Protein AF-0000000087140499 (afdb_homodimer)

InterPro domains:
  IPR002656 Acyltransferase 3 domain [PF01757] (51-378)
  IPR050879 Acyltransferase 3 [PTHR23028] (47-385)

Solvent-accessible surface area (backbone atoms only — not comparable to full-atom values): 41352 Å² total; per-residue (Å²): 141,84,76,78,78,74,72,74,68,66,66,64,59,56,61,52,52,56,52,51,52,50,50,51,54,49,47,49,49,48,45,46,48,45,44,47,44,42,52,52,53,64,54,48,66,62,72,81,75,65,52,33,58,32,8,51,41,11,49,24,35,52,30,35,52,37,39,71,62,69,72,44,67,62,92,39,53,44,29,39,49,17,52,44,47,49,40,21,49,52,31,18,53,52,38,37,54,48,42,57,51,48,53,53,37,60,74,66,65,57,51,72,66,56,52,51,48,51,52,50,51,56,52,48,55,54,42,65,69,48,46,59,63,50,51,49,53,47,50,52,47,62,71,42,55,52,69,51,31,26,55,32,45,61,33,88,60,41,86,69,66,47,60,68,43,40,77,67,53,34,78,93,49,41,50,68,76,56,37,56,57,54,44,49,57,57,49,58,69,46,41,64,61,52,45,53,52,40,61,71,40,54,94,54,44,62,62,65,46,54,62,50,48,51,48,33,52,47,44,19,62,68,51,72,58,78,64,84,70,46,50,80,70,47,42,48,37,32,47,40,12,31,53,37,22,50,52,39,53,54,50,54,49,51,33,61,77,64,65,60,75,80,46,72,65,56,47,51,52,51,48,50,53,44,53,52,44,51,45,49,48,50,13,64,53,62,68,24,51,61,22,54,75,65,74,48,74,84,66,59,95,46,67,43,54,49,50,47,33,59,49,48,35,52,48,51,43,47,41,72,77,53,68,51,67,65,42,48,50,29,43,22,53,60,31,29,50,38,23,73,31,17,68,39,34,57,70,47,31,38,63,37,51,52,31,66,74,33,69,65,42,85,46,70,61,38,28,49,49,49,31,53,48,52,21,51,50,52,12,48,52,50,42,54,67,59,44,53,64,66,78,100,142,80,78,82,72,74,79,68,66,69,66,59,58,59,57,52,54,56,50,52,54,50,49,53,56,46,47,52,47,47,45,48,46,44,48,49,42,42,52,51,52,65,56,48,66,63,73,79,76,66,52,31,58,31,9,50,42,11,48,24,34,52,29,36,52,37,39,69,61,69,73,45,66,61,91,40,53,43,28,37,50,17,51,45,48,50,40,22,50,52,30,17,52,52,36,37,54,49,41,58,51,47,54,52,37,61,74,65,65,56,52,72,65,55,52,52,49,50,53,49,50,56,52,47,55,54,42,66,68,48,46,58,62,52,50,48,51,49,50,52,48,64,73,43,55,52,71,51,31,28,55,34,45,61,33,88,60,40,87,71,66,47,60,69,44,39,78,66,53,34,77,91,50,41,51,68,74,54,36,55,56,53,45,50,57,57,50,57,69,47,40,63,58,53,46,52,53,40,60,70,40,54,94,54,45,62,62,65,46,54,61,50,48,52,48,33,52,47,44,18,62,69,52,72,58,80,65,86,71,48,51,79,73,45,43,45,35,32,46,40,12,32,52,37,23,50,51,39,54,54,49,54,49,50,32,61,77,63,67,60,74,81,47,73,66,55,48,51,51,52,47,50,53,45,53,52,44,51,45,49,49,49,14,63,54,64,68,24,51,60,21,55,74,65,73,49,77,83,67,59,97,42,64,43,52,47,50,48,34,58,47,49,35,52,47,51,43,46,40,71,77,53,67,49,70,66,42,49,48,30,45,21,53,60,31,28,51,38,22,74,30,18,68,40,33,57,71,46,31,37,63,37,50,50,31,65,76,31,70,63,42,85,47,69,61,38,30,49,50,48,32,52,48,54,22,51,50,52,12,49,52,51,40,55,68,59,42,52,63,66,77,100

Radius of gyration: 34.38 Å; Cα contacts (8 Å, |Δi|>4): 837; chains: 2; bounding box: 113×94×87 Å

Foldseek 3Di:
DPPDPPDPPPPVVVVVVVVVVVVVVVVVVVVVVVVCCCVVVVPPVPPPPLLLLLLLLLVLLVQLLQCVLCPHLVVFLSNLVSLLSVLLSLLQVLLLVLLVVVVVCVVVVHDPVVVVVVVVVSLVVVCLQFLVVQLVLLVVLLVDDQVLVCLLFVDPCSVPRDSVCLSVQPLVNCTRLSLSVVLNSVVSVVSNVLSVVLVVCPPCSCVVVVVLVVVLQVLLAPPFPPDPRDNVSSVSSNVLSNSLSVVLVVVVVVCVVVVDDQDPVNLVVLVVLLVVLVQLLCCNRSVDRVCVVVVHDSHDPHNNRSNNSNSVSSNVSSCVNPNDVSSVVSSPVSSSLSSLLSSQLSSRLSNQSSDPVLVPDPDPVSSVCSRPVVSSVRSVVCCCVRPVVVVD/DPPDPDDPPPVVVVVVVVVVVVVVVVVVVVVVVVVCCCVVVVPPPPPPPLLLLLLLLLVLLVQLLQCVLCPHLVVFLSNLQSLLSVLLSLLQVLLLVLLVVVVVCVVVVHDPVVVVVVLVVSLVVVCLQFLVVQLVLLVVLVPDDQVLVCLLFVDPCSVPRDSVCLSVQPLVNCTRLSLSVVLNSVVSVVSNVLSVVLVVCPPCSCVVVVVLVVVLQVLLAPPAPPDVRDNVSSVSSNVLSNVLSVVLVVVVVVCVVVVDDQDPVRLVVLVVLLVVLVQLLCCNRSVDRVCVVVPHDSHPPHRNRSNNSNSVSSNVSCCVNPNDVSSVVSSPVSSSLSSLLSSQLSSRLSNQSSDPVLVPDPDPVSSVCSRPVVSSVRSVVCCCVRPVVVVD

Structure (mmCIF, N/CA/C/O backbone):
data_AF-0000000087140499-model_v1
#
loop_
_entity.id
_entity.type
_entity.pdbx_description
1 polymer 'Acyltransferase 3 domain-containing protein'
#
loop_
_atom_site.group_PDB
_atom_site.id
_atom_site.type_symbol
_atom_site.label_atom_id
_atom_site.label_alt_id
_atom_site.label_comp_id
_atom_site.label_asym_id
_atom_site.label_entity_id
_atom_site.label_seq_id
_atom_site.pdbx_PDB_ins_code
_atom_site.Cartn_x
_atom_site.Cartn_y
_atom_site.Cartn_z
_atom_site.occupancy
_atom_site.B_iso_or_equiv
_atom_site.auth_seq_id
_atom_site.auth_comp_id
_atom_site.auth_asym_id
_atom_site.auth_atom_id
_atom_site.pdbx_PDB_model_num
ATOM 1 N N . MET A 1 1 ? -88.625 10.43 51.656 1 23.69 1 MET A N 1
ATOM 2 C CA . MET A 1 1 ? -88.5 11.086 50.344 1 23.69 1 MET A CA 1
ATOM 3 C C . MET A 1 1 ? -87.062 11.148 49.906 1 23.69 1 MET A C 1
ATOM 5 O O . MET A 1 1 ? -86.75 11.852 48.938 1 23.69 1 MET A O 1
ATOM 9 N N . GLY A 1 2 ? -86.062 10.453 50.469 1 25.72 2 GLY A N 1
ATOM 10 C CA . GLY A 1 2 ? -84.625 10.406 50.719 1 25.72 2 GLY A CA 1
ATOM 11 C C . GLY A 1 2 ? -83.875 9.891 49.531 1 25.72 2 GLY A C 1
ATOM 12 O O . GLY A 1 2 ? -82.625 9.688 49.625 1 25.72 2 GLY A O 1
ATOM 13 N N . HIS A 1 3 ? -84.438 9.383 48.438 1 27.83 3 HIS A N 1
ATOM 14 C CA . HIS A 1 3 ? -83.812 8.344 47.656 1 27.83 3 HIS A CA 1
ATOM 15 C C . HIS A 1 3 ? -82.812 8.945 46.688 1 27.83 3 HIS A C 1
ATOM 17 O O . HIS A 1 3 ? -82.188 8.219 45.906 1 27.83 3 HIS A O 1
ATOM 23 N N . SER A 1 4 ? -82.812 10.242 46.281 1 30.06 4 SER A N 1
ATOM 24 C CA . SER A 1 4 ? -82.5 10.531 44.906 1 30.06 4 SER A CA 1
ATOM 25 C C . SER A 1 4 ? -81 10.633 44.688 1 30.06 4 SER A C 1
ATOM 27 O O . SER A 1 4 ? -80.562 11.023 43.625 1 30.06 4 SER A O 1
ATOM 29 N N . HIS A 1 5 ? -80.125 10.555 45.656 1 31.64 5 HIS A N 1
ATOM 30 C CA . HIS A 1 5 ? -78.812 11.227 45.531 1 31.64 5 HIS A CA 1
ATOM 31 C C . HIS A 1 5 ? -77.875 10.422 44.656 1 31.64 5 HIS A C 1
ATOM 33 O O . HIS A 1 5 ? -76.688 10.789 44.5 1 31.64 5 HIS A O 1
ATOM 39 N N . ASN A 1 6 ? -78.125 9.141 44.25 1 30.27 6 ASN A N 1
ATOM 40 C CA . ASN A 1 6 ? -77 8.266 44 1 30.27 6 ASN A CA 1
ATOM 41 C C . ASN A 1 6 ? -76.438 8.461 42.594 1 30.27 6 ASN A C 1
ATOM 43 O O . ASN A 1 6 ? -75.5 7.742 42.188 1 30.27 6 ASN A O 1
ATOM 47 N N . ASP A 1 7 ? -77.062 9.219 41.688 1 31.53 7 ASP A N 1
ATOM 48 C CA . ASP A 1 7 ? -76.812 8.906 40.281 1 31.53 7 ASP A CA 1
ATOM 49 C C . ASP A 1 7 ? -75.5 9.609 39.812 1 31.53 7 ASP A C 1
ATOM 51 O O . ASP A 1 7 ? -75.125 9.453 38.656 1 31.53 7 ASP A O 1
ATOM 55 N N . ASP A 1 8 ? -75 10.609 40.5 1 31.33 8 ASP A N 1
ATOM 56 C CA . ASP A 1 8 ? -74.062 11.523 39.844 1 31.33 8 ASP A CA 1
ATOM 57 C C . ASP A 1 8 ? -72.688 10.906 39.719 1 31.33 8 ASP A C 1
ATOM 59 O O . ASP A 1 8 ? -71.75 11.516 39.125 1 31.33 8 ASP A O 1
ATOM 63 N N . ALA A 1 9 ? -72.375 9.75 40.375 1 34.91 9 ALA A N 1
ATOM 64 C CA . ALA A 1 9 ? -71 9.336 40.5 1 34.91 9 ALA A CA 1
ATOM 65 C C . ALA A 1 9 ? -70.5 8.719 39.188 1 34.91 9 ALA A C 1
ATOM 67 O O . ALA A 1 9 ? -69.312 8.609 38.969 1 34.91 9 ALA A O 1
ATOM 68 N N . GLU A 1 10 ? -71.375 8.258 38.312 1 33.47 10 GLU A N 1
ATOM 69 C CA . GLU A 1 10 ? -70.938 7.379 37.25 1 33.47 10 GLU A CA 1
ATOM 70 C C . GLU A 1 10 ? -70.25 8.18 36.125 1 33.47 10 GLU A C 1
ATOM 72 O O . GLU A 1 10 ? -69.438 7.664 35.406 1 33.47 10 GLU A O 1
ATOM 77 N N . THR A 1 11 ? -70.625 9.461 35.906 1 38.81 11 THR A N 1
ATOM 78 C CA . THR A 1 11 ? -70.188 10.109 34.688 1 38.81 11 THR A CA 1
ATOM 79 C C . THR A 1 11 ? -68.75 10.578 34.781 1 38.81 11 THR A C 1
ATOM 81 O O . THR A 1 11 ? -68.125 10.828 33.75 1 38.81 11 THR A O 1
ATOM 84 N N . VAL A 1 12 ? -68.25 10.773 36 1 40.78 12 VAL A N 1
ATOM 85 C CA . VAL A 1 12 ? -66.938 11.359 36.094 1 40.78 12 VAL A CA 1
ATOM 86 C C . VAL A 1 12 ? -65.875 10.32 35.719 1 40.78 12 VAL A C 1
ATOM 88 O O . VAL A 1 12 ? -64.75 10.664 35.375 1 40.78 12 VAL A O 1
ATOM 91 N N . THR A 1 13 ? -66.25 9.008 35.75 1 37.34 13 THR A N 1
ATOM 92 C CA . THR A 1 13 ? -65.188 8.016 35.5 1 37.34 13 THR A CA 1
ATOM 93 C C . THR A 1 13 ? -64.938 7.906 34 1 37.34 13 THR A C 1
ATOM 95 O O . THR A 1 13 ? -63.812 7.504 33.594 1 37.34 13 THR A O 1
ATOM 98 N N . LEU A 1 14 ? -65.875 8.305 33.125 1 38.31 14 LEU A N 1
ATOM 99 C CA . LEU A 1 14 ? -65.625 8.078 31.703 1 38.31 14 LEU A CA 1
ATOM 100 C C . LEU A 1 14 ? -64.688 9.148 31.156 1 38.31 14 LEU A C 1
ATOM 102 O O . LEU A 1 14 ? -63.875 8.859 30.281 1 38.31 14 LEU A O 1
ATOM 106 N N . LEU A 1 15 ? -64.812 10.383 31.625 1 38.16 15 LEU A N 1
ATOM 107 C CA . LEU A 1 15 ? -63.969 11.406 31.016 1 38.16 15 LEU A CA 1
ATOM 108 C C . LEU A 1 15 ? -62.5 11.219 31.422 1 38.16 15 LEU A C 1
ATOM 110 O O . LEU A 1 15 ? -61.594 11.531 30.641 1 38.16 15 LEU A O 1
ATOM 114 N N . ALA A 1 16 ? -62.281 10.586 32.625 1 41.59 16 ALA A N 1
ATOM 115 C CA . ALA A 1 16 ? -60.875 10.398 33 1 41.59 16 ALA A CA 1
ATOM 116 C C . ALA A 1 16 ? -60.219 9.305 32.156 1 41.59 16 ALA A C 1
ATOM 118 O O . ALA A 1 16 ? -59.031 9.375 31.875 1 41.59 16 ALA A O 1
ATOM 119 N N . GLN A 1 17 ? -61.031 8.32 31.719 1 38.81 17 GLN A N 1
ATOM 120 C CA . GLN A 1 17 ? -60.406 7.289 30.906 1 38.81 17 GLN A CA 1
ATOM 121 C C . GLN A 1 17 ? -59.969 7.84 29.547 1 38.81 17 GLN A C 1
ATOM 123 O O . GLN A 1 17 ? -58.938 7.473 29.016 1 38.81 17 GLN A O 1
ATOM 128 N N . ASP A 1 18 ? -60.75 8.711 28.938 1 40.09 18 ASP A N 1
ATOM 129 C CA . ASP A 1 18 ? -60.344 9.219 27.625 1 40.09 18 ASP A CA 1
ATOM 130 C C . ASP A 1 18 ? -59.125 10.102 27.719 1 40.09 18 ASP A C 1
ATOM 132 O O . ASP A 1 18 ? -58.281 10.117 26.812 1 40.09 18 ASP A O 1
ATOM 136 N N . ALA A 1 19 ? -58.969 10.859 28.828 1 43.44 19 ALA A N 1
ATOM 137 C CA . ALA A 1 19 ? -57.75 11.656 28.953 1 43.44 19 ALA A CA 1
ATOM 138 C C . ALA A 1 19 ? -56.531 10.773 29.172 1 43.44 19 ALA A C 1
ATOM 140 O O . ALA A 1 19 ? -55.438 11.07 28.688 1 43.44 19 ALA A O 1
ATOM 141 N N . LEU A 1 20 ? -56.719 9.594 29.953 1 42.41 20 LEU A N 1
ATOM 142 C CA . LEU A 1 20 ? -55.562 8.719 30.109 1 42.41 20 LEU A CA 1
ATOM 143 C C . LEU A 1 20 ? -55.219 8.039 28.781 1 42.41 20 LEU A C 1
ATOM 145 O O . LEU A 1 20 ? -54.031 7.809 28.484 1 42.41 20 LEU A O 1
ATOM 149 N N . GLU A 1 21 ? -56.219 7.766 27.969 1 40.5 21 GLU A N 1
ATOM 150 C CA . GLU A 1 21 ? -55.844 7.176 26.688 1 40.5 21 GLU A CA 1
ATOM 151 C C . GLU A 1 21 ? -55.219 8.211 25.766 1 40.5 21 GLU A C 1
ATOM 153 O O . GLU A 1 21 ? -54.312 7.879 24.969 1 40.5 21 GLU A O 1
ATOM 158 N N . ALA A 1 22 ? -55.562 9.5 25.844 1 43.75 22 ALA A N 1
ATOM 159 C CA . ALA A 1 22 ? -54.875 10.5 25.047 1 43.75 22 ALA A CA 1
ATOM 160 C C . ALA A 1 22 ? -53.469 10.711 25.547 1 43.75 22 ALA A C 1
ATOM 162 O O . ALA A 1 22 ? -52.531 10.969 24.766 1 43.75 22 ALA A O 1
ATOM 163 N N . GLN A 1 23 ? -53.281 10.594 26.906 1 41.38 23 GLN A N 1
ATOM 164 C CA . GLN A 1 23 ? -51.906 10.727 27.359 1 41.38 23 GLN A CA 1
ATOM 165 C C . GLN A 1 23 ? -51.062 9.523 26.938 1 41.38 23 GLN A C 1
ATOM 167 O O . GLN A 1 23 ? -49.844 9.656 26.703 1 41.38 23 GLN A O 1
ATOM 172 N N . SER A 1 24 ? -51.719 8.32 26.828 1 42.41 24 SER A N 1
ATOM 173 C CA . SER A 1 24 ? -50.906 7.223 26.344 1 42.41 24 SER A CA 1
ATOM 174 C C . SER A 1 24 ? -50.531 7.406 24.875 1 42.41 24 SER A C 1
ATOM 176 O O . SER A 1 24 ? -49.438 7.031 24.438 1 42.41 24 SER A O 1
ATOM 178 N N . ASP A 1 25 ? -51.438 7.973 24.047 1 41.22 25 ASP A N 1
ATOM 179 C CA . ASP A 1 25 ? -51.062 8.156 22.641 1 41.22 25 ASP A CA 1
ATOM 180 C C . ASP A 1 25 ? -50.031 9.266 22.5 1 41.22 25 ASP A C 1
ATOM 182 O O . ASP A 1 25 ? -49.25 9.273 21.531 1 41.22 25 ASP A O 1
ATOM 186 N N . VAL A 1 26 ? -50.031 10.312 23.359 1 41.53 26 VAL A N 1
ATOM 187 C CA . VAL A 1 26 ? -48.969 11.312 23.266 1 41.53 26 VAL A CA 1
ATOM 188 C C . VAL A 1 26 ? -47.656 10.734 23.766 1 41.53 26 VAL A C 1
ATOM 190 O O . VAL A 1 26 ? -46.562 11.141 23.328 1 41.53 26 VAL A O 1
ATOM 193 N N . LYS A 1 27 ? -47.719 9.734 24.719 1 43.59 27 LYS A N 1
ATOM 194 C CA . LYS A 1 27 ? -46.438 9.156 25.109 1 43.59 27 LYS A CA 1
ATOM 195 C C . LYS A 1 27 ? -45.875 8.281 24 1 43.59 27 LYS A C 1
ATOM 197 O O . LYS A 1 27 ? -44.656 8.172 23.859 1 43.59 27 LYS A O 1
ATOM 202 N N . ASP A 1 28 ? -46.844 7.637 23.234 1 42.22 28 ASP A N 1
ATOM 203 C CA . ASP A 1 28 ? -46.281 6.848 22.141 1 42.22 28 ASP A CA 1
ATOM 204 C C . ASP A 1 28 ? -45.781 7.75 21.016 1 42.22 28 ASP A C 1
ATOM 206 O O . ASP A 1 28 ? -44.781 7.414 20.344 1 42.22 28 ASP A O 1
ATOM 210 N N . VAL A 1 29 ? -46.406 8.961 20.812 1 44.94 29 VAL A N 1
ATOM 211 C CA . VAL A 1 29 ? -45.812 9.836 19.812 1 44.94 29 VAL A CA 1
ATOM 212 C C . VAL A 1 29 ? -44.531 10.453 20.344 1 44.94 29 VAL A C 1
ATOM 214 O O . VAL A 1 29 ? -43.562 10.602 19.594 1 44.94 29 VAL A O 1
ATOM 217 N N . ASP A 1 30 ? -44.5 10.82 21.656 1 43.84 30 ASP A N 1
ATOM 218 C CA . ASP A 1 30 ? -43.25 11.375 22.203 1 43.84 30 ASP A CA 1
ATOM 219 C C . ASP A 1 30 ? -42.188 10.305 22.297 1 43.84 30 ASP A C 1
ATOM 221 O O . ASP A 1 30 ? -41 10.578 22.031 1 43.84 30 ASP A O 1
ATOM 225 N N . THR A 1 31 ? -42.625 9.055 22.656 1 45.72 31 THR A N 1
ATOM 226 C CA . THR A 1 31 ? -41.594 8.016 22.641 1 45.72 31 THR A CA 1
ATOM 227 C C . THR A 1 31 ? -41.219 7.656 21.219 1 45.72 31 THR A C 1
ATOM 229 O O . THR A 1 31 ? -40.031 7.41 20.938 1 45.72 31 THR A O 1
ATOM 232 N N . LYS A 1 32 ? -42.156 7.617 20.297 1 46.69 32 LYS A N 1
ATOM 233 C CA . LYS A 1 32 ? -41.781 7.398 18.891 1 46.69 32 LYS A CA 1
ATOM 234 C C . LYS A 1 32 ? -41 8.594 18.344 1 46.69 32 LYS A C 1
ATOM 236 O O . LYS A 1 32 ? -40.062 8.43 17.547 1 46.69 32 LYS A O 1
ATOM 241 N N . GLN A 1 33 ? -41.469 9.797 18.656 1 42.72 33 GLN A N 1
ATOM 242 C CA . GLN A 1 33 ? -40.625 10.93 18.266 1 42.72 33 GLN A CA 1
ATOM 243 C C . GLN A 1 33 ? -39.312 10.922 19 1 42.72 33 GLN A C 1
ATOM 245 O O . GLN A 1 33 ? -38.281 11.258 18.406 1 42.72 33 GLN A O 1
ATOM 250 N N . THR A 1 34 ? -39.312 10.531 20.234 1 48.06 34 THR A N 1
ATOM 251 C CA . THR A 1 34 ? -38.062 10.43 20.938 1 48.06 34 THR A CA 1
ATOM 252 C C . THR A 1 34 ? -37.25 9.219 20.438 1 48.06 34 THR A C 1
ATOM 254 O O . THR A 1 34 ? -36.031 9.281 20.312 1 48.06 34 THR A O 1
ATOM 257 N N . GLU A 1 35 ? -37.938 8.055 20.141 1 44.59 35 GLU A N 1
ATOM 258 C CA . GLU A 1 35 ? -37.188 6.938 19.578 1 44.59 35 GLU A CA 1
ATOM 259 C C . GLU A 1 35 ? -36.781 7.234 18.141 1 44.59 35 GLU A C 1
ATOM 261 O O . GLU A 1 35 ? -35.688 6.867 17.719 1 44.59 35 GLU A O 1
ATOM 266 N N . VAL A 1 36 ? -37.594 7.859 17.25 1 41.72 36 VAL A N 1
ATOM 267 C CA . VAL A 1 36 ? -37.188 8.305 15.922 1 41.72 36 VAL A CA 1
ATOM 268 C C . VAL A 1 36 ? -36.125 9.398 16.062 1 41.72 36 VAL A C 1
ATOM 270 O O . VAL A 1 36 ? -35.156 9.445 15.297 1 41.72 36 VAL A O 1
ATOM 273 N N . ALA A 1 37 ? -36.312 10.5 17 1 37.38 37 ALA A N 1
ATOM 274 C CA . ALA A 1 37 ? -35.219 11.445 17.234 1 37.38 37 ALA A CA 1
ATOM 275 C C . ALA A 1 37 ? -34 10.742 17.812 1 37.38 37 ALA A C 1
ATOM 277 O O . ALA A 1 37 ? -32.875 11.102 17.516 1 37.38 37 ALA A O 1
ATOM 278 N N . LYS A 1 38 ? -34.25 9.859 18.734 1 37.78 38 LYS A N 1
ATOM 279 C CA . LYS A 1 38 ? -33.094 9.109 19.234 1 37.78 38 LYS A CA 1
ATOM 280 C C . LYS A 1 38 ? -32.531 8.188 18.156 1 37.78 38 LYS A C 1
ATOM 282 O O . LYS A 1 38 ? -31.312 8.031 18.031 1 37.78 38 LYS A O 1
ATOM 287 N N . LYS A 1 39 ? -33.469 7.43 17.5 1 38.62 39 LYS A N 1
ATOM 288 C CA . LYS A 1 39 ? -32.969 6.668 16.359 1 38.62 39 LYS A CA 1
ATOM 289 C C . LYS A 1 39 ? -32.375 7.59 15.289 1 38.62 39 LYS A C 1
ATOM 291 O O . LYS A 1 39 ? -31.422 7.242 14.617 1 38.62 39 LYS A O 1
ATOM 296 N N . VAL A 1 40 ? -33.156 8.727 14.992 1 35.16 40 VAL A N 1
ATOM 297 C CA . VAL A 1 40 ? -32.594 9.711 14.086 1 35.16 40 VAL A CA 1
ATOM 298 C C . VAL A 1 40 ? -31.359 10.352 14.734 1 35.16 40 VAL A C 1
ATOM 300 O O . VAL A 1 40 ? -30.391 10.688 14.055 1 35.16 40 VAL A O 1
ATOM 303 N N . SER A 1 41 ? -31.469 10.797 15.93 1 33.09 41 SER A N 1
ATOM 304 C CA . SER A 1 41 ? -30.344 11.438 16.594 1 33.09 41 SER A CA 1
ATOM 305 C C . SER A 1 41 ? -29.188 10.461 16.781 1 33.09 41 SER A C 1
ATOM 307 O O . SER A 1 41 ? -28.031 10.836 16.656 1 33.09 41 SER A O 1
ATOM 309 N N . GLU A 1 42 ? -29.469 9.297 17.359 1 34.06 42 GLU A N 1
ATOM 310 C CA . GLU A 1 42 ? -28.344 8.391 17.641 1 34.06 42 GLU A CA 1
ATOM 311 C C . GLU A 1 42 ? -27.672 7.934 16.359 1 34.06 42 GLU A C 1
ATOM 313 O O . GLU A 1 42 ? -26.516 7.484 16.375 1 34.06 42 GLU A O 1
ATOM 318 N N . THR A 1 43 ? -28.562 7.645 15.398 1 32.31 43 THR A N 1
ATOM 319 C CA . THR A 1 43 ? -27.906 7.289 14.148 1 32.31 43 THR A CA 1
ATOM 320 C C . THR A 1 43 ? -27.266 8.516 13.508 1 32.31 43 THR A C 1
ATOM 322 O O . THR A 1 43 ? -27.766 9.031 12.508 1 32.31 43 THR A O 1
ATOM 325 N N . ALA A 1 44 ? -27.281 9.68 14.18 1 32.16 44 ALA A N 1
ATOM 326 C CA . ALA A 1 44 ? -26.391 10.68 13.594 1 32.16 44 ALA A CA 1
ATOM 327 C C . ALA A 1 44 ? -25.125 10.023 13.039 1 32.16 44 ALA A C 1
ATOM 329 O O . ALA A 1 44 ? -24.344 9.461 13.789 1 32.16 44 ALA A O 1
ATOM 330 N N . ALA A 1 45 ? -25.328 9.562 11.859 1 34.59 45 ALA A N 1
ATOM 331 C CA . ALA A 1 45 ? -24.234 9 11.086 1 34.59 45 ALA A CA 1
ATOM 332 C C . ALA A 1 45 ? -22.922 9.703 11.406 1 34.59 45 ALA A C 1
ATOM 334 O O . ALA A 1 45 ? -22.844 10.938 11.359 1 34.59 45 ALA A O 1
ATOM 335 N N . ALA A 1 46 ? -22.156 9.336 12.391 1 36.59 46 ALA A N 1
ATOM 336 C CA . ALA A 1 46 ? -20.812 9.906 12.516 1 36.59 46 ALA A CA 1
ATOM 337 C C . ALA A 1 46 ? -20.391 10.609 11.234 1 36.59 46 ALA A C 1
ATOM 339 O O . ALA A 1 46 ? -20.719 10.156 10.133 1 36.59 46 ALA A O 1
ATOM 340 N N . PRO A 1 47 ? -20.281 11.875 11.266 1 41.72 47 PRO A N 1
ATOM 341 C CA . PRO A 1 47 ? -19.844 12.477 10.008 1 41.72 47 PRO A CA 1
ATOM 342 C C . PRO A 1 47 ? -19.109 11.484 9.102 1 41.72 47 PRO A C 1
ATOM 344 O O . PRO A 1 47 ? -18.469 10.562 9.594 1 41.72 47 PRO A O 1
ATOM 347 N N . SER A 1 48 ? -19.609 11.008 8.109 1 44.25 48 SER A N 1
ATOM 348 C CA . SER A 1 48 ? -19.047 10.125 7.094 1 44.25 48 SER A CA 1
ATOM 349 C C . SER A 1 48 ? -17.531 10.219 7.062 1 44.25 48 SER A C 1
ATOM 351 O O . SER A 1 48 ? -16.969 11.273 6.773 1 44.25 48 SER A O 1
ATOM 353 N N . LYS A 1 49 ? -16.812 9.734 8.086 1 55.16 49 LYS A N 1
ATOM 354 C CA . LYS A 1 49 ? -15.359 9.602 8.203 1 55.16 49 LYS A CA 1
ATOM 355 C C . LYS A 1 49 ? -14.695 9.5 6.832 1 55.16 49 LYS A C 1
ATOM 357 O O . LYS A 1 49 ? -15.086 8.664 6.012 1 55.16 49 LYS A O 1
ATOM 362 N N . ILE A 1 50 ? -14.055 10.664 6.371 1 72.19 50 ILE A N 1
ATOM 363 C CA . ILE A 1 50 ? -13.352 10.773 5.098 1 72.19 50 ILE A CA 1
ATOM 364 C C . ILE A 1 50 ? -12.094 9.906 5.125 1 72.19 50 ILE A C 1
ATOM 366 O O . ILE A 1 50 ? -11.023 10.367 5.539 1 72.19 50 ILE A O 1
ATOM 370 N N . LEU A 1 51 ? -12.148 8.672 4.961 1 84 51 LEU A N 1
ATOM 371 C CA . LEU A 1 51 ? -11.172 7.605 5.16 1 84 51 LEU A CA 1
ATOM 372 C C . LEU A 1 51 ? -9.891 7.891 4.387 1 84 51 LEU A C 1
ATOM 374 O O . LEU A 1 51 ? -8.797 7.613 4.875 1 84 51 LEU A O 1
ATOM 378 N N . PHE A 1 52 ? -10.023 8.562 3.328 1 92.44 52 PHE A N 1
ATOM 379 C CA . PHE A 1 52 ? -8.812 8.734 2.529 1 92.44 52 PHE A CA 1
ATOM 380 C C . PHE A 1 52 ? -7.922 9.82 3.115 1 92.44 52 PHE A C 1
ATOM 382 O O . PHE A 1 52 ? -6.715 9.844 2.865 1 92.44 52 PHE A O 1
ATOM 389 N N . LEU A 1 53 ? -8.453 10.727 3.955 1 94.19 53 LEU A N 1
ATOM 390 C CA . LEU A 1 53 ? -7.641 11.75 4.602 1 94.19 53 LEU A CA 1
ATOM 391 C C . LEU A 1 53 ? -6.699 11.133 5.629 1 94.19 53 LEU A C 1
ATOM 393 O O . LEU A 1 53 ? -5.574 11.602 5.809 1 94.19 53 LEU A O 1
ATOM 397 N N . ASP A 1 54 ? -7.238 10.102 6.25 1 94.5 54 ASP A N 1
ATOM 398 C CA . ASP A 1 54 ? -6.371 9.367 7.164 1 94.5 54 ASP A CA 1
ATOM 399 C C . ASP A 1 54 ? -5.199 8.734 6.414 1 94.5 54 ASP A C 1
ATOM 401 O O . ASP A 1 54 ? -4.086 8.664 6.941 1 94.5 54 ASP A O 1
ATOM 405 N N . GLY A 1 55 ? -5.551 8.289 5.266 1 96.5 55 GLY A N 1
ATOM 406 C CA . GLY A 1 55 ? -4.496 7.715 4.445 1 96.5 55 GLY A CA 1
ATOM 407 C C . GLY A 1 55 ? -3.436 8.727 4.043 1 96.5 55 GLY A C 1
ATOM 408 O O . GLY A 1 55 ? -2.244 8.414 4.035 1 96.5 55 GLY A O 1
ATOM 409 N N . VAL A 1 56 ? -3.846 9.922 3.76 1 96.19 56 VAL A N 1
ATOM 410 C CA . VAL A 1 56 ? -2.916 10.984 3.385 1 96.19 56 VAL A CA 1
ATOM 411 C C . VAL A 1 56 ? -2.012 11.32 4.57 1 96.19 56 VAL A C 1
ATOM 413 O O . VAL A 1 56 ? -0.802 11.492 4.406 1 96.19 56 VAL A O 1
ATOM 416 N N . ARG A 1 57 ? -2.609 11.336 5.715 1 96.5 57 ARG A N 1
ATOM 417 C CA . ARG A 1 57 ? -1.84 11.617 6.922 1 96.5 57 ARG A CA 1
ATOM 418 C C . ARG A 1 57 ? -0.808 10.523 7.176 1 96.5 57 ARG A C 1
ATOM 420 O O . ARG A 1 57 ? 0.326 10.812 7.566 1 96.5 57 ARG A O 1
ATOM 427 N N . GLY A 1 58 ? -1.298 9.336 7.016 1 97.56 58 GLY A N 1
ATOM 428 C CA . GLY A 1 58 ? -0.388 8.211 7.195 1 97.56 58 GLY A CA 1
ATOM 429 C C . GLY A 1 58 ? 0.795 8.25 6.25 1 97.56 58 GLY A C 1
ATOM 430 O O . GLY A 1 58 ? 1.933 8.008 6.66 1 97.56 58 GLY A O 1
ATOM 431 N N . LEU A 1 59 ? 0.508 8.531 5.012 1 96.75 59 LEU A N 1
ATOM 432 C CA . LEU A 1 59 ? 1.569 8.648 4.016 1 96.75 59 LEU A CA 1
ATOM 433 C C . LEU A 1 59 ? 2.549 9.758 4.387 1 96.75 59 LEU A C 1
ATOM 435 O O . LEU A 1 59 ? 3.764 9.586 4.258 1 96.75 59 LEU A O 1
ATOM 439 N N . ALA A 1 60 ? 2.041 10.859 4.805 1 96.12 60 ALA A N 1
ATOM 440 C CA . ALA A 1 60 ? 2.883 11.984 5.195 1 96.12 60 ALA A CA 1
ATOM 441 C C . ALA A 1 60 ? 3.814 11.602 6.344 1 96.12 60 ALA A C 1
ATOM 443 O O . ALA A 1 60 ? 5.004 11.922 6.316 1 96.12 60 ALA A O 1
ATOM 444 N N . ALA A 1 61 ? 3.279 10.906 7.32 1 97.25 61 ALA A N 1
ATOM 445 C CA . ALA A 1 61 ? 4.09 10.492 8.461 1 97.25 61 ALA A CA 1
ATOM 446 C C . ALA A 1 61 ? 5.23 9.578 8.023 1 97.25 61 ALA A C 1
ATOM 448 O O . ALA A 1 61 ? 6.367 9.734 8.477 1 97.25 61 ALA A O 1
ATOM 449 N N . LEU A 1 62 ? 4.922 8.711 7.137 1 96.44 62 LEU A N 1
ATOM 450 C CA . LEU A 1 62 ? 5.934 7.77 6.668 1 96.44 62 LEU A CA 1
ATOM 451 C C . LEU A 1 62 ? 6.996 8.484 5.84 1 96.44 62 LEU A C 1
ATOM 453 O O . LEU A 1 62 ? 8.172 8.102 5.867 1 96.44 62 LEU A O 1
ATOM 457 N N . LEU A 1 63 ? 6.602 9.461 5.113 1 93.88 63 LEU A N 1
ATOM 458 C CA . LEU A 1 63 ? 7.547 10.211 4.293 1 93.88 63 LEU A CA 1
ATOM 459 C C . LEU A 1 63 ? 8.5 11.016 5.172 1 93.88 63 LEU A C 1
ATOM 461 O O . LEU A 1 63 ? 9.672 11.195 4.82 1 93.88 63 LEU A O 1
ATOM 465 N N . VAL A 1 64 ? 7.996 11.484 6.301 1 93.81 64 VAL A N 1
ATOM 466 C CA . VAL A 1 64 ? 8.867 12.18 7.242 1 93.81 64 VAL A CA 1
ATOM 467 C C . VAL A 1 64 ? 9.938 11.219 7.766 1 93.81 64 VAL A C 1
ATOM 469 O O . VAL A 1 64 ? 11.117 11.555 7.809 1 93.81 64 VAL A O 1
ATOM 472 N N . VAL A 1 65 ? 9.508 10.031 8.148 1 94.62 65 VAL A N 1
ATOM 473 C CA . VAL A 1 65 ? 10.438 9.023 8.648 1 94.62 65 VAL A CA 1
ATOM 474 C C . VAL A 1 65 ? 11.469 8.688 7.574 1 94.62 65 VAL A C 1
ATOM 476 O O . VAL A 1 65 ? 12.664 8.562 7.863 1 94.62 65 VAL A O 1
ATOM 479 N N . THR A 1 66 ? 11.008 8.617 6.348 1 92.25 66 THR A N 1
ATOM 480 C CA . THR A 1 66 ? 11.883 8.305 5.223 1 92.25 66 THR A CA 1
ATOM 481 C C . THR A 1 66 ? 12.938 9.391 5.043 1 92.25 66 THR A C 1
ATOM 483 O O . THR A 1 66 ? 14.125 9.094 4.859 1 92.25 66 THR A O 1
ATOM 486 N N . GLN A 1 67 ? 12.555 10.586 5.133 1 88.44 67 GLN A N 1
ATOM 487 C CA . GLN A 1 67 ? 13.477 11.703 4.953 1 88.44 67 GLN A CA 1
ATOM 488 C C . GLN A 1 67 ? 14.547 11.719 6.035 1 88.44 67 GLN A C 1
ATOM 490 O O . GLN A 1 67 ? 15.711 12.016 5.758 1 88.44 67 GLN A O 1
ATOM 495 N N . HIS A 1 68 ? 14.203 11.398 7.164 1 90.5 68 HIS A N 1
ATOM 496 C CA . HIS A 1 68 ? 15.133 11.516 8.281 1 90.5 68 HIS A CA 1
ATOM 497 C C . HIS A 1 68 ? 15.992 10.266 8.422 1 90.5 68 HIS A C 1
ATOM 499 O O . HIS A 1 68 ? 16.969 10.258 9.188 1 90.5 68 HIS A O 1
ATOM 505 N N . SER A 1 69 ? 15.641 9.188 7.746 1 86.44 69 SER A N 1
ATOM 506 C CA . SER A 1 69 ? 16.453 7.973 7.797 1 86.44 69 SER A CA 1
ATOM 507 C C . SER A 1 69 ? 17.812 8.195 7.16 1 86.44 69 SER A C 1
ATOM 509 O O . SER A 1 69 ? 18.766 7.453 7.441 1 86.44 69 SER A O 1
ATOM 511 N N . HIS A 1 70 ? 18 9.18 6.418 1 77.06 70 HIS A N 1
ATOM 512 C CA . HIS A 1 70 ? 19.203 9.547 5.688 1 77.06 70 HIS A CA 1
ATOM 513 C C . HIS A 1 70 ? 19.672 8.414 4.789 1 77.06 70 HIS A C 1
ATOM 515 O O . HIS A 1 70 ? 20.859 8.328 4.453 1 77.06 70 HIS A O 1
ATOM 521 N N . GLU A 1 71 ? 18.922 7.488 4.508 1 81.69 71 GLU A N 1
ATOM 522 C CA . GLU A 1 71 ? 19.297 6.352 3.672 1 81.69 71 GLU A CA 1
ATOM 523 C C . GLU A 1 71 ? 18.375 6.219 2.469 1 81.69 71 GLU A C 1
ATOM 525 O O . GLU A 1 71 ? 18.812 5.852 1.377 1 81.69 71 GLU A O 1
ATOM 530 N N . TYR A 1 72 ? 17.297 6.676 2.711 1 77 72 TYR A N 1
ATOM 531 C CA . TYR A 1 72 ? 16.297 6.391 1.686 1 77 72 TYR A CA 1
ATOM 532 C C . TYR A 1 72 ? 15.844 7.668 0.996 1 77 72 TYR A C 1
ATOM 534 O O . TYR A 1 72 ? 15.391 8.609 1.654 1 77 72 TYR A O 1
ATOM 542 N N . MET A 1 73 ? 15.969 7.75 -0.326 1 79.12 73 MET A N 1
ATOM 543 C CA . MET A 1 73 ? 15.453 8.844 -1.143 1 79.12 73 MET A CA 1
ATOM 544 C C . MET A 1 73 ? 15.961 10.188 -0.637 1 79.12 73 MET A C 1
ATOM 546 O O . MET A 1 73 ? 15.195 11.141 -0.503 1 79.12 73 MET A O 1
ATOM 550 N N . GLN A 1 74 ? 17.141 10.273 -0.271 1 79.5 74 GLN A N 1
ATOM 551 C CA . GLN A 1 74 ? 17.719 11.445 0.361 1 79.5 74 GLN A CA 1
ATOM 552 C C . GLN A 1 74 ? 17.891 12.586 -0.643 1 79.5 74 GLN A C 1
ATOM 554 O O . GLN A 1 74 ? 18.094 13.742 -0.255 1 79.5 74 GLN A O 1
ATOM 559 N N . ASP A 1 75 ? 17.812 12.219 -1.83 1 79.56 75 ASP A N 1
ATOM 560 C CA . ASP A 1 75 ? 17.953 13.242 -2.867 1 79.56 75 ASP A CA 1
ATOM 561 C C . ASP A 1 75 ? 16.641 13.992 -3.068 1 79.56 75 ASP A C 1
ATOM 563 O O . ASP A 1 75 ? 16.594 14.992 -3.789 1 79.56 75 ASP A O 1
ATOM 567 N N . LEU A 1 76 ? 15.656 13.477 -2.373 1 81.38 76 LEU A N 1
ATOM 568 C CA . LEU A 1 76 ? 14.336 14.094 -2.453 1 81.38 76 LEU A CA 1
ATOM 569 C C . LEU A 1 76 ? 14.008 14.828 -1.159 1 81.38 76 LEU A C 1
ATOM 571 O O . LEU A 1 76 ? 14.617 14.578 -0.12 1 81.38 76 LEU A O 1
ATOM 575 N N . ASN A 1 77 ? 13.141 15.773 -1.198 1 82.94 77 ASN A N 1
ATOM 576 C CA . ASN A 1 77 ? 12.672 16.5 -0.02 1 82.94 77 ASN A CA 1
ATOM 577 C C . ASN A 1 77 ? 11.25 16.078 0.36 1 82.94 77 ASN A C 1
ATOM 579 O O . ASN A 1 77 ? 10.375 16.938 0.532 1 82.94 77 ASN A O 1
ATOM 583 N N . LEU A 1 78 ? 11.102 14.805 0.528 1 85.69 78 LEU A N 1
ATOM 584 C CA . LEU A 1 78 ? 9.773 14.25 0.773 1 85.69 78 LEU A CA 1
ATOM 585 C C . LEU A 1 78 ? 9.266 14.656 2.152 1 85.69 78 LEU A C 1
ATOM 587 O O . LEU A 1 78 ? 8.055 14.758 2.363 1 85.69 78 LEU A O 1
ATOM 591 N N . GLY A 1 79 ? 10.148 14.859 3.092 1 86.94 79 GLY A N 1
ATOM 592 C CA . GLY A 1 79 ? 9.758 15.32 4.414 1 86.94 79 GLY A CA 1
ATOM 593 C C . GLY A 1 79 ? 9.094 16.688 4.402 1 86.94 79 GLY A C 1
ATOM 594 O O . GLY A 1 79 ? 8.117 16.906 5.117 1 86.94 79 GLY A O 1
ATOM 595 N N . ALA A 1 80 ? 9.617 17.578 3.611 1 85.81 80 ALA A N 1
ATOM 596 C CA . ALA A 1 80 ? 9.031 18.906 3.494 1 85.81 80 ALA A CA 1
ATOM 597 C C . ALA A 1 80 ? 7.629 18.844 2.902 1 85.81 80 ALA A C 1
ATOM 599 O O . ALA A 1 80 ? 6.723 19.547 3.354 1 85.81 80 ALA A O 1
ATOM 600 N N . CYS A 1 81 ? 7.48 17.984 1.926 1 86.69 81 CYS A N 1
ATOM 601 C CA . CYS A 1 81 ? 6.164 17.797 1.33 1 86.69 81 CYS A CA 1
ATOM 602 C C . CYS A 1 81 ? 5.184 17.234 2.352 1 86.69 81 CYS A C 1
ATOM 604 O O . CYS A 1 81 ? 4.012 17.609 2.373 1 86.69 81 CYS A O 1
ATOM 606 N N . ALA A 1 82 ? 5.691 16.344 3.121 1 91.94 82 ALA A N 1
ATOM 607 C CA . ALA A 1 82 ? 4.867 15.703 4.141 1 91.94 82 ALA A CA 1
ATOM 608 C C . ALA A 1 82 ? 4.402 16.703 5.188 1 91.94 82 ALA A C 1
ATOM 610 O O . ALA A 1 82 ? 3.238 16.688 5.598 1 91.94 82 ALA A O 1
ATOM 611 N N . VAL A 1 83 ? 5.23 17.562 5.613 1 91.31 83 VAL A N 1
ATOM 612 C CA . VAL A 1 83 ? 4.887 18.562 6.621 1 91.31 83 VAL A CA 1
ATOM 613 C C . VAL A 1 83 ? 3.85 19.531 6.055 1 91.31 83 VAL A C 1
ATOM 615 O O . VAL A 1 83 ? 2.896 19.906 6.746 1 91.31 83 VAL A O 1
ATOM 618 N N . ASP A 1 84 ? 4.047 19.875 4.816 1 89.75 84 ASP A N 1
ATOM 619 C CA . ASP A 1 84 ? 3.053 20.719 4.168 1 89.75 84 ASP A CA 1
ATOM 620 C C . ASP A 1 84 ? 1.691 20.031 4.121 1 89.75 84 ASP A C 1
ATOM 622 O O . ASP A 1 84 ? 0.657 20.672 4.309 1 89.75 84 ASP A O 1
ATOM 626 N N . ALA A 1 85 ? 1.766 18.797 3.861 1 93.25 85 ALA A N 1
ATOM 627 C CA . ALA A 1 85 ? 0.516 18.031 3.838 1 93.25 85 ALA A CA 1
ATOM 628 C C . ALA A 1 85 ? -0.15 18.031 5.211 1 93.25 85 ALA A C 1
ATOM 630 O O . ALA A 1 85 ? -1.373 18.156 5.316 1 93.25 85 ALA A O 1
ATOM 631 N N . PHE A 1 86 ? 0.627 17.906 6.215 1 94.12 86 PHE A N 1
ATOM 632 C CA . PHE A 1 86 ? 0.095 17.938 7.57 1 94.12 86 PHE A CA 1
ATOM 633 C C . PHE A 1 86 ? -0.574 19.281 7.855 1 94.12 86 PHE A C 1
ATOM 635 O O . PHE A 1 86 ? -1.675 19.328 8.406 1 94.12 86 PHE A O 1
ATOM 642 N N . PHE A 1 87 ? 0.127 20.344 7.469 1 93.75 87 PHE A N 1
ATOM 643 C CA . PHE A 1 87 ? -0.389 21.672 7.723 1 93.75 87 PHE A CA 1
ATOM 644 C C . PHE A 1 87 ? -1.69 21.906 6.965 1 93.75 87 PHE A C 1
ATOM 646 O O . PHE A 1 87 ? -2.656 22.422 7.527 1 93.75 87 PHE A O 1
ATOM 653 N N . VAL A 1 88 ? -1.729 21.484 5.762 1 94.44 88 VAL A N 1
ATOM 654 C CA . VAL A 1 88 ? -2.918 21.656 4.934 1 94.44 88 VAL A CA 1
ATOM 655 C C . VAL A 1 88 ? -4.07 20.844 5.52 1 94.44 88 VAL A C 1
ATOM 657 O O . VAL A 1 88 ? -5.184 21.344 5.668 1 94.44 88 VAL A O 1
ATOM 660 N N . LEU A 1 89 ? -3.787 19.641 5.883 1 94.75 89 LEU A N 1
ATOM 661 C CA . LEU A 1 89 ? -4.828 18.75 6.383 1 94.75 89 LEU A CA 1
ATOM 662 C C . LEU A 1 89 ? -5.375 19.234 7.719 1 94.75 89 LEU A C 1
ATOM 664 O O . LEU A 1 89 ? -6.586 19.203 7.945 1 94.75 89 LEU A O 1
ATOM 668 N N . SER A 1 90 ? -4.531 19.656 8.547 1 93.19 90 SER A N 1
ATOM 669 C CA . SER A 1 90 ? -4.945 20.109 9.867 1 93.19 90 SER A CA 1
ATOM 670 C C . SER A 1 90 ? -5.828 21.359 9.758 1 93.19 90 SER A C 1
ATOM 672 O O . SER A 1 90 ? -6.871 21.438 10.406 1 93.19 90 SER A O 1
ATOM 674 N N . SER A 1 91 ? -5.363 22.312 8.984 1 95.19 91 SER A N 1
ATOM 675 C CA . SER A 1 91 ? -6.148 23.531 8.844 1 95.19 91 SER A CA 1
ATOM 676 C C . SER A 1 91 ? -7.449 23.266 8.086 1 95.19 91 SER A C 1
ATOM 678 O O . SER A 1 91 ? -8.484 23.859 8.398 1 95.19 91 SER A O 1
ATOM 680 N N . PHE A 1 92 ? -7.406 22.453 7.07 1 95.69 92 PHE A N 1
ATOM 681 C CA . PHE A 1 92 ? -8.602 22.094 6.316 1 95.69 92 PHE A CA 1
ATOM 682 C C . PHE A 1 92 ? -9.656 21.484 7.23 1 95.69 92 PHE A C 1
ATOM 684 O O . PHE A 1 92 ? -10.805 21.938 7.246 1 95.69 92 PHE A O 1
ATOM 691 N N . LEU A 1 93 ? -9.281 20.453 7.984 1 92.38 93 LEU A N 1
ATOM 692 C CA . LEU A 1 93 ? -10.211 19.688 8.82 1 92.38 93 LEU A CA 1
ATOM 693 C C . LEU A 1 93 ? -10.781 20.562 9.93 1 92.38 93 LEU A C 1
ATOM 695 O O . LEU A 1 93 ? -11.992 20.562 10.18 1 92.38 93 LEU A O 1
ATOM 699 N N . LEU A 1 94 ? -9.93 21.281 10.555 1 92.75 94 LEU A N 1
ATOM 700 C CA . LEU A 1 94 ? -10.383 22.094 11.672 1 92.75 94 LEU A CA 1
ATOM 701 C C . LEU A 1 94 ? -11.266 23.234 11.188 1 92.75 94 LEU A C 1
ATOM 703 O O . LEU A 1 94 ? -12.258 23.578 11.844 1 92.75 94 LEU A O 1
ATOM 707 N N . THR A 1 95 ? -10.875 23.844 10.102 1 95.44 95 THR A N 1
ATOM 708 C CA . THR A 1 95 ? -11.711 24.891 9.531 1 95.44 95 THR A CA 1
ATOM 709 C C . THR A 1 95 ? -13.07 24.344 9.117 1 95.44 95 THR A C 1
ATOM 711 O O . THR A 1 95 ? -14.102 24.969 9.398 1 95.44 95 THR A O 1
ATOM 714 N N . MET A 1 96 ? -13.062 23.25 8.477 1 93.88 96 MET A N 1
ATOM 715 C CA . MET A 1 96 ? -14.305 22.625 8.039 1 93.88 96 MET A CA 1
ATOM 716 C C . MET A 1 96 ? -15.219 22.344 9.227 1 93.88 96 MET A C 1
ATOM 718 O O . MET A 1 96 ? -16.406 22.688 9.195 1 93.88 96 MET A O 1
ATOM 722 N N . LEU A 1 97 ? -14.703 21.75 10.258 1 90.38 97 LEU A N 1
ATOM 723 C CA . LEU A 1 97 ? -15.484 21.391 11.438 1 90.38 97 LEU A CA 1
ATOM 724 C C . LEU A 1 97 ? -16.031 22.625 12.125 1 90.38 97 LEU A C 1
ATOM 726 O O . LEU A 1 97 ? -17.203 22.672 12.5 1 90.38 97 LEU A O 1
ATOM 730 N N . PHE A 1 98 ? -15.219 23.594 12.25 1 92.75 98 PHE A N 1
ATOM 731 C CA . PHE A 1 98 ? -15.648 24.828 12.922 1 92.75 98 PHE A CA 1
ATOM 732 C C . PHE A 1 98 ? -16.688 25.562 12.086 1 92.75 98 PHE A C 1
ATOM 734 O O . PHE A 1 98 ? -17.625 26.141 12.625 1 92.75 98 PHE A O 1
ATOM 741 N N . MET A 1 99 ? -16.5 25.578 10.867 1 93.81 99 MET A N 1
ATOM 742 C CA . MET A 1 99 ? -17.453 26.266 9.992 1 93.81 99 MET A CA 1
ATOM 743 C C . MET A 1 99 ? -18.828 25.609 10.07 1 93.81 99 MET A C 1
ATOM 745 O O . MET A 1 99 ? -19.844 26.297 10.195 1 93.81 99 MET A O 1
ATOM 749 N N . LYS A 1 100 ? -18.844 24.312 9.992 1 91.69 100 LYS A N 1
ATOM 750 C CA . LYS A 1 100 ? -20.109 23.594 10.078 1 91.69 100 LYS A CA 1
ATOM 751 C C . LYS A 1 100 ? -20.812 23.875 11.398 1 91.69 100 LYS A C 1
ATOM 753 O O . LYS A 1 100 ? -22.031 24.094 11.43 1 91.69 100 LYS A O 1
ATOM 758 N N . LYS A 1 101 ? -20.078 23.906 12.445 1 91.56 101 LYS A N 1
ATOM 759 C CA . LYS A 1 101 ? -20.641 24.203 13.758 1 91.56 101 LYS A CA 1
ATOM 760 C C . LYS A 1 101 ? -21.109 25.641 13.844 1 91.56 101 LYS A C 1
ATOM 762 O O . LYS A 1 101 ? -22.172 25.922 14.422 1 91.56 101 LYS A O 1
ATOM 767 N N . SER A 1 102 ? -20.359 26.531 13.312 1 93.06 102 SER A N 1
ATOM 768 C CA . SER A 1 102 ? -20.688 27.953 13.352 1 93.06 102 SER A CA 1
ATOM 769 C C . SER A 1 102 ? -21.953 28.25 12.57 1 93.06 102 SER A C 1
ATOM 771 O O . SER A 1 102 ? -22.781 29.078 12.992 1 93.06 102 SER A O 1
ATOM 773 N N . VAL A 1 103 ? -22.109 27.609 11.477 1 91.31 103 VAL A N 1
ATOM 774 C CA . VAL A 1 103 ? -23.312 27.797 10.664 1 91.31 103 VAL A CA 1
ATOM 775 C C . VAL A 1 103 ? -24.547 27.359 11.461 1 91.31 103 VAL A C 1
ATOM 777 O O . VAL A 1 103 ? -25.562 28.047 11.453 1 91.31 103 VAL A O 1
ATOM 780 N N . LYS A 1 104 ? -24.375 26.281 12.164 1 90.31 104 LYS A N 1
ATOM 781 C CA . LYS A 1 104 ? -25.469 25.781 12.984 1 90.31 104 LYS A CA 1
ATOM 782 C C . LYS A 1 104 ? -25.781 26.75 14.133 1 90.31 104 LYS A C 1
ATOM 784 O O . LYS A 1 104 ? -26.953 27 14.445 1 90.31 104 LYS A O 1
ATOM 789 N N . LEU A 1 105 ? -24.812 27.312 14.742 1 91.69 105 LEU A N 1
ATOM 790 C CA . LEU A 1 105 ? -24.969 28.234 15.859 1 91.69 105 LEU A CA 1
ATOM 791 C C . LEU A 1 105 ? -25.625 29.531 15.406 1 91.69 105 LEU A C 1
ATOM 793 O O . LEU A 1 105 ? -26.469 30.094 16.109 1 91.69 105 LEU A O 1
ATOM 797 N N . LEU A 1 106 ? -25.25 30.031 14.32 1 89.81 106 LEU A N 1
ATOM 798 C CA . LEU A 1 106 ? -25.828 31.25 13.773 1 89.81 106 LEU A CA 1
ATOM 799 C C . LEU A 1 106 ? -27.297 31.047 13.414 1 89.81 106 LEU A C 1
ATOM 801 O O . LEU A 1 106 ? -28.125 31.922 13.695 1 89.81 106 LEU A O 1
ATOM 805 N N . ALA A 1 107 ? -27.562 29.891 12.844 1 88.5 107 ALA A N 1
ATOM 806 C CA . ALA A 1 107 ? -28.922 29.578 12.461 1 88.5 107 ALA A CA 1
ATOM 807 C C . ALA A 1 107 ? -29.828 29.484 13.695 1 88.5 107 ALA A C 1
ATOM 809 O O . ALA A 1 107 ? -31.016 29.812 13.625 1 88.5 107 ALA A O 1
ATOM 810 N N . GLN A 1 108 ? -29.266 29.062 14.82 1 91.44 108 GLN A N 1
ATOM 811 C CA . GLN A 1 108 ? -30.016 28.875 16.047 1 91.44 108 GLN A CA 1
ATOM 812 C C . GLN A 1 108 ? -30.047 30.156 16.875 1 91.44 108 GLN A C 1
ATOM 814 O O . GLN A 1 108 ? -30.734 30.219 17.906 1 91.44 108 GLN A O 1
ATOM 819 N N . GLY A 1 109 ? -29.438 31.156 16.438 1 91.19 109 GLY A N 1
ATOM 820 C CA . GLY A 1 109 ? -29.328 32.375 17.25 1 91.19 109 GLY A CA 1
ATOM 821 C C . GLY A 1 109 ? -28.703 32.125 18.609 1 91.19 109 GLY A C 1
ATOM 822 O O . GLY A 1 109 ? -29.219 32.594 19.625 1 91.19 109 GLY A O 1
ATOM 823 N N . ALA A 1 110 ? -27.641 31.406 18.578 1 87.88 110 ALA A N 1
ATOM 824 C CA . ALA A 1 110 ? -27.031 30.906 19.797 1 87.88 110 ALA A CA 1
ATOM 825 C C . ALA A 1 110 ? -26.516 32.062 20.656 1 87.88 110 ALA A C 1
ATOM 827 O O . ALA A 1 110 ? -26.078 33.094 20.125 1 87.88 110 ALA A O 1
ATOM 828 N N . SER A 1 111 ? -26.5 31.859 21.953 1 92.44 111 SER A N 1
ATOM 829 C CA . SER A 1 111 ? -26.047 32.844 22.922 1 92.44 111 SER A CA 1
ATOM 830 C C . SER A 1 111 ? -24.516 32.906 22.953 1 92.44 111 SER A C 1
ATOM 832 O O . SER A 1 111 ? -23.844 32.031 22.438 1 92.44 111 SER A O 1
ATOM 834 N N . ILE A 1 112 ? -24 33.969 23.547 1 89.25 112 ILE A N 1
ATOM 835 C CA . ILE A 1 112 ? -22.562 34.156 23.703 1 89.25 112 ILE A CA 1
ATOM 836 C C . ILE A 1 112 ? -21.953 33 24.516 1 89.25 112 ILE A C 1
ATOM 838 O O . ILE A 1 112 ? -20.828 32.594 24.25 1 89.25 112 ILE A O 1
ATOM 842 N N . ARG A 1 113 ? -22.734 32.531 25.406 1 90.81 113 ARG A N 1
ATOM 843 C CA . ARG A 1 113 ? -22.281 31.422 26.25 1 90.81 113 ARG A CA 1
ATOM 844 C C . ARG A 1 113 ? -22.094 30.156 25.422 1 90.81 113 ARG A C 1
ATOM 846 O O . ARG A 1 113 ? -21.125 29.422 25.594 1 90.81 113 ARG A O 1
ATOM 853 N N . LYS A 1 114 ? -23.031 29.906 24.531 1 89.88 114 LYS A N 1
ATOM 854 C CA . LYS A 1 114 ? -22.953 28.734 23.688 1 89.88 114 LYS A CA 1
ATOM 855 C C . LYS A 1 114 ? -21.766 28.828 22.719 1 89.88 114 LYS A C 1
ATOM 857 O O . LYS A 1 114 ? -21.094 27.828 22.453 1 89.88 114 LYS A O 1
ATOM 862 N N . TRP A 1 115 ? -21.578 30 22.234 1 90.31 115 TRP A N 1
ATOM 863 C CA . TRP A 1 115 ? -20.422 30.234 21.375 1 90.31 115 TRP A CA 1
ATOM 864 C C . TRP A 1 115 ? -19.125 29.969 22.125 1 90.31 115 TRP A C 1
ATOM 866 O O . TRP A 1 115 ? -18.234 29.297 21.594 1 90.31 115 TRP A O 1
ATOM 876 N N . ALA A 1 116 ? -19.047 30.438 23.312 1 90.31 116 ALA A N 1
ATOM 877 C CA . ALA A 1 116 ? -17.859 30.266 24.141 1 90.31 116 ALA A CA 1
ATOM 878 C C . ALA A 1 116 ? -17.609 28.781 24.422 1 90.31 116 ALA A C 1
ATOM 880 O O . ALA A 1 116 ? -16.469 28.312 24.406 1 90.31 116 ALA A O 1
ATOM 881 N N . PHE A 1 117 ? -18.625 28.094 24.625 1 88.38 117 PHE A N 1
ATOM 882 C CA . PHE A 1 117 ? -18.516 26.672 24.906 1 88.38 117 PHE A CA 1
ATOM 883 C C . PHE A 1 117 ? -18.031 25.906 23.672 1 88.38 117 PHE A C 1
ATOM 885 O O . PHE A 1 117 ? -17.234 24.969 23.797 1 88.38 117 PHE A O 1
ATOM 892 N N . THR A 1 118 ? -18.562 26.312 22.578 1 87.81 118 THR A N 1
ATOM 893 C CA . THR A 1 118 ? -18.172 25.641 21.328 1 87.81 118 THR A CA 1
ATOM 894 C C . THR A 1 118 ? -16.703 25.875 21.031 1 87.81 118 THR A C 1
ATOM 896 O O . THR A 1 118 ? -16 24.953 20.609 1 87.81 118 THR A O 1
ATOM 899 N N . LEU A 1 119 ? -16.266 27.047 21.25 1 88.69 119 LEU A N 1
ATOM 900 C CA . LEU A 1 119 ? -14.867 27.359 21.031 1 88.69 119 LEU A CA 1
ATOM 901 C C . LEU A 1 119 ? -13.977 26.578 21.984 1 88.69 119 LEU A C 1
ATOM 903 O O . LEU A 1 119 ? -12.93 26.062 21.594 1 88.69 119 LEU A O 1
ATOM 907 N N . ALA A 1 120 ? -14.398 26.5 23.219 1 89.38 120 ALA A N 1
ATOM 908 C CA . ALA A 1 120 ? -13.633 25.766 24.219 1 89.38 120 ALA A CA 1
ATOM 909 C C . ALA A 1 120 ? -13.555 24.281 23.875 1 89.38 120 ALA A C 1
ATOM 911 O O . ALA A 1 120 ? -12.516 23.641 24.062 1 89.38 120 ALA A O 1
ATOM 912 N N . ASP A 1 121 ? -14.656 23.812 23.438 1 87.5 121 ASP A N 1
ATOM 913 C CA . ASP A 1 121 ? -14.711 22.406 23.047 1 87.5 121 ASP A CA 1
ATOM 914 C C . ASP A 1 121 ? -13.789 22.125 21.859 1 87.5 121 ASP A C 1
ATOM 916 O O . ASP A 1 121 ? -13.086 21.109 21.828 1 87.5 121 ASP A O 1
ATOM 920 N N . TYR A 1 122 ? -13.852 23.047 20.969 1 84.06 122 TYR A N 1
ATOM 921 C CA . TYR A 1 122 ? -13.023 22.953 19.781 1 84.06 122 TYR A CA 1
ATOM 922 C C . TYR A 1 122 ? -11.539 22.906 20.141 1 84.06 122 TYR A C 1
ATOM 924 O O . TYR A 1 122 ? -10.812 22.016 19.703 1 84.06 122 TYR A O 1
ATOM 932 N N . PHE A 1 123 ? -11.094 23.766 20.969 1 87.06 123 PHE A N 1
ATOM 933 C CA . PHE A 1 123 ? -9.688 23.875 21.328 1 87.06 123 PHE A CA 1
ATOM 934 C C . PHE A 1 123 ? -9.273 22.766 22.281 1 87.06 123 PHE A C 1
ATOM 936 O O . PHE A 1 123 ? -8.156 22.266 22.203 1 87.06 123 PHE A O 1
ATOM 943 N N . SER A 1 124 ? -10.125 22.328 23.156 1 88.56 124 SER A N 1
ATOM 944 C CA . SER A 1 124 ? -9.805 21.297 24.125 1 88.56 124 SER A CA 1
ATOM 945 C C . SER A 1 124 ? -9.578 19.953 23.438 1 88.56 124 SER A C 1
ATOM 947 O O . SER A 1 124 ? -8.656 19.219 23.797 1 88.56 124 SER A O 1
ATOM 949 N N . LYS A 1 125 ? -10.391 19.672 22.516 1 84.56 125 LYS A N 1
ATOM 950 C CA . LYS A 1 125 ? -10.273 18.391 21.797 1 84.56 125 LYS A CA 1
ATOM 951 C C . LYS A 1 125 ? -8.938 18.297 21.062 1 84.56 125 LYS A C 1
ATOM 953 O O . LYS A 1 125 ? -8.281 17.266 21.078 1 84.56 125 LYS A O 1
ATOM 958 N N . ARG A 1 126 ? -8.625 19.344 20.438 1 84.75 126 ARG A N 1
ATOM 959 C CA . ARG A 1 126 ? -7.355 19.359 19.719 1 84.75 126 ARG A CA 1
ATOM 960 C C . ARG A 1 126 ? -6.176 19.328 20.672 1 84.75 126 ARG A C 1
ATOM 962 O O . ARG A 1 126 ? -5.168 18.656 20.422 1 84.75 126 ARG A O 1
ATOM 969 N N . PHE A 1 127 ? -6.309 20.047 21.734 1 86.5 127 PHE A N 1
ATOM 970 C CA . PHE A 1 127 ? -5.25 20.094 22.734 1 86.5 127 PHE A CA 1
ATOM 971 C C . PHE A 1 127 ? -4.984 18.719 23.312 1 86.5 127 PHE A C 1
ATOM 973 O O . PHE A 1 127 ? -3.836 18.281 23.391 1 86.5 127 PHE A O 1
ATOM 980 N N . PHE A 1 128 ? -5.969 18.016 23.656 1 87.56 128 PHE A N 1
ATOM 981 C CA . PHE A 1 128 ? -5.812 16.719 24.297 1 87.56 128 PHE A CA 1
ATOM 982 C C . PHE A 1 128 ? -5.367 15.672 23.297 1 87.56 128 PHE A C 1
ATOM 984 O O . PHE A 1 128 ? -4.832 14.625 23.672 1 87.56 128 PHE A O 1
ATOM 991 N N . ARG A 1 129 ? -5.512 16.031 22.062 1 85.12 129 ARG A N 1
ATOM 992 C CA . ARG A 1 129 ? -5.102 15.102 21.016 1 85.12 129 ARG A CA 1
ATOM 993 C C . ARG A 1 129 ? -3.605 15.203 20.75 1 85.12 129 ARG A C 1
ATOM 995 O O . ARG A 1 129 ? -2.965 14.211 20.406 1 85.12 129 ARG A O 1
ATOM 1002 N N . VAL A 1 130 ? -3.025 16.312 20.984 1 88.75 130 VAL A N 1
ATOM 1003 C CA . VAL A 1 130 ? -1.662 16.484 20.5 1 88.75 130 VAL A CA 1
ATOM 1004 C C . VAL A 1 130 ? -0.737 16.828 21.672 1 88.75 130 VAL A C 1
ATOM 1006 O O . VAL A 1 130 ? 0.39 16.344 21.734 1 88.75 130 VAL A O 1
ATOM 1009 N N . TYR A 1 131 ? -1.162 17.562 22.609 1 91.31 131 TYR A N 1
ATOM 1010 C CA . TYR A 1 131 ? -0.284 18.172 23.609 1 91.31 131 TYR A CA 1
ATOM 1011 C C . TYR A 1 131 ? 0.234 17.125 24.578 1 91.31 131 TYR A C 1
ATOM 1013 O O . TYR A 1 131 ? 1.4 17.156 24.984 1 91.31 131 TYR A O 1
ATOM 1021 N N . PRO A 1 132 ? -0.607 16.156 25.047 1 92.75 132 PRO A N 1
ATOM 1022 C CA . PRO A 1 132 ? -0.11 15.172 26.016 1 92.75 132 PRO A CA 1
ATOM 1023 C C . PRO A 1 132 ? 1.123 14.422 25.516 1 92.75 132 PRO A C 1
ATOM 1025 O O . PRO A 1 132 ? 2.102 14.273 26.25 1 92.75 132 PRO A O 1
ATOM 1028 N N . LEU A 1 133 ? 1.111 13.961 24.344 1 93.75 133 LEU A N 1
ATOM 1029 C CA . LEU A 1 133 ? 2.271 13.266 23.812 1 93.75 133 LEU A CA 1
ATOM 1030 C C . LEU A 1 133 ? 3.453 14.211 23.641 1 93.75 133 LEU A C 1
ATOM 1032 O O . LEU A 1 133 ? 4.602 13.828 23.875 1 93.75 133 LEU A O 1
ATOM 1036 N N . PHE A 1 134 ? 3.15 15.438 23.203 1 94.56 134 PHE A N 1
ATOM 1037 C CA . PHE A 1 134 ? 4.184 16.453 23.078 1 94.56 134 PHE A CA 1
ATOM 1038 C C . PHE A 1 134 ? 4.871 16.688 24.422 1 94.56 134 PHE A C 1
ATOM 1040 O O . PHE A 1 134 ? 6.102 16.719 24.5 1 94.56 134 PHE A O 1
ATOM 1047 N N . ALA A 1 135 ? 4.059 16.812 25.422 1 94.88 135 ALA A N 1
ATOM 1048 C CA . ALA A 1 135 ? 4.574 17.031 26.766 1 94.88 135 ALA A CA 1
ATOM 1049 C C . ALA A 1 135 ? 5.379 15.836 27.266 1 94.88 135 ALA A C 1
ATOM 1051 O O . ALA A 1 135 ? 6.418 16 27.906 1 94.88 135 ALA A O 1
ATOM 1052 N N . LEU A 1 136 ? 4.918 14.703 26.953 1 94.69 136 LEU A N 1
ATOM 1053 C CA . LEU A 1 136 ? 5.629 13.492 27.359 1 94.69 136 LEU A CA 1
ATOM 1054 C C . LEU A 1 136 ? 7 13.422 26.703 1 94.69 136 LEU A C 1
ATOM 1056 O O . LEU A 1 136 ? 7.996 13.117 27.359 1 94.69 136 LEU A O 1
ATOM 1060 N N . VAL A 1 137 ? 7.035 13.648 25.453 1 95.38 137 VAL A N 1
ATOM 1061 C CA . VAL A 1 137 ? 8.297 13.602 24.719 1 95.38 137 VAL A CA 1
ATOM 1062 C C . VAL A 1 137 ? 9.25 14.664 25.266 1 95.38 137 VAL A C 1
ATOM 1064 O O . VAL A 1 137 ? 10.438 14.383 25.469 1 95.38 137 VAL A O 1
ATOM 1067 N N . ALA A 1 138 ? 8.703 15.859 25.484 1 95.5 138 ALA A N 1
ATOM 1068 C CA . ALA A 1 138 ? 9.516 16.938 26.047 1 95.5 138 ALA A CA 1
ATOM 1069 C C . ALA A 1 138 ? 10.078 16.547 27.422 1 95.5 138 ALA A C 1
ATOM 1071 O O . ALA A 1 138 ? 11.242 16.812 27.703 1 95.5 138 ALA A O 1
ATOM 1072 N N . THR A 1 139 ? 9.289 15.922 28.25 1 96.25 139 THR A N 1
ATOM 1073 C CA . THR A 1 139 ? 9.703 15.516 29.578 1 96.25 139 THR A CA 1
ATOM 1074 C C . THR A 1 139 ? 10.758 14.414 29.516 1 96.25 139 THR A C 1
ATOM 1076 O O . THR A 1 139 ? 11.742 14.438 30.25 1 96.25 139 THR A O 1
ATOM 1079 N N . VAL A 1 140 ? 10.516 13.453 28.641 1 95.62 140 VAL A N 1
ATOM 1080 C CA . VAL A 1 140 ? 11.477 12.367 28.469 1 95.62 140 VAL A CA 1
ATOM 1081 C C . VAL A 1 140 ? 12.82 12.93 28.016 1 95.62 140 VAL A C 1
ATOM 1083 O O . VAL A 1 140 ? 13.867 12.516 28.516 1 95.62 140 VAL A O 1
ATOM 1086 N N . LEU A 1 141 ? 12.758 13.867 27.109 1 95.12 141 LEU A N 1
ATOM 1087 C CA . LEU A 1 141 ? 13.984 14.492 26.625 1 95.12 141 LEU A CA 1
ATOM 1088 C C . LEU A 1 141 ? 14.688 15.234 27.766 1 95.12 141 LEU A C 1
ATOM 1090 O O . LEU A 1 141 ? 15.914 15.195 27.859 1 95.12 141 LEU A O 1
ATOM 1094 N N . TRP A 1 142 ? 13.898 15.875 28.531 1 95 142 TRP A N 1
ATOM 1095 C CA . TRP A 1 142 ? 14.461 16.609 29.656 1 95 142 TRP A CA 1
ATOM 1096 C C . TRP A 1 142 ? 15.172 15.664 30.609 1 95 142 TRP A C 1
ATOM 1098 O O . TRP A 1 142 ? 16.203 16.016 31.188 1 95 142 TRP A O 1
ATOM 1108 N N . MET A 1 143 ? 14.719 14.438 30.781 1 96.31 143 MET A N 1
ATOM 1109 C CA . MET A 1 143 ? 15.25 13.469 31.719 1 96.31 143 MET A CA 1
ATOM 1110 C C . MET A 1 143 ? 16.484 12.773 31.141 1 96.31 143 MET A C 1
ATOM 1112 O O . MET A 1 143 ? 17.297 12.211 31.891 1 96.31 143 MET A O 1
ATOM 1116 N N . LEU A 1 144 ? 16.625 12.773 29.906 1 95.69 144 LEU A N 1
ATOM 1117 C CA . LEU A 1 144 ? 17.703 12.062 29.25 1 95.69 144 LEU A CA 1
ATOM 1118 C C . LEU A 1 144 ? 19.016 12.828 29.391 1 95.69 144 LEU A C 1
ATOM 1120 O O . LEU A 1 144 ? 19.016 14.055 29.5 1 95.69 144 LEU A O 1
ATOM 1124 N N . PRO A 1 145 ? 20.203 12.078 29.406 1 96.12 145 PRO A N 1
ATOM 1125 C CA . PRO A 1 145 ? 21.5 12.75 29.375 1 96.12 145 PRO A CA 1
ATOM 1126 C C . PRO A 1 145 ? 21.719 13.555 28.094 1 96.12 145 PRO A C 1
ATOM 1128 O O . PRO A 1 145 ? 21.047 13.305 27.094 1 96.12 145 PRO A O 1
ATOM 1131 N N . ASN A 1 146 ? 22.609 14.523 28.203 1 94.62 146 ASN A N 1
ATOM 1132 C CA . ASN A 1 146 ? 22.859 15.43 27.094 1 94.62 146 ASN A CA 1
ATOM 1133 C C . ASN A 1 146 ? 23.25 14.672 25.828 1 94.62 146 ASN A C 1
ATOM 1135 O O . ASN A 1 146 ? 22.828 15.031 24.734 1 94.62 146 ASN A O 1
ATOM 1139 N N . ASP A 1 147 ? 24.016 13.625 26.016 1 94.44 147 ASP A N 1
ATOM 1140 C CA . ASP A 1 147 ? 24.438 12.844 24.859 1 94.44 147 ASP A CA 1
ATOM 1141 C C . ASP A 1 147 ? 23.234 12.195 24.172 1 94.44 147 ASP A C 1
ATOM 1143 O O . ASP A 1 147 ? 23.172 12.117 22.938 1 94.44 147 ASP A O 1
ATOM 1147 N N . ALA A 1 148 ? 22.312 11.766 24.906 1 94.69 148 ALA A N 1
ATOM 1148 C CA . ALA A 1 148 ? 21.109 11.125 24.359 1 94.69 148 ALA A CA 1
ATOM 1149 C C . ALA A 1 148 ? 20.219 12.148 23.688 1 94.69 148 ALA A C 1
ATOM 1151 O O . ALA A 1 148 ? 19.609 11.859 22.656 1 94.69 148 ALA A O 1
ATOM 1152 N N . LYS A 1 149 ? 20.141 13.328 24.266 1 94.88 149 LYS A N 1
ATOM 1153 C CA . LYS A 1 149 ? 19.359 14.391 23.641 1 94.88 149 LYS A CA 1
ATOM 1154 C C . LYS A 1 149 ? 19.859 14.711 22.25 1 94.88 149 LYS A C 1
ATOM 1156 O O . LYS A 1 149 ? 19.078 14.883 21.312 1 94.88 149 LYS A O 1
ATOM 1161 N N . HIS A 1 150 ? 21.141 14.766 22.188 1 93.44 150 HIS A N 1
ATOM 1162 C CA . HIS A 1 150 ? 21.75 15.047 20.891 1 93.44 150 HIS A CA 1
ATOM 1163 C C . HIS A 1 150 ? 21.547 13.891 19.922 1 93.44 150 HIS A C 1
ATOM 1165 O O . HIS A 1 150 ? 21.234 14.102 18.75 1 93.44 150 HIS A O 1
ATOM 1171 N N . GLN A 1 151 ? 21.734 12.734 20.406 1 92.38 151 GLN A N 1
ATOM 1172 C CA . GLN A 1 151 ? 21.672 11.547 19.562 1 92.38 151 GLN A CA 1
ATOM 1173 C C . GLN A 1 151 ? 20.266 11.32 19.031 1 92.38 151 GLN A C 1
ATOM 1175 O O . GLN A 1 151 ? 20.062 11.133 17.828 1 92.38 151 GLN A O 1
ATOM 1180 N N . TYR A 1 152 ? 19.297 11.391 19.875 1 91.31 152 TYR A N 1
ATOM 1181 C CA . TYR A 1 152 ? 17.953 10.938 19.531 1 91.31 152 TYR A CA 1
ATOM 1182 C C . TYR A 1 152 ? 17.125 12.086 18.969 1 91.31 152 TYR A C 1
ATOM 1184 O O . TYR A 1 152 ? 16.172 11.867 18.219 1 91.31 152 TYR A O 1
ATOM 1192 N N . TYR A 1 153 ? 17.453 13.305 19.312 1 93 153 TYR A N 1
ATOM 1193 C CA . TYR A 1 153 ? 16.578 14.398 18.906 1 93 153 TYR A CA 1
ATOM 1194 C C . TYR A 1 153 ? 17.375 15.523 18.266 1 93 153 TYR A C 1
ATOM 1196 O O . TYR A 1 153 ? 16.875 16.641 18.094 1 93 153 TYR A O 1
ATOM 1204 N N . ARG A 1 154 ? 18.656 15.328 18.062 1 90 154 ARG A N 1
ATOM 1205 C CA . ARG A 1 154 ? 19.531 16.203 17.297 1 90 154 ARG A CA 1
ATOM 1206 C C . ARG A 1 154 ? 19.625 17.594 17.906 1 90 154 ARG A C 1
ATOM 1208 O O . ARG A 1 154 ? 19.641 18.594 17.203 1 90 154 ARG A O 1
ATOM 1215 N N . ILE A 1 155 ? 19.562 17.625 19.203 1 89.75 155 ILE A N 1
ATOM 1216 C CA . ILE A 1 155 ? 19.672 18.906 19.906 1 89.75 155 ILE A CA 1
ATOM 1217 C C . ILE A 1 155 ? 21.141 19.359 19.922 1 89.75 155 ILE A C 1
ATOM 1219 O O . ILE A 1 155 ? 21.984 18.703 20.531 1 89.75 155 ILE A O 1
ATOM 1223 N N . GLU A 1 156 ? 21.391 20.438 19.281 1 88.69 156 GLU A N 1
ATOM 1224 C CA . GLU A 1 156 ? 22.75 20.922 19.125 1 88.69 156 GLU A CA 1
ATOM 1225 C C . GLU A 1 156 ? 23.344 21.344 20.453 1 88.69 156 GLU A C 1
ATOM 1227 O O . GLU A 1 156 ? 24.516 21.078 20.75 1 88.69 156 GLU A O 1
ATOM 1232 N N . GLU A 1 157 ? 22.578 22.062 21.344 1 91.75 157 GLU A N 1
ATOM 1233 C CA . GLU A 1 157 ? 22.984 22.484 22.672 1 91.75 157 GLU A CA 1
ATOM 1234 C C . GLU A 1 157 ? 22.094 21.891 23.75 1 91.75 157 GLU A C 1
ATOM 1236 O O . GLU A 1 157 ? 21.328 22.609 24.391 1 91.75 157 GLU A O 1
ATOM 1241 N N . PRO A 1 158 ? 22.328 20.672 23.984 1 92.81 158 PRO A N 1
ATOM 1242 C CA . PRO A 1 158 ? 21.422 19.953 24.891 1 92.81 158 PRO A CA 1
ATOM 1243 C C . PRO A 1 158 ? 21.469 20.5 26.312 1 92.81 158 PRO A C 1
ATOM 1245 O O . PRO A 1 158 ? 20.516 20.312 27.078 1 92.81 158 PRO A O 1
ATOM 1248 N N . GLU A 1 159 ? 22.547 21.141 26.656 1 90.81 159 GLU A N 1
ATOM 1249 C CA . GLU A 1 159 ? 22.688 21.703 28 1 90.81 159 GLU A CA 1
ATOM 1250 C C . GLU A 1 159 ? 21.703 22.844 28.234 1 90.81 159 GLU A C 1
ATOM 1252 O O . GLU A 1 159 ? 21.359 23.156 29.375 1 90.81 159 GLU A O 1
ATOM 1257 N N . LYS A 1 160 ? 21.281 23.422 27.203 1 91.25 160 LYS A N 1
ATOM 1258 C CA . LYS A 1 160 ? 20.391 24.578 27.297 1 91.25 160 LYS A CA 1
ATOM 1259 C C . LYS A 1 160 ? 18.922 24.156 27.25 1 91.25 160 LYS A C 1
ATOM 1261 O O . LYS A 1 160 ? 18.031 25 27.25 1 91.25 160 LYS A O 1
ATOM 1266 N N . PHE A 1 161 ? 18.75 22.844 27.234 1 92.81 161 PHE A N 1
ATOM 1267 C CA . PHE A 1 161 ? 17.375 22.359 27.141 1 92.81 161 PHE A CA 1
ATOM 1268 C C . PHE A 1 161 ? 16.562 22.797 28.359 1 92.81 161 PHE A C 1
ATOM 1270 O O . PHE A 1 161 ? 16.938 22.5 29.5 1 92.81 161 PHE A O 1
ATOM 1277 N N . ASP A 1 162 ? 15.5 23.547 28.141 1 93.31 162 ASP A N 1
ATOM 1278 C CA . ASP A 1 162 ? 14.594 24.047 29.156 1 93.31 162 ASP A CA 1
ATOM 1279 C C . ASP A 1 162 ? 13.18 23.516 28.953 1 93.31 162 ASP A C 1
ATOM 1281 O O . ASP A 1 162 ? 12.484 23.922 28.016 1 93.31 162 ASP A O 1
ATOM 1285 N N . LEU A 1 163 ? 12.789 22.688 29.812 1 94.62 163 LEU A N 1
ATOM 1286 C CA . LEU A 1 163 ? 11.5 22.016 29.703 1 94.62 163 LEU A CA 1
ATOM 1287 C C . LEU A 1 163 ? 10.359 23.031 29.625 1 94.62 163 LEU A C 1
ATOM 1289 O O . LEU A 1 163 ? 9.445 22.875 28.812 1 94.62 163 LEU A O 1
ATOM 1293 N N . VAL A 1 164 ? 10.383 24.078 30.453 1 94.44 164 VAL A N 1
ATOM 1294 C CA . VAL A 1 164 ? 9.312 25.078 30.5 1 94.44 164 VAL A CA 1
ATOM 1295 C C . VAL A 1 164 ? 9.25 25.828 29.172 1 94.44 164 VAL A C 1
ATOM 1297 O O . VAL A 1 164 ? 8.164 26.078 28.641 1 94.44 164 VAL A O 1
ATOM 1300 N N . LYS A 1 165 ? 10.375 26.156 28.656 1 93 165 LYS A N 1
ATOM 1301 C CA . LYS A 1 165 ? 10.422 26.875 27.391 1 93 165 LYS A CA 1
ATOM 1302 C C . LYS A 1 165 ? 9.867 26.031 26.25 1 93 165 LYS A C 1
ATOM 1304 O O . LYS A 1 165 ? 9.188 26.531 25.359 1 93 165 LYS A O 1
ATOM 1309 N N . VAL A 1 166 ? 10.203 24.797 26.281 1 92.5 166 VAL A N 1
ATOM 1310 C CA . VAL A 1 166 ? 9.703 23.891 25.25 1 92.5 166 VAL A CA 1
ATOM 1311 C C . VAL A 1 166 ? 8.188 23.75 25.375 1 92.5 166 VAL A C 1
ATOM 1313 O O . VAL A 1 166 ? 7.465 23.875 24.391 1 92.5 166 VAL A O 1
ATOM 1316 N N . LEU A 1 167 ? 7.684 23.516 26.547 1 93.19 167 LEU A N 1
ATOM 1317 C CA . LEU A 1 167 ? 6.266 23.266 26.797 1 93.19 167 LEU A CA 1
ATOM 1318 C C . LEU A 1 167 ? 5.434 24.5 26.5 1 93.19 167 LEU A C 1
ATOM 1320 O O . LEU A 1 167 ? 4.238 24.406 26.203 1 93.19 167 LEU A O 1
ATOM 1324 N N . THR A 1 168 ? 6.121 25.672 26.531 1 92.19 168 THR A N 1
ATOM 1325 C CA . THR A 1 168 ? 5.406 26.922 26.281 1 92.19 168 THR A CA 1
ATOM 1326 C C . THR A 1 168 ? 5.676 27.406 24.859 1 92.19 168 THR A C 1
ATOM 1328 O O . THR A 1 168 ? 5.379 28.562 24.531 1 92.19 168 THR A O 1
ATOM 1331 N N . PHE A 1 169 ? 6.316 26.688 24.078 1 90.56 169 PHE A N 1
ATOM 1332 C CA . PHE A 1 169 ? 6.477 26.906 22.641 1 90.56 169 PHE A CA 1
ATOM 1333 C C . PHE A 1 169 ? 7.43 28.062 22.375 1 90.56 169 PHE A C 1
ATOM 1335 O O . PHE A 1 169 ? 7.23 28.828 21.422 1 90.56 169 PHE A O 1
ATOM 1342 N N . ASP A 1 170 ? 8.422 28.141 23.219 1 88.75 170 ASP A N 1
ATOM 1343 C CA . ASP A 1 170 ? 9.438 29.156 22.953 1 88.75 170 ASP A CA 1
ATOM 1344 C C . ASP A 1 170 ? 10.109 28.938 21.609 1 88.75 170 ASP A C 1
ATOM 1346 O O . ASP A 1 170 ? 10.461 27.812 21.25 1 88.75 170 ASP A O 1
ATOM 1350 N N . PHE A 1 171 ? 10.344 29.984 20.969 1 84.56 171 PHE A N 1
ATOM 1351 C CA . PHE A 1 171 ? 10.836 29.938 19.594 1 84.56 171 PHE A CA 1
ATOM 1352 C C . PHE A 1 171 ? 12.203 29.266 19.531 1 84.56 171 PHE A C 1
ATOM 1354 O O . PHE A 1 171 ? 12.477 28.484 18.625 1 84.56 171 PHE A O 1
ATOM 1361 N N . HIS A 1 172 ? 13.016 29.562 20.422 1 82.69 172 HIS A N 1
ATOM 1362 C CA . HIS A 1 172 ? 14.398 29.094 20.375 1 82.69 172 HIS A CA 1
ATOM 1363 C C . HIS A 1 172 ? 14.516 27.672 20.938 1 82.69 172 HIS A C 1
ATOM 1365 O O . HIS A 1 172 ? 15.586 27.062 20.875 1 82.69 172 HIS A O 1
ATOM 1371 N N . SER A 1 173 ? 13.422 27.125 21.375 1 87.19 173 SER A N 1
ATOM 1372 C CA . SER A 1 173 ? 13.445 25.781 21.969 1 87.19 173 SER A CA 1
ATOM 1373 C C . SER A 1 173 ? 12.656 24.781 21.125 1 87.19 173 SER A C 1
ATOM 1375 O O . SER A 1 173 ? 12.016 23.891 21.672 1 87.19 173 SER A O 1
ATOM 1377 N N . ARG A 1 174 ? 12.578 25.062 19.828 1 85 174 ARG A N 1
ATOM 1378 C CA . ARG A 1 174 ? 11.883 24.188 18.906 1 85 174 ARG A CA 1
ATOM 1379 C C . ARG A 1 174 ? 12.844 23.188 18.266 1 85 174 ARG A C 1
ATOM 1381 O O . ARG A 1 174 ? 13.203 23.328 17.094 1 85 174 ARG A O 1
ATOM 1388 N N . TYR A 1 175 ? 13.109 22.156 19.016 1 87.31 175 TYR A N 1
ATOM 1389 C CA . TYR A 1 175 ? 14.133 21.188 18.625 1 87.31 175 TYR A CA 1
ATOM 1390 C C . TYR A 1 175 ? 13.57 20.156 17.656 1 87.31 175 TYR A C 1
ATOM 1392 O O . TYR A 1 175 ? 12.477 19.625 17.875 1 87.31 175 TYR A O 1
ATOM 1400 N N . PHE A 1 176 ? 14.375 19.844 16.625 1 89.44 176 PHE A N 1
ATOM 1401 C CA . PHE A 1 176 ? 14.07 18.75 15.695 1 89.44 176 PHE A CA 1
ATOM 1402 C C . PHE A 1 176 ? 12.656 18.891 15.148 1 89.44 176 PHE A C 1
ATOM 1404 O O . PHE A 1 176 ? 12.344 19.859 14.461 1 89.44 176 PHE A O 1
ATOM 1411 N N . VAL A 1 177 ? 11.758 17.969 15.5 1 91.19 177 VAL A N 1
ATOM 1412 C CA . VAL A 1 177 ? 10.445 17.984 14.867 1 91.19 177 VAL A CA 1
ATOM 1413 C C . VAL A 1 177 ? 9.445 18.734 15.75 1 91.19 177 VAL A C 1
ATOM 1415 O O . VAL A 1 177 ? 8.281 18.906 15.383 1 91.19 177 VAL A O 1
ATOM 1418 N N . LEU A 1 178 ? 9.82 19.328 16.891 1 91.81 178 LEU A N 1
ATOM 1419 C CA . LEU A 1 178 ? 8.938 20.016 17.828 1 91.81 178 LEU A CA 1
ATOM 1420 C C . LEU A 1 178 ? 8.531 21.391 17.312 1 91.81 178 LEU A C 1
ATOM 1422 O O . LEU A 1 178 ? 7.66 22.031 17.891 1 91.81 178 LEU A O 1
ATOM 1426 N N . TRP A 1 179 ? 9.047 21.812 16.203 1 89.31 179 TRP A N 1
ATOM 1427 C CA . TRP A 1 179 ? 8.789 23.156 15.695 1 89.31 179 TRP A CA 1
ATOM 1428 C C . TRP A 1 179 ? 7.406 23.234 15.055 1 89.31 179 TRP A C 1
ATOM 1430 O O . TRP A 1 179 ? 6.844 24.328 14.938 1 89.31 179 TRP A O 1
ATOM 1440 N N . THR A 1 180 ? 6.82 22.156 14.664 1 91 180 THR A N 1
ATOM 1441 C CA . THR A 1 180 ? 5.594 22.188 13.875 1 91 180 THR A CA 1
ATOM 1442 C C . THR A 1 180 ? 4.387 22.484 14.766 1 91 180 THR A C 1
ATOM 1444 O O . THR A 1 180 ? 3.465 23.188 14.367 1 91 180 THR A O 1
ATOM 1447 N N . LEU A 1 181 ? 4.422 21.953 15.984 1 91.44 181 LEU A N 1
ATOM 1448 C CA . LEU A 1 181 ? 3.244 22.031 16.844 1 91.44 181 LEU A CA 1
ATOM 1449 C C . LEU A 1 181 ? 2.953 23.484 17.219 1 91.44 181 LEU A C 1
ATOM 1451 O O . LEU A 1 181 ? 1.805 23.922 17.156 1 91.44 181 LEU A O 1
ATOM 1455 N N . PRO A 1 182 ? 3.965 24.266 17.656 1 91.31 182 PRO A N 1
ATOM 1456 C CA . PRO A 1 182 ? 3.699 25.672 17.953 1 91.31 182 PRO A CA 1
ATOM 1457 C C . PRO A 1 182 ? 3.082 26.422 16.781 1 91.31 182 PRO A C 1
ATOM 1459 O O . PRO A 1 182 ? 2.238 27.297 16.969 1 91.31 182 PRO A O 1
ATOM 1462 N N . LEU A 1 183 ? 3.463 26.094 15.594 1 90.62 183 LEU A N 1
ATOM 1463 C CA . LEU A 1 183 ? 2.908 26.734 14.406 1 90.62 183 LEU A CA 1
ATOM 1464 C C . LEU A 1 183 ? 1.444 26.344 14.211 1 90.62 183 LEU A C 1
ATOM 1466 O O . LEU A 1 183 ? 0.608 27.188 13.906 1 90.62 183 LEU A O 1
ATOM 1470 N N . GLU A 1 184 ? 1.138 25.141 14.43 1 92.12 184 GLU A N 1
ATOM 1471 C CA . GLU A 1 184 ? -0.225 24.656 14.258 1 92.12 184 GLU A CA 1
ATOM 1472 C C . GLU A 1 184 ? -1.173 25.297 15.273 1 92.12 184 GLU A C 1
ATOM 1474 O O . GLU A 1 184 ? -2.234 25.797 14.898 1 92.12 184 GLU A O 1
ATOM 1479 N N . ILE A 1 185 ? -0.748 25.266 16.453 1 90.38 185 ILE A N 1
ATOM 1480 C CA . ILE A 1 185 ? -1.594 25.781 17.531 1 90.38 185 ILE A CA 1
ATOM 1481 C C . ILE A 1 185 ? -1.826 27.281 17.312 1 90.38 185 ILE A C 1
ATOM 1483 O O . ILE A 1 185 ? -2.936 27.781 17.516 1 90.38 185 ILE A O 1
ATOM 1487 N N . THR A 1 186 ? -0.787 27.953 16.922 1 90.94 186 THR A N 1
ATOM 1488 C CA . THR A 1 186 ? -0.925 29.375 16.656 1 90.94 186 THR A CA 1
ATOM 1489 C C . THR A 1 186 ? -1.935 29.625 15.539 1 90.94 186 THR A C 1
ATOM 1491 O O . THR A 1 186 ? -2.775 30.516 15.641 1 90.94 186 THR A O 1
ATOM 1494 N N . PHE A 1 187 ? -1.873 28.844 14.539 1 92.94 187 PHE A N 1
ATOM 1495 C CA . PHE A 1 187 ? -2.801 29.016 13.422 1 92.94 187 PHE A CA 1
ATOM 1496 C C . PHE A 1 187 ? -4.223 28.672 13.844 1 92.94 187 PHE A C 1
ATOM 1498 O O . PHE A 1 187 ? -5.188 29.266 13.359 1 92.94 187 PHE A O 1
ATOM 1505 N N . TYR A 1 188 ? -4.332 27.703 14.727 1 90.81 188 TYR A N 1
ATOM 1506 C CA . TYR A 1 188 ? -5.652 27.297 15.188 1 90.81 188 TYR A CA 1
ATOM 1507 C C . TYR A 1 188 ? -6.398 28.469 15.812 1 90.81 188 TYR A C 1
ATOM 1509 O O . TYR A 1 188 ? -7.629 28.547 15.727 1 90.81 188 TYR A O 1
ATOM 1517 N N . LEU A 1 189 ? -5.637 29.359 16.406 1 91.06 189 LEU A N 1
ATOM 1518 C CA . LEU A 1 189 ? -6.242 30.531 17.031 1 91.06 189 LEU A CA 1
ATOM 1519 C C . LEU A 1 189 ? -6.809 31.484 15.984 1 91.06 189 LEU A C 1
ATOM 1521 O O . LEU A 1 189 ? -7.695 32.281 16.281 1 91.06 189 LEU A O 1
ATOM 1525 N N . PHE A 1 190 ? -6.348 31.344 14.805 1 93.5 190 PHE A N 1
ATOM 1526 C CA . PHE A 1 190 ? -6.762 32.219 13.711 1 93.5 190 PHE A CA 1
ATOM 1527 C C . PHE A 1 190 ? -8.031 31.703 13.055 1 93.5 190 PHE A C 1
ATOM 1529 O O . PHE A 1 190 ? -8.773 32.469 12.43 1 93.5 190 PHE A O 1
ATOM 1536 N N . ILE A 1 191 ? -8.398 30.469 13.164 1 94.62 191 ILE A N 1
ATOM 1537 C CA . ILE A 1 191 ? -9.422 29.781 12.383 1 94.62 191 ILE A CA 1
ATOM 1538 C C . ILE A 1 191 ? -10.805 30.328 12.758 1 94.62 191 ILE A C 1
ATOM 1540 O O . ILE A 1 191 ? -11.609 30.641 11.875 1 94.62 191 ILE A O 1
ATOM 1544 N N . PRO A 1 192 ? -11.109 30.5 14.07 1 93.38 192 PRO A N 1
ATOM 1545 C CA . PRO A 1 192 ? -12.438 31.016 14.406 1 93.38 192 PRO A CA 1
ATOM 1546 C C . PRO A 1 192 ? -12.703 32.406 13.812 1 93.38 192 PRO A C 1
ATOM 1548 O O . PRO A 1 192 ? -13.789 32.656 13.273 1 93.38 192 PRO A O 1
ATOM 1551 N N . GLY A 1 193 ? -11.727 33.281 13.945 1 93.56 193 GLY A N 1
ATOM 1552 C CA . GLY A 1 193 ? -11.859 34.594 13.328 1 93.56 193 GLY A CA 1
ATOM 1553 C C . GLY A 1 193 ? -12.016 34.531 11.82 1 93.56 193 GLY A C 1
ATOM 1554 O O . GLY A 1 193 ? -12.805 35.25 11.242 1 93.56 193 GLY A O 1
ATOM 1555 N N . PHE A 1 194 ? -11.25 33.688 11.188 1 95.25 194 PHE A N 1
ATOM 1556 C CA . PHE A 1 194 ? -11.297 33.5 9.742 1 95.25 194 PHE A CA 1
ATOM 1557 C C . PHE A 1 194 ? -12.672 33.031 9.297 1 95.25 194 PHE A C 1
ATOM 1559 O O . PHE A 1 194 ? -13.258 33.562 8.359 1 95.25 194 PHE A O 1
ATOM 1566 N N . VAL A 1 195 ? -13.227 32.031 9.961 1 94.69 195 VAL A N 1
ATOM 1567 C CA . VAL A 1 195 ? -14.508 31.422 9.609 1 94.69 195 VAL A CA 1
ATOM 1568 C C . VAL A 1 195 ? -15.633 32.438 9.805 1 94.69 195 VAL A C 1
ATOM 1570 O O . VAL A 1 195 ? -16.516 32.594 8.945 1 94.69 195 VAL A O 1
ATOM 1573 N N . LEU A 1 196 ? -15.633 33.188 10.938 1 92.56 196 LEU A N 1
ATOM 1574 C CA . LEU A 1 196 ? -16.672 34.188 11.219 1 92.56 196 LEU A CA 1
ATOM 1575 C C . LEU A 1 196 ? -16.625 35.312 10.188 1 92.56 196 LEU A C 1
ATOM 1577 O O . LEU A 1 196 ? -17.672 35.812 9.781 1 92.56 196 LEU A O 1
ATOM 1581 N N . ALA A 1 197 ? -15.453 35.688 9.836 1 94.62 197 ALA A N 1
ATOM 1582 C CA . ALA A 1 197 ? -15.312 36.719 8.797 1 94.62 197 ALA A CA 1
ATOM 1583 C C . ALA A 1 197 ? -15.922 36.25 7.48 1 94.62 197 ALA A C 1
ATOM 1585 O O . ALA A 1 197 ? -16.594 37 6.785 1 94.62 197 ALA A O 1
ATOM 1586 N N . VAL A 1 198 ? -15.68 35 7.098 1 94.62 198 VAL A N 1
ATOM 1587 C CA . VAL A 1 198 ? -16.203 34.438 5.863 1 94.62 198 VAL A CA 1
ATOM 1588 C C . VAL A 1 198 ? -17.719 34.406 5.91 1 94.62 198 VAL A C 1
ATOM 1590 O O . VAL A 1 198 ? -18.391 34.75 4.926 1 94.62 198 VAL A O 1
ATOM 1593 N N . LEU A 1 199 ? -18.266 34 7.016 1 92.56 199 LEU A N 1
ATOM 1594 C CA . LEU A 1 199 ? -19.703 33.875 7.16 1 92.56 199 LEU A CA 1
ATOM 1595 C C . LEU A 1 199 ? -20.375 35.25 7.113 1 92.56 199 LEU A C 1
ATOM 1597 O O . LEU A 1 199 ? -21.484 35.406 6.609 1 92.56 199 LEU A O 1
ATOM 1601 N N . ARG A 1 200 ? -19.672 36.25 7.609 1 92.5 200 ARG A N 1
ATOM 1602 C CA . ARG A 1 200 ? -20.219 37.594 7.613 1 92.5 200 ARG A CA 1
ATOM 1603 C C . ARG A 1 200 ? -20.281 38.188 6.199 1 92.5 200 ARG A C 1
ATOM 1605 O O . ARG A 1 200 ? -21.125 39 5.902 1 92.5 200 ARG A O 1
ATOM 1612 N N . LEU A 1 201 ? -19.438 37.688 5.344 1 93.81 201 LEU A N 1
ATOM 1613 C CA . LEU A 1 201 ? -19.375 38.188 3.969 1 93.81 201 LEU A CA 1
ATOM 1614 C C . LEU A 1 201 ? -20.5 37.594 3.129 1 93.81 201 LEU A C 1
ATOM 1616 O O . LEU A 1 201 ? -20.734 38.031 2.004 1 93.81 201 LEU A O 1
ATOM 1620 N N . ARG A 1 202 ? -21.25 36.688 3.633 1 90.19 202 ARG A N 1
ATOM 1621 C CA . ARG A 1 202 ? -22.422 36.062 3.006 1 90.19 202 ARG A CA 1
ATOM 1622 C C . ARG A 1 202 ? -22.109 35.656 1.565 1 90.19 202 ARG A C 1
ATOM 1624 O O . ARG A 1 202 ? -21.141 34.938 1.306 1 90.19 202 ARG A O 1
ATOM 1631 N N . GLN A 1 203 ? -22.703 36.344 0.543 1 88.5 203 GLN A N 1
ATOM 1632 C CA . GLN A 1 203 ? -22.578 35.938 -0.856 1 88.5 203 GLN A CA 1
ATOM 1633 C C . GLN A 1 203 ? -21.234 36.375 -1.438 1 88.5 203 GLN A C 1
ATOM 1635 O O . GLN A 1 203 ? -20.797 35.875 -2.467 1 88.5 203 GLN A O 1
ATOM 1640 N N . PHE A 1 204 ? -20.516 37.312 -0.713 1 91.25 204 PHE A N 1
ATOM 1641 C C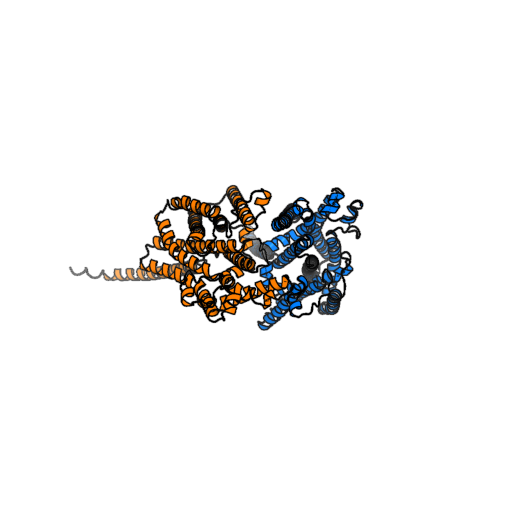A . PHE A 1 204 ? -19.266 37.844 -1.238 1 91.25 204 PHE A CA 1
ATOM 1642 C C . PHE A 1 204 ? -18.062 37.125 -0.611 1 91.25 204 PHE A C 1
ATOM 1644 O O . PHE A 1 204 ? -16.938 37.656 -0.656 1 91.25 204 PHE A O 1
ATOM 1651 N N . TRP A 1 205 ? -18.266 35.906 0.002 1 89.12 205 TRP A N 1
ATOM 1652 C CA . TRP A 1 205 ? -17.219 35.188 0.716 1 89.12 205 TRP A CA 1
ATOM 1653 C C . TRP A 1 205 ? -16.047 34.906 -0.202 1 89.12 205 TRP A C 1
ATOM 1655 O O . TRP A 1 205 ? -14.898 34.812 0.257 1 89.12 205 TRP A O 1
ATOM 1665 N N . TRP A 1 206 ? -16.234 34.812 -1.575 1 88.81 206 TRP A N 1
ATOM 1666 C CA . TRP A 1 206 ? -15.211 34.375 -2.51 1 88.81 206 TRP A CA 1
ATOM 1667 C C . TRP A 1 206 ? -14.305 35.531 -2.928 1 88.81 206 TRP A C 1
ATOM 1669 O O . TRP A 1 206 ? -13.203 35.312 -3.438 1 88.81 206 TRP A O 1
ATOM 1679 N N . VAL A 1 207 ? -14.68 36.75 -2.688 1 88.38 207 VAL A N 1
ATOM 1680 C CA . VAL A 1 207 ? -13.969 37.938 -3.172 1 88.38 207 VAL A CA 1
ATOM 1681 C C . VAL A 1 207 ? -12.586 38 -2.535 1 88.38 207 VAL A C 1
ATOM 1683 O O . VAL A 1 207 ? -11.578 38.125 -3.236 1 88.38 207 VAL A O 1
ATOM 1686 N N . PRO A 1 208 ? -12.484 37.875 -1.254 1 88.94 208 PRO A N 1
ATOM 1687 C CA . PRO A 1 208 ? -11.148 37.938 -0.653 1 88.94 208 PRO A CA 1
ATOM 1688 C C . PRO A 1 208 ? -10.312 36.688 -0.964 1 88.94 208 PRO A C 1
ATOM 1690 O O . PRO A 1 208 ? -9.094 36.719 -0.788 1 88.94 208 PRO A O 1
ATOM 1693 N N . PHE A 1 209 ? -10.867 35.656 -1.402 1 90 209 PHE A N 1
ATOM 1694 C CA . PHE A 1 209 ? -10.156 34.406 -1.646 1 90 209 PHE A CA 1
ATOM 1695 C C . PHE A 1 209 ? -9.305 34.5 -2.906 1 90 209 PHE A C 1
ATOM 1697 O O . PHE A 1 209 ? -8.273 33.844 -3.02 1 90 209 PHE A O 1
ATOM 1704 N N . VAL A 1 210 ? -9.703 35.344 -3.832 1 89.25 210 VAL A N 1
ATOM 1705 C CA . VAL A 1 210 ? -8.984 35.469 -5.098 1 89.25 210 VAL A CA 1
ATOM 1706 C C . VAL A 1 210 ? -7.586 36.031 -4.844 1 89.25 210 VAL A C 1
ATOM 1708 O O . VAL A 1 210 ? -6.586 35.406 -5.191 1 89.25 210 VAL A O 1
ATOM 1711 N N . PRO A 1 211 ? -7.516 37.188 -4.168 1 90.44 211 PRO A N 1
ATOM 1712 C CA . PRO A 1 211 ? -6.164 37.656 -3.875 1 90.44 211 PRO A CA 1
ATOM 1713 C C . PRO A 1 211 ? -5.414 36.781 -2.895 1 90.44 211 PRO A C 1
ATOM 1715 O O . PRO A 1 211 ? -4.188 36.656 -2.973 1 90.44 211 PRO A O 1
ATOM 1718 N N . ALA A 1 212 ? -6.094 36.188 -1.961 1 88.69 212 ALA A N 1
ATOM 1719 C CA . ALA A 1 212 ? -5.453 35.281 -0.992 1 88.69 212 ALA A CA 1
ATOM 1720 C C . ALA A 1 212 ? -4.797 34.094 -1.687 1 88.69 212 ALA A C 1
ATOM 1722 O O . ALA A 1 212 ? -3.656 33.75 -1.377 1 88.69 212 ALA A O 1
ATOM 1723 N N . TYR A 1 213 ? -5.445 33.562 -2.621 1 85.69 213 TYR A N 1
ATOM 1724 C CA . TYR A 1 213 ? -4.895 32.438 -3.363 1 85.69 213 TYR A CA 1
ATOM 1725 C C . TYR A 1 213 ? -3.727 32.875 -4.238 1 85.69 213 TYR A C 1
ATOM 1727 O O . TYR A 1 213 ? -2.756 32.125 -4.406 1 85.69 213 TYR A O 1
ATOM 1735 N N . GLY A 1 214 ? -3.949 34 -4.859 1 85 214 GLY A N 1
ATOM 1736 C CA . GLY A 1 214 ? -2.83 34.562 -5.602 1 85 214 GLY A CA 1
ATOM 1737 C C . GLY A 1 214 ? -1.579 34.719 -4.758 1 85 214 GLY A C 1
ATOM 1738 O O . GLY A 1 214 ? -0.471 34.438 -5.223 1 85 214 GLY A O 1
ATOM 1739 N N . TRP A 1 215 ? -1.829 35.156 -3.586 1 86.69 215 TRP A N 1
ATOM 1740 C CA . TRP A 1 215 ? -0.714 35.344 -2.662 1 86.69 215 TRP A CA 1
ATOM 1741 C C . TRP A 1 215 ? -0.089 34 -2.289 1 86.69 215 TRP A C 1
ATOM 1743 O O . TRP A 1 215 ? 1.136 33.875 -2.215 1 86.69 215 TRP A O 1
ATOM 1753 N N . VAL A 1 216 ? -0.853 33 -2.006 1 85.12 216 VAL A N 1
ATOM 1754 C CA . VAL A 1 216 ? -0.373 31.672 -1.651 1 85.12 216 VAL A CA 1
ATOM 1755 C C . VAL A 1 216 ? 0.476 31.109 -2.789 1 85.12 216 VAL A C 1
ATOM 1757 O O . VAL A 1 216 ? 1.554 30.562 -2.553 1 85.12 216 VAL A O 1
ATOM 1760 N N . VAL A 1 217 ? 0.003 31.281 -3.994 1 81.44 217 VAL A N 1
ATOM 1761 C CA . VAL A 1 217 ? 0.704 30.766 -5.168 1 81.44 217 VAL A CA 1
ATOM 1762 C C . VAL A 1 217 ? 2.02 31.531 -5.352 1 81.44 217 VAL A C 1
ATOM 1764 O O . VAL A 1 217 ? 3.053 30.922 -5.645 1 81.44 217 VAL A O 1
ATOM 1767 N N . TYR A 1 218 ? 1.913 32.812 -5.145 1 80.81 218 TYR A N 1
ATOM 1768 C CA . TYR A 1 218 ? 3.104 33.625 -5.285 1 80.81 218 TYR A CA 1
ATOM 1769 C C . TYR A 1 218 ? 4.172 33.219 -4.273 1 80.81 218 TYR A C 1
ATOM 1771 O O . TYR A 1 218 ? 5.344 33.062 -4.625 1 80.81 218 TYR A O 1
ATOM 1779 N N . GLU A 1 219 ? 3.801 33.094 -3.066 1 78.12 219 GLU A N 1
ATOM 1780 C CA . GLU A 1 219 ? 4.738 32.688 -2.018 1 78.12 219 GLU A CA 1
ATOM 1781 C C . GLU A 1 219 ? 5.312 31.312 -2.281 1 78.12 219 GLU A C 1
ATOM 1783 O O . GLU A 1 219 ? 6.477 31.047 -1.972 1 78.12 219 GLU A O 1
ATOM 1788 N N . GLY A 1 220 ? 4.57 30.438 -2.791 1 74.19 220 GLY A N 1
ATOM 1789 C CA . GLY A 1 220 ? 5.027 29.094 -3.109 1 74.19 220 GLY A CA 1
ATOM 1790 C C . GLY A 1 220 ? 6.055 29.062 -4.227 1 74.19 220 GLY A C 1
ATOM 1791 O O . GLY A 1 220 ? 6.969 28.234 -4.211 1 74.19 220 GLY A O 1
ATOM 1792 N N . LEU A 1 221 ? 5.922 29.938 -5.137 1 72.19 221 LEU A N 1
ATOM 1793 C CA . LEU A 1 221 ? 6.789 29.938 -6.309 1 72.19 221 LEU A CA 1
ATOM 1794 C C . LEU A 1 221 ? 8.062 30.734 -6.043 1 72.19 221 LEU A C 1
ATOM 1796 O O . LEU A 1 221 ? 9.117 30.438 -6.617 1 72.19 221 LEU A O 1
ATOM 1800 N N . TYR A 1 222 ? 7.93 31.688 -5.121 1 72.06 222 TYR A N 1
ATOM 1801 C CA . TYR A 1 222 ? 9.047 32.625 -5.09 1 72.06 222 TYR A CA 1
ATOM 1802 C C . TYR A 1 222 ? 9.68 32.688 -3.701 1 72.06 222 TYR A C 1
ATOM 1804 O O . TYR A 1 222 ? 10.758 33.25 -3.521 1 72.06 222 TYR A O 1
ATOM 1812 N N . THR A 1 223 ? 9.016 32.188 -2.758 1 66 223 THR A N 1
ATOM 1813 C CA . THR A 1 223 ? 9.578 32.344 -1.422 1 66 223 THR A CA 1
ATOM 1814 C C . THR A 1 223 ? 10.289 31.062 -0.993 1 66 223 THR A C 1
ATOM 1816 O O . THR A 1 223 ? 9.758 29.969 -1.182 1 66 223 THR A O 1
ATOM 1819 N N . TYR A 1 224 ? 11.594 31.266 -0.646 1 60.56 224 TYR A N 1
ATOM 1820 C CA . TYR A 1 224 ? 12.422 30.203 -0.106 1 60.56 224 TYR A CA 1
ATOM 1821 C C . TYR A 1 224 ? 12.188 30.031 1.391 1 60.56 224 TYR A C 1
ATOM 1823 O O . TYR A 1 224 ? 12.242 31 2.146 1 60.56 224 TYR A O 1
ATOM 1831 N N . ARG A 1 225 ? 11.633 28.812 1.729 1 62.81 225 ARG A N 1
ATOM 1832 C CA . ARG A 1 225 ? 11.383 28.562 3.145 1 62.81 225 ARG A CA 1
ATOM 1833 C C . ARG A 1 225 ? 12.641 28.078 3.848 1 62.81 225 ARG A C 1
ATOM 1835 O O . ARG A 1 225 ? 12.867 26.875 3.969 1 62.81 225 ARG A O 1
ATOM 1842 N N . TRP A 1 226 ? 13.664 28.953 3.914 1 55.5 226 TRP A N 1
ATOM 1843 C CA . TRP A 1 226 ? 14.898 28.531 4.57 1 55.5 226 TRP A CA 1
ATOM 1844 C C . TRP A 1 226 ? 14.641 28.188 6.039 1 55.5 226 TRP A C 1
ATOM 1846 O O . TRP A 1 226 ? 15.234 27.25 6.578 1 55.5 226 TRP A O 1
ATOM 1856 N N . SER A 1 227 ? 13.898 29.266 6.742 1 57.53 227 SER A N 1
ATOM 1857 C CA . SER A 1 227 ? 13.727 29.047 8.172 1 57.53 227 SER A CA 1
ATOM 1858 C C . SER A 1 227 ? 12.383 28.391 8.477 1 57.53 227 SER A C 1
ATOM 1860 O O . SER A 1 227 ? 11.336 28.938 8.148 1 57.53 227 SER A O 1
ATOM 1862 N N . GLN A 1 228 ? 12.414 27.078 8.812 1 60.25 228 GLN A N 1
ATOM 1863 C CA . GLN A 1 228 ? 11.25 26.219 9.016 1 60.25 228 GLN A CA 1
ATOM 1864 C C . GLN A 1 228 ? 10.477 26.625 10.266 1 60.25 228 GLN A C 1
ATOM 1866 O O . GLN A 1 228 ? 9.312 26.25 10.43 1 60.25 228 GLN A O 1
ATOM 1871 N N . MET A 1 229 ? 10.961 27.75 10.961 1 67.12 229 MET A N 1
ATOM 1872 C CA . MET A 1 229 ? 10.398 27.828 12.305 1 67.12 229 MET A CA 1
ATOM 1873 C C . MET A 1 229 ? 9.461 29.016 12.438 1 67.12 229 MET A C 1
ATOM 1875 O O . MET A 1 229 ? 8.719 29.125 13.422 1 67.12 229 MET A O 1
ATOM 1879 N N . VAL A 1 230 ? 9.461 29.781 11.43 1 75.81 230 VAL A N 1
ATOM 1880 C CA . VAL A 1 230 ? 8.617 30.969 11.555 1 75.81 230 VAL A CA 1
ATOM 1881 C C . VAL A 1 230 ? 7.27 30.703 10.875 1 75.81 230 VAL A C 1
ATOM 1883 O O . VAL A 1 230 ? 7.215 30.188 9.758 1 75.81 230 VAL A O 1
ATOM 1886 N N . LEU A 1 231 ? 6.242 31.094 11.594 1 76.25 231 LEU A N 1
ATOM 1887 C CA . LEU A 1 231 ? 4.887 30.875 11.109 1 76.25 231 LEU A CA 1
ATOM 1888 C C . LEU A 1 231 ? 4.656 31.609 9.789 1 76.25 231 LEU A C 1
ATOM 1890 O O . LEU A 1 231 ? 3.926 31.125 8.922 1 76.25 231 LEU A O 1
ATOM 1894 N N . SER A 1 232 ? 5.238 32.781 9.695 1 78.25 232 SER A N 1
ATOM 1895 C CA . SER A 1 232 ? 4.98 33.625 8.531 1 78.25 232 SER A CA 1
ATOM 1896 C C . SER A 1 232 ? 5.305 32.875 7.234 1 78.25 232 SER A C 1
ATOM 1898 O O . SER A 1 232 ? 4.625 33.062 6.223 1 78.25 232 SER A O 1
ATOM 1900 N N . ARG A 1 233 ? 6.16 32.031 7.332 1 79.25 233 ARG A N 1
ATOM 1901 C CA . ARG A 1 233 ? 6.594 31.312 6.133 1 79.25 233 ARG A CA 1
ATOM 1902 C C . ARG A 1 233 ? 5.656 30.141 5.82 1 79.25 233 ARG A C 1
ATOM 1904 O O . ARG A 1 233 ? 5.574 29.703 4.676 1 79.25 233 ARG A O 1
ATOM 1911 N N . HIS A 1 234 ? 4.953 29.703 6.801 1 86.75 234 HIS A N 1
ATOM 1912 C CA . HIS A 1 234 ? 4.074 28.562 6.613 1 86.75 234 HIS A CA 1
ATOM 1913 C C . HIS A 1 234 ? 2.609 28.984 6.605 1 86.75 234 HIS A C 1
ATOM 1915 O O . HIS A 1 234 ? 1.723 28.172 6.34 1 86.75 234 HIS A O 1
ATOM 1921 N N . PHE A 1 235 ? 2.381 30.234 6.836 1 89.38 235 PHE A N 1
ATOM 1922 C CA . PHE A 1 235 ? 1.026 30.766 6.926 1 89.38 235 PHE A CA 1
ATOM 1923 C C . PHE A 1 235 ? 0.26 30.516 5.633 1 89.38 235 PHE A C 1
ATOM 1925 O O . PHE A 1 235 ? -0.908 30.125 5.664 1 89.38 235 PHE A O 1
ATOM 1932 N N . PRO A 1 236 ? 0.92 30.734 4.477 1 88.69 236 PRO A N 1
ATOM 1933 C CA . PRO A 1 236 ? 0.198 30.469 3.23 1 88.69 236 PRO A CA 1
ATOM 1934 C C . PRO A 1 236 ? -0.27 29.016 3.113 1 88.69 236 PRO A C 1
ATOM 1936 O O . PRO A 1 236 ? -1.348 28.75 2.572 1 88.69 236 PRO A O 1
ATOM 1939 N N . THR A 1 237 ? 0.504 28.125 3.594 1 90.19 237 THR A N 1
ATOM 1940 C CA . THR A 1 237 ? 0.148 26.703 3.549 1 90.19 237 THR A CA 1
ATOM 1941 C C . THR A 1 237 ? -1.081 26.438 4.41 1 90.19 237 THR A C 1
ATOM 1943 O O . THR A 1 237 ? -2.012 25.75 3.973 1 90.19 237 THR A O 1
ATOM 1946 N N . PHE A 1 238 ? -1.101 26.969 5.586 1 93.56 238 PHE A N 1
ATOM 1947 C CA . PHE A 1 238 ? -2.248 26.828 6.473 1 93.56 238 PHE A CA 1
ATOM 1948 C C . PHE A 1 238 ? -3.484 27.484 5.879 1 93.56 238 PHE A C 1
ATOM 1950 O O . PHE A 1 238 ? -4.582 26.922 5.926 1 93.56 238 PHE A O 1
ATOM 1957 N N . LEU A 1 239 ? -3.205 28.641 5.34 1 93.62 239 LEU A N 1
ATOM 1958 C CA . LEU A 1 239 ? -4.301 29.406 4.754 1 93.62 239 LEU A CA 1
ATOM 1959 C C . LEU A 1 239 ? -4.914 28.656 3.57 1 93.62 239 LEU A C 1
ATOM 1961 O O . LEU A 1 239 ? -6.133 28.672 3.385 1 93.62 239 LEU A O 1
ATOM 1965 N N . ALA A 1 240 ? -4.098 28.047 2.789 1 93.12 240 ALA A N 1
ATOM 1966 C CA . ALA A 1 240 ? -4.582 27.25 1.662 1 93.12 240 ALA A CA 1
ATOM 1967 C C . ALA A 1 240 ? -5.539 26.156 2.133 1 93.12 240 ALA A C 1
ATOM 1969 O O . ALA A 1 240 ? -6.582 25.922 1.514 1 93.12 240 ALA A O 1
ATOM 1970 N N . GLY A 1 241 ? -5.188 25.484 3.199 1 95.69 241 GLY A N 1
ATOM 1971 C CA . GLY A 1 241 ? -6.059 24.469 3.762 1 95.69 241 GLY A CA 1
ATOM 1972 C C . GLY A 1 241 ? -7.391 25.016 4.234 1 95.69 241 GLY A C 1
ATOM 1973 O O . GLY A 1 241 ? -8.438 24.422 3.979 1 95.69 241 GLY A O 1
ATOM 1974 N N . SER A 1 242 ? -7.34 26.141 4.859 1 96.25 242 SER A N 1
ATOM 1975 C CA . SER A 1 242 ? -8.562 26.766 5.359 1 96.25 242 SER A CA 1
ATOM 1976 C C . SER A 1 242 ? -9.461 27.203 4.215 1 96.25 242 SER A C 1
ATOM 1978 O O . SER A 1 242 ? -10.68 26.984 4.254 1 96.25 242 SER A O 1
ATOM 1980 N N . ILE A 1 243 ? -8.867 27.844 3.236 1 95.31 243 ILE A N 1
ATOM 1981 C CA . ILE A 1 243 ? -9.633 28.312 2.082 1 95.31 243 ILE A CA 1
ATOM 1982 C C . ILE A 1 243 ? -10.281 27.125 1.385 1 95.31 243 ILE A C 1
ATOM 1984 O O . ILE A 1 243 ? -11.461 27.172 1.017 1 95.31 243 ILE A O 1
ATOM 1988 N N . ALA A 1 244 ? -9.555 26.078 1.256 1 95.69 244 ALA A N 1
ATOM 1989 C CA . ALA A 1 244 ? -10.078 24.891 0.609 1 95.69 244 ALA A CA 1
ATOM 1990 C C . ALA A 1 244 ? -11.258 24.312 1.386 1 95.69 244 ALA A C 1
ATOM 1992 O O . ALA A 1 244 ? -12.227 23.828 0.791 1 95.69 244 ALA A O 1
ATOM 1993 N N . ALA A 1 245 ? -11.156 24.312 2.654 1 96.44 245 ALA A N 1
ATOM 1994 C CA . ALA A 1 245 ? -12.25 23.828 3.492 1 96.44 245 ALA A CA 1
ATOM 1995 C C . ALA A 1 245 ? -13.523 24.625 3.256 1 96.44 245 ALA A C 1
ATOM 1997 O O . ALA A 1 245 ? -14.609 24.062 3.135 1 96.44 245 ALA A O 1
ATOM 1998 N N . VAL A 1 246 ? -13.375 25.922 3.18 1 96 246 VAL A N 1
ATOM 1999 C CA . VAL A 1 246 ? -14.523 26.797 2.951 1 96 246 VAL A CA 1
ATOM 2000 C C . VAL A 1 246 ? -15.133 26.5 1.582 1 96 246 VAL A C 1
ATOM 2002 O O . VAL A 1 246 ? -16.344 26.375 1.452 1 96 246 VAL A O 1
ATOM 2005 N N . ILE A 1 247 ? -14.273 26.359 0.642 1 94.69 247 ILE A N 1
ATOM 2006 C CA . ILE A 1 247 ? -14.727 26.094 -0.716 1 94.69 247 ILE A CA 1
ATOM 2007 C C . ILE A 1 247 ? -15.477 24.766 -0.748 1 94.69 247 ILE A C 1
ATOM 2009 O O . ILE A 1 247 ? -16.547 24.656 -1.359 1 94.69 247 ILE A O 1
ATOM 2013 N N . PHE A 1 248 ? -15.008 23.781 -0.099 1 94.94 248 PHE A N 1
ATOM 2014 C CA . PHE A 1 248 ? -15.656 22.484 -0.045 1 94.94 248 PHE A CA 1
ATOM 2015 C C . PHE A 1 248 ? -17.047 22.594 0.579 1 94.94 248 PHE A C 1
ATOM 2017 O O . PHE A 1 248 ? -18.031 22.094 0.018 1 94.94 248 PHE A O 1
ATOM 2024 N N . VAL A 1 249 ? -17.047 23.234 1.734 1 94.31 249 VAL A N 1
ATOM 2025 C CA . VAL A 1 249 ? -18.312 23.328 2.467 1 94.31 249 VAL A CA 1
ATOM 2026 C C . VAL A 1 249 ? -19.328 24.078 1.632 1 94.31 249 VAL A C 1
ATOM 2028 O O . VAL A 1 249 ? -20.484 23.656 1.526 1 94.31 249 VAL A O 1
ATOM 2031 N N . LYS A 1 250 ? -18.938 25.188 1.033 1 93.62 250 LYS A N 1
ATOM 2032 C CA . LYS A 1 250 ? -19.844 26 0.237 1 93.62 250 LYS A CA 1
ATOM 2033 C C . LYS A 1 250 ? -20.328 25.25 -0.997 1 93.62 250 LYS A C 1
ATOM 2035 O O . LYS A 1 250 ? -21.516 25.266 -1.317 1 93.62 250 LYS A O 1
ATOM 2040 N N . ILE A 1 251 ? -19.469 24.547 -1.681 1 93.25 251 ILE A N 1
ATOM 2041 C CA . ILE A 1 251 ? -19.828 23.812 -2.887 1 93.25 251 ILE A CA 1
ATOM 2042 C C . ILE A 1 251 ? -20.703 22.609 -2.52 1 93.25 251 ILE A C 1
ATOM 2044 O O . ILE A 1 251 ? -21.703 22.328 -3.189 1 93.25 251 ILE A O 1
ATOM 2048 N N . ASN A 1 252 ? -20.266 21.906 -1.509 1 93.38 252 ASN A N 1
ATOM 2049 C CA . ASN A 1 252 ? -21.031 20.75 -1.057 1 93.38 252 ASN A CA 1
ATOM 2050 C C . ASN A 1 252 ? -22.453 21.125 -0.662 1 93.38 252 ASN A C 1
ATOM 2052 O O . ASN A 1 252 ? -23.406 20.406 -0.973 1 93.38 252 ASN A O 1
ATOM 2056 N N . THR A 1 253 ? -22.609 22.219 0.04 1 90.69 253 THR A N 1
ATOM 2057 C CA . THR A 1 253 ? -23.922 22.719 0.431 1 90.69 253 THR A CA 1
ATOM 2058 C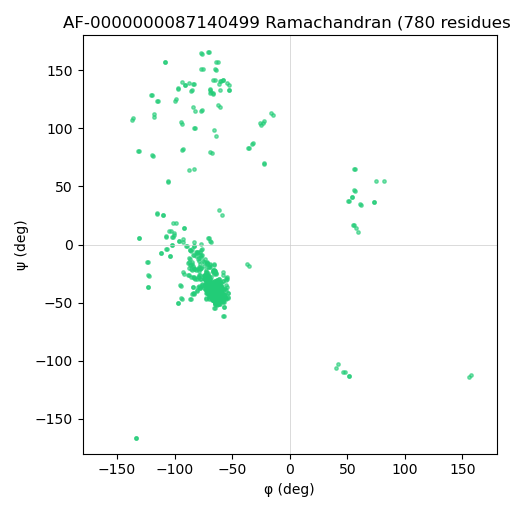 C . THR A 1 253 ? -24.734 23.125 -0.797 1 90.69 253 THR A C 1
ATOM 2060 O O . THR A 1 253 ? -25.922 22.812 -0.885 1 90.69 253 THR A O 1
ATOM 2063 N N . TRP A 1 254 ? -24.047 23.828 -1.684 1 91.5 254 TRP A N 1
ATOM 2064 C CA . TRP A 1 254 ? -24.719 24.25 -2.908 1 91.5 254 TRP A CA 1
ATOM 2065 C C . TRP A 1 254 ? -25.203 23.047 -3.707 1 91.5 254 TRP A C 1
ATOM 2067 O O . TRP A 1 254 ? -26.312 23.047 -4.238 1 91.5 254 TRP A O 1
ATOM 2077 N N . ILE A 1 255 ? -24.453 22.031 -3.84 1 93.44 255 ILE A N 1
ATOM 2078 C CA . ILE A 1 255 ? -24.797 20.812 -4.566 1 93.44 255 ILE A CA 1
ATOM 2079 C C . ILE A 1 255 ? -26 20.141 -3.916 1 93.44 255 ILE A C 1
ATOM 2081 O O . ILE A 1 255 ? -26.938 19.719 -4.609 1 93.44 255 ILE A O 1
ATOM 2085 N N . GLY A 1 256 ? -26.016 20.031 -2.619 1 90.62 256 GLY A N 1
ATOM 2086 C CA . GLY A 1 256 ? -27.125 19.438 -1.89 1 90.62 256 GLY A CA 1
ATOM 2087 C C . GLY A 1 256 ? -28.422 20.219 -2.023 1 90.62 256 GLY A C 1
ATOM 2088 O O . GLY A 1 256 ? -29.469 19.656 -2.289 1 90.62 256 GLY A O 1
ATOM 2089 N N . GLU A 1 257 ? -28.312 21.5 -1.847 1 90.81 257 GLU A N 1
ATOM 2090 C CA . GLU A 1 257 ? -29.484 22.375 -1.89 1 90.81 257 GLU A CA 1
ATOM 2091 C C . GLU A 1 257 ? -30.109 22.391 -3.281 1 90.81 257 GLU A C 1
ATOM 2093 O O . GLU A 1 257 ? -31.328 22.5 -3.418 1 90.81 257 GLU A O 1
ATOM 2098 N N . ASN A 1 258 ? -29.297 22.266 -4.27 1 93.81 258 ASN A N 1
ATOM 2099 C CA . ASN A 1 258 ? -29.781 22.344 -5.637 1 93.81 258 ASN A CA 1
ATOM 2100 C C . ASN A 1 258 ? -29.906 20.969 -6.281 1 93.81 258 ASN A C 1
ATOM 2102 O O . ASN A 1 258 ? -30.281 20.859 -7.449 1 93.81 258 ASN A O 1
ATOM 2106 N N . SER A 1 259 ? -29.562 19.891 -5.551 1 93.5 259 SER A N 1
ATOM 2107 C CA . SER A 1 259 ? -29.578 18.531 -6.059 1 93.5 259 SER A CA 1
ATOM 2108 C C . SER A 1 259 ? -28.812 18.422 -7.375 1 93.5 259 SER A C 1
ATOM 2110 O O . SER A 1 259 ? -29.297 17.828 -8.336 1 93.5 259 SER A O 1
ATOM 2112 N N . PHE A 1 260 ? -27.828 19.109 -7.398 1 92.25 260 PHE A N 1
ATOM 2113 C CA . PHE A 1 260 ? -26.984 19.156 -8.594 1 92.25 260 PHE A CA 1
ATOM 2114 C C . PHE A 1 260 ? -26.266 17.828 -8.797 1 92.25 260 PHE A C 1
ATOM 2116 O O . PHE A 1 260 ? -25.766 17.234 -7.844 1 92.25 260 PHE A O 1
ATOM 2123 N N . THR A 1 261 ? -26.312 17.344 -10.148 1 92.19 261 THR A N 1
ATOM 2124 C CA . THR A 1 261 ? -25.578 16.141 -10.516 1 92.19 261 THR A CA 1
ATOM 2125 C C . THR A 1 261 ? -24.562 16.453 -11.617 1 92.19 261 THR A C 1
ATOM 2127 O O . THR A 1 261 ? -24.891 17.141 -12.594 1 92.19 261 THR A O 1
ATOM 2130 N N . PHE A 1 262 ? -23.391 16.062 -11.383 1 94.06 262 PHE A N 1
ATOM 2131 C CA . PHE A 1 262 ? -22.328 16.297 -12.367 1 94.06 262 PHE A CA 1
ATOM 2132 C C . PHE A 1 262 ? -22.594 15.484 -13.633 1 94.06 262 PHE A C 1
ATOM 2134 O O . PHE A 1 262 ? -22.891 14.297 -13.57 1 94.06 262 PHE A O 1
ATOM 2141 N N . SER A 1 263 ? -22.547 16.156 -14.75 1 94.75 263 SER A N 1
ATOM 2142 C CA . SER A 1 263 ? -22.625 15.445 -16.031 1 94.75 263 SER A CA 1
ATOM 2143 C C . SER A 1 263 ? -21.359 14.641 -16.297 1 94.75 263 SER A C 1
ATOM 2145 O O . SER A 1 263 ? -20.328 14.867 -15.672 1 94.75 263 SER A O 1
ATOM 2147 N N . THR A 1 264 ? -21.438 13.75 -17.25 1 93.88 264 THR A N 1
ATOM 2148 C CA . THR A 1 264 ? -20.297 12.906 -17.609 1 93.88 264 THR A CA 1
ATOM 2149 C C . THR A 1 264 ? -19.141 13.75 -18.125 1 93.88 264 THR A C 1
ATOM 2151 O O . THR A 1 264 ? -17.969 13.453 -17.859 1 93.88 264 THR A O 1
ATOM 2154 N N . TYR A 1 265 ? -19.5 14.766 -18.828 1 95.12 265 TYR A N 1
ATOM 2155 C CA . TYR A 1 265 ? -18.469 15.648 -19.375 1 95.12 265 TYR A CA 1
ATOM 2156 C C . TYR A 1 265 ? -17.797 16.453 -18.266 1 95.12 265 TYR A C 1
ATOM 2158 O O . TYR A 1 265 ? -16.578 16.672 -18.297 1 95.12 265 TYR A O 1
ATOM 2166 N N . GLN A 1 266 ? -18.625 16.922 -17.312 1 95.06 266 GLN A N 1
ATOM 2167 C CA . GLN A 1 266 ? -18.094 17.672 -16.172 1 95.06 266 GLN A CA 1
ATOM 2168 C C . GLN A 1 266 ? -17.172 16.797 -15.328 1 95.06 266 GLN A C 1
ATOM 2170 O O . GLN A 1 266 ? -16.094 17.234 -14.906 1 95.06 266 GLN A O 1
ATOM 2175 N N . VAL A 1 267 ? -17.609 15.609 -15.156 1 95.81 267 VAL A N 1
ATOM 2176 C CA . VAL A 1 267 ? -16.797 14.664 -14.398 1 95.81 267 VAL A CA 1
ATOM 2177 C C . VAL A 1 267 ? -15.477 14.422 -15.125 1 95.81 267 VAL A C 1
ATOM 2179 O O . VAL A 1 267 ? -14.406 14.391 -14.5 1 95.81 267 VAL A O 1
ATOM 2182 N N . GLY A 1 268 ? -15.555 14.195 -16.422 1 95.88 268 GLY A N 1
ATOM 2183 C CA . GLY A 1 268 ? -14.352 14.008 -17.219 1 95.88 268 GLY A CA 1
ATOM 2184 C C . GLY A 1 268 ? -13.375 15.172 -17.109 1 95.88 268 GLY A C 1
ATOM 2185 O O . GLY A 1 268 ? -12.172 14.961 -16.984 1 95.88 268 GLY A O 1
ATOM 2186 N N . ALA A 1 269 ? -13.883 16.359 -17.172 1 96.62 269 ALA A N 1
ATOM 2187 C CA . ALA A 1 269 ? -13.055 17.547 -17.078 1 96.62 269 ALA A CA 1
ATOM 2188 C C . ALA A 1 269 ? -12.406 17.656 -15.695 1 96.62 269 ALA A C 1
ATOM 2190 O O . ALA A 1 269 ? -11.227 17.984 -15.578 1 96.62 269 ALA A O 1
ATOM 2191 N N . ILE A 1 270 ? -13.18 17.406 -14.672 1 96.44 270 ILE A N 1
ATOM 2192 C CA . ILE A 1 270 ? -12.688 17.469 -13.297 1 96.44 270 ILE A CA 1
ATOM 2193 C C . ILE A 1 270 ? -11.594 16.422 -13.094 1 96.44 270 ILE A C 1
ATOM 2195 O O . ILE A 1 270 ? -10.562 16.703 -12.477 1 96.44 270 ILE A O 1
ATOM 2199 N N . ARG A 1 271 ? -11.789 15.289 -13.68 1 96.31 271 ARG A N 1
ATOM 2200 C CA . ARG A 1 271 ? -10.805 14.219 -13.562 1 96.31 271 ARG A CA 1
ATOM 2201 C C . ARG A 1 271 ? -9.516 14.57 -14.305 1 96.31 271 ARG A C 1
ATOM 2203 O O . ARG A 1 271 ? -8.422 14.195 -13.875 1 96.31 271 ARG A O 1
ATOM 2210 N N . ALA A 1 272 ? -9.68 15.195 -15.406 1 96.31 272 ALA A N 1
ATOM 2211 C CA . ALA A 1 272 ? -8.508 15.641 -16.141 1 96.31 272 ALA A CA 1
ATOM 2212 C C . ALA A 1 272 ? -7.695 16.656 -15.336 1 96.31 272 ALA A C 1
ATOM 2214 O O . ALA A 1 272 ? -6.465 16.578 -15.305 1 96.31 272 ALA A O 1
ATOM 2215 N N . ILE A 1 273 ? -8.352 17.578 -14.727 1 95.81 273 ILE A N 1
ATOM 2216 C CA . ILE A 1 273 ? -7.695 18.562 -13.875 1 95.81 273 ILE A CA 1
ATOM 2217 C C . ILE A 1 273 ? -7.008 17.859 -12.703 1 95.81 273 ILE A C 1
ATOM 2219 O O . ILE A 1 273 ? -5.859 18.172 -12.375 1 95.81 273 ILE A O 1
ATOM 2223 N N . GLU A 1 274 ? -7.711 16.938 -12.109 1 95.81 274 GLU A N 1
ATOM 2224 C CA . GLU A 1 274 ? -7.156 16.188 -10.992 1 95.81 274 GLU A CA 1
ATOM 2225 C C . GLU A 1 274 ? -5.91 15.414 -11.414 1 95.81 274 GLU A C 1
ATOM 2227 O O . GLU A 1 274 ? -4.891 15.445 -10.727 1 95.81 274 GLU A O 1
ATOM 2232 N N . GLY A 1 275 ? -6.004 14.664 -12.555 1 93.75 275 GLY A N 1
ATOM 2233 C CA . GLY A 1 275 ? -4.867 13.906 -13.07 1 93.75 275 GLY A CA 1
ATOM 2234 C C . GLY A 1 275 ? -3.652 14.773 -13.336 1 93.75 275 GLY A C 1
ATOM 2235 O O . GLY A 1 275 ? -2.527 14.391 -13.016 1 93.75 275 GLY A O 1
ATOM 2236 N N . THR A 1 276 ? -3.908 15.891 -13.898 1 92.25 276 THR A N 1
ATOM 2237 C CA . THR A 1 276 ? -2.826 16.828 -14.172 1 92.25 276 THR A CA 1
ATOM 2238 C C . THR A 1 276 ? -2.213 17.344 -12.875 1 92.25 276 THR A C 1
ATOM 2240 O O . THR A 1 276 ? -0.99 17.438 -12.75 1 92.25 276 THR A O 1
ATOM 2243 N N . THR A 1 277 ? -3.061 17.672 -11.914 1 92.94 277 THR A N 1
ATOM 2244 C CA . THR A 1 277 ? -2.602 18.172 -10.625 1 92.94 277 THR A CA 1
ATOM 2245 C C . THR A 1 277 ? -1.754 17.125 -9.914 1 92.94 277 THR A C 1
ATOM 2247 O O . THR A 1 277 ? -0.683 17.438 -9.383 1 92.94 277 THR A O 1
ATOM 2250 N N . VAL A 1 278 ? -2.201 15.914 -9.938 1 92.75 278 VAL A N 1
ATOM 2251 C CA . VAL A 1 278 ? -1.471 14.82 -9.305 1 92.75 278 VAL A CA 1
ATOM 2252 C C . VAL A 1 278 ? -0.128 14.625 -10 1 92.75 278 VAL A C 1
ATOM 2254 O O . VAL A 1 278 ? 0.892 14.391 -9.352 1 92.75 278 VAL A O 1
ATOM 2257 N N . SER A 1 279 ? -0.153 14.703 -11.32 1 89.38 279 SER A N 1
ATOM 2258 C CA . SER A 1 279 ? 1.081 14.562 -12.086 1 89.38 279 SER A CA 1
ATOM 2259 C C . SER A 1 279 ? 2.086 15.648 -11.719 1 89.38 279 SER A C 1
ATOM 2261 O O . SER A 1 279 ? 3.285 15.391 -11.625 1 89.38 279 SER A O 1
ATOM 2263 N N . ILE A 1 280 ? 1.632 16.797 -11.484 1 87.12 280 ILE A N 1
ATOM 2264 C CA . ILE A 1 280 ? 2.5 17.906 -11.117 1 87.12 280 ILE A CA 1
ATOM 2265 C C . ILE A 1 280 ? 3.049 17.688 -9.711 1 87.12 280 ILE A C 1
ATOM 2267 O O . ILE A 1 280 ? 4.23 17.922 -9.453 1 87.12 280 ILE A O 1
ATOM 2271 N N . ILE A 1 281 ? 2.191 17.266 -8.773 1 88.69 281 ILE A N 1
ATOM 2272 C CA . ILE A 1 281 ? 2.635 16.984 -7.41 1 88.69 281 ILE A CA 1
ATOM 2273 C C . ILE A 1 281 ? 3.748 15.945 -7.438 1 88.69 281 ILE A C 1
ATOM 2275 O O . ILE A 1 281 ? 4.777 16.109 -6.777 1 88.69 281 ILE A O 1
ATOM 2279 N N . MET A 1 282 ? 3.506 14.898 -8.234 1 88.44 282 MET A N 1
ATOM 2280 C CA . MET A 1 282 ? 4.5 13.836 -8.336 1 88.44 282 MET A CA 1
ATOM 2281 C C . MET A 1 282 ? 5.797 14.359 -8.945 1 88.44 282 MET A C 1
ATOM 2283 O O . MET A 1 282 ? 6.887 13.984 -8.508 1 88.44 282 MET A O 1
ATOM 2287 N N . SER A 1 283 ? 5.664 15.156 -9.938 1 85.38 283 SER A N 1
ATOM 2288 C CA . SER A 1 283 ? 6.84 15.719 -10.594 1 85.38 283 SER A CA 1
ATOM 2289 C C . SER A 1 283 ? 7.645 16.594 -9.633 1 85.38 283 SER A C 1
ATOM 2291 O O . SER A 1 283 ? 8.875 16.562 -9.648 1 85.38 283 SER A O 1
ATOM 2293 N N . LEU A 1 284 ? 6.949 17.328 -8.844 1 81.38 284 LEU A N 1
ATOM 2294 C CA . LEU A 1 284 ? 7.609 18.188 -7.875 1 81.38 284 LEU A CA 1
ATOM 2295 C C . LEU A 1 284 ? 8.242 17.359 -6.758 1 81.38 284 LEU A C 1
ATOM 2297 O O . LEU A 1 284 ? 9.359 17.656 -6.324 1 81.38 284 LEU A O 1
ATOM 2301 N N . SER A 1 285 ? 7.547 16.359 -6.293 1 83.62 285 SER A N 1
ATOM 2302 C CA . SER A 1 285 ? 8 15.547 -5.168 1 83.62 285 SER A CA 1
ATOM 2303 C C . SER A 1 285 ? 9.211 14.695 -5.551 1 83.62 285 SER A C 1
ATOM 2305 O O . SER A 1 285 ? 10.117 14.5 -4.742 1 83.62 285 SER A O 1
ATOM 2307 N N . PHE A 1 286 ? 9.164 14.234 -6.828 1 83 286 PHE A N 1
ATOM 2308 C CA . PHE A 1 286 ? 10.211 13.305 -7.227 1 83 286 PHE A CA 1
ATOM 2309 C C . PHE A 1 286 ? 11.195 13.977 -8.172 1 83 286 PHE A C 1
ATOM 2311 O O . PHE A 1 286 ? 12.07 13.312 -8.734 1 83 286 PHE A O 1
ATOM 2318 N N . GLN A 1 287 ? 11.039 15.25 -8.359 1 78.44 287 GLN A N 1
ATOM 2319 C CA . GLN A 1 287 ? 11.969 16.094 -9.102 1 78.44 287 GLN A CA 1
ATOM 2320 C C . GLN A 1 287 ? 12.18 15.57 -10.516 1 78.44 287 GLN A C 1
ATOM 2322 O O . GLN A 1 287 ? 13.312 15.305 -10.93 1 78.44 287 GLN A O 1
ATOM 2327 N N . GLY A 1 288 ? 11.211 15.562 -11.352 1 73.88 288 GLY A N 1
ATOM 2328 C CA . GLY A 1 288 ? 11.289 15.109 -12.727 1 73.88 288 GLY A CA 1
ATOM 2329 C C . GLY A 1 288 ? 9.945 14.695 -13.297 1 73.88 288 GLY A C 1
ATOM 2330 O O . GLY A 1 288 ? 9.023 15.508 -13.367 1 73.88 288 GLY A O 1
ATOM 2331 N N . LEU A 1 289 ? 9.844 13.359 -13.547 1 75.12 289 LEU A N 1
ATOM 2332 C CA . LEU A 1 289 ? 8.641 12.781 -14.133 1 75.12 289 LEU A CA 1
ATOM 2333 C C . LEU A 1 289 ? 8.078 13.672 -15.234 1 75.12 289 LEU A C 1
ATOM 2335 O O . LEU A 1 289 ? 8.742 13.906 -16.25 1 75.12 289 LEU A O 1
ATOM 2339 N N . PHE A 1 290 ? 6.996 14.359 -14.992 1 68.81 290 PHE A N 1
ATOM 2340 C CA . PHE A 1 290 ? 6.32 15.18 -15.992 1 68.81 290 PHE A CA 1
ATOM 2341 C C . PHE A 1 290 ? 7.23 16.312 -16.469 1 68.81 290 PHE A C 1
ATOM 2343 O O . PHE A 1 290 ? 7.293 16.594 -17.672 1 68.81 290 PHE A O 1
ATOM 2350 N N . PHE A 1 291 ? 8.055 16.781 -15.617 1 68.31 291 PHE A N 1
ATOM 2351 C CA . PHE A 1 291 ? 8.859 17.953 -15.945 1 68.31 291 PHE A CA 1
ATOM 2352 C C . PHE A 1 291 ? 10.117 17.547 -16.719 1 68.31 291 PHE A C 1
ATOM 2354 O O . PHE A 1 291 ? 10.617 18.312 -17.547 1 68.31 291 PHE A O 1
ATOM 2361 N N . HIS A 1 292 ? 10.625 16.422 -16.312 1 70.31 292 HIS A N 1
ATOM 2362 C CA . HIS A 1 292 ? 11.758 15.945 -17.109 1 70.31 292 HIS A CA 1
ATOM 2363 C C . HIS A 1 292 ? 11.312 15.555 -18.516 1 70.31 292 HIS A C 1
ATOM 2365 O O . HIS A 1 292 ? 12.031 15.789 -19.484 1 70.31 292 HIS A O 1
ATOM 2371 N N . TRP A 1 293 ? 10.172 15.102 -18.469 1 64.81 293 TRP A N 1
ATOM 2372 C CA . TRP A 1 293 ? 9.648 14.727 -19.766 1 64.81 293 TRP A CA 1
ATOM 2373 C C . TRP A 1 293 ? 9.32 15.969 -20.594 1 64.81 293 TRP A C 1
ATOM 2375 O O . TRP A 1 293 ? 9.438 15.945 -21.828 1 64.81 293 TRP A O 1
ATOM 2385 N N . ILE A 1 294 ? 9.062 17.031 -19.812 1 62.84 294 ILE A N 1
ATOM 2386 C CA . ILE A 1 294 ? 8.742 18.266 -20.516 1 62.84 294 ILE A CA 1
ATOM 2387 C C . ILE A 1 294 ? 9.938 19.219 -20.469 1 62.84 294 ILE A C 1
ATOM 2389 O O . ILE A 1 294 ? 9.898 20.297 -21.062 1 62.84 294 ILE A O 1
ATOM 2393 N N . HIS A 1 295 ? 11.109 18.75 -20.047 1 58.31 295 HIS A N 1
ATOM 2394 C CA . HIS A 1 295 ? 12.422 19.391 -20 1 58.31 295 HIS A CA 1
ATOM 2395 C C . HIS A 1 295 ? 12.383 20.672 -19.188 1 58.31 295 HIS A C 1
ATOM 2397 O O . HIS A 1 295 ? 13.234 21.562 -19.359 1 58.31 295 HIS A O 1
ATOM 2403 N N . GLU A 1 296 ? 11.367 21.016 -18.375 1 61.81 296 GLU A N 1
ATOM 2404 C CA . GLU A 1 296 ? 11.383 22.25 -17.594 1 61.81 296 GLU A CA 1
ATOM 2405 C C . GLU A 1 296 ? 10.883 22 -16.172 1 61.81 296 GLU A C 1
ATOM 2407 O O . GLU A 1 296 ? 9.898 21.297 -15.969 1 61.81 296 GLU A O 1
ATOM 2412 N N . ASN A 1 297 ? 11.805 22.016 -15.148 1 58.75 297 ASN A N 1
ATOM 2413 C CA . ASN A 1 297 ? 11.328 21.969 -13.773 1 58.75 297 ASN A CA 1
ATOM 2414 C C . ASN A 1 297 ? 10.922 23.344 -13.273 1 58.75 297 ASN A C 1
ATOM 2416 O O . ASN A 1 297 ? 11.758 24.25 -13.18 1 58.75 297 ASN A O 1
ATOM 2420 N N . ILE A 1 298 ? 9.711 23.594 -13.281 1 60.06 298 ILE A N 1
ATOM 2421 C CA . ILE A 1 298 ? 9.18 24.922 -12.953 1 60.06 298 ILE A CA 1
ATOM 2422 C C . ILE A 1 298 ? 9.375 25.203 -11.469 1 60.06 298 ILE A C 1
ATOM 2424 O O . ILE A 1 298 ? 9.336 26.359 -11.039 1 60.06 298 ILE A O 1
ATOM 2428 N N . ALA A 1 299 ? 9.625 24.141 -10.672 1 60.06 299 ALA A N 1
ATOM 2429 C CA . ALA A 1 299 ? 9.641 24.406 -9.234 1 60.06 299 ALA A CA 1
ATOM 2430 C C . ALA A 1 299 ? 11.023 24.891 -8.781 1 60.06 299 ALA A C 1
ATOM 2432 O O . ALA A 1 299 ? 12.047 24.406 -9.273 1 60.06 299 ALA A O 1
ATOM 2433 N N . PRO A 1 300 ? 10.938 26.016 -7.992 1 59.62 300 PRO A N 1
ATOM 2434 C CA . PRO A 1 300 ? 12.219 26.438 -7.43 1 59.62 300 PRO A CA 1
ATOM 2435 C C . PRO A 1 300 ? 12.938 25.312 -6.684 1 59.62 300 PRO A C 1
ATOM 2437 O O . PRO A 1 300 ? 12.281 24.406 -6.176 1 59.62 300 PRO A O 1
ATOM 2440 N N . SER A 1 301 ? 14.211 25.188 -6.871 1 59.22 301 SER A N 1
ATOM 2441 C CA . SER A 1 301 ? 15.062 24.203 -6.195 1 59.22 301 SER A CA 1
ATOM 2442 C C . SER A 1 301 ? 15 24.375 -4.684 1 59.22 301 SER A C 1
ATOM 2444 O O . SER A 1 301 ? 16.016 24.219 -3.994 1 59.22 301 SER A O 1
ATOM 2446 N N . THR A 1 302 ? 13.875 24.953 -4.148 1 55.97 302 THR A N 1
ATOM 2447 C CA . THR A 1 302 ? 13.852 25.188 -2.709 1 55.97 302 THR A CA 1
ATOM 2448 C C . THR A 1 302 ? 13.336 23.953 -1.97 1 55.97 302 THR A C 1
ATOM 2450 O O . THR A 1 302 ? 12.461 23.25 -2.473 1 55.97 302 THR A O 1
ATOM 2453 N N . PRO A 1 303 ? 14.055 23.75 -0.88 1 54.56 303 PRO A N 1
ATOM 2454 C CA . PRO A 1 303 ? 13.531 22.688 -0.016 1 54.56 303 PRO A CA 1
ATOM 2455 C C . PRO A 1 303 ? 12.125 22.984 0.497 1 54.56 303 PRO A C 1
ATOM 2457 O O . PRO A 1 303 ? 11.797 24.141 0.787 1 54.56 303 PRO A O 1
ATOM 2460 N N . GLY A 1 304 ? 11.062 22.078 0.487 1 53.09 304 GLY A N 1
ATOM 2461 C CA . GLY A 1 304 ? 9.742 22.25 1.063 1 53.09 304 GLY A CA 1
ATOM 2462 C C . GLY A 1 304 ? 8.805 23.047 0.167 1 53.09 304 GLY A C 1
ATOM 2463 O O . GLY A 1 304 ? 8.336 24.125 0.543 1 53.09 304 GLY A O 1
ATOM 2464 N N . PHE A 1 305 ? 8.562 22.781 -0.974 1 56.12 305 PHE A N 1
ATOM 2465 C CA . PHE A 1 305 ? 7.949 23.594 -2.012 1 56.12 305 PHE A CA 1
ATOM 2466 C C . PHE A 1 305 ? 6.508 23.938 -1.651 1 56.12 305 PHE A C 1
ATOM 2468 O O . PHE A 1 305 ? 5.668 23.031 -1.523 1 56.12 305 PHE A O 1
ATOM 2475 N N . PRO A 1 306 ? 6.23 25.266 -0.917 1 55.81 306 PRO A N 1
ATOM 2476 C CA . PRO A 1 306 ? 4.879 25.797 -0.707 1 55.81 306 PRO A CA 1
ATOM 2477 C C . PRO A 1 306 ? 3.945 25.5 -1.88 1 55.81 306 PRO A C 1
ATOM 2479 O O . PRO A 1 306 ? 2.734 25.359 -1.689 1 55.81 306 PRO A O 1
ATOM 2482 N N . PHE A 1 307 ? 4.434 25.188 -2.969 1 65.38 307 PHE A N 1
ATOM 2483 C CA . PHE A 1 307 ? 3.656 25.016 -4.191 1 65.38 307 PHE A CA 1
ATOM 2484 C C . PHE A 1 307 ? 2.848 23.719 -4.141 1 65.38 307 PHE A C 1
ATOM 2486 O O . PHE A 1 307 ? 1.712 23.688 -4.621 1 65.38 307 PHE A O 1
ATOM 2493 N N . ILE A 1 308 ? 3.133 22.922 -3.254 1 79.88 308 ILE A N 1
ATOM 2494 C CA . ILE A 1 308 ? 2.439 21.641 -3.223 1 79.88 308 ILE A CA 1
ATOM 2495 C C . ILE A 1 308 ? 1.154 21.766 -2.406 1 79.88 308 ILE A C 1
ATOM 2497 O O . ILE A 1 308 ? 0.184 21.047 -2.648 1 79.88 308 ILE A O 1
ATOM 2501 N N . SER A 1 309 ? 1.069 22.844 -1.63 1 86.5 309 SER A N 1
ATOM 2502 C CA . SER A 1 309 ? -0.086 23.031 -0.758 1 86.5 309 SER A CA 1
ATOM 2503 C C . SER A 1 309 ? -1.346 23.328 -1.565 1 86.5 309 SER A C 1
ATOM 2505 O O . SER A 1 309 ? -2.396 22.734 -1.327 1 86.5 309 SER A O 1
ATOM 2507 N N . VAL A 1 310 ? -1.177 24.188 -2.559 1 86.75 310 VAL A N 1
ATOM 2508 C CA . VAL A 1 310 ? -2.322 24.562 -3.383 1 86.75 310 VAL A CA 1
ATOM 2509 C C . VAL A 1 310 ? -2.789 23.359 -4.195 1 86.75 310 VAL A C 1
ATOM 2511 O O . VAL A 1 310 ? -3.992 23.109 -4.309 1 86.75 310 VAL A O 1
ATOM 2514 N N . LEU A 1 311 ? -1.853 22.688 -4.691 1 90.38 311 LEU A N 1
ATOM 2515 C CA . LEU A 1 311 ? -2.176 21.516 -5.492 1 90.38 311 LEU A CA 1
ATOM 2516 C C . LEU A 1 311 ? -2.838 20.438 -4.637 1 90.38 311 LEU A C 1
ATOM 2518 O O . LEU A 1 311 ? -3.824 19.828 -5.055 1 90.38 311 LEU A O 1
ATOM 2522 N N . LEU A 1 312 ? -2.35 20.266 -3.486 1 93.31 312 LEU A N 1
ATOM 2523 C CA . LEU A 1 312 ? -2.902 19.281 -2.572 1 93.31 312 LEU A CA 1
ATOM 2524 C C . LEU A 1 312 ? -4.34 19.625 -2.201 1 93.31 312 LEU A C 1
ATOM 2526 O O . LEU A 1 312 ? -5.195 18.734 -2.127 1 93.31 312 LEU A O 1
ATOM 2530 N N . THR A 1 313 ? -4.578 20.859 -1.954 1 94.56 313 THR A N 1
ATOM 2531 C CA . THR A 1 313 ? -5.922 21.281 -1.569 1 94.56 313 THR A CA 1
ATOM 2532 C C . THR A 1 313 ? -6.91 21.016 -2.703 1 94.56 313 THR A C 1
ATOM 2534 O O . THR A 1 313 ? -8.062 20.656 -2.457 1 94.56 313 THR A O 1
ATOM 2537 N N . LEU A 1 314 ? -6.445 21.234 -3.916 1 94.31 314 LEU A N 1
ATOM 2538 C CA . LEU A 1 314 ? -7.297 20.969 -5.07 1 94.31 314 LEU A CA 1
ATOM 2539 C C . LEU A 1 314 ? -7.684 19.5 -5.129 1 94.31 314 LEU A C 1
ATOM 2541 O O . LEU A 1 314 ? -8.852 19.156 -5.324 1 94.31 314 LEU A O 1
ATOM 2545 N N . VAL A 1 315 ? -6.758 18.672 -4.93 1 95.81 315 VAL A N 1
ATOM 2546 C CA . VAL A 1 315 ? -7.008 17.234 -4.957 1 95.81 315 VAL A CA 1
ATOM 2547 C C . VAL A 1 315 ? -7.941 16.844 -3.814 1 95.81 315 VAL A C 1
ATOM 2549 O O . VAL A 1 315 ? -8.859 16.047 -3.998 1 95.81 315 VAL A O 1
ATOM 2552 N N . LEU A 1 316 ? -7.711 17.406 -2.662 1 95.12 316 LEU A N 1
ATOM 2553 C CA . LEU A 1 316 ? -8.523 17.094 -1.49 1 95.12 316 LEU A CA 1
ATOM 2554 C C . LEU A 1 316 ? -9.984 17.453 -1.728 1 95.12 316 LEU A C 1
ATOM 2556 O O . LEU A 1 316 ? -10.875 16.641 -1.474 1 95.12 316 LEU A O 1
ATOM 2560 N N . VAL A 1 317 ? -10.203 18.625 -2.258 1 95.25 317 VAL A N 1
ATOM 2561 C CA . VAL A 1 317 ? -11.57 19.109 -2.471 1 95.25 317 VAL A CA 1
ATOM 2562 C C . VAL A 1 317 ? -12.258 18.234 -3.527 1 95.25 317 VAL A C 1
ATOM 2564 O O . VAL A 1 317 ? -13.398 17.812 -3.346 1 95.25 317 VAL A O 1
ATOM 2567 N N . ILE A 1 318 ? -11.547 17.922 -4.602 1 96 318 ILE A N 1
ATOM 2568 C CA . ILE A 1 318 ? -12.117 17.125 -5.676 1 96 318 ILE A CA 1
ATOM 2569 C C . ILE A 1 318 ? -12.492 15.734 -5.145 1 96 318 ILE A C 1
ATOM 2571 O O . ILE A 1 318 ? -13.594 15.25 -5.383 1 96 318 ILE A O 1
ATOM 2575 N N . GLU A 1 319 ? -11.641 15.164 -4.363 1 95.75 319 GLU A N 1
ATOM 2576 C CA . GLU A 1 319 ? -11.875 13.805 -3.879 1 95.75 319 GLU A CA 1
ATOM 2577 C C . GLU A 1 319 ? -12.953 13.789 -2.803 1 95.75 319 GLU A C 1
ATOM 2579 O O . GLU A 1 319 ? -13.633 12.773 -2.609 1 95.75 319 GLU A O 1
ATOM 2584 N N . MET A 1 320 ? -13.109 14.852 -2.137 1 94.19 320 MET A N 1
ATOM 2585 C CA . MET A 1 320 ? -14.18 14.93 -1.146 1 94.19 320 MET A CA 1
ATOM 2586 C C . MET A 1 320 ? -15.539 15.055 -1.825 1 94.19 320 MET A C 1
ATOM 2588 O O . MET A 1 320 ? -16.531 14.516 -1.341 1 94.19 320 MET A O 1
ATOM 2592 N N . LEU A 1 321 ? -15.547 15.75 -2.961 1 93.69 321 LEU A N 1
ATOM 2593 C CA . LEU A 1 321 ? -16.797 15.969 -3.689 1 93.69 321 LEU A CA 1
ATOM 2594 C C . LEU A 1 321 ? -17.109 14.781 -4.598 1 93.69 321 LEU A C 1
ATOM 2596 O O . LEU A 1 321 ? -18.266 14.383 -4.715 1 93.69 321 LEU A O 1
ATOM 2600 N N . LEU A 1 322 ? -16 14.328 -5.254 1 94 322 LEU A N 1
ATOM 2601 C CA . LEU A 1 322 ? -16.125 13.242 -6.219 1 94 322 LEU A CA 1
ATOM 2602 C C . LEU A 1 322 ? -15.086 12.164 -5.961 1 94 322 LEU A C 1
ATOM 2604 O O . LEU A 1 322 ? -14.094 12.07 -6.691 1 94 322 LEU A O 1
ATOM 2608 N N . PRO A 1 323 ? -15.391 11.297 -4.98 1 93.44 323 PRO A N 1
ATOM 2609 C CA . PRO A 1 323 ? -14.406 10.25 -4.68 1 93.44 323 PRO A CA 1
ATOM 2610 C C . PRO A 1 323 ? -14.078 9.383 -5.895 1 93.44 323 PRO A C 1
ATOM 2612 O O . PRO A 1 323 ? -14.969 9.094 -6.703 1 93.44 323 PRO A O 1
ATOM 2615 N N . SER A 1 324 ? -12.844 9 -6.074 1 94.12 324 SER A N 1
ATOM 2616 C CA . SER A 1 324 ? -12.359 8.195 -7.191 1 94.12 324 SER A CA 1
ATOM 2617 C C . SER A 1 324 ? -11.461 7.059 -6.711 1 94.12 324 SER A C 1
ATOM 2619 O O . SER A 1 324 ? -11.461 6.723 -5.523 1 94.12 324 SER A O 1
ATOM 2621 N N . GLY A 1 325 ? -10.758 6.473 -7.691 1 92.88 325 GLY A N 1
ATOM 2622 C CA . GLY A 1 325 ? -9.797 5.434 -7.355 1 92.88 325 GLY A CA 1
ATOM 2623 C C . GLY A 1 325 ? -8.641 5.938 -6.516 1 92.88 325 GLY A C 1
ATOM 2624 O O . GLY A 1 325 ? -8.047 5.18 -5.746 1 92.88 325 GLY A O 1
ATOM 2625 N N . LEU A 1 326 ? -8.414 7.172 -6.637 1 94 326 LEU A N 1
ATOM 2626 C CA . LEU A 1 326 ? -7.332 7.762 -5.852 1 94 326 LEU A CA 1
ATOM 2627 C C . LEU A 1 326 ? -7.652 7.715 -4.359 1 94 326 LEU A C 1
ATOM 2629 O O . LEU A 1 326 ? -6.797 7.355 -3.549 1 94 326 LEU A O 1
ATOM 2633 N N . SER A 1 327 ? -8.828 8.125 -4.004 1 94.81 327 SER A N 1
ATOM 2634 C CA . SER A 1 327 ? -9.234 8.047 -2.605 1 94.81 327 SER A CA 1
ATOM 2635 C C . SER A 1 327 ? -9.219 6.605 -2.104 1 94.81 327 SER A C 1
ATOM 2637 O O . SER A 1 327 ? -8.766 6.34 -0.989 1 94.81 327 SER A O 1
ATOM 2639 N N . SER A 1 328 ? -9.641 5.695 -2.982 1 93.25 328 SER A N 1
ATOM 2640 C CA . SER A 1 328 ? -9.641 4.281 -2.611 1 93.25 328 SER A CA 1
ATOM 2641 C C . SER A 1 328 ? -8.227 3.779 -2.354 1 93.25 328 SER A C 1
ATOM 2643 O O . SER A 1 328 ? -8 2.99 -1.435 1 93.25 328 SER A O 1
ATOM 2645 N N . LEU A 1 329 ? -7.379 4.25 -3.141 1 94.62 329 LEU A N 1
ATOM 2646 C CA . LEU A 1 329 ? -5.977 3.887 -2.975 1 94.62 329 LEU A CA 1
ATOM 2647 C C . LEU A 1 329 ? -5.449 4.355 -1.621 1 94.62 329 LEU A C 1
ATOM 2649 O O . LEU A 1 329 ? -4.703 3.637 -0.957 1 94.62 329 LEU A O 1
ATOM 2653 N N . LEU A 1 330 ? -5.867 5.441 -1.207 1 95.62 330 LEU A N 1
ATOM 2654 C CA . LEU A 1 330 ? -5.363 6.059 0.014 1 95.62 330 LEU A CA 1
ATOM 2655 C C . LEU A 1 330 ? -6.129 5.559 1.234 1 95.62 330 LEU A C 1
ATOM 2657 O O . LEU A 1 330 ? -5.77 5.875 2.371 1 95.62 330 LEU A O 1
ATOM 2661 N N . GLU A 1 331 ? -7.105 4.785 0.985 1 94.81 331 GLU A N 1
ATOM 2662 C CA . GLU A 1 331 ? -7.875 4.188 2.074 1 94.81 331 GLU A CA 1
ATOM 2663 C C . GLU A 1 331 ? -7.305 2.83 2.473 1 94.81 331 GLU A C 1
ATOM 2665 O O . GLU A 1 331 ? -7.965 2.055 3.168 1 94.81 331 GLU A O 1
ATOM 2670 N N . TRP A 1 332 ? -6.137 2.582 2.01 1 94.69 332 TRP A N 1
ATOM 2671 C CA . TRP A 1 332 ? -5.422 1.377 2.416 1 94.69 332 TRP A CA 1
ATOM 2672 C C . TRP A 1 332 ? -5.363 1.266 3.938 1 94.69 332 TRP A C 1
ATOM 2674 O O . TRP A 1 332 ? -5.035 2.236 4.625 1 94.69 332 TRP A O 1
ATOM 2684 N N . SER A 1 333 ? -5.668 0.138 4.414 1 94 333 SER A N 1
ATOM 2685 C CA . SER A 1 333 ? -5.781 -0.058 5.855 1 94 333 SER A CA 1
ATOM 2686 C C . SER A 1 333 ? -4.48 0.301 6.566 1 94 333 SER A C 1
ATOM 2688 O O . SER A 1 333 ? -4.504 0.883 7.652 1 94 333 SER A O 1
ATOM 2690 N N . ALA A 1 334 ? -3.393 -0.008 6.004 1 94.62 334 ALA A N 1
ATOM 2691 C CA . ALA A 1 334 ? -2.1 0.299 6.613 1 94.62 334 ALA A CA 1
ATOM 2692 C C . ALA A 1 334 ? -1.874 1.807 6.691 1 94.62 334 ALA A C 1
ATOM 2694 O O . ALA A 1 334 ? -1.402 2.318 7.707 1 94.62 334 ALA A O 1
ATOM 2695 N N . LEU A 1 335 ? -2.232 2.453 5.633 1 96.5 335 LEU A N 1
ATOM 2696 C CA . LEU A 1 335 ? -2.068 3.904 5.617 1 96.5 335 LEU A CA 1
ATOM 2697 C C . LEU A 1 335 ? -3.016 4.566 6.609 1 96.5 335 LEU A C 1
ATOM 2699 O O . LEU A 1 335 ? -2.629 5.5 7.316 1 96.5 335 LEU A O 1
ATOM 2703 N N . ARG A 1 336 ? -4.184 4.078 6.609 1 95.38 336 ARG A N 1
ATOM 2704 C CA . ARG A 1 336 ? -5.168 4.625 7.539 1 95.38 336 ARG A CA 1
ATOM 2705 C C . ARG A 1 336 ? -4.715 4.449 8.984 1 95.38 336 ARG A C 1
ATOM 2707 O O . ARG A 1 336 ? -4.895 5.348 9.812 1 95.38 336 ARG A O 1
ATOM 2714 N N . TYR A 1 337 ? -4.145 3.342 9.234 1 95 337 TYR A N 1
ATOM 2715 C CA . TYR A 1 337 ? -3.674 3.107 10.594 1 95 337 TYR A CA 1
ATOM 2716 C C . TYR A 1 337 ? -2.521 4.039 10.945 1 95 337 TYR A C 1
ATOM 2718 O O . TYR A 1 337 ? -2.479 4.602 12.039 1 95 337 TYR A O 1
ATOM 2726 N N . CYS A 1 338 ? -1.626 4.156 10.008 1 96.5 338 CYS A N 1
ATOM 2727 C CA . CYS A 1 338 ? -0.523 5.09 10.211 1 96.5 338 CYS A CA 1
ATOM 2728 C C . CYS A 1 338 ? -1.038 6.516 10.375 1 96.5 338 CYS A C 1
ATOM 2730 O O . CYS A 1 338 ? -0.414 7.332 11.055 1 96.5 338 CYS A O 1
ATOM 2732 N N . GLY A 1 339 ? -2.125 6.789 9.695 1 96 339 GLY A N 1
ATOM 2733 C CA . GLY A 1 339 ? -2.758 8.086 9.859 1 96 339 GLY A CA 1
ATOM 2734 C C . GLY A 1 339 ? -3.316 8.305 11.258 1 96 339 GLY A C 1
ATOM 2735 O O . GLY A 1 339 ? -3.195 9.398 11.812 1 96 339 GLY A O 1
ATOM 2736 N N . LYS A 1 340 ? -3.811 7.254 11.773 1 92.75 340 LYS A N 1
ATOM 2737 C CA . LYS A 1 340 ? -4.367 7.312 13.125 1 92.75 340 LYS A CA 1
ATOM 2738 C C . LYS A 1 340 ? -3.277 7.598 14.156 1 92.75 340 LYS A C 1
ATOM 2740 O O . LYS A 1 340 ? -3.494 8.359 15.102 1 92.75 340 LYS A O 1
ATOM 2745 N N . VAL A 1 341 ? -2.117 7.055 13.898 1 95.25 341 VAL A N 1
ATOM 2746 C CA . VAL A 1 341 ? -1.039 7.23 14.867 1 95.25 341 VAL A CA 1
ATOM 2747 C C . VAL A 1 341 ? 0.033 8.148 14.281 1 95.25 341 VAL A C 1
ATOM 2749 O O . VAL A 1 341 ? 1.211 8.039 14.625 1 95.25 341 VAL A O 1
ATOM 2752 N N . SER A 1 342 ? -0.338 8.977 13.375 1 96.06 342 SER A N 1
ATOM 2753 C CA . SER A 1 342 ? 0.617 9.766 12.609 1 96.06 342 SER A CA 1
ATOM 2754 C C . SER A 1 342 ? 1.407 10.711 13.508 1 96.06 342 SER A C 1
ATOM 2756 O O . SER A 1 342 ? 2.615 10.875 13.328 1 96.06 342 SER A O 1
ATOM 2758 N N . PHE A 1 343 ? 0.748 11.328 14.5 1 94.81 343 PHE A N 1
ATOM 2759 C CA . PHE A 1 343 ? 1.434 12.273 15.375 1 94.81 343 PHE A CA 1
ATOM 2760 C C . PHE A 1 343 ? 2.473 11.562 16.234 1 94.81 343 PHE A C 1
ATOM 2762 O O . PHE A 1 343 ? 3.564 12.094 16.453 1 94.81 343 PHE A O 1
ATOM 2769 N N . SER A 1 344 ? 2.09 10.383 16.672 1 96.88 344 SER A N 1
ATOM 2770 C CA . SER A 1 344 ? 3.035 9.57 17.438 1 96.88 344 SER A CA 1
ATOM 2771 C C . SER A 1 344 ? 4.238 9.18 16.578 1 96.88 344 SER A C 1
ATOM 2773 O O . SER A 1 344 ? 5.379 9.219 17.047 1 96.88 344 SER A O 1
ATOM 2775 N N . ILE A 1 345 ? 3.98 8.75 15.367 1 97.5 345 ILE A N 1
ATOM 2776 C CA . ILE A 1 345 ? 5.07 8.414 14.453 1 97.5 345 ILE A CA 1
ATOM 2777 C C . ILE A 1 345 ? 5.977 9.633 14.266 1 97.5 345 ILE A C 1
ATOM 2779 O O . ILE A 1 345 ? 7.203 9.516 14.344 1 97.5 345 ILE A O 1
ATOM 2783 N N . TYR A 1 346 ? 5.371 10.758 14.086 1 96.31 346 TYR A N 1
ATOM 2784 C CA . TYR A 1 346 ? 6.078 12.008 13.82 1 96.31 346 TYR A CA 1
ATOM 2785 C C . TYR A 1 346 ? 6.992 12.375 14.984 1 96.31 346 TYR A C 1
ATOM 2787 O O . TYR A 1 346 ? 8.172 12.664 14.781 1 96.31 346 TYR A O 1
ATOM 2795 N N . LEU A 1 347 ? 6.523 12.266 16.156 1 96.25 347 LEU A N 1
ATOM 2796 C CA . LEU A 1 347 ? 7.254 12.734 17.328 1 96.25 347 LEU A CA 1
ATOM 2797 C C . LEU A 1 347 ? 8.273 11.695 17.781 1 96.25 347 LEU A C 1
ATOM 2799 O O . LEU A 1 347 ? 9.32 12.047 18.312 1 96.25 347 LEU A O 1
ATOM 2803 N N . LEU A 1 348 ? 8.008 10.414 17.547 1 96.88 348 LEU A N 1
ATOM 2804 C CA . LEU A 1 348 ? 8.797 9.383 18.219 1 96.88 348 LEU A CA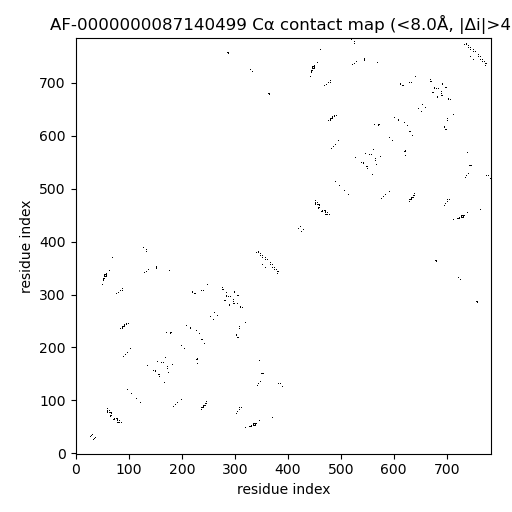 1
ATOM 2805 C C . LEU A 1 348 ? 9.797 8.758 17.266 1 96.88 348 LEU A C 1
ATOM 2807 O O . LEU A 1 348 ? 10.672 7.988 17.688 1 96.88 348 LEU A O 1
ATOM 2811 N N . HIS A 1 349 ? 9.734 9.023 16 1 96.62 349 HIS A N 1
ATOM 2812 C CA . HIS A 1 349 ? 10.562 8.312 15.031 1 96.62 349 HIS A CA 1
ATOM 2813 C C . HIS A 1 349 ? 12.047 8.531 15.312 1 96.62 349 HIS A C 1
ATOM 2815 O O . HIS A 1 349 ? 12.867 7.66 15.023 1 96.62 349 HIS A O 1
ATOM 2821 N N . GLY A 1 350 ? 12.398 9.656 15.859 1 95 350 GLY A N 1
ATOM 2822 C CA . GLY A 1 350 ? 13.797 9.953 16.125 1 95 350 GLY A CA 1
ATOM 2823 C C . GLY A 1 350 ? 14.422 9.023 17.156 1 95 350 GLY A C 1
ATOM 2824 O O . GLY A 1 350 ? 15.586 8.641 17.031 1 95 350 GLY A O 1
ATOM 2825 N N . PHE A 1 351 ? 13.648 8.609 18.141 1 95.56 351 PHE A N 1
ATOM 2826 C CA . PHE A 1 351 ? 14.133 7.738 19.203 1 95.56 351 PHE A CA 1
ATOM 2827 C C . PHE A 1 351 ? 14.508 6.371 18.641 1 95.56 351 PHE A C 1
ATOM 2829 O O . PHE A 1 351 ? 15.391 5.699 19.188 1 95.56 351 PHE A O 1
ATOM 2836 N N . VAL A 1 352 ? 13.914 6.008 17.547 1 94.88 352 VAL A N 1
ATOM 2837 C CA . VAL A 1 352 ? 14.156 4.688 16.969 1 94.88 352 VAL A CA 1
ATOM 2838 C C . VAL A 1 352 ? 15.211 4.789 15.875 1 94.88 352 VAL A C 1
ATOM 2840 O O . VAL A 1 352 ? 16.219 4.086 15.914 1 94.88 352 VAL A O 1
ATOM 2843 N N . MET A 1 353 ? 15.016 5.645 15.055 1 92.75 353 MET A N 1
ATOM 2844 C CA . MET A 1 353 ? 15.82 5.723 13.844 1 92.75 353 MET A CA 1
ATOM 2845 C C . MET A 1 353 ? 17.266 6.051 14.172 1 92.75 353 MET A C 1
ATOM 2847 O O . MET A 1 353 ? 18.188 5.613 13.469 1 92.75 353 MET A O 1
ATOM 2851 N N . TYR A 1 354 ? 17.469 6.809 15.234 1 93.75 354 TYR A N 1
ATOM 2852 C CA . TYR A 1 354 ? 18.828 7.246 15.539 1 93.75 354 TYR A CA 1
ATOM 2853 C C . TYR A 1 354 ? 19.438 6.387 16.641 1 93.75 354 TYR A C 1
ATOM 2855 O O . TYR A 1 354 ? 20.531 6.688 17.125 1 93.75 354 TYR A O 1
ATOM 2863 N N . ALA A 1 355 ? 18.766 5.324 16.984 1 93.25 355 ALA A N 1
ATOM 2864 C CA . ALA A 1 355 ? 19.344 4.352 17.922 1 93.25 355 ALA A CA 1
ATOM 2865 C C . ALA A 1 355 ? 20.547 3.648 17.297 1 93.25 355 ALA A C 1
ATOM 2867 O O . ALA A 1 355 ? 20.547 3.334 16.094 1 93.25 355 ALA A O 1
ATOM 2868 N N . GLU A 1 356 ? 21.531 3.41 18.078 1 91.5 356 GLU A N 1
ATOM 2869 C CA . GLU A 1 356 ? 22.75 2.775 17.609 1 91.5 356 GLU A CA 1
ATOM 2870 C C . GLU A 1 356 ? 22.484 1.394 17.031 1 91.5 356 GLU A C 1
ATOM 2872 O O . GLU A 1 356 ? 23.125 0.973 16.078 1 91.5 356 GLU A O 1
ATOM 2877 N N . ALA A 1 357 ? 21.594 0.71 17.578 1 87.94 357 ALA A N 1
ATOM 2878 C CA . ALA A 1 357 ? 21.266 -0.642 17.141 1 87.94 357 ALA A CA 1
ATOM 2879 C C . ALA A 1 357 ? 20.766 -0.64 15.695 1 87.94 357 ALA A C 1
ATOM 2881 O O . ALA A 1 357 ? 21 -1.598 14.953 1 87.94 357 ALA A O 1
ATOM 2882 N N . VAL A 1 358 ? 20.062 0.377 15.273 1 87.94 358 VAL A N 1
ATOM 2883 C CA . VAL A 1 358 ? 19.531 0.479 13.914 1 87.94 358 VAL A CA 1
ATOM 2884 C C . VAL A 1 358 ? 20.672 0.771 12.938 1 87.94 358 VAL A C 1
ATOM 2886 O O . VAL A 1 358 ? 20.781 0.12 11.898 1 87.94 358 VAL A O 1
ATOM 2889 N N . GLY A 1 359 ? 21.5 1.705 13.281 1 86.19 359 GLY A N 1
ATOM 2890 C CA . GLY A 1 359 ? 22.641 2.053 12.438 1 86.19 359 GLY A CA 1
ATOM 2891 C C . GLY A 1 359 ? 23.656 0.933 12.312 1 86.19 359 GLY A C 1
ATOM 2892 O O . GLY A 1 359 ? 24.391 0.865 11.328 1 86.19 359 GLY A O 1
ATOM 2893 N N . ALA A 1 360 ? 23.641 0.062 13.25 1 86.19 360 ALA A N 1
ATOM 2894 C CA . ALA A 1 360 ? 24.625 -1.015 13.297 1 86.19 360 ALA A CA 1
ATOM 2895 C C . ALA A 1 360 ? 24.234 -2.164 12.375 1 86.19 360 ALA A C 1
ATOM 2897 O O . ALA A 1 360 ? 25.047 -3.039 12.078 1 86.19 360 ALA A O 1
ATOM 2898 N N . GLN A 1 361 ? 23.031 -2.109 11.859 1 84.94 361 GLN A N 1
ATOM 2899 C CA . GLN A 1 361 ? 22.609 -3.174 10.961 1 84.94 361 GLN A CA 1
ATOM 2900 C C . GLN A 1 361 ? 23.375 -3.131 9.641 1 84.94 361 GLN A C 1
ATOM 2902 O O . GLN A 1 361 ? 23.531 -2.062 9.055 1 84.94 361 GLN A O 1
ATOM 2907 N N . ALA A 1 362 ? 23.906 -4.207 9.172 1 78.75 362 ALA A N 1
ATOM 2908 C CA . ALA A 1 362 ? 24.75 -4.262 7.984 1 78.75 362 ALA A CA 1
ATOM 2909 C C . ALA A 1 362 ? 23.922 -4.203 6.707 1 78.75 362 ALA A C 1
ATOM 2911 O O . ALA A 1 362 ? 24.344 -3.586 5.719 1 78.75 362 ALA A O 1
ATOM 2912 N N . ASN A 1 363 ? 22.844 -4.828 6.805 1 84.31 363 ASN A N 1
ATOM 2913 C CA . ASN A 1 363 ? 22 -4.988 5.617 1 84.31 363 ASN A CA 1
ATOM 2914 C C . ASN A 1 363 ? 21 -3.857 5.488 1 84.31 363 ASN A C 1
ATOM 2916 O O . ASN A 1 363 ? 20.422 -3.414 6.484 1 84.31 363 ASN A O 1
ATOM 2920 N N . TYR A 1 364 ? 20.844 -3.361 4.227 1 84.56 364 TYR A N 1
ATOM 2921 C CA . TYR A 1 364 ? 19.922 -2.279 3.902 1 84.56 364 TYR A CA 1
ATOM 2922 C C . TYR A 1 364 ? 18.5 -2.6 4.395 1 84.56 364 TYR A C 1
ATOM 2924 O O . TYR A 1 364 ? 17.844 -1.754 5.008 1 84.56 364 TYR A O 1
ATOM 2932 N N . TYR A 1 365 ? 18.141 -3.795 4.121 1 85.31 365 TYR A N 1
ATOM 2933 C CA . TYR A 1 365 ? 16.766 -4.176 4.441 1 85.31 365 TYR A CA 1
ATOM 2934 C C . TYR A 1 365 ? 16.578 -4.332 5.945 1 85.31 365 TYR A C 1
ATOM 2936 O O . TYR A 1 365 ? 15.516 -4.027 6.477 1 85.31 365 TYR A O 1
ATOM 2944 N N . ASP A 1 366 ? 17.562 -4.762 6.645 1 86.62 366 ASP A N 1
ATOM 2945 C CA . ASP A 1 366 ? 17.484 -4.836 8.102 1 86.62 366 ASP A CA 1
ATOM 2946 C C . ASP A 1 366 ? 17.328 -3.445 8.711 1 86.62 366 ASP A C 1
ATOM 2948 O O . ASP A 1 366 ? 16.531 -3.262 9.641 1 86.62 366 ASP A O 1
ATOM 2952 N N . ARG A 1 367 ? 18.125 -2.52 8.133 1 88.81 367 ARG A N 1
ATOM 2953 C CA . ARG A 1 367 ? 18.016 -1.149 8.625 1 88.81 367 ARG A CA 1
ATOM 2954 C C . ARG A 1 367 ? 16.641 -0.57 8.344 1 88.81 367 ARG A C 1
ATOM 2956 O O . ARG A 1 367 ? 16.062 0.138 9.18 1 88.81 367 ARG A O 1
ATOM 2963 N N . PHE A 1 368 ? 16.078 -0.91 7.207 1 89.25 368 PHE A N 1
ATOM 2964 C CA . PHE A 1 368 ? 14.758 -0.438 6.824 1 89.25 368 PHE A CA 1
ATOM 2965 C C . PHE A 1 368 ? 13.703 -0.944 7.801 1 89.25 368 PHE A C 1
ATOM 2967 O O . PHE A 1 368 ? 12.938 -0.155 8.359 1 89.25 368 PHE A O 1
ATOM 2974 N N . PHE A 1 369 ? 13.68 -2.186 8.055 1 88.75 369 PHE A N 1
ATOM 2975 C CA . PHE A 1 369 ? 12.648 -2.777 8.898 1 88.75 369 PHE A CA 1
ATOM 2976 C C . PHE A 1 369 ? 12.875 -2.404 10.359 1 88.75 369 PHE A C 1
ATOM 2978 O O . PHE A 1 369 ? 11.914 -2.242 11.117 1 88.75 369 PHE A O 1
ATOM 2985 N N . ALA A 1 370 ? 14.125 -2.236 10.734 1 88.94 370 ALA A N 1
ATOM 2986 C CA . ALA A 1 370 ? 14.445 -1.866 12.109 1 88.94 370 ALA A CA 1
ATOM 2987 C C . ALA A 1 370 ? 14.078 -0.412 12.383 1 88.94 370 ALA A C 1
ATOM 2989 O O . ALA A 1 370 ? 13.891 -0.021 13.539 1 88.94 370 ALA A O 1
ATOM 2990 N N . SER A 1 371 ? 14.016 0.391 11.336 1 91.5 371 SER A N 1
ATOM 2991 C CA . SER A 1 371 ? 13.656 1.797 11.5 1 91.5 371 SER A CA 1
ATOM 2992 C C . SER A 1 371 ? 12.148 1.988 11.477 1 91.5 371 SER A C 1
ATOM 2994 O O . SER A 1 371 ? 11.578 2.586 12.391 1 91.5 371 SER A O 1
ATOM 2996 N N . PHE A 1 372 ? 11.484 1.385 10.539 1 93.19 372 PHE A N 1
ATOM 2997 C CA . PHE A 1 372 ? 10.055 1.621 10.359 1 93.19 372 PHE A CA 1
ATOM 2998 C C . PHE A 1 372 ? 9.242 0.755 11.312 1 93.19 372 PHE A C 1
ATOM 3000 O O . PHE A 1 372 ? 8.281 1.229 11.922 1 93.19 372 PHE A O 1
ATOM 3007 N N . GLY A 1 373 ? 9.594 -0.494 11.484 1 92.81 373 GLY A N 1
ATOM 3008 C CA . GLY A 1 373 ? 8.836 -1.415 12.312 1 92.81 373 GLY A CA 1
ATOM 3009 C C . GLY A 1 373 ? 8.68 -0.939 13.742 1 92.81 373 GLY A C 1
ATOM 3010 O O . GLY A 1 373 ? 7.566 -0.638 14.188 1 92.81 373 GLY A O 1
ATOM 3011 N N . PRO A 1 374 ? 9.789 -0.797 14.406 1 93.62 374 PRO A N 1
ATOM 3012 C CA . PRO A 1 374 ? 9.711 -0.357 15.797 1 93.62 374 PRO A CA 1
ATOM 3013 C C . PRO A 1 374 ? 9.117 1.044 15.938 1 93.62 374 PRO A C 1
ATOM 3015 O O . PRO A 1 374 ? 8.508 1.359 16.969 1 93.62 374 PRO A O 1
ATOM 3018 N N . THR A 1 375 ? 9.336 1.903 14.953 1 96.25 375 THR A N 1
ATOM 3019 C CA . THR A 1 375 ? 8.727 3.225 15.008 1 96.25 375 THR A CA 1
ATOM 3020 C C . THR A 1 375 ? 7.203 3.113 15.047 1 96.25 375 THR A C 1
ATOM 3022 O O . THR A 1 375 ? 6.551 3.746 15.883 1 96.25 375 THR A O 1
ATOM 3025 N N . ILE A 1 376 ? 6.68 2.314 14.188 1 96 376 ILE A N 1
ATOM 3026 C CA . ILE A 1 376 ? 5.234 2.129 14.133 1 96 376 ILE A CA 1
ATOM 3027 C C . ILE A 1 376 ? 4.758 1.438 15.414 1 96 376 ILE A C 1
ATOM 3029 O O . ILE A 1 376 ? 3.711 1.786 15.961 1 96 376 ILE A O 1
ATOM 3033 N N . LEU A 1 377 ? 5.516 0.523 15.875 1 94.88 377 LEU A N 1
ATOM 3034 C CA . LEU A 1 377 ? 5.16 -0.178 17.109 1 94.88 377 LEU A CA 1
ATOM 3035 C C . LEU A 1 377 ? 5.141 0.781 18.297 1 94.88 377 LEU A C 1
ATOM 3037 O O . LEU A 1 377 ? 4.195 0.78 19.078 1 94.88 377 LEU A O 1
ATOM 3041 N N . LEU A 1 378 ? 6.207 1.536 18.391 1 96.06 378 LEU A N 1
ATOM 3042 C CA . LEU A 1 378 ? 6.285 2.514 19.469 1 96.06 378 LEU A CA 1
ATOM 3043 C C . LEU A 1 378 ? 5.148 3.529 19.375 1 96.06 378 LEU A C 1
ATOM 3045 O O . LEU A 1 378 ? 4.574 3.93 20.391 1 96.06 378 LEU A O 1
ATOM 3049 N N . ALA A 1 379 ? 4.875 3.955 18.188 1 96.88 379 ALA A N 1
ATOM 3050 C CA . ALA A 1 379 ? 3.775 4.895 17.969 1 96.88 379 ALA A CA 1
ATOM 3051 C C . ALA A 1 379 ? 2.438 4.277 18.375 1 96.88 379 ALA A C 1
ATOM 3053 O O . ALA A 1 379 ? 1.596 4.945 18.969 1 96.88 379 ALA A O 1
ATOM 3054 N N . THR A 1 380 ? 2.264 3.072 18.062 1 94.69 380 THR A N 1
ATOM 3055 C CA . THR A 1 380 ? 1.032 2.359 18.391 1 94.69 380 THR A CA 1
ATOM 3056 C C . THR A 1 380 ? 0.851 2.252 19.891 1 94.69 380 THR A C 1
ATOM 3058 O O . THR A 1 380 ? -0.235 2.518 20.422 1 94.69 380 THR A O 1
ATOM 3061 N N . VAL A 1 381 ? 1.862 1.895 20.547 1 94.25 381 VAL A N 1
ATOM 3062 C CA . VAL A 1 381 ? 1.803 1.741 22 1 94.25 381 VAL A CA 1
ATOM 3063 C C . VAL A 1 381 ? 1.526 3.094 22.656 1 94.25 381 VAL A C 1
ATOM 3065 O O . VAL A 1 381 ? 0.669 3.203 23.531 1 94.25 381 VAL A O 1
ATOM 3068 N N . SER A 1 382 ? 2.227 4.105 22.203 1 93.19 382 SER A N 1
ATOM 3069 C CA . SER A 1 382 ? 2.047 5.438 22.781 1 93.19 382 SER A CA 1
ATOM 3070 C C . SER A 1 382 ? 0.63 5.953 22.547 1 93.19 382 SER A C 1
ATOM 3072 O O . SER A 1 382 ? 0.036 6.574 23.422 1 93.19 382 SER A O 1
ATOM 3074 N N . TYR A 1 383 ? 0.15 5.699 21.391 1 89.75 383 TYR A N 1
ATOM 3075 C CA . TYR A 1 383 ? -1.194 6.148 21.047 1 89.75 383 TYR A CA 1
ATOM 3076 C C . TYR A 1 383 ? -2.236 5.48 21.938 1 89.75 383 TYR A C 1
ATOM 3078 O O . TYR A 1 383 ? -3.129 6.148 22.469 1 89.75 383 TYR A O 1
ATOM 3086 N N . HIS A 1 384 ? -2.111 4.215 22.141 1 88.5 384 HIS A N 1
ATOM 3087 C CA . HIS A 1 384 ? -3.127 3.475 22.891 1 88.5 384 HIS A CA 1
ATOM 3088 C C . HIS A 1 384 ? -2.975 3.684 24.391 1 88.5 384 HIS A C 1
ATOM 3090 O O . HIS A 1 384 ? -3.961 3.639 25.125 1 88.5 384 HIS A O 1
ATOM 3096 N N . VAL A 1 385 ? -1.877 3.934 24.844 1 87.5 385 VAL A N 1
ATOM 3097 C CA . VAL A 1 385 ? -1.649 4.133 26.266 1 87.5 385 VAL A CA 1
ATOM 3098 C C . VAL A 1 385 ? -2.049 5.555 26.656 1 87.5 385 VAL A C 1
ATOM 3100 O O . VAL A 1 385 ? -2.65 5.766 27.719 1 87.5 385 VAL A O 1
ATOM 3103 N N . LEU A 1 386 ? -1.756 6.48 25.844 1 83.19 386 LEU A N 1
ATOM 3104 C CA . LEU A 1 386 ? -1.974 7.875 26.203 1 83.19 386 LEU A CA 1
ATOM 3105 C C . LEU A 1 386 ? -3.336 8.359 25.719 1 83.19 386 LEU A C 1
ATOM 3107 O O . LEU A 1 386 ? -4.027 9.094 26.422 1 83.19 386 LEU A O 1
ATOM 3111 N N . LEU A 1 387 ? -3.674 8.07 24.484 1 67.31 387 LEU A N 1
ATOM 3112 C CA . LEU A 1 387 ? -4.812 8.734 23.859 1 67.31 387 LEU A CA 1
ATOM 3113 C C . LEU A 1 387 ? -6.078 7.902 24 1 67.31 387 LEU A C 1
ATOM 3115 O O . LEU A 1 387 ? -7.184 8.445 24.047 1 67.31 387 LEU A O 1
ATOM 3119 N N . CYS A 1 388 ? -6.027 6.645 23.953 1 61.16 388 CYS A N 1
ATOM 3120 C CA . CYS A 1 388 ? -7.25 5.852 24.062 1 61.16 388 CYS A CA 1
ATOM 3121 C C . CYS A 1 388 ? -7.973 6.133 25.375 1 61.16 388 CYS A C 1
ATOM 3123 O O . CYS A 1 388 ? -9.195 6.297 25.391 1 61.16 388 CYS A O 1
ATOM 3125 N N . PRO A 1 389 ? -7.32 6.293 26.406 1 53.84 389 PRO A N 1
ATOM 3126 C CA . PRO A 1 389 ? -8.047 6.629 27.641 1 53.84 389 PRO A CA 1
ATOM 3127 C C . PRO A 1 389 ? -8.602 8.055 27.625 1 53.84 389 PRO A C 1
ATOM 3129 O O . PRO A 1 389 ? -9.586 8.336 28.312 1 53.84 389 PRO A O 1
ATOM 3132 N N . THR A 1 390 ? -7.961 8.961 26.969 1 48.59 390 THR A N 1
ATOM 3133 C CA . THR A 1 390 ? -8.406 10.352 26.984 1 48.59 390 THR A CA 1
ATOM 3134 C C . THR A 1 390 ? -9.648 10.539 26.109 1 48.59 390 THR A C 1
ATOM 3136 O O . THR A 1 390 ? -10.391 11.508 26.281 1 48.59 390 THR A O 1
ATOM 3139 N N . ASN A 1 391 ? -9.867 9.75 25.016 1 45.19 391 ASN A N 1
ATOM 3140 C CA . ASN A 1 391 ? -11.078 9.844 24.203 1 45.19 391 ASN A CA 1
ATOM 3141 C C . ASN A 1 391 ? -12.266 9.156 24.875 1 45.19 391 ASN A C 1
ATOM 3143 O O . ASN A 1 391 ? -13.305 8.953 24.266 1 45.19 391 ASN A O 1
ATOM 3147 N N . LEU A 1 392 ? -12.141 8.469 25.969 1 32.12 392 LEU A N 1
ATOM 3148 C CA . LEU A 1 392 ? -13.297 8.102 26.781 1 32.12 392 LEU A CA 1
ATOM 3149 C C . LEU A 1 392 ? -13.836 9.32 27.516 1 32.12 392 LEU A C 1
ATOM 3151 O O . LEU A 1 392 ? -13.07 10.172 27.969 1 32.12 392 LEU A O 1
ATOM 3155 N N . MET B 1 1 ? -86.375 -56.062 -7.613 1 23.16 1 MET B N 1
ATOM 3156 C CA . MET B 1 1 ? -85.438 -55.781 -6.535 1 23.16 1 MET B CA 1
ATOM 3157 C C . MET B 1 1 ? -84.312 -54.875 -7.008 1 23.16 1 MET B C 1
ATOM 3159 O O . MET B 1 1 ? -83.188 -55.312 -7.109 1 23.16 1 MET B O 1
ATOM 3163 N N . GLY B 1 2 ? -84.5 -53.906 -7.957 1 26.2 2 GLY B N 1
ATOM 3164 C CA . GLY B 1 2 ? -83.812 -53.094 -8.977 1 26.2 2 GLY B CA 1
ATOM 3165 C C . GLY B 1 2 ? -83.188 -51.844 -8.422 1 26.2 2 GLY B C 1
ATOM 3166 O O . GLY B 1 2 ? -82.688 -51 -9.18 1 26.2 2 GLY B O 1
ATOM 3167 N N . HIS B 1 3 ? -83.375 -51.5 -7.137 1 28.11 3 HIS B N 1
ATOM 3168 C CA . HIS B 1 3 ? -83.25 -50.094 -6.734 1 28.11 3 HIS B CA 1
ATOM 3169 C C . HIS B 1 3 ? -81.812 -49.688 -6.613 1 28.11 3 HIS B C 1
ATOM 3171 O O . HIS B 1 3 ? -81.5 -48.562 -6.176 1 28.11 3 HIS B O 1
ATOM 3177 N N . SER B 1 4 ? -80.75 -50.531 -6.664 1 30.33 4 SER B N 1
ATOM 3178 C CA . SER B 1 4 ? -79.562 -50.25 -5.891 1 30.33 4 SER B CA 1
ATOM 3179 C C . SER B 1 4 ? -78.688 -49.281 -6.637 1 30.33 4 SER B C 1
ATOM 3181 O O . SER B 1 4 ? -77.5 -49.031 -6.227 1 30.33 4 SER B O 1
ATOM 3183 N N . HIS B 1 5 ? -78.938 -48.688 -7.836 1 31.3 5 HIS B N 1
ATOM 3184 C CA . HIS B 1 5 ? -77.875 -48.281 -8.719 1 31.3 5 HIS B CA 1
ATOM 3185 C C . HIS B 1 5 ? -77.375 -46.906 -8.352 1 31.3 5 HIS B C 1
ATOM 3187 O O . HIS B 1 5 ? -76.312 -46.469 -8.875 1 31.3 5 HIS B O 1
ATOM 3193 N N . ASN B 1 6 ? -78.125 -46 -7.766 1 31.09 6 ASN B N 1
ATOM 3194 C CA . ASN B 1 6 ? -77.938 -44.594 -8.141 1 31.09 6 ASN B CA 1
ATOM 3195 C C . ASN B 1 6 ? -76.812 -43.969 -7.316 1 31.09 6 ASN B C 1
ATOM 3197 O O . ASN B 1 6 ? -76.5 -42.781 -7.457 1 31.09 6 ASN B O 1
ATOM 3201 N N . ASP B 1 7 ? -76.375 -44.531 -6.199 1 31.02 7 ASP B N 1
ATOM 3202 C CA . ASP B 1 7 ? -75.688 -43.688 -5.215 1 31.02 7 ASP B CA 1
ATOM 3203 C C . ASP B 1 7 ? -74.25 -43.375 -5.609 1 31.02 7 ASP B C 1
ATOM 3205 O O . ASP B 1 7 ? -73.5 -42.781 -4.84 1 31.02 7 ASP B O 1
ATOM 3209 N N . ASP B 1 8 ? -73.688 -43.844 -6.77 1 30.34 8 ASP B N 1
ATOM 3210 C CA . ASP B 1 8 ? -72.25 -43.844 -6.926 1 30.34 8 ASP B CA 1
ATOM 3211 C C . ASP B 1 8 ? -71.75 -42.5 -7.418 1 30.34 8 ASP B C 1
ATOM 3213 O O . ASP B 1 8 ? -70.562 -42.25 -7.453 1 30.34 8 ASP B O 1
ATOM 3217 N N . ALA B 1 9 ? -72.562 -41.594 -7.977 1 38.91 9 ALA B N 1
ATOM 3218 C CA . ALA B 1 9 ? -72.062 -40.5 -8.773 1 38.91 9 ALA B CA 1
ATOM 3219 C C . ALA B 1 9 ? -71.562 -39.375 -7.887 1 38.91 9 ALA B C 1
ATOM 3221 O O . ALA B 1 9 ? -70.75 -38.562 -8.289 1 38.91 9 ALA B O 1
ATOM 3222 N N . GLU B 1 10 ? -72.188 -39.281 -6.703 1 33.59 10 GLU B N 1
ATOM 3223 C CA . GLU B 1 10 ? -71.938 -38.031 -5.98 1 33.59 10 GLU B CA 1
ATOM 3224 C C . GLU B 1 10 ? -70.5 -38 -5.402 1 33.59 10 GLU B C 1
ATOM 3226 O O . GLU B 1 10 ? -69.938 -36.938 -5.172 1 33.59 10 GLU B O 1
ATOM 3231 N N . THR B 1 11 ? -69.875 -39.188 -5.211 1 37.41 11 THR B N 1
ATOM 3232 C CA . THR B 1 11 ? -68.625 -39.188 -4.465 1 37.41 11 THR B CA 1
ATOM 3233 C C . THR B 1 11 ? -67.5 -38.719 -5.352 1 37.41 11 THR B C 1
ATOM 3235 O O . THR B 1 11 ? -66.438 -38.344 -4.852 1 37.41 11 THR B O 1
ATOM 3238 N N . VAL B 1 12 ? -67.688 -38.719 -6.703 1 41.5 12 VAL B N 1
ATOM 3239 C CA . VAL B 1 12 ? -66.562 -38.406 -7.57 1 41.5 12 VAL B CA 1
ATOM 3240 C C . VAL B 1 12 ? -66.312 -36.906 -7.609 1 41.5 12 VAL B C 1
ATOM 3242 O O . VAL B 1 12 ? -65.188 -36.469 -7.871 1 41.5 12 VAL B O 1
ATOM 3245 N N . THR B 1 13 ? -67.375 -36.094 -7.355 1 39.16 13 THR B N 1
ATOM 3246 C CA . THR B 1 13 ? -67.188 -34.688 -7.551 1 39.16 13 THR B CA 1
ATOM 3247 C C . THR B 1 13 ? -66.438 -34.062 -6.379 1 39.16 13 THR B C 1
ATOM 3249 O O . THR B 1 13 ? -65.688 -33.094 -6.547 1 39.16 13 THR B O 1
ATOM 3252 N N . LEU B 1 14 ? -66.562 -34.688 -5.188 1 38.38 14 LEU B N 1
ATOM 3253 C CA . LEU B 1 14 ? -65.812 -34.062 -4.066 1 38.38 14 LEU B CA 1
ATOM 3254 C C . LEU B 1 14 ? -64.312 -34.312 -4.156 1 38.38 14 LEU B C 1
ATOM 3256 O O . LEU B 1 14 ? -63.531 -33.469 -3.701 1 38.38 14 LEU B O 1
ATOM 3260 N N . LEU B 1 15 ? -63.938 -35.438 -4.766 1 38.22 15 LEU B N 1
ATOM 3261 C CA . LEU B 1 15 ? -62.5 -35.719 -4.793 1 38.22 15 LEU B CA 1
ATOM 3262 C C . LEU B 1 15 ? -61.812 -34.781 -5.785 1 38.22 15 LEU B C 1
ATOM 3264 O O . LEU B 1 15 ? -60.625 -34.469 -5.621 1 38.22 15 LEU B O 1
ATOM 3268 N N . ALA B 1 16 ? -62.562 -34.281 -6.812 1 44.25 16 ALA B N 1
ATOM 3269 C CA . ALA B 1 16 ? -61.875 -33.438 -7.789 1 44.25 16 ALA B CA 1
ATOM 3270 C C . ALA B 1 16 ? -61.625 -32.031 -7.211 1 44.25 16 ALA B C 1
ATOM 3272 O O . ALA B 1 16 ? -60.625 -31.406 -7.512 1 44.25 16 ALA B O 1
ATOM 3273 N N . GLN B 1 17 ? -62.594 -31.547 -6.406 1 41.66 17 GLN B N 1
ATOM 3274 C CA . GLN B 1 17 ? -62.375 -30.203 -5.859 1 41.66 17 GLN B CA 1
ATOM 3275 C C . GLN B 1 17 ? -61.188 -30.219 -4.883 1 41.66 17 GLN B C 1
ATOM 3277 O O . GLN B 1 17 ? -60.406 -29.266 -4.848 1 41.66 17 GLN B O 1
ATOM 3282 N N . ASP B 1 18 ? -61.031 -31.281 -4.07 1 40.56 18 ASP B N 1
ATOM 3283 C CA . ASP B 1 18 ? -59.906 -31.297 -3.15 1 40.56 18 ASP B CA 1
ATOM 3284 C C . ASP B 1 18 ? -58.594 -31.422 -3.91 1 40.56 18 ASP B C 1
ATOM 3286 O O . ASP B 1 18 ? -57.562 -30.906 -3.457 1 40.56 18 ASP B O 1
ATOM 3290 N N . ALA B 1 19 ? -58.625 -32.062 -5.133 1 44.75 19 ALA B N 1
ATOM 3291 C CA . ALA B 1 19 ? -57.375 -32.125 -5.914 1 44.75 19 ALA B CA 1
ATOM 3292 C C . ALA B 1 19 ? -57.031 -30.75 -6.492 1 44.75 19 ALA B C 1
ATOM 3294 O O . ALA B 1 19 ? -55.844 -30.391 -6.566 1 44.75 19 ALA B O 1
ATOM 3295 N N . LEU B 1 20 ? -58.094 -29.953 -6.902 1 45.09 20 LEU B N 1
ATOM 3296 C CA . LEU B 1 20 ? -57.75 -28.641 -7.441 1 45.09 20 LEU B CA 1
ATOM 3297 C C . LEU B 1 20 ? -57.281 -27.719 -6.336 1 45.09 20 LEU B C 1
ATOM 3299 O O . LEU B 1 20 ? -56.375 -26.891 -6.566 1 45.09 20 LEU B O 1
ATOM 3303 N N . GLU B 1 21 ? -57.844 -27.828 -5.156 1 42.06 21 GLU B N 1
ATOM 3304 C CA . GLU B 1 21 ? -57.312 -26.969 -4.098 1 42.06 21 GLU B CA 1
ATOM 3305 C C . GLU B 1 21 ? -55.938 -27.453 -3.656 1 42.06 21 GLU B C 1
ATOM 3307 O O . GLU B 1 21 ? -55.094 -26.641 -3.256 1 42.06 21 GLU B O 1
ATOM 3312 N N . ALA B 1 22 ? -55.656 -28.797 -3.734 1 43.72 22 ALA B N 1
ATOM 3313 C CA . ALA B 1 22 ? -54.281 -29.234 -3.434 1 43.72 22 ALA B CA 1
ATOM 3314 C C . ALA B 1 22 ? -53.312 -28.797 -4.52 1 43.72 22 ALA B C 1
ATOM 3316 O O . ALA B 1 22 ? -52.156 -28.5 -4.234 1 43.72 22 ALA B O 1
ATOM 3317 N N . GLN B 1 23 ? -53.812 -28.672 -5.781 1 43.38 23 GLN B N 1
ATOM 3318 C CA . GLN B 1 23 ? -52.906 -28.188 -6.801 1 43.38 23 GLN B CA 1
ATOM 3319 C C . GLN B 1 23 ? -52.594 -26.703 -6.605 1 43.38 23 GLN B C 1
ATOM 3321 O O . GLN B 1 23 ? -51.469 -26.25 -6.914 1 43.38 23 GLN B O 1
ATOM 3326 N N . SER B 1 24 ? -53.594 -25.922 -6.129 1 44.69 24 SER B N 1
ATOM 3327 C CA . SER B 1 24 ? -53.25 -24.516 -5.926 1 44.69 24 SER B CA 1
ATOM 3328 C C . SER B 1 24 ? -52.281 -24.344 -4.758 1 44.69 24 SER B C 1
ATOM 3330 O O . SER B 1 24 ? -51.406 -23.484 -4.793 1 44.69 24 SER B O 1
ATOM 3332 N N . ASP B 1 25 ? -52.438 -25.125 -3.656 1 42.47 25 ASP B N 1
ATOM 3333 C CA . ASP B 1 25 ? -51.5 -24.969 -2.557 1 42.47 25 ASP B CA 1
ATOM 3334 C C . ASP B 1 25 ? -50.094 -25.5 -2.945 1 42.47 25 ASP B C 1
ATOM 3336 O O . ASP B 1 25 ? -49.094 -25.047 -2.406 1 42.47 25 ASP B O 1
ATOM 3340 N N . VAL B 1 26 ? -50 -26.5 -3.889 1 42.41 26 VAL B N 1
ATOM 3341 C CA . VAL B 1 26 ? -48.688 -26.953 -4.332 1 42.41 26 VAL B CA 1
ATOM 3342 C C . VAL B 1 26 ? -48.062 -25.906 -5.254 1 42.41 26 VAL B C 1
ATOM 3344 O O . VAL B 1 26 ? -46.844 -25.766 -5.309 1 42.41 26 VAL B O 1
ATOM 3347 N N . LYS B 1 27 ? -48.906 -25.094 -5.961 1 46.34 27 LYS B N 1
ATOM 3348 C CA . LYS B 1 27 ? -48.281 -24.078 -6.785 1 46.34 27 LYS B CA 1
ATOM 3349 C C . LYS B 1 27 ? -47.688 -22.953 -5.922 1 46.34 27 LYS B C 1
ATOM 3351 O O . LYS B 1 27 ? -46.656 -22.391 -6.258 1 46.34 27 LYS B O 1
ATOM 3356 N N . ASP B 1 28 ? -48.469 -22.672 -4.809 1 44.53 28 ASP B N 1
ATOM 3357 C CA . ASP B 1 28 ? -47.906 -21.625 -3.957 1 44.53 28 ASP B CA 1
ATOM 3358 C C . ASP B 1 28 ? -46.656 -22.141 -3.203 1 44.53 28 ASP B C 1
ATOM 3360 O O . ASP B 1 28 ? -45.719 -21.391 -2.957 1 44.53 28 ASP B O 1
ATOM 3364 N N . VAL B 1 29 ? -46.656 -23.5 -2.883 1 46 29 VAL B N 1
ATOM 3365 C CA . VAL B 1 29 ? -45.438 -24 -2.256 1 46 29 VAL B CA 1
ATOM 3366 C C . VAL B 1 29 ? -44.344 -24.109 -3.301 1 46 29 VAL B C 1
ATOM 3368 O O . VAL B 1 29 ? -43.188 -23.828 -3.014 1 46 29 VAL B O 1
ATOM 3371 N N . ASP B 1 30 ? -44.688 -24.516 -4.555 1 45.62 30 ASP B N 1
ATOM 3372 C CA . ASP B 1 30 ? -43.656 -24.594 -5.582 1 45.62 30 ASP B CA 1
ATOM 3373 C C . ASP B 1 30 ? -43.156 -23.203 -5.977 1 45.62 30 ASP B C 1
ATOM 3375 O O . ASP B 1 30 ? -41.969 -23.016 -6.211 1 45.62 30 ASP B O 1
ATOM 3379 N N . THR B 1 31 ? -44.125 -22.234 -6.016 1 46.19 31 THR B N 1
ATOM 3380 C CA . THR B 1 31 ? -43.656 -20.891 -6.324 1 46.19 31 THR B CA 1
ATOM 3381 C C . THR B 1 31 ? -42.875 -20.312 -5.137 1 46.19 31 THR B C 1
ATOM 3383 O O . THR B 1 31 ? -41.844 -19.641 -5.316 1 46.19 31 THR B O 1
ATOM 3386 N N . LYS B 1 32 ? -43.281 -20.469 -3.939 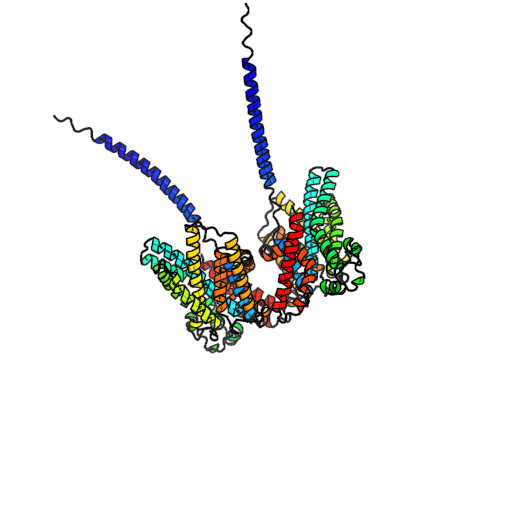1 50.09 32 LYS B N 1
ATOM 3387 C CA . LYS B 1 32 ? -42.531 -20.016 -2.779 1 50.09 32 LYS B CA 1
ATOM 3388 C C . LYS B 1 32 ? -41.25 -20.828 -2.623 1 50.09 32 LYS B C 1
ATOM 3390 O O . LYS B 1 32 ? -40.188 -20.297 -2.227 1 50.09 32 LYS B O 1
ATOM 3395 N N . GLN B 1 33 ? -41.375 -22.141 -2.863 1 43.31 33 GLN B N 1
ATOM 3396 C CA . GLN B 1 33 ? -40.125 -22.906 -2.906 1 43.31 33 GLN B CA 1
ATOM 3397 C C . GLN B 1 33 ? -39.25 -22.469 -4.09 1 43.31 33 GLN B C 1
ATOM 3399 O O . GLN B 1 33 ? -38.031 -22.406 -3.977 1 43.31 33 GLN B O 1
ATOM 3404 N N . THR B 1 34 ? -39.906 -22.172 -5.191 1 49.56 34 THR B N 1
ATOM 3405 C CA . THR B 1 34 ? -39.094 -21.672 -6.316 1 49.56 34 THR B CA 1
ATOM 3406 C C . THR B 1 34 ? -38.625 -20.25 -6.055 1 49.56 34 THR B C 1
ATOM 3408 O O . THR B 1 34 ? -37.531 -19.875 -6.41 1 49.56 34 THR B O 1
ATOM 3411 N N . GLU B 1 35 ? -39.5 -19.359 -5.441 1 45.94 35 GLU B N 1
ATOM 3412 C CA . GLU B 1 35 ? -39.031 -18.031 -5.113 1 45.94 35 GLU B CA 1
ATOM 3413 C C . GLU B 1 35 ? -38.031 -18.078 -3.967 1 45.94 35 GLU B C 1
ATOM 3415 O O . GLU B 1 35 ? -37.031 -17.328 -3.969 1 45.94 35 GLU B O 1
ATOM 3420 N N . VAL B 1 36 ? -38.188 -18.875 -2.869 1 42.41 36 VAL B N 1
ATOM 3421 C CA . VAL B 1 36 ? -37.188 -19.062 -1.84 1 42.41 36 VAL B CA 1
ATOM 3422 C C . VAL B 1 36 ? -35.969 -19.766 -2.439 1 42.41 36 VAL B C 1
ATOM 3424 O O . VAL B 1 36 ? -34.812 -19.469 -2.072 1 42.41 36 VAL B O 1
ATOM 3427 N N . ALA B 1 37 ? -36.094 -20.922 -3.334 1 38.5 37 ALA B N 1
ATOM 3428 C CA . ALA B 1 37 ? -34.938 -21.469 -4.031 1 38.5 37 ALA B CA 1
ATOM 3429 C C . ALA B 1 37 ? -34.344 -20.438 -4.973 1 38.5 37 ALA B C 1
ATOM 3431 O O . ALA B 1 37 ? -33.094 -20.391 -5.129 1 38.5 37 ALA B O 1
ATOM 3432 N N . LYS B 1 38 ? -35.188 -19.734 -5.656 1 39.12 38 LYS B N 1
ATOM 3433 C CA . LYS B 1 38 ? -34.594 -18.688 -6.492 1 39.12 38 LYS B CA 1
ATOM 3434 C C . LYS B 1 38 ? -33.969 -17.578 -5.637 1 39.12 38 LYS B C 1
ATOM 3436 O O . LYS B 1 38 ? -32.906 -17.047 -5.969 1 39.12 38 LYS B O 1
ATOM 3441 N N . LYS B 1 39 ? -34.75 -17.156 -4.625 1 40 39 LYS B N 1
ATOM 3442 C CA . LYS B 1 39 ? -34.125 -16.188 -3.719 1 40 39 LYS B CA 1
ATOM 3443 C C . LYS B 1 39 ? -32.938 -16.828 -2.998 1 40 39 LYS B C 1
ATOM 3445 O O . LYS B 1 39 ? -31.953 -16.141 -2.713 1 40 39 LYS B O 1
ATOM 3450 N N . VAL B 1 40 ? -33.188 -18.109 -2.516 1 35.5 40 VAL B N 1
ATOM 3451 C CA . VAL B 1 40 ? -32.031 -18.812 -1.961 1 35.5 40 VAL B CA 1
ATOM 3452 C C . VAL B 1 40 ? -31 -19.078 -3.062 1 35.5 40 VAL B C 1
ATOM 3454 O O . VAL B 1 40 ? -29.781 -19.062 -2.816 1 35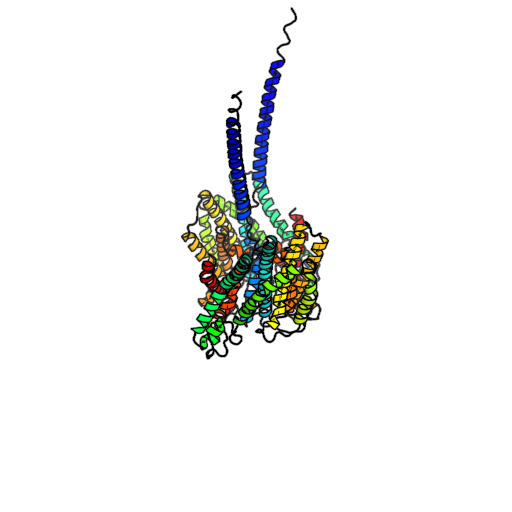.5 40 VAL B O 1
ATOM 3457 N N . SER B 1 41 ? -31.406 -19.562 -4.168 1 33.28 41 SER B N 1
ATOM 3458 C CA . SER B 1 41 ? -30.484 -19.844 -5.262 1 33.28 41 SER B CA 1
ATOM 3459 C C . SER B 1 41 ? -29.844 -18.562 -5.793 1 33.28 41 SER B C 1
ATOM 3461 O O . SER B 1 41 ? -28.656 -18.562 -6.148 1 33.28 41 SER B O 1
ATOM 3463 N N . GLU B 1 42 ? -30.641 -17.562 -6.117 1 34.59 42 GLU B N 1
ATOM 3464 C CA . GLU B 1 42 ? -30.062 -16.375 -6.727 1 34.59 42 GLU B CA 1
ATOM 3465 C C . GLU B 1 42 ? -29.109 -15.672 -5.766 1 34.59 42 GLU B C 1
ATOM 3467 O O . GLU B 1 42 ? -28.219 -14.93 -6.191 1 34.59 42 GLU B O 1
ATOM 3472 N N . THR B 1 43 ? -29.594 -15.594 -4.543 1 32.81 43 THR B N 1
ATOM 3473 C CA . THR B 1 43 ? -28.641 -15.008 -3.611 1 32.81 43 THR B CA 1
ATOM 3474 C C . THR B 1 43 ? -27.484 -15.969 -3.346 1 32.81 43 THR B C 1
ATOM 3476 O O . THR B 1 43 ? -27.391 -16.547 -2.258 1 32.81 43 THR B O 1
ATOM 3479 N N . ALA B 1 44 ? -27.422 -17.109 -4.055 1 32.31 44 ALA B N 1
ATOM 3480 C CA . ALA B 1 44 ? -26.125 -17.781 -3.92 1 32.31 44 ALA B CA 1
ATOM 3481 C C . ALA B 1 44 ? -24.984 -16.781 -3.832 1 32.31 44 ALA B C 1
ATOM 3483 O O . ALA B 1 44 ? -24.719 -16.047 -4.785 1 32.31 44 ALA B O 1
ATOM 3484 N N . ALA B 1 45 ? -24.828 -16.328 -2.66 1 34.78 45 ALA B N 1
ATOM 3485 C CA . ALA B 1 45 ? -23.719 -15.453 -2.305 1 34.78 45 ALA B CA 1
ATOM 3486 C C . ALA B 1 45 ? -22.469 -15.781 -3.125 1 34.78 45 ALA B C 1
ATOM 3488 O O . ALA B 1 45 ? -22.047 -16.938 -3.186 1 34.78 45 ALA B O 1
ATOM 3489 N N . ALA B 1 46 ? -22.25 -15.242 -4.289 1 36.59 46 ALA B N 1
ATOM 3490 C CA . ALA B 1 46 ? -20.953 -15.445 -4.953 1 36.59 46 ALA B CA 1
ATOM 3491 C C . ALA B 1 46 ? -19.906 -15.961 -3.973 1 36.59 46 ALA B C 1
ATOM 3493 O O . ALA B 1 46 ? -19.875 -15.547 -2.811 1 36.59 46 ALA B O 1
ATOM 3494 N N . PRO B 1 47 ? -19.469 -17.141 -4.137 1 41.78 47 PRO B N 1
ATOM 3495 C CA . PRO B 1 47 ? -18.453 -17.562 -3.172 1 41.78 47 PRO B CA 1
ATOM 3496 C C . PRO B 1 47 ? -17.719 -16.391 -2.547 1 41.78 47 PRO B C 1
ATOM 3498 O O . PRO B 1 47 ? -17.547 -15.344 -3.189 1 41.78 47 PRO B O 1
ATOM 3501 N N . SER B 1 48 ? -17.906 -15.977 -1.41 1 44.53 48 SER B N 1
ATOM 3502 C CA . SER B 1 48 ? -17.25 -14.938 -0.628 1 44.53 48 SER B CA 1
ATOM 3503 C C . SER B 1 48 ? -15.844 -14.656 -1.161 1 44.53 48 SER B C 1
ATOM 3505 O O . SER B 1 48 ? -14.977 -15.531 -1.156 1 44.53 48 SER B O 1
ATOM 3507 N N . LYS B 1 49 ? -15.688 -14.055 -2.336 1 55.62 49 LYS B N 1
ATOM 3508 C CA . LYS B 1 49 ? -14.453 -13.578 -2.959 1 55.62 49 LYS B CA 1
ATOM 3509 C C . LYS B 1 49 ? -13.391 -13.258 -1.908 1 55.62 49 LYS B C 1
ATOM 3511 O O . LYS B 1 49 ? -13.664 -12.516 -0.958 1 55.62 49 LYS B O 1
ATOM 3516 N N . ILE B 1 50 ? -12.367 -14.188 -1.78 1 71.88 50 ILE B N 1
ATOM 3517 C CA . ILE B 1 50 ? -11.25 -14.055 -0.846 1 71.88 50 ILE B CA 1
ATOM 3518 C C . ILE B 1 50 ? -10.344 -12.914 -1.284 1 71.88 50 ILE B C 1
ATOM 3520 O O . ILE B 1 50 ? -9.406 -13.117 -2.064 1 71.88 50 ILE B O 1
ATOM 3524 N N . LEU B 1 51 ? -10.625 -11.711 -1.049 1 83.81 51 LEU B N 1
ATOM 3525 C CA . LEU B 1 51 ? -10.078 -10.445 -1.527 1 83.81 51 LEU B CA 1
ATOM 3526 C C . LEU B 1 51 ? -8.578 -10.375 -1.275 1 83.81 51 LEU B C 1
ATOM 3528 O O . LEU B 1 51 ? -7.828 -9.852 -2.107 1 83.81 51 LEU B O 1
ATOM 3532 N N . PHE B 1 52 ? -8.148 -11.008 -0.266 1 92.25 52 PHE B N 1
ATOM 3533 C CA . PHE B 1 52 ? -6.734 -10.836 0.043 1 92.25 52 PHE B CA 1
ATOM 3534 C C . PHE B 1 52 ? -5.871 -11.695 -0.87 1 92.25 52 PHE B C 1
ATOM 3536 O O . PHE B 1 52 ? -4.688 -11.406 -1.064 1 92.25 52 PHE B O 1
ATOM 3543 N N . LEU B 1 53 ? -6.43 -12.734 -1.5 1 94.19 53 LEU B N 1
ATOM 3544 C CA . LEU B 1 53 ? -5.672 -13.555 -2.438 1 94.19 53 LEU B CA 1
ATOM 3545 C C . LEU B 1 53 ? -5.34 -12.773 -3.703 1 94.19 53 LEU B C 1
ATOM 3547 O O . LEU B 1 53 ? -4.273 -12.961 -4.293 1 94.19 53 LEU B O 1
ATOM 3551 N N . ASP B 1 54 ? -6.293 -11.938 -4.043 1 94.44 54 ASP B N 1
ATOM 3552 C CA . ASP B 1 54 ? -6.02 -11.047 -5.168 1 94.44 54 ASP B CA 1
ATOM 3553 C C . ASP B 1 54 ? -4.852 -10.117 -4.855 1 94.44 54 ASP B C 1
ATOM 3555 O O . ASP B 1 54 ? -4.055 -9.797 -5.738 1 94.44 54 ASP B O 1
ATOM 3559 N N . GLY B 1 55 ? -4.871 -9.719 -3.643 1 96.44 55 GLY B N 1
ATOM 3560 C CA . GLY B 1 55 ? -3.77 -8.867 -3.223 1 96.44 55 GLY B CA 1
ATOM 3561 C C . GLY B 1 55 ? -2.424 -9.562 -3.271 1 96.44 55 GLY B C 1
ATOM 3562 O O . GLY B 1 55 ? -1.423 -8.969 -3.674 1 96.44 55 GLY B O 1
ATOM 3563 N N . VAL B 1 56 ? -2.402 -10.812 -2.92 1 96.19 56 VAL B N 1
ATOM 3564 C CA . VAL B 1 56 ? -1.17 -11.594 -2.949 1 96.19 56 VAL B CA 1
ATOM 3565 C C . VAL B 1 56 ? -0.693 -11.75 -4.391 1 96.19 56 VAL B C 1
ATOM 3567 O O . VAL B 1 56 ? 0.499 -11.609 -4.676 1 96.19 56 VAL B O 1
ATOM 3570 N N . ARG B 1 57 ? -1.628 -11.969 -5.246 1 96.56 57 ARG B N 1
ATOM 3571 C CA . ARG B 1 57 ? -1.294 -12.109 -6.66 1 96.56 57 ARG B CA 1
ATOM 3572 C C . ARG B 1 57 ? -0.723 -10.805 -7.215 1 96.56 57 ARG B C 1
ATOM 3574 O O . ARG B 1 57 ? 0.232 -10.82 -7.996 1 96.56 57 ARG B O 1
ATOM 3581 N N . GLY B 1 58 ? -1.397 -9.758 -6.836 1 97.5 58 GLY B N 1
ATOM 3582 C CA . GLY B 1 58 ? -0.917 -8.461 -7.273 1 97.5 58 GLY B CA 1
ATOM 3583 C C . GLY B 1 58 ? 0.495 -8.156 -6.809 1 97.5 58 GLY B C 1
ATOM 3584 O O . GLY B 1 58 ? 1.317 -7.664 -7.586 1 97.5 58 GLY B O 1
ATOM 3585 N N . LEU B 1 59 ? 0.741 -8.453 -5.57 1 96.75 59 LEU B N 1
ATOM 3586 C CA . LEU B 1 59 ? 2.078 -8.25 -5.02 1 96.75 59 LEU B CA 1
ATOM 3587 C C . LEU B 1 59 ? 3.104 -9.102 -5.766 1 96.75 59 LEU B C 1
ATOM 3589 O O . LEU B 1 59 ? 4.203 -8.625 -6.07 1 96.75 59 LEU B O 1
ATOM 3593 N N . ALA B 1 60 ? 2.764 -10.305 -6.027 1 96.19 60 ALA B N 1
ATOM 3594 C CA . ALA B 1 60 ? 3.664 -11.203 -6.742 1 96.19 60 ALA B CA 1
ATOM 3595 C C . ALA B 1 60 ? 4 -10.656 -8.125 1 96.19 60 ALA B C 1
ATOM 3597 O O . ALA B 1 60 ? 5.164 -10.672 -8.539 1 96.19 60 ALA B O 1
ATOM 3598 N N . ALA B 1 61 ? 3.002 -10.164 -8.82 1 97.25 61 ALA B N 1
ATOM 3599 C CA . ALA B 1 61 ? 3.227 -9.617 -10.156 1 97.25 61 ALA B CA 1
ATOM 3600 C C . ALA B 1 61 ? 4.184 -8.43 -10.109 1 97.25 61 ALA B C 1
ATOM 3602 O O . ALA B 1 61 ? 5.086 -8.32 -10.938 1 97.25 61 ALA B O 1
ATOM 3603 N N . LEU B 1 62 ? 4.004 -7.629 -9.125 1 96.44 62 LEU B N 1
ATOM 3604 C CA . LEU B 1 62 ? 4.848 -6.445 -9 1 96.44 62 LEU B CA 1
ATOM 3605 C C . LEU B 1 62 ? 6.277 -6.832 -8.641 1 96.44 62 LEU B C 1
ATOM 3607 O O . LEU B 1 62 ? 7.23 -6.176 -9.07 1 96.44 62 LEU B O 1
ATOM 3611 N N . LEU B 1 63 ? 6.422 -7.844 -7.875 1 93.94 63 LEU B N 1
ATOM 3612 C CA . LEU B 1 63 ? 7.75 -8.297 -7.488 1 93.94 63 LEU B CA 1
ATOM 3613 C C . LEU B 1 63 ? 8.492 -8.883 -8.68 1 93.94 63 LEU B C 1
ATOM 3615 O O . LEU B 1 63 ? 9.719 -8.75 -8.781 1 93.94 63 LEU B O 1
ATOM 3619 N N . VAL B 1 64 ? 7.758 -9.516 -9.578 1 93.94 64 VAL B N 1
ATOM 3620 C CA . VAL B 1 64 ? 8.375 -10.016 -10.805 1 93.94 64 VAL B CA 1
ATOM 3621 C C . VAL B 1 64 ? 8.914 -8.844 -11.625 1 93.94 64 VAL B C 1
ATOM 3623 O O . VAL B 1 64 ? 10.047 -8.883 -12.102 1 93.94 64 VAL B O 1
ATOM 3626 N N . VAL B 1 65 ? 8.102 -7.82 -11.781 1 94.69 65 VAL B N 1
ATOM 3627 C CA . VAL B 1 65 ? 8.508 -6.637 -12.531 1 94.69 65 VAL B CA 1
ATOM 3628 C C . VAL B 1 65 ? 9.742 -6.012 -11.883 1 94.69 65 VAL B C 1
ATOM 3630 O O . VAL B 1 65 ? 10.68 -5.609 -12.57 1 94.69 65 VAL B O 1
ATOM 3633 N N . THR B 1 66 ? 9.742 -6.004 -10.57 1 92.31 66 THR B N 1
ATOM 3634 C CA . THR B 1 66 ? 10.859 -5.434 -9.82 1 92.31 66 THR B CA 1
ATOM 3635 C C . THR B 1 66 ? 12.141 -6.215 -10.086 1 92.31 66 THR B C 1
ATOM 3637 O O . THR B 1 66 ? 13.195 -5.621 -10.32 1 92.31 66 THR B O 1
ATOM 3640 N N . GLN B 1 67 ? 12.055 -7.461 -10.086 1 88.69 67 GLN B N 1
ATOM 3641 C CA . GLN B 1 67 ? 13.219 -8.312 -10.297 1 88.69 67 GLN B CA 1
ATOM 3642 C C . GLN B 1 67 ? 13.805 -8.109 -11.688 1 88.69 67 GLN B C 1
ATOM 3644 O O . GLN B 1 67 ? 15.023 -8.102 -11.859 1 88.69 67 GLN B O 1
ATOM 3649 N N . HIS B 1 68 ? 13.016 -7.941 -12.602 1 90.62 68 HIS B N 1
ATOM 3650 C CA . HIS B 1 68 ? 13.484 -7.879 -13.977 1 90.62 68 HIS B CA 1
ATOM 3651 C C . HIS B 1 68 ? 13.891 -6.457 -14.359 1 90.62 68 HIS B C 1
ATOM 3653 O O . HIS B 1 68 ? 14.492 -6.242 -15.414 1 90.62 68 HIS B O 1
ATOM 3659 N N . SER B 1 69 ? 13.562 -5.473 -13.555 1 86.44 69 SER B N 1
ATOM 3660 C CA . SER B 1 69 ? 13.977 -4.102 -13.828 1 86.44 69 SER B CA 1
ATOM 3661 C C . SER B 1 69 ? 15.492 -3.943 -13.734 1 86.44 69 SER B C 1
ATOM 3663 O O . SER B 1 69 ? 16.062 -3.01 -14.297 1 86.44 69 SER B O 1
ATOM 3665 N N . HIS B 1 70 ? 16.156 -4.801 -13.156 1 77.25 70 HIS B N 1
ATOM 3666 C CA . HIS B 1 70 ? 17.594 -4.828 -12.922 1 77.25 70 HIS B CA 1
ATOM 3667 C C . HIS B 1 70 ? 18.062 -3.57 -12.195 1 77.25 70 HIS B C 1
ATOM 3669 O O . HIS B 1 70 ? 19.234 -3.189 -12.281 1 77.25 70 HIS B O 1
ATOM 3675 N N . GLU B 1 71 ? 17.25 -2.852 -11.617 1 81.69 71 GLU B N 1
ATOM 3676 C CA . GLU B 1 71 ? 17.609 -1.624 -10.906 1 81.69 71 GLU B CA 1
ATOM 3677 C C . GLU B 1 71 ? 17.156 -1.681 -9.445 1 81.69 71 GLU B C 1
ATOM 3679 O O . GLU B 1 71 ? 17.859 -1.169 -8.562 1 81.69 71 GLU B O 1
ATOM 3684 N N . TYR B 1 72 ? 16.234 -2.41 -9.32 1 77.19 72 TYR B N 1
ATOM 3685 C CA . TYR B 1 72 ? 15.625 -2.334 -7.996 1 77.19 72 TYR B CA 1
ATOM 3686 C C . TYR B 1 72 ? 15.773 -3.656 -7.25 1 77.19 72 TYR B C 1
ATOM 3688 O O . TYR B 1 72 ? 15.367 -4.707 -7.75 1 77.19 72 TYR B O 1
ATOM 3696 N N . MET B 1 73 ? 16.375 -3.639 -6.066 1 79.25 73 MET B N 1
ATOM 3697 C CA . MET B 1 73 ? 16.469 -4.789 -5.168 1 79.25 73 MET B CA 1
ATOM 3698 C C . MET B 1 73 ? 17.078 -5.988 -5.887 1 79.25 73 MET B C 1
ATOM 3700 O O . MET B 1 73 ? 16.578 -7.105 -5.781 1 79.25 73 MET B O 1
ATOM 3704 N N . GLN B 1 74 ? 18.031 -5.789 -6.648 1 79.5 74 GLN B N 1
ATOM 3705 C CA . GLN B 1 74 ? 18.625 -6.809 -7.504 1 79.5 74 GLN B CA 1
ATOM 3706 C C . GLN B 1 74 ? 19.422 -7.82 -6.684 1 79.5 74 GLN B C 1
ATOM 3708 O O . GLN B 1 74 ? 19.75 -8.906 -7.168 1 79.5 74 GLN B O 1
ATOM 3713 N N . ASP B 1 75 ? 19.688 -7.438 -5.531 1 79.75 75 ASP B N 1
ATOM 3714 C CA . ASP B 1 75 ? 20.422 -8.336 -4.656 1 79.75 75 ASP B CA 1
ATOM 3715 C C . ASP B 1 75 ? 19.5 -9.383 -4.027 1 79.75 75 ASP B C 1
ATOM 3717 O O . ASP B 1 75 ? 19.969 -10.32 -3.377 1 79.75 75 ASP B O 1
ATOM 3721 N N . LEU B 1 76 ? 18.234 -9.164 -4.309 1 81.5 76 LEU B N 1
ATOM 3722 C CA . LEU B 1 76 ? 17.234 -10.094 -3.793 1 81.5 76 LEU B CA 1
ATOM 3723 C C . LEU B 1 76 ? 16.656 -10.945 -4.918 1 81.5 76 LEU B C 1
ATOM 3725 O O . LEU B 1 76 ? 16.766 -10.594 -6.094 1 81.5 76 LEU B O 1
ATOM 3729 N N . ASN B 1 77 ? 16.125 -12.07 -4.605 1 83 77 ASN B N 1
ATOM 3730 C CA . ASN B 1 77 ? 15.453 -12.938 -5.574 1 83 77 ASN B CA 1
ATOM 3731 C C . ASN B 1 77 ? 13.938 -12.898 -5.41 1 83 77 ASN B C 1
ATOM 3733 O O . ASN B 1 77 ? 13.297 -13.945 -5.301 1 83 77 ASN B O 1
ATOM 3737 N N . LEU B 1 78 ? 13.438 -11.703 -5.445 1 86 78 LEU B N 1
ATOM 3738 C CA . LEU B 1 78 ? 12.016 -11.508 -5.176 1 86 78 LEU B CA 1
ATOM 3739 C C . LEU B 1 78 ? 11.164 -12.078 -6.301 1 86 78 LEU B C 1
ATOM 3741 O O . LEU B 1 78 ? 10.023 -12.492 -6.074 1 86 78 LEU B O 1
ATOM 3745 N N . GLY B 1 79 ? 11.68 -12.094 -7.496 1 87.12 79 GLY B N 1
ATOM 3746 C CA . GLY B 1 79 ? 10.969 -12.688 -8.617 1 87.12 79 GLY B CA 1
ATOM 3747 C C . GLY B 1 79 ? 10.711 -14.172 -8.438 1 87.12 79 GLY B C 1
ATOM 3748 O O . GLY B 1 79 ? 9.625 -14.656 -8.766 1 87.12 79 GLY B O 1
ATOM 3749 N N . ALA B 1 80 ? 11.68 -14.867 -7.938 1 86.06 80 ALA B N 1
ATOM 3750 C CA . ALA B 1 80 ? 11.523 -16.297 -7.691 1 86.06 80 ALA B CA 1
ATOM 3751 C C . ALA B 1 80 ? 10.461 -16.562 -6.637 1 86.06 80 ALA B C 1
ATOM 3753 O O . ALA B 1 80 ? 9.656 -17.484 -6.77 1 86.06 80 ALA B O 1
ATOM 3754 N N . CYS B 1 81 ? 10.469 -15.742 -5.629 1 87 81 CYS B N 1
ATOM 3755 C CA . CYS B 1 81 ? 9.445 -15.852 -4.594 1 87 81 CYS B CA 1
ATOM 3756 C C . CYS B 1 81 ? 8.055 -15.594 -5.168 1 87 81 CYS B C 1
ATOM 3758 O O . CYS B 1 81 ? 7.094 -16.266 -4.789 1 87 81 CYS B O 1
ATOM 3760 N N . ALA B 1 82 ? 8.023 -14.656 -6.023 1 92.06 82 ALA B N 1
ATOM 3761 C CA . ALA B 1 82 ? 6.758 -14.281 -6.645 1 92.06 82 ALA B CA 1
ATOM 3762 C C . ALA B 1 82 ? 6.211 -15.414 -7.504 1 92.06 82 ALA B C 1
ATOM 3764 O O . ALA B 1 82 ? 5.012 -15.711 -7.469 1 92.06 82 ALA B O 1
ATOM 3765 N N . VAL B 1 83 ? 7.012 -16.047 -8.234 1 91.44 83 VAL B N 1
ATOM 3766 C CA . VAL B 1 83 ? 6.59 -17.156 -9.094 1 91.44 83 VAL B CA 1
ATOM 3767 C C . VAL B 1 83 ? 6.094 -18.312 -8.242 1 91.44 83 VAL B C 1
ATOM 3769 O O . VAL B 1 83 ? 5.082 -18.938 -8.562 1 91.44 83 VAL B O 1
ATOM 3772 N N . ASP B 1 84 ? 6.805 -18.531 -7.18 1 89.94 84 ASP B N 1
ATOM 3773 C CA . ASP B 1 84 ? 6.348 -19.578 -6.258 1 89.94 84 ASP B CA 1
ATOM 3774 C C . ASP B 1 84 ? 4.965 -19.25 -5.695 1 89.94 84 ASP B C 1
ATOM 3776 O O . ASP B 1 84 ? 4.125 -20.125 -5.539 1 89.94 84 ASP B O 1
ATOM 3780 N N . ALA B 1 85 ? 4.809 -18.016 -5.422 1 93.38 85 ALA B N 1
ATOM 3781 C CA . ALA B 1 85 ? 3.506 -17.594 -4.922 1 93.38 85 ALA B CA 1
ATOM 3782 C C . ALA B 1 85 ? 2.416 -17.828 -5.969 1 93.38 85 ALA B C 1
ATOM 3784 O O . ALA B 1 85 ? 1.308 -18.25 -5.637 1 93.38 85 ALA B O 1
ATOM 3785 N N . PHE B 1 86 ? 2.732 -17.547 -7.172 1 94.31 86 PHE B N 1
ATOM 3786 C CA . PHE B 1 86 ? 1.779 -17.781 -8.25 1 94.31 86 PHE B CA 1
ATOM 3787 C C . PHE B 1 86 ? 1.408 -19.266 -8.336 1 94.31 86 PHE B C 1
ATOM 3789 O O . PHE B 1 86 ? 0.231 -19.609 -8.461 1 94.31 86 PHE B O 1
ATOM 3796 N N . PHE B 1 87 ? 2.432 -20.094 -8.273 1 93.88 87 PHE B N 1
ATOM 3797 C CA . PHE B 1 87 ? 2.207 -21.531 -8.391 1 93.88 87 PHE B CA 1
ATOM 3798 C C . PHE B 1 87 ? 1.362 -22.031 -7.227 1 93.88 87 PHE B C 1
ATOM 3800 O O . PHE B 1 87 ? 0.42 -22.797 -7.43 1 93.88 87 PHE B O 1
ATOM 3807 N N . VAL B 1 88 ? 1.653 -21.578 -6.074 1 94.5 88 VAL B N 1
ATOM 3808 C CA . VAL B 1 88 ? 0.917 -21.984 -4.887 1 94.5 88 VAL B CA 1
ATOM 3809 C C . VAL B 1 88 ? -0.532 -21.516 -4.984 1 94.5 88 VAL B C 1
ATOM 3811 O O . VAL B 1 88 ? -1.462 -22.297 -4.754 1 94.5 88 VAL B O 1
ATOM 3814 N N . LEU B 1 89 ? -0.705 -20.312 -5.367 1 94.81 89 LEU B N 1
ATOM 3815 C CA . LEU B 1 89 ? -2.041 -19.734 -5.422 1 94.81 89 LEU B CA 1
ATOM 3816 C C . LEU B 1 89 ? -2.885 -20.406 -6.496 1 94.81 89 LEU B C 1
ATOM 3818 O O . LEU B 1 89 ? -4.066 -20.688 -6.273 1 94.81 89 LEU B O 1
ATOM 3822 N N . SER B 1 90 ? -2.316 -20.625 -7.578 1 93.25 90 SER B N 1
ATOM 3823 C CA . SER B 1 90 ? -3.045 -21.234 -8.688 1 93.25 90 SER B CA 1
ATOM 3824 C C . SER B 1 90 ? -3.496 -22.656 -8.328 1 93.25 90 SER B C 1
ATOM 3826 O O . SER B 1 90 ? -4.648 -23.016 -8.57 1 93.25 90 SER B O 1
ATOM 3828 N N . SER B 1 91 ? -2.57 -23.422 -7.816 1 95.25 91 SER B N 1
ATOM 3829 C CA . SER B 1 91 ? -2.926 -24.797 -7.461 1 95.25 91 SER B CA 1
ATOM 3830 C C . SER B 1 91 ? -3.895 -24.828 -6.285 1 95.25 91 SER B C 1
ATOM 3832 O O . SER B 1 91 ? -4.785 -25.672 -6.234 1 95.25 91 SER B O 1
ATOM 3834 N N . PHE B 1 92 ? -3.695 -23.984 -5.316 1 95.69 92 PHE B N 1
ATOM 3835 C CA . PHE B 1 92 ? -4.594 -23.906 -4.172 1 95.69 92 PHE B CA 1
ATOM 3836 C C . PHE B 1 92 ? -6.02 -23.625 -4.621 1 95.69 92 PHE B C 1
ATOM 3838 O O . PHE B 1 92 ? -6.949 -24.344 -4.254 1 95.69 92 PHE B O 1
ATOM 3845 N N . LEU B 1 93 ? -6.207 -22.547 -5.414 1 92.31 93 LEU B N 1
ATOM 3846 C CA . LEU B 1 93 ? -7.527 -22.094 -5.824 1 92.31 93 LEU B CA 1
ATOM 3847 C C . LEU B 1 93 ? -8.219 -23.125 -6.699 1 92.31 93 LEU B C 1
ATOM 3849 O O . LEU B 1 93 ? -9.398 -23.438 -6.496 1 92.31 93 LEU B O 1
ATOM 3853 N N . LEU B 1 94 ? -7.508 -23.625 -7.617 1 92.62 94 LEU B N 1
ATOM 3854 C CA . LEU B 1 94 ? -8.109 -24.594 -8.539 1 92.62 94 LEU B CA 1
ATOM 3855 C C . LEU B 1 94 ? -8.453 -25.891 -7.82 1 92.62 94 LEU B C 1
ATOM 3857 O O . LEU B 1 94 ? -9.492 -26.484 -8.086 1 92.62 94 LEU B O 1
ATOM 3861 N N . THR B 1 95 ? -7.566 -26.312 -6.965 1 95.44 95 THR B N 1
ATOM 3862 C CA . THR B 1 95 ? -7.852 -27.516 -6.184 1 95.44 95 THR B CA 1
ATOM 3863 C C . THR B 1 95 ? -9.07 -27.297 -5.293 1 95.44 95 THR B C 1
ATOM 3865 O O . THR B 1 95 ? -9.945 -28.172 -5.211 1 95.44 95 THR B O 1
ATOM 3868 N N . MET B 1 96 ? -9.094 -26.219 -4.648 1 93.81 96 MET B N 1
ATOM 3869 C CA . MET B 1 96 ? -10.219 -25.891 -3.768 1 93.81 96 MET B CA 1
ATOM 3870 C C . MET B 1 96 ? -11.539 -25.906 -4.539 1 93.81 96 MET B C 1
ATOM 3872 O O . MET B 1 96 ? -12.508 -26.531 -4.102 1 93.81 96 MET B O 1
ATOM 3876 N N . LEU B 1 97 ? -11.586 -25.25 -5.656 1 90.31 97 LEU B N 1
ATOM 3877 C CA . LEU B 1 97 ? -12.789 -25.156 -6.469 1 90.31 97 LEU B CA 1
ATOM 3878 C C . LEU B 1 97 ? -13.227 -26.531 -6.965 1 90.31 97 LEU B C 1
ATOM 3880 O O . LEU B 1 97 ? -14.406 -26.875 -6.902 1 90.31 97 LEU B O 1
ATOM 3884 N N . PHE B 1 98 ? -12.289 -27.266 -7.422 1 92.69 98 PHE B N 1
ATOM 3885 C CA . PHE B 1 98 ? -12.617 -28.578 -7.949 1 92.69 98 PHE B CA 1
ATOM 3886 C C . PHE B 1 98 ? -13.07 -29.516 -6.832 1 92.69 98 PHE B C 1
ATOM 3888 O O . PHE B 1 98 ? -13.969 -30.328 -7.027 1 92.69 98 PHE B O 1
ATOM 3895 N N . MET B 1 99 ? -12.469 -29.438 -5.762 1 93.88 99 MET B N 1
ATOM 3896 C CA . MET B 1 99 ? -12.852 -30.281 -4.633 1 93.88 99 MET B CA 1
ATOM 3897 C C . MET B 1 99 ? -14.273 -29.984 -4.188 1 93.88 99 MET B C 1
ATOM 3899 O O . MET B 1 99 ? -15.07 -30.906 -3.973 1 93.88 99 MET B O 1
ATOM 3903 N N . LYS B 1 100 ? -14.586 -28.75 -4.047 1 91.62 100 LYS B N 1
ATOM 3904 C CA . LYS B 1 100 ? -15.93 -28.359 -3.643 1 91.62 100 LYS B CA 1
ATOM 3905 C C . LYS B 1 100 ? -16.969 -28.875 -4.637 1 91.62 100 LYS B C 1
ATOM 3907 O O . LYS B 1 100 ? -18.016 -29.391 -4.238 1 91.62 100 LYS B O 1
ATOM 3912 N N . LYS B 1 101 ? -16.656 -28.766 -5.871 1 91.62 101 LYS B N 1
ATOM 3913 C CA . LYS B 1 101 ? -17.562 -29.25 -6.91 1 91.62 101 LYS B CA 1
ATOM 3914 C C . LYS B 1 101 ? -17.656 -30.781 -6.891 1 91.62 101 LYS B C 1
ATOM 3916 O O . LYS B 1 101 ? -18.75 -31.328 -7.062 1 91.62 101 LYS B O 1
ATOM 3921 N N . SER B 1 102 ? -16.594 -31.422 -6.707 1 92.94 102 SER B N 1
ATOM 3922 C CA . SER B 1 102 ? -16.547 -32.875 -6.691 1 92.94 102 SER B CA 1
ATOM 3923 C C . SER B 1 102 ? -17.344 -33.438 -5.52 1 92.94 102 SER B C 1
ATOM 3925 O O . SER B 1 102 ? -18.031 -34.469 -5.664 1 92.94 102 SER B O 1
ATOM 3927 N N . VAL B 1 103 ? -17.234 -32.812 -4.418 1 91.25 103 VAL B N 1
ATOM 3928 C CA . VAL B 1 103 ? -17.984 -33.25 -3.242 1 91.25 103 VAL B CA 1
ATOM 3929 C C . VAL B 1 103 ? -19.484 -33.156 -3.527 1 91.25 103 VAL B C 1
ATOM 3931 O O . VAL B 1 103 ? -20.234 -34.094 -3.189 1 91.25 103 VAL B O 1
ATOM 3934 N N . LYS B 1 104 ? -19.844 -32.125 -4.191 1 90.31 104 LYS B N 1
ATOM 3935 C CA . LYS B 1 104 ? -21.25 -31.953 -4.543 1 90.31 104 LYS B CA 1
ATOM 3936 C C . LYS B 1 104 ? -21.703 -33 -5.547 1 90.31 104 LYS B C 1
ATOM 3938 O O . LYS B 1 104 ? -22.797 -33.562 -5.434 1 90.31 104 LYS B O 1
ATOM 3943 N N . LEU B 1 105 ? -20.891 -33.344 -6.492 1 91.75 105 LEU B N 1
ATOM 3944 C CA . LEU B 1 105 ? -21.203 -34.312 -7.52 1 91.75 105 LEU B CA 1
ATOM 3945 C C . LEU B 1 105 ? -21.312 -35.719 -6.918 1 91.75 105 LEU B C 1
ATOM 3947 O O . LEU B 1 105 ? -22.172 -36.5 -7.309 1 91.75 105 LEU B O 1
ATOM 3951 N N . LEU B 1 106 ? -20.469 -36.062 -6.062 1 89.75 106 LEU B N 1
ATOM 3952 C CA . LEU B 1 106 ? -20.484 -37.344 -5.406 1 89.75 106 LEU B CA 1
ATOM 3953 C C . LEU B 1 106 ? -21.734 -37.5 -4.539 1 89.75 106 LEU B C 1
ATOM 3955 O O . LEU B 1 106 ? -22.375 -38.562 -4.543 1 89.75 106 LEU B O 1
ATOM 3959 N N . ALA B 1 107 ? -22.047 -36.438 -3.855 1 88.44 107 ALA B N 1
ATOM 3960 C CA . ALA B 1 107 ? -23.234 -36.438 -2.998 1 88.44 107 ALA B CA 1
ATOM 3961 C C . ALA B 1 107 ? -24.5 -36.625 -3.818 1 88.44 107 ALA B C 1
ATOM 3963 O O . ALA B 1 107 ? -25.469 -37.25 -3.35 1 88.44 107 ALA B O 1
ATOM 3964 N N . GLN B 1 108 ? -24.5 -36.156 -5.047 1 91.38 108 GLN B N 1
ATOM 3965 C CA . GLN B 1 108 ? -25.672 -36.219 -5.926 1 91.38 108 GLN B CA 1
ATOM 3966 C C . GLN B 1 108 ? -25.672 -37.5 -6.746 1 91.38 108 GLN B C 1
ATOM 3968 O O . GLN B 1 108 ? -26.625 -37.781 -7.469 1 91.38 108 GLN B O 1
ATOM 3973 N N . GLY B 1 109 ? -24.719 -38.281 -6.59 1 91.06 109 GLY B N 1
ATOM 3974 C CA . GLY B 1 109 ? -24.609 -39.469 -7.434 1 91.06 109 GLY B CA 1
ATOM 3975 C C . GLY B 1 109 ? -24.594 -39.156 -8.914 1 91.06 109 GLY B C 1
ATOM 3976 O O . GLY B 1 109 ? -25.281 -39.812 -9.703 1 91.06 109 GLY B O 1
ATOM 3977 N N . ALA B 1 110 ? -23.812 -38.188 -9.227 1 87.88 110 ALA B N 1
ATOM 3978 C CA . ALA B 1 110 ? -23.812 -37.625 -10.57 1 87.88 110 ALA B CA 1
ATOM 3979 C C . ALA B 1 110 ? -23.359 -38.656 -11.609 1 87.88 110 ALA B C 1
ATOM 3981 O O . ALA B 1 110 ? -22.531 -39.5 -11.312 1 87.88 110 ALA B O 1
ATOM 3982 N N . SER B 1 111 ? -23.859 -38.531 -12.812 1 92.38 111 SER B N 1
ATOM 3983 C CA . SER B 1 111 ? -23.547 -39.406 -13.938 1 92.38 111 SER B CA 1
ATOM 3984 C C . SER B 1 111 ? -22.172 -39.094 -14.508 1 92.38 111 SER B C 1
ATOM 3986 O O . SER B 1 111 ? -21.594 -38.031 -14.227 1 92.38 111 SER B O 1
ATOM 3988 N N . ILE B 1 112 ? -21.641 -40 -15.297 1 89.12 112 ILE B N 1
ATOM 3989 C CA . ILE B 1 112 ? -20.344 -39.844 -15.961 1 89.12 112 ILE B CA 1
ATOM 3990 C C . ILE B 1 112 ? -20.375 -38.625 -16.875 1 89.12 112 ILE B C 1
ATOM 3992 O O . ILE B 1 112 ? -19.391 -37.906 -17 1 89.12 112 ILE B O 1
ATOM 3996 N N . ARG B 1 113 ? -21.531 -38.375 -17.406 1 90.88 113 ARG B N 1
ATOM 3997 C CA . ARG B 1 113 ? -21.688 -37.219 -18.297 1 90.88 113 ARG B CA 1
ATOM 3998 C C . ARG B 1 113 ? -21.562 -35.906 -17.531 1 90.88 113 ARG B C 1
ATOM 4000 O O . ARG B 1 113 ? -20.922 -34.969 -18.016 1 90.88 113 ARG B O 1
ATOM 4007 N N . LYS B 1 114 ? -22.141 -35.875 -16.375 1 89.94 114 LYS B N 1
ATOM 4008 C CA . LYS B 1 114 ? -22.062 -34.688 -15.562 1 89.94 114 LYS B CA 1
ATOM 4009 C C . LYS B 1 114 ? -20.641 -34.438 -15.086 1 89.94 114 LYS B C 1
ATOM 4011 O O . LYS B 1 114 ? -20.188 -33.281 -15.039 1 89.94 114 LYS B O 1
ATOM 4016 N N . TRP B 1 115 ? -20.016 -35.5 -14.75 1 90.25 115 TRP B N 1
ATOM 4017 C CA . TRP B 1 115 ? -18.609 -35.375 -14.367 1 90.25 115 TRP B CA 1
ATOM 4018 C C . TRP B 1 115 ? -17.766 -34.844 -15.516 1 90.25 115 TRP B C 1
ATOM 4020 O O . TRP B 1 115 ? -16.938 -33.938 -15.32 1 90.25 115 TRP B O 1
ATOM 4030 N N . ALA B 1 116 ? -17.984 -35.344 -16.672 1 90.25 116 ALA B N 1
ATOM 4031 C CA . ALA B 1 116 ? -17.266 -34.906 -17.859 1 90.25 116 ALA B CA 1
ATOM 4032 C C . ALA B 1 116 ? -17.516 -33.438 -18.156 1 90.25 116 ALA B C 1
ATOM 4034 O O . ALA B 1 116 ? -16.594 -32.688 -18.516 1 90.25 116 ALA B O 1
ATOM 4035 N N . PHE B 1 117 ? -18.656 -33.031 -17.953 1 88.38 117 PHE B N 1
ATOM 4036 C CA . PHE B 1 117 ? -19.031 -31.641 -18.203 1 88.38 117 PHE B CA 1
ATOM 4037 C C . PHE B 1 117 ? -18.344 -30.719 -17.188 1 88.38 117 PHE B C 1
ATOM 4039 O O . PHE B 1 117 ? -17.906 -29.625 -17.547 1 88.38 117 PHE B O 1
ATOM 4046 N N . THR B 1 118 ? -18.328 -31.188 -15.992 1 87.75 118 THR B N 1
ATOM 4047 C CA . THR B 1 118 ? -17.719 -30.391 -14.938 1 87.75 118 THR B CA 1
ATOM 4048 C C . THR B 1 118 ? -16.219 -30.234 -15.188 1 87.75 118 THR B C 1
ATOM 4050 O O . THR B 1 118 ? -15.664 -29.156 -15 1 87.75 118 THR B O 1
ATOM 4053 N N . LEU B 1 119 ? -15.609 -31.266 -15.586 1 88.69 119 LEU B N 1
ATOM 4054 C CA . LEU B 1 119 ? -14.188 -31.219 -15.898 1 88.69 119 LEU B CA 1
ATOM 4055 C C . LEU B 1 119 ? -13.922 -30.281 -17.078 1 88.69 119 LEU B C 1
ATOM 4057 O O . LEU B 1 119 ? -12.977 -29.5 -17.047 1 88.69 119 LEU B O 1
ATOM 4061 N N . ALA B 1 120 ? -14.75 -30.359 -18.062 1 89.31 120 ALA B N 1
ATOM 4062 C CA . ALA B 1 120 ? -14.602 -29.516 -19.234 1 89.31 120 ALA B CA 1
ATOM 4063 C C . ALA B 1 120 ? -14.781 -28.031 -18.891 1 89.31 120 ALA B C 1
ATOM 4065 O O . ALA B 1 120 ? -14.062 -27.172 -19.391 1 89.31 120 ALA B O 1
ATOM 4066 N N . ASP B 1 121 ? -15.727 -27.844 -18.062 1 87.5 121 ASP B N 1
ATOM 4067 C CA . ASP B 1 121 ? -15.984 -26.484 -17.625 1 87.5 121 ASP B CA 1
ATOM 4068 C C . ASP B 1 121 ? -14.805 -25.938 -16.828 1 87.5 121 ASP B C 1
ATOM 4070 O O . ASP B 1 121 ? -14.414 -24.781 -17.016 1 87.5 121 ASP B O 1
ATOM 4074 N N . TYR B 1 122 ? -14.336 -26.781 -16.016 1 84.25 122 TYR B N 1
ATOM 4075 C CA . TYR B 1 122 ? -13.188 -26.422 -15.188 1 84.25 122 TYR B CA 1
ATOM 4076 C C . TYR B 1 122 ? -11.992 -26.047 -16.047 1 84.25 122 TYR B C 1
ATOM 4078 O O . TYR B 1 122 ? -11.391 -24.984 -15.859 1 84.25 122 TYR B O 1
ATOM 4086 N N . PHE B 1 123 ? -11.656 -26.781 -17.016 1 87.06 123 PHE B N 1
ATOM 4087 C CA . PHE B 1 123 ? -10.484 -26.562 -17.859 1 87.06 123 PHE B CA 1
ATOM 4088 C C . PHE B 1 123 ? -10.727 -25.438 -18.844 1 87.06 123 PHE B C 1
ATOM 4090 O O . PHE B 1 123 ? -9.82 -24.656 -19.156 1 87.06 123 PHE B O 1
ATOM 4097 N N . SER B 1 124 ? -11.906 -25.281 -19.328 1 88.69 124 SER B N 1
ATOM 4098 C CA . SER B 1 124 ? -12.219 -24.25 -20.312 1 88.69 124 SER B CA 1
ATOM 4099 C C . SER B 1 124 ? -12.117 -22.859 -19.703 1 88.69 124 SER B C 1
ATOM 4101 O O . SER B 1 124 ? -11.594 -21.938 -20.328 1 88.69 124 SER B O 1
ATOM 4103 N N . LYS B 1 125 ? -12.586 -22.734 -18.531 1 84.88 125 LYS B N 1
ATOM 4104 C CA . LYS B 1 125 ? -12.539 -21.453 -17.859 1 84.88 125 LYS B CA 1
ATOM 4105 C C . LYS B 1 125 ? -11.102 -20.984 -17.625 1 84.88 125 LYS B C 1
ATOM 4107 O O . LYS B 1 125 ? -10.781 -19.812 -17.828 1 84.88 125 LYS B O 1
ATOM 4112 N N . ARG B 1 126 ? -10.344 -21.891 -17.219 1 85.12 126 ARG B N 1
ATOM 4113 C CA . ARG B 1 126 ? -8.945 -21.547 -16.984 1 85.12 126 ARG B CA 1
ATOM 4114 C C . ARG B 1 126 ? -8.227 -21.281 -18.312 1 85.12 126 ARG B C 1
ATOM 4116 O O . ARG B 1 126 ? -7.395 -20.375 -18.391 1 85.12 126 ARG B O 1
ATOM 4123 N N . PHE B 1 127 ? -8.539 -22.062 -19.281 1 86.62 127 PHE B N 1
ATOM 4124 C CA . PHE B 1 127 ? -7.93 -21.891 -20.594 1 86.62 127 PHE B CA 1
ATOM 4125 C C . PHE B 1 127 ? -8.242 -20.516 -21.172 1 86.62 127 PHE B C 1
ATOM 4127 O O . PHE B 1 127 ? -7.344 -19.797 -21.625 1 86.62 127 PHE B O 1
ATOM 4134 N N . PHE B 1 128 ? -9.422 -20.094 -21.094 1 87.62 128 PHE B N 1
ATOM 4135 C CA . PHE B 1 128 ? -9.836 -18.828 -21.688 1 87.62 128 PHE B CA 1
ATOM 4136 C C . PHE B 1 128 ? -9.336 -17.656 -20.859 1 87.62 128 PHE B C 1
ATOM 4138 O O . PHE B 1 128 ? -9.25 -16.531 -21.359 1 87.62 128 PHE B O 1
ATOM 4145 N N . ARG B 1 129 ? -8.93 -18 -19.688 1 85.06 129 ARG B N 1
ATOM 4146 C CA . ARG B 1 129 ? -8.422 -16.938 -18.812 1 85.06 129 ARG B CA 1
ATOM 4147 C C . ARG B 1 129 ? -6.949 -16.656 -19.109 1 85.06 129 ARG B C 1
ATOM 4149 O O . ARG B 1 129 ? -6.492 -15.523 -18.953 1 85.06 129 ARG B O 1
ATOM 4156 N N . VAL B 1 130 ? -6.242 -17.594 -19.578 1 88.75 130 VAL B N 1
ATOM 4157 C CA . VAL B 1 130 ? -4.797 -17.406 -19.609 1 88.75 130 VAL B CA 1
ATOM 4158 C C . VAL B 1 130 ? -4.293 -17.562 -21.047 1 88.75 130 VAL B C 1
ATOM 4160 O O . VAL B 1 130 ? -3.428 -16.812 -21.5 1 88.75 130 VAL B O 1
ATOM 4163 N N . TYR B 1 131 ? -4.828 -18.422 -21.812 1 91.25 131 TYR B N 1
ATOM 4164 C CA . TYR B 1 131 ? -4.242 -18.844 -23.094 1 91.25 131 TYR B CA 1
ATOM 4165 C C . TYR B 1 131 ? -4.375 -17.734 -24.141 1 91.25 131 TYR B C 1
ATOM 4167 O O . TYR B 1 131 ? -3.455 -17.5 -24.922 1 91.25 131 TYR B O 1
ATOM 4175 N N . PRO B 1 132 ? -5.547 -17.031 -24.219 1 92.75 132 PRO B N 1
ATOM 4176 C CA . PRO B 1 132 ? -5.68 -16 -25.266 1 92.75 132 PRO B CA 1
ATOM 4177 C C . PRO B 1 132 ? -4.574 -14.961 -25.203 1 92.75 132 PRO B C 1
ATOM 4179 O O . PRO B 1 132 ? -3.99 -14.609 -26.219 1 92.75 132 PRO B O 1
ATOM 4182 N N . LEU B 1 133 ? -4.281 -14.469 -24.078 1 93.69 133 LEU B N 1
ATOM 4183 C CA . LEU B 1 133 ? -3.217 -13.477 -23.953 1 93.69 133 LEU B CA 1
ATOM 4184 C C . LEU B 1 133 ? -1.857 -14.094 -24.266 1 93.69 133 LEU B C 1
ATOM 4186 O O . LEU B 1 133 ? -1 -13.453 -24.875 1 93.69 133 LEU B O 1
ATOM 4190 N N . PHE B 1 134 ? -1.674 -15.328 -23.812 1 94.5 134 PHE B N 1
ATOM 4191 C CA . PHE B 1 134 ? -0.447 -16.062 -24.109 1 94.5 134 PHE B CA 1
ATOM 4192 C C . PHE B 1 134 ? -0.241 -16.188 -25.609 1 94.5 134 PHE B C 1
ATOM 4194 O O . PHE B 1 134 ? 0.849 -15.906 -26.125 1 94.5 134 PHE B O 1
ATOM 4201 N N . ALA B 1 135 ? -1.303 -16.531 -26.266 1 94.81 135 ALA B N 1
ATOM 4202 C CA . ALA B 1 135 ? -1.255 -16.703 -27.719 1 94.81 135 ALA B CA 1
ATOM 4203 C C . ALA B 1 135 ? -0.999 -15.359 -28.406 1 94.81 135 ALA B C 1
ATOM 4205 O O . ALA B 1 135 ? -0.255 -15.297 -29.391 1 94.81 135 ALA B O 1
ATOM 4206 N N . LEU B 1 136 ? -1.587 -14.367 -27.906 1 94.62 136 LEU B N 1
ATOM 4207 C CA . LEU B 1 136 ? -1.39 -13.039 -28.484 1 94.62 136 LEU B CA 1
ATOM 4208 C C . LEU B 1 136 ? 0.064 -12.602 -28.344 1 94.62 136 LEU B C 1
ATOM 4210 O O . LEU B 1 136 ? 0.656 -12.094 -29.297 1 94.62 136 LEU B O 1
ATOM 4214 N N . VAL B 1 137 ? 0.604 -12.758 -27.203 1 95.25 137 VAL B N 1
ATOM 4215 C CA . VAL B 1 137 ? 1.988 -12.367 -26.969 1 95.25 137 VAL B CA 1
ATOM 4216 C C . VAL B 1 137 ? 2.92 -13.18 -27.859 1 95.25 137 VAL B C 1
ATOM 4218 O O . VAL B 1 137 ? 3.846 -12.633 -28.469 1 95.25 137 VAL B O 1
ATOM 4221 N N . ALA B 1 138 ? 2.646 -14.469 -27.938 1 95.44 138 ALA B N 1
ATOM 4222 C CA . ALA B 1 138 ? 3.445 -15.344 -28.797 1 95.44 138 ALA B CA 1
ATOM 4223 C C . ALA B 1 138 ? 3.371 -14.891 -30.25 1 95.44 138 ALA B C 1
ATOM 4225 O O . ALA B 1 138 ? 4.387 -14.883 -30.953 1 95.44 138 ALA B O 1
ATOM 4226 N N . THR B 1 139 ? 2.213 -14.531 -30.719 1 96.19 139 THR B N 1
ATOM 4227 C CA . THR B 1 139 ? 2.004 -14.094 -32.094 1 96.19 139 THR B CA 1
ATOM 4228 C C . THR B 1 139 ? 2.707 -12.766 -32.344 1 96.19 139 THR B C 1
ATOM 4230 O O . THR B 1 139 ? 3.34 -12.586 -33.406 1 96.19 139 THR B O 1
ATOM 4233 N N . VAL B 1 140 ? 2.561 -11.852 -31.422 1 95.56 140 VAL B N 1
ATOM 4234 C CA . VAL B 1 140 ? 3.217 -10.555 -31.547 1 95.56 140 VAL B CA 1
ATOM 4235 C C . VAL B 1 140 ? 4.73 -10.75 -31.641 1 95.56 140 VAL B C 1
ATOM 4237 O O . VAL B 1 140 ? 5.395 -10.117 -32.469 1 95.56 140 VAL B O 1
ATOM 4240 N N . LEU B 1 141 ? 5.23 -11.617 -30.797 1 95.12 141 LEU B N 1
ATOM 4241 C CA . LEU B 1 141 ? 6.664 -11.898 -30.812 1 95.12 141 LEU B CA 1
ATOM 4242 C C . LEU B 1 141 ? 7.078 -12.492 -32.156 1 95.12 141 LEU B C 1
ATOM 4244 O O . LEU B 1 141 ? 8.141 -12.156 -32.688 1 95.12 141 LEU B O 1
ATOM 4248 N N . TRP B 1 142 ? 6.25 -13.352 -32.625 1 94.94 142 TRP B N 1
ATOM 4249 C CA . TRP B 1 142 ? 6.531 -13.977 -33.906 1 94.94 142 TRP B CA 1
ATOM 4250 C C . TRP B 1 142 ? 6.598 -12.93 -35.031 1 94.94 142 TRP B C 1
ATOM 4252 O O . TRP B 1 142 ? 7.414 -13.047 -35.938 1 94.94 142 TRP B O 1
ATOM 4262 N N . MET B 1 143 ? 5.832 -11.867 -34.969 1 96.31 143 MET B N 1
ATOM 4263 C CA . MET B 1 143 ? 5.742 -10.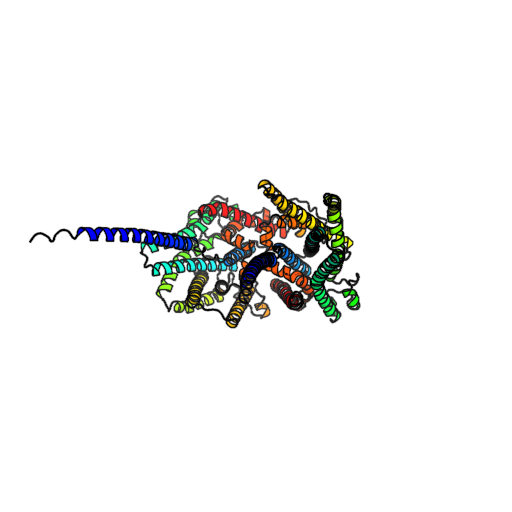836 -36 1 96.31 143 MET B CA 1
ATOM 4264 C C . MET B 1 143 ? 6.879 -9.836 -35.844 1 96.31 143 MET B C 1
ATOM 4266 O O . MET B 1 143 ? 7.199 -9.117 -36.812 1 96.31 143 MET B O 1
ATOM 4270 N N . LEU B 1 144 ? 7.445 -9.742 -34.75 1 95.69 144 LEU B N 1
ATOM 4271 C CA . LEU B 1 144 ? 8.492 -8.758 -34.469 1 95.69 144 LEU B CA 1
ATOM 4272 C C . LEU B 1 144 ? 9.805 -9.18 -35.125 1 95.69 144 LEU B C 1
ATOM 4274 O O . LEU B 1 144 ? 10.078 -10.367 -35.281 1 95.69 144 LEU B O 1
ATOM 4278 N N . PRO B 1 145 ? 10.672 -8.148 -35.5 1 96.12 145 PRO B N 1
ATOM 4279 C CA . PRO B 1 145 ? 12.016 -8.477 -35.969 1 96.12 145 PRO B CA 1
ATOM 4280 C C . PRO B 1 145 ? 12.875 -9.141 -34.906 1 96.12 145 PRO B C 1
ATOM 4282 O O . PRO B 1 145 ? 12.57 -9.016 -33.719 1 96.12 145 PRO B O 1
ATOM 4285 N N . ASN B 1 146 ? 13.883 -9.867 -35.375 1 94.62 146 ASN B N 1
ATOM 4286 C CA . ASN B 1 146 ? 14.727 -10.633 -34.469 1 94.62 146 ASN B CA 1
ATOM 4287 C C . ASN B 1 146 ? 15.336 -9.742 -33.375 1 94.62 146 ASN B C 1
ATOM 4289 O O . ASN B 1 146 ? 15.43 -10.141 -32.219 1 94.62 146 ASN B O 1
ATOM 4293 N N . ASP B 1 147 ? 15.711 -8.555 -33.781 1 94.44 147 ASP B N 1
ATOM 4294 C CA . ASP B 1 147 ? 16.297 -7.637 -32.812 1 94.44 147 ASP B CA 1
ATOM 4295 C C . ASP B 1 147 ? 15.305 -7.277 -31.719 1 94.44 147 ASP B C 1
ATOM 4297 O O . ASP B 1 147 ? 15.672 -7.164 -30.547 1 94.44 147 ASP B O 1
ATOM 4301 N N . ALA B 1 148 ? 14.109 -7.125 -32.062 1 94.69 148 ALA B N 1
ATOM 4302 C CA . ALA B 1 148 ? 13.062 -6.785 -31.094 1 94.69 148 ALA B CA 1
ATOM 4303 C C . ALA B 1 148 ? 12.742 -7.969 -30.188 1 94.69 148 ALA B C 1
ATOM 4305 O O . ALA B 1 148 ? 12.5 -7.789 -28.984 1 94.69 148 ALA B O 1
ATOM 4306 N N . LYS B 1 149 ? 12.766 -9.141 -30.75 1 94.94 149 LYS B N 1
ATOM 4307 C CA . LYS B 1 149 ? 12.539 -10.336 -29.953 1 94.94 149 LYS B CA 1
ATOM 4308 C C . LYS B 1 149 ? 13.578 -10.461 -28.828 1 94.94 149 LYS B C 1
ATOM 4310 O O . LYS B 1 149 ? 13.234 -10.773 -27.688 1 94.94 149 LYS B O 1
ATOM 4315 N N . HIS B 1 150 ? 14.766 -10.195 -29.234 1 93.5 150 HIS B N 1
ATOM 4316 C CA . HIS B 1 150 ? 15.844 -10.25 -28.266 1 93.5 150 HIS B CA 1
ATOM 4317 C C . HIS B 1 150 ? 15.719 -9.133 -27.234 1 93.5 150 HIS B C 1
ATOM 4319 O O . HIS B 1 150 ? 15.906 -9.367 -26.031 1 93.5 150 HIS B O 1
ATOM 4325 N N . GLN B 1 151 ? 15.422 -8 -27.688 1 92.38 151 GLN B N 1
ATOM 4326 C CA . GLN B 1 151 ? 15.375 -6.824 -26.812 1 92.38 151 GLN B CA 1
ATOM 4327 C C . GLN B 1 151 ? 14.234 -6.926 -25.812 1 92.38 151 GLN B C 1
ATOM 4329 O O . GLN B 1 151 ? 14.438 -6.734 -24.609 1 92.38 151 GLN B O 1
ATOM 4334 N N . TYR B 1 152 ? 13.094 -7.27 -26.266 1 91.25 152 TYR B N 1
ATOM 4335 C CA . TYR B 1 152 ? 11.891 -7.148 -25.438 1 91.25 152 TYR B CA 1
ATOM 4336 C C . TYR B 1 152 ? 11.609 -8.445 -24.688 1 91.25 152 TYR B C 1
ATOM 4338 O O . TYR B 1 152 ? 10.961 -8.43 -23.641 1 91.25 152 TYR B O 1
ATOM 4346 N N . TYR B 1 153 ? 12.086 -9.555 -25.172 1 92.94 153 TYR B N 1
ATOM 4347 C CA . TYR B 1 153 ? 11.719 -10.812 -24.531 1 92.94 153 TYR B CA 1
ATOM 4348 C C . TYR B 1 153 ? 12.953 -11.672 -24.266 1 92.94 153 TYR B C 1
ATOM 4350 O O . TYR B 1 153 ? 12.836 -12.867 -23.984 1 92.94 153 TYR B O 1
ATOM 4358 N N . ARG B 1 154 ? 14.109 -11.156 -24.516 1 90 154 ARG B N 1
ATOM 4359 C CA . ARG B 1 154 ? 15.398 -11.742 -24.156 1 90 154 ARG B CA 1
ATOM 4360 C C . ARG B 1 154 ? 15.602 -13.094 -24.828 1 90 154 ARG B C 1
ATOM 4362 O O . ARG B 1 154 ? 16.109 -14.031 -24.219 1 90 154 ARG B O 1
ATOM 4369 N N . ILE B 1 155 ? 15.109 -13.219 -26.016 1 89.62 155 ILE B N 1
ATOM 4370 C CA . ILE B 1 155 ? 15.266 -14.461 -26.766 1 89.62 155 ILE B CA 1
ATOM 4371 C C . ILE B 1 155 ? 16.688 -14.539 -27.328 1 89.62 155 ILE B C 1
ATOM 4373 O O . ILE B 1 155 ? 17.062 -13.727 -28.172 1 89.62 155 ILE B O 1
ATOM 4377 N N . GLU B 1 156 ? 17.406 -15.477 -26.859 1 88.62 156 GLU B N 1
ATOM 4378 C CA . GLU B 1 156 ? 18.812 -15.602 -27.219 1 88.62 156 GLU B CA 1
ATOM 4379 C C . GLU B 1 156 ? 18.984 -15.945 -28.703 1 88.62 156 GLU B C 1
ATOM 4381 O O . GLU B 1 156 ? 19.859 -15.406 -29.375 1 88.62 156 GLU B O 1
ATOM 4386 N N . GLU B 1 157 ? 18.156 -16.859 -29.266 1 91.81 157 GLU B N 1
ATOM 4387 C CA . GLU B 1 157 ? 18.156 -17.234 -30.688 1 91.81 157 GLU B CA 1
ATOM 4388 C C . GLU B 1 157 ? 16.812 -16.938 -31.344 1 91.81 157 GLU B C 1
ATOM 4390 O O . GLU B 1 157 ? 16.062 -17.844 -31.688 1 91.81 157 GLU B O 1
ATOM 4395 N N . PRO B 1 158 ? 16.656 -15.711 -31.609 1 92.88 158 PRO B N 1
ATOM 4396 C CA . PRO B 1 158 ? 15.336 -15.289 -32.094 1 92.88 158 PRO B CA 1
ATOM 4397 C C . PRO B 1 158 ? 14.992 -15.867 -33.469 1 92.88 158 PRO B C 1
ATOM 4399 O O . PRO B 1 158 ? 13.82 -15.969 -33.812 1 92.88 158 PRO B O 1
ATOM 4402 N N . GLU B 1 159 ? 16 -16.234 -34.188 1 90.88 159 GLU B N 1
ATOM 4403 C CA . GLU B 1 159 ? 15.797 -16.812 -35.531 1 90.88 159 GLU B CA 1
ATOM 4404 C C . GLU B 1 159 ? 15.109 -18.172 -35.438 1 90.88 159 GLU B C 1
ATOM 4406 O O . GLU B 1 159 ? 14.461 -18.625 -36.375 1 90.88 159 GLU B O 1
ATOM 4411 N N . LYS B 1 160 ? 15.219 -18.781 -34.344 1 91.12 160 LYS B N 1
ATOM 4412 C CA . LYS B 1 160 ? 14.672 -20.125 -34.156 1 91.12 160 LYS B CA 1
ATOM 4413 C C . LYS B 1 160 ? 13.258 -20.062 -33.594 1 91.12 160 LYS B C 1
ATOM 4415 O O . LYS B 1 160 ? 12.656 -21.109 -33.312 1 91.12 160 LYS B O 1
ATOM 4420 N N . PHE B 1 161 ? 12.789 -18.859 -33.438 1 92.69 161 PHE B N 1
ATOM 4421 C CA . PHE B 1 161 ? 11.461 -18.719 -32.875 1 92.69 161 PHE B CA 1
ATOM 4422 C C . PHE B 1 161 ? 10.406 -19.391 -33.719 1 92.69 161 PHE B C 1
ATOM 4424 O O . PHE B 1 161 ? 10.266 -19.078 -34.906 1 92.69 161 PHE B O 1
ATOM 4431 N N . ASP B 1 162 ? 9.719 -20.375 -33.156 1 93.19 162 ASP B N 1
ATOM 4432 C CA . ASP B 1 162 ? 8.656 -21.125 -33.844 1 93.19 162 ASP B CA 1
ATOM 4433 C C . ASP B 1 162 ? 7.32 -20.938 -33.125 1 93.19 162 ASP B C 1
ATOM 4435 O O . ASP B 1 162 ? 7.125 -21.469 -32 1 93.19 162 ASP B O 1
ATOM 4439 N N . LEU B 1 163 ? 6.461 -20.297 -33.75 1 94.5 163 LEU B N 1
ATOM 4440 C CA . LEU B 1 163 ? 5.172 -19.953 -33.156 1 94.5 163 LEU B CA 1
ATOM 4441 C C . LEU B 1 163 ? 4.422 -21.203 -32.719 1 94.5 163 LEU B C 1
ATOM 4443 O O . LEU B 1 163 ? 3.844 -21.25 -31.641 1 94.5 163 LEU B O 1
ATOM 4447 N N . VAL B 1 164 ? 4.402 -22.25 -33.531 1 94.25 164 VAL B N 1
ATOM 4448 C CA . VAL B 1 164 ? 3.672 -23.484 -33.25 1 94.25 164 VAL B CA 1
ATOM 4449 C C . VAL B 1 164 ? 4.266 -24.156 -32.031 1 94.25 164 VAL B C 1
ATOM 4451 O O . VAL B 1 164 ? 3.535 -24.641 -31.156 1 94.25 164 VAL B O 1
ATOM 4454 N N . LYS B 1 165 ? 5.543 -24.188 -31.953 1 92.81 165 LYS B N 1
ATOM 4455 C CA . LYS B 1 165 ? 6.215 -24.812 -30.828 1 92.81 165 LYS B CA 1
ATOM 4456 C C . LYS B 1 165 ? 5.906 -24.062 -29.531 1 92.81 165 LYS B C 1
ATOM 4458 O O . LYS B 1 165 ? 5.738 -24.688 -28.469 1 92.81 165 LYS B O 1
ATOM 4463 N N . VAL B 1 166 ? 5.902 -22.797 -29.641 1 92.25 166 VAL B N 1
ATOM 4464 C CA . VAL B 1 166 ? 5.598 -21.984 -28.453 1 92.25 166 VAL B CA 1
ATOM 4465 C C . VAL B 1 166 ? 4.152 -22.219 -28.031 1 92.25 166 VAL B C 1
ATOM 4467 O O . VAL B 1 166 ? 3.881 -22.484 -26.859 1 92.25 166 VAL B O 1
ATOM 4470 N N . LEU B 1 167 ? 3.213 -22.188 -28.922 1 92.81 167 LEU B N 1
ATOM 4471 C CA . LEU B 1 167 ? 1.785 -22.297 -28.641 1 92.81 167 LEU B CA 1
ATOM 4472 C C . LEU B 1 167 ? 1.448 -23.688 -28.109 1 92.81 167 LEU B C 1
ATOM 4474 O O . LEU B 1 167 ? 0.445 -23.875 -27.406 1 92.81 167 LEU B O 1
ATOM 4478 N N . THR B 1 168 ? 2.336 -24.656 -28.438 1 91.81 168 THR B N 1
ATOM 4479 C CA . THR B 1 168 ? 2.088 -26.016 -28 1 91.81 168 THR B CA 1
ATOM 4480 C C . THR B 1 168 ? 2.959 -26.359 -26.781 1 91.81 168 THR B C 1
ATOM 4482 O O . THR B 1 168 ? 3.09 -27.531 -26.422 1 91.81 168 THR B O 1
ATOM 4485 N N . PHE B 1 169 ? 3.633 -25.469 -26.266 1 90.38 169 PHE B N 1
ATOM 4486 C CA . PHE B 1 169 ? 4.34 -25.562 -25 1 90.38 169 PHE B CA 1
ATOM 4487 C C . PHE B 1 169 ? 5.582 -26.438 -25.125 1 90.38 169 PHE B C 1
ATOM 4489 O O . PHE B 1 169 ? 5.93 -27.172 -24.203 1 90.38 169 PHE B O 1
ATOM 4496 N N . ASP B 1 170 ? 6.199 -26.297 -26.281 1 88.38 170 ASP B N 1
ATOM 4497 C CA . ASP B 1 170 ? 7.449 -27.031 -26.453 1 88.38 170 ASP B CA 1
ATOM 4498 C C . ASP B 1 170 ? 8.492 -26.594 -25.422 1 88.38 170 ASP B C 1
ATOM 4500 O O . ASP B 1 170 ? 8.648 -25.406 -25.156 1 88.38 170 ASP B O 1
ATOM 4504 N N . PHE B 1 171 ? 9.188 -27.531 -24.953 1 84.5 171 PHE B N 1
ATOM 4505 C CA . PHE B 1 171 ? 10.109 -27.297 -23.844 1 84.5 171 PHE B CA 1
ATOM 4506 C C . PHE B 1 171 ? 11.203 -26.312 -24.25 1 84.5 171 PHE B C 1
ATOM 4508 O O . PHE B 1 171 ? 11.57 -25.438 -23.469 1 84.5 171 PHE B O 1
ATOM 4515 N N . HIS B 1 172 ? 11.695 -26.422 -25.359 1 82.5 172 HIS B N 1
ATOM 4516 C CA . HIS B 1 172 ? 12.836 -25.625 -25.797 1 82.5 172 HIS B CA 1
ATOM 4517 C C . HIS B 1 172 ? 12.398 -24.25 -26.297 1 82.5 172 HIS B C 1
ATOM 4519 O O . HIS B 1 172 ? 13.234 -23.406 -26.594 1 82.5 172 HIS B O 1
ATOM 4525 N N . SER B 1 173 ? 11.117 -24 -26.297 1 87.06 173 SER B N 1
ATOM 4526 C CA . SER B 1 173 ? 10.602 -22.734 -26.797 1 87.06 173 SER B CA 1
ATOM 4527 C C . SER B 1 173 ? 9.945 -21.922 -25.688 1 87.06 173 SER B C 1
ATOM 4529 O O . SER B 1 173 ? 8.961 -21.219 -25.922 1 87.06 173 SER B O 1
ATOM 4531 N N . ARG B 1 174 ? 10.406 -22.172 -24.453 1 84.88 174 ARG B N 1
ATOM 4532 C CA . ARG B 1 174 ? 9.891 -21.438 -23.297 1 84.88 174 ARG B CA 1
ATOM 4533 C C . ARG B 1 174 ? 10.742 -20.219 -23 1 84.88 174 ARG B C 1
ATOM 4535 O O . ARG B 1 174 ? 11.516 -20.203 -22.047 1 84.88 174 ARG B O 1
ATOM 4542 N N . TYR B 1 175 ? 10.469 -19.172 -23.734 1 87.06 175 TYR B N 1
ATOM 4543 C CA . TYR B 1 175 ? 11.289 -17.969 -23.703 1 87.06 175 TYR B CA 1
ATOM 4544 C C . TYR B 1 175 ? 10.867 -17.062 -22.547 1 87.06 175 TYR B C 1
ATOM 4546 O O . TYR B 1 175 ? 9.672 -16.828 -22.328 1 87.06 175 TYR B O 1
ATOM 4554 N N . PHE B 1 176 ? 11.891 -16.5 -21.859 1 89.56 176 PHE B N 1
ATOM 4555 C CA . PHE B 1 176 ? 11.68 -15.484 -20.844 1 89.56 176 PHE B CA 1
ATOM 4556 C C . PHE B 1 176 ? 10.633 -15.938 -19.828 1 89.56 176 PHE B C 1
ATOM 4558 O O . PHE B 1 176 ? 10.836 -16.922 -19.125 1 89.56 176 PHE B O 1
ATOM 4565 N N . VAL B 1 177 ? 9.477 -15.297 -19.781 1 91.31 177 VAL B N 1
ATOM 4566 C CA . VAL B 1 177 ? 8.523 -15.602 -18.734 1 91.31 177 VAL B CA 1
ATOM 4567 C C . VAL B 1 177 ? 7.492 -16.609 -19.234 1 91.31 177 VAL B C 1
ATOM 4569 O O . VAL B 1 177 ? 6.617 -17.047 -18.484 1 91.31 177 VAL B O 1
ATOM 4572 N N . LEU B 1 178 ? 7.574 -17.141 -20.453 1 91.81 178 LEU B N 1
ATOM 4573 C CA . LEU B 1 178 ? 6.602 -18.062 -21.047 1 91.81 178 LEU B CA 1
ATOM 4574 C C . LEU B 1 178 ? 6.758 -19.469 -20.484 1 91.81 178 LEU B C 1
ATOM 4576 O O . LEU B 1 178 ? 5.922 -20.328 -20.719 1 91.81 178 LEU B O 1
ATOM 4580 N N . TRP B 1 179 ? 7.723 -19.703 -19.672 1 89.25 179 TRP B N 1
ATOM 4581 C CA . TRP B 1 179 ? 8.008 -21.047 -19.172 1 89.25 179 TRP B CA 1
ATOM 4582 C C . TRP B 1 179 ? 7.016 -21.438 -18.078 1 89.25 179 TRP B C 1
ATOM 4584 O O . TRP B 1 179 ? 6.82 -22.625 -17.812 1 89.25 179 TRP B O 1
ATOM 4594 N N . THR B 1 180 ? 6.352 -20.531 -17.453 1 91.12 180 THR B N 1
ATOM 4595 C CA . THR B 1 180 ? 5.531 -20.844 -16.281 1 91.12 180 THR B CA 1
ATOM 4596 C C . THR B 1 180 ? 4.199 -21.453 -16.703 1 91.12 180 THR B C 1
ATOM 4598 O O . THR B 1 180 ? 3.691 -22.359 -16.031 1 91.12 180 THR B O 1
ATOM 4601 N N . LEU B 1 181 ? 3.662 -20.984 -17.828 1 91.38 181 LEU B N 1
ATOM 4602 C CA . LEU B 1 181 ? 2.316 -21.391 -18.203 1 91.38 181 LEU B CA 1
ATOM 4603 C C . LEU B 1 181 ? 2.277 -22.891 -18.516 1 91.38 181 LEU B C 1
ATOM 4605 O O . LEU B 1 181 ? 1.379 -23.594 -18.062 1 91.38 181 LEU B O 1
ATOM 4609 N N . PRO B 1 182 ? 3.219 -23.406 -19.328 1 91.31 182 PRO B N 1
ATOM 4610 C CA . PRO B 1 182 ? 3.223 -24.859 -19.578 1 91.31 182 PRO B CA 1
ATOM 4611 C C . PRO B 1 182 ? 3.271 -25.672 -18.281 1 91.31 182 PRO B C 1
ATOM 4613 O O . PRO B 1 182 ? 2.66 -26.75 -18.203 1 91.31 182 PRO B O 1
ATOM 4616 N N . LEU B 1 183 ? 3.959 -25.219 -17.312 1 90.62 183 LEU B N 1
ATOM 4617 C CA . LEU B 1 183 ? 4.039 -25.922 -16.031 1 90.62 183 LEU B CA 1
ATOM 4618 C C . LEU B 1 183 ? 2.693 -25.891 -15.32 1 90.62 183 LEU B C 1
ATOM 4620 O O . LEU B 1 183 ? 2.262 -26.906 -14.773 1 90.62 183 LEU B O 1
ATOM 4624 N N . GLU B 1 184 ? 2.051 -24.828 -15.344 1 92.25 184 GLU B N 1
ATOM 4625 C CA . GLU B 1 184 ? 0.758 -24.672 -14.68 1 92.25 184 GLU B CA 1
ATOM 4626 C C . GLU B 1 184 ? -0.296 -25.578 -15.32 1 92.25 184 GLU B C 1
ATOM 4628 O O . GLU B 1 184 ? -0.991 -26.312 -14.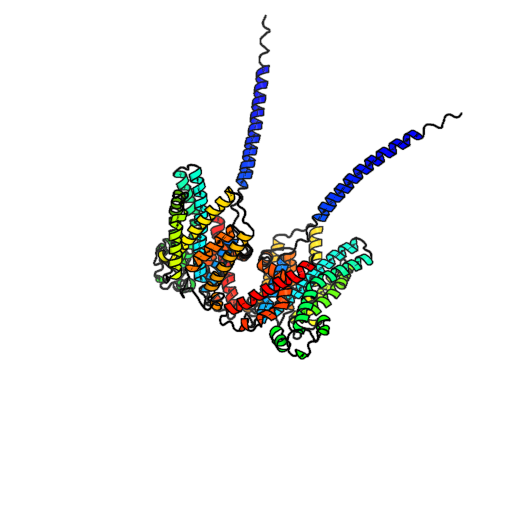617 1 92.25 184 GLU B O 1
ATOM 4633 N N . ILE B 1 185 ? -0.344 -25.484 -16.578 1 90.31 185 ILE B N 1
ATOM 4634 C CA . ILE B 1 185 ? -1.354 -26.266 -17.297 1 90.31 185 ILE B CA 1
ATOM 4635 C C . ILE B 1 185 ? -1.116 -27.75 -17.078 1 90.31 185 ILE B C 1
ATOM 4637 O O . ILE B 1 185 ? -2.064 -28.516 -16.891 1 90.31 185 ILE B O 1
ATOM 4641 N N . THR B 1 186 ? 0.12 -28.141 -17.109 1 91.06 186 THR B N 1
ATOM 4642 C CA . THR B 1 186 ? 0.445 -29.547 -16.875 1 91.06 186 THR B CA 1
ATOM 4643 C C . THR B 1 186 ? -0.008 -29.969 -15.484 1 91.06 186 THR B C 1
ATOM 4645 O O . THR B 1 186 ? -0.583 -31.047 -15.32 1 91.06 186 THR B O 1
ATOM 4648 N N . PHE B 1 187 ? 0.214 -29.156 -14.531 1 93 187 PHE B N 1
ATOM 4649 C CA . PHE B 1 187 ? -0.184 -29.516 -13.172 1 93 187 PHE B CA 1
ATOM 4650 C C . PHE B 1 187 ? -1.702 -29.531 -13.047 1 93 187 PHE B C 1
ATOM 4652 O O . PHE B 1 187 ? -2.252 -30.328 -12.281 1 93 187 PHE B O 1
ATOM 4659 N N . TYR B 1 188 ? -2.357 -28.656 -13.789 1 90.94 188 TYR B N 1
ATOM 4660 C CA . TYR B 1 188 ? -3.814 -28.609 -13.734 1 90.94 188 TYR B CA 1
ATOM 4661 C C . TYR B 1 188 ? -4.418 -29.969 -14.102 1 90.94 188 TYR B C 1
ATOM 4663 O O . TYR B 1 188 ? -5.477 -30.344 -13.586 1 90.94 188 TYR B O 1
ATOM 4671 N N . LEU B 1 189 ? -3.721 -30.672 -14.969 1 91.25 189 LEU B N 1
ATOM 4672 C CA . LEU B 1 189 ? -4.203 -31.984 -15.391 1 91.25 189 LEU B CA 1
ATOM 4673 C C . LEU B 1 189 ? -4.105 -33 -14.258 1 91.25 189 LEU B C 1
ATOM 4675 O O . LEU B 1 189 ? -4.812 -34 -14.258 1 91.25 189 LEU B O 1
ATOM 4679 N N . PHE B 1 190 ? -3.303 -32.688 -13.312 1 93.56 190 PHE B N 1
ATOM 4680 C CA . PHE B 1 190 ? -3.072 -33.594 -12.18 1 93.56 190 PHE B CA 1
ATOM 4681 C C . PHE B 1 190 ? -4.113 -33.344 -11.094 1 93.56 190 PHE B C 1
ATOM 4683 O O . PHE B 1 190 ? -4.375 -34.25 -10.281 1 93.56 190 PHE B O 1
ATOM 4690 N N . ILE B 1 191 ? -4.781 -32.25 -11.008 1 94.62 191 ILE B N 1
ATOM 4691 C CA . ILE B 1 191 ? -5.594 -31.812 -9.883 1 94.62 191 ILE B CA 1
ATOM 4692 C C . ILE B 1 191 ? -6.836 -32.688 -9.766 1 94.62 191 ILE B C 1
ATOM 4694 O O . ILE B 1 191 ? -7.176 -33.156 -8.672 1 94.62 191 ILE B O 1
ATOM 4698 N N . PRO B 1 192 ? -7.543 -33 -10.883 1 93.31 192 PRO B N 1
ATOM 4699 C CA . PRO B 1 192 ? -8.734 -33.844 -10.75 1 93.31 192 PRO B CA 1
ATOM 4700 C C . PRO B 1 192 ? -8.422 -35.219 -10.164 1 93.31 192 PRO B C 1
ATOM 4702 O O . PRO B 1 192 ? -9.148 -35.688 -9.289 1 93.31 192 PRO B O 1
ATOM 4705 N N . GLY B 1 193 ? -7.375 -35.844 -10.672 1 93.5 193 GLY B N 1
ATOM 4706 C CA . GLY B 1 193 ? -6.957 -37.094 -10.109 1 93.5 193 GLY B CA 1
ATOM 4707 C C . GLY B 1 193 ? -6.574 -37 -8.641 1 93.5 193 GLY B C 1
ATOM 4708 O O . GLY B 1 193 ? -6.91 -37.906 -7.852 1 93.5 193 GLY B O 1
ATOM 4709 N N . PHE B 1 194 ? -5.855 -36 -8.273 1 95.06 194 PHE B N 1
ATOM 4710 C CA . PHE B 1 194 ? -5.43 -35.75 -6.902 1 95.06 194 PHE B CA 1
ATOM 4711 C C . PHE B 1 194 ? -6.633 -35.625 -5.98 1 95.06 194 PHE B C 1
ATOM 4713 O O . PHE B 1 194 ? -6.691 -36.25 -4.922 1 95.06 194 PHE B O 1
ATOM 4720 N N . VAL B 1 195 ? -7.609 -34.812 -6.367 1 94.69 195 VAL B N 1
ATOM 4721 C CA . VAL B 1 195 ? -8.789 -34.531 -5.559 1 94.69 195 VAL B CA 1
ATOM 4722 C C . VAL B 1 195 ? -9.617 -35.812 -5.391 1 94.69 195 VAL B C 1
ATOM 4724 O O . VAL B 1 195 ? -10.07 -36.125 -4.285 1 94.69 195 VAL B O 1
ATOM 4727 N N . LEU B 1 196 ? -9.828 -36.594 -6.48 1 92.5 196 LEU B N 1
ATOM 4728 C CA . LEU B 1 196 ? -10.617 -37.812 -6.418 1 92.5 196 LEU B CA 1
ATOM 4729 C C . LEU B 1 196 ? -9.945 -38.844 -5.512 1 92.5 196 LEU B C 1
ATOM 4731 O O . LEU B 1 196 ? -10.617 -39.562 -4.781 1 92.5 196 LEU B O 1
ATOM 4735 N N . ALA B 1 197 ? -8.656 -38.906 -5.617 1 94.56 197 ALA B N 1
ATOM 4736 C CA . ALA B 1 197 ? -7.914 -39.812 -4.742 1 94.56 197 ALA B CA 1
ATOM 4737 C C . ALA B 1 197 ? -8.109 -39.438 -3.275 1 94.56 197 ALA B C 1
ATOM 4739 O O . ALA B 1 197 ? -8.273 -40.312 -2.424 1 94.56 197 ALA B O 1
ATOM 4740 N N . VAL B 1 198 ? -8.055 -38.188 -2.959 1 94.5 198 VAL B N 1
ATOM 4741 C CA . VAL B 1 198 ? -8.227 -37.688 -1.596 1 94.5 198 VAL B CA 1
ATOM 4742 C C . VAL B 1 198 ? -9.625 -38.031 -1.095 1 94.5 198 VAL B C 1
ATOM 4744 O O . VAL B 1 198 ? -9.789 -38.469 0.043 1 94.5 198 VAL B O 1
ATOM 4747 N N . LEU B 1 199 ? -10.609 -37.812 -1.915 1 92.5 199 LEU B N 1
ATOM 4748 C CA . LEU B 1 199 ? -11.992 -38.062 -1.53 1 92.5 199 LEU B CA 1
ATOM 4749 C C . LEU B 1 199 ? -12.234 -39.562 -1.312 1 92.5 199 LEU B C 1
ATOM 4751 O O . LEU B 1 199 ? -13.023 -39.938 -0.448 1 92.5 199 LEU B O 1
ATOM 4755 N N . ARG B 1 200 ? -11.539 -40.375 -2.064 1 92.44 200 ARG B N 1
ATOM 4756 C CA . ARG B 1 200 ? -11.688 -41.812 -1.94 1 92.44 200 ARG B CA 1
ATOM 4757 C C . ARG B 1 200 ? -11.102 -42.312 -0.624 1 92.44 200 ARG B C 1
ATOM 4759 O O . ARG B 1 200 ? -11.555 -43.344 -0.076 1 92.44 200 ARG B O 1
ATOM 4766 N N . LEU B 1 201 ? -10.156 -41.625 -0.106 1 93.81 201 LEU B N 1
ATOM 4767 C CA . LEU B 1 201 ? -9.492 -42 1.13 1 93.81 201 LEU B CA 1
ATOM 4768 C C . LEU B 1 201 ? -10.352 -41.688 2.344 1 93.81 201 LEU B C 1
ATOM 4770 O O . LEU B 1 201 ? -10.055 -42.094 3.459 1 93.81 201 LEU B O 1
ATOM 4774 N N . ARG B 1 202 ? -11.422 -41 2.188 1 90.06 202 ARG B N 1
ATOM 4775 C CA . ARG B 1 202 ? -12.406 -40.656 3.215 1 90.06 202 ARG B CA 1
ATOM 4776 C C . ARG B 1 202 ? -11.719 -40.125 4.469 1 90.06 202 ARG B C 1
ATOM 4778 O O . ARG B 1 202 ? -10.938 -39.188 4.402 1 90.06 202 ARG B O 1
ATOM 4785 N N . GLN B 1 203 ? -11.719 -40.906 5.609 1 88.56 203 GLN B N 1
ATOM 4786 C CA . GLN B 1 203 ? -11.211 -40.406 6.891 1 88.56 203 GLN B CA 1
ATOM 4787 C C . GLN B 1 203 ? -9.688 -40.469 6.938 1 88.56 203 GLN B C 1
ATOM 4789 O O . GLN B 1 203 ? -9.062 -39.812 7.766 1 88.56 203 GLN B O 1
ATOM 4794 N N . PHE B 1 204 ? -9.055 -41.188 5.965 1 91.38 204 PHE B N 1
ATOM 4795 C CA . PHE B 1 204 ? -7.609 -41.375 5.992 1 91.38 204 PHE B CA 1
ATOM 4796 C C . PHE B 1 204 ? -6.93 -40.438 5.008 1 91.38 204 PHE B C 1
ATOM 4798 O O . PHE B 1 204 ? -5.773 -40.656 4.629 1 91.38 204 PHE B O 1
ATOM 4805 N N . TRP B 1 205 ? -7.637 -39.344 4.559 1 89.19 205 TRP B N 1
ATOM 4806 C CA . TRP B 1 205 ? -7.133 -38.406 3.549 1 89.19 205 TRP B CA 1
ATOM 4807 C C . TRP B 1 205 ? -5.816 -37.781 3.99 1 89.19 205 TRP B C 1
ATOM 4809 O O . TRP B 1 205 ? -4.98 -37.438 3.158 1 89.19 205 TRP B O 1
ATOM 4819 N N . TRP B 1 206 ? -5.516 -37.719 5.34 1 89.06 206 TRP B N 1
ATOM 4820 C CA . TRP B 1 206 ? -4.371 -36.969 5.863 1 89.06 206 TRP B CA 1
ATOM 4821 C C . TRP B 1 206 ? -3.119 -37.844 5.875 1 89.06 206 TRP B C 1
ATOM 4823 O O . TRP B 1 206 ? -2 -37.312 5.969 1 89.06 206 TRP B O 1
ATOM 4833 N N . VAL B 1 207 ? -3.248 -39.125 5.738 1 88.56 207 VAL B N 1
ATOM 4834 C CA . VAL B 1 207 ? -2.143 -40.062 5.891 1 88.56 207 VAL B CA 1
ATOM 4835 C C . VAL B 1 207 ? -1.104 -39.812 4.797 1 88.56 207 VAL B C 1
ATOM 4837 O O . VAL B 1 207 ? 0.083 -39.656 5.09 1 88.56 207 VAL B O 1
ATOM 4840 N N . PRO B 1 208 ? -1.487 -39.75 3.574 1 89.31 208 PRO B N 1
ATOM 4841 C CA . PRO B 1 208 ? -0.486 -39.5 2.535 1 89.31 208 PRO B CA 1
ATOM 4842 C C . PRO B 1 208 ? 0.075 -38.094 2.586 1 89.31 208 PRO B C 1
ATOM 4844 O O . PRO B 1 208 ? 1.116 -37.812 1.985 1 89.31 208 PRO B O 1
ATOM 4847 N N . PHE B 1 209 ? -0.529 -37.188 3.234 1 90.12 209 PHE B N 1
ATOM 4848 C CA . PHE B 1 209 ? -0.109 -35.812 3.268 1 90.12 209 PHE B CA 1
ATOM 4849 C C . PHE B 1 209 ? 1.132 -35.625 4.137 1 90.12 209 PHE B C 1
ATOM 4851 O O . PHE B 1 209 ? 1.938 -34.719 3.904 1 90.12 209 PHE B O 1
ATOM 4858 N N . VAL B 1 210 ? 1.314 -36.469 5.094 1 89.5 210 VAL B N 1
ATOM 4859 C CA . VAL B 1 210 ? 2.443 -36.375 6.016 1 89.5 210 VAL B CA 1
ATOM 4860 C C . VAL B 1 210 ? 3.75 -36.594 5.258 1 89.5 210 VAL B C 1
ATOM 4862 O O . VAL B 1 210 ? 4.625 -35.719 5.254 1 89.5 210 VAL B O 1
ATOM 4865 N N . PRO B 1 211 ? 3.855 -37.719 4.543 1 90.69 211 PRO B N 1
ATOM 4866 C CA . PRO B 1 211 ? 5.09 -37.875 3.768 1 90.69 211 PRO B CA 1
ATOM 4867 C C . PRO B 1 211 ? 5.195 -36.844 2.627 1 90.69 211 PRO B C 1
ATOM 4869 O O . PRO B 1 211 ? 6.297 -36.438 2.268 1 90.69 211 PRO B O 1
ATOM 4872 N N . ALA B 1 212 ? 4.105 -36.5 2.02 1 88.81 212 ALA B N 1
ATOM 4873 C CA . ALA B 1 212 ? 4.117 -35.531 0.931 1 88.81 212 ALA B CA 1
ATOM 4874 C C . ALA B 1 212 ? 4.668 -34.188 1.402 1 88.81 212 ALA B C 1
ATOM 4876 O O . ALA B 1 212 ? 5.496 -33.562 0.726 1 88.81 212 ALA B O 1
ATOM 4877 N N . TYR B 1 213 ? 4.281 -33.75 2.539 1 85.81 213 TYR B N 1
ATOM 4878 C CA . TYR B 1 213 ? 4.77 -32.5 3.09 1 85.81 213 TYR B CA 1
ATOM 4879 C C . TYR B 1 213 ? 6.242 -32.594 3.467 1 85.81 213 TYR B C 1
ATOM 4881 O O . TYR B 1 213 ? 6.996 -31.641 3.316 1 85.81 213 TYR B O 1
ATOM 4889 N N . GLY B 1 214 ? 6.535 -33.719 4.07 1 85.31 214 GLY B N 1
ATOM 4890 C CA . GLY B 1 214 ? 7.945 -33.969 4.34 1 85.31 214 GLY B CA 1
ATOM 4891 C C . GLY B 1 214 ? 8.812 -33.844 3.102 1 85.31 214 GLY B C 1
ATOM 4892 O O . GLY B 1 214 ? 9.914 -33.281 3.152 1 85.31 214 GLY B O 1
ATOM 4893 N N . TRP B 1 215 ? 8.281 -34.375 2.07 1 87 215 TRP B N 1
ATOM 4894 C CA . TRP B 1 215 ? 9 -34.344 0.804 1 87 215 TRP B CA 1
ATOM 4895 C C . TRP B 1 215 ? 9.102 -32.906 0.299 1 87 215 TRP B C 1
ATOM 4897 O O . TRP B 1 215 ? 10.148 -32.469 -0.199 1 87 215 TRP B O 1
ATOM 4907 N N . VAL B 1 216 ? 8.062 -32.125 0.344 1 85.44 216 VAL B N 1
ATOM 4908 C CA . VAL B 1 216 ? 8.039 -30.734 -0.092 1 85.44 216 VAL B CA 1
ATOM 4909 C C . VAL B 1 216 ? 9.078 -29.922 0.69 1 85.44 216 VAL B C 1
ATOM 4911 O O . VAL B 1 216 ? 9.836 -29.141 0.11 1 85.44 216 VAL B O 1
ATOM 4914 N N . VAL B 1 217 ? 9.125 -30.156 1.978 1 81.75 217 VAL B N 1
ATOM 4915 C CA . VAL B 1 217 ? 10.055 -29.438 2.848 1 81.75 217 VAL B CA 1
ATOM 4916 C C . VAL B 1 217 ? 11.492 -29.844 2.512 1 81.75 217 VAL B C 1
ATOM 4918 O O . VAL B 1 217 ? 12.383 -28.984 2.443 1 81.75 217 VAL B O 1
ATOM 4921 N N . TYR B 1 218 ? 11.625 -31.109 2.305 1 81.12 218 TYR B N 1
ATOM 4922 C CA . TYR B 1 218 ? 12.953 -31.609 1.973 1 81.12 218 TYR B CA 1
ATOM 4923 C C . TYR B 1 218 ? 13.453 -31.016 0.667 1 81.12 218 TYR B C 1
ATOM 4925 O O . TYR B 1 218 ? 14.594 -30.562 0.584 1 81.12 218 TYR B O 1
ATOM 4933 N N . GLU B 1 219 ? 12.656 -31.016 -0.325 1 78.69 219 GLU B N 1
ATOM 4934 C CA . GLU B 1 219 ? 13.031 -30.453 -1.619 1 78.69 219 GLU B CA 1
ATOM 4935 C C . GLU B 1 219 ? 13.312 -28.969 -1.513 1 78.69 219 GLU B C 1
ATOM 4937 O O . GLU B 1 219 ? 14.195 -28.438 -2.199 1 78.69 219 GLU B O 1
ATOM 4942 N N . GLY B 1 220 ? 12.602 -28.281 -0.734 1 75.06 220 GLY B N 1
ATOM 4943 C CA . GLY B 1 220 ? 12.805 -26.844 -0.54 1 75.06 220 GLY B CA 1
ATOM 4944 C C . GLY B 1 220 ? 14.125 -26.516 0.134 1 75.06 220 GLY B C 1
ATOM 4945 O O . GLY B 1 220 ? 14.742 -25.5 -0.168 1 75.06 220 GLY B O 1
ATOM 4946 N N . LEU B 1 221 ? 14.547 -27.359 0.981 1 72.81 221 LEU B N 1
ATOM 4947 C CA . LEU B 1 221 ? 15.75 -27.094 1.768 1 72.81 221 LEU B CA 1
ATOM 4948 C C . LEU B 1 221 ? 17 -27.578 1.028 1 72.81 221 LEU B C 1
ATOM 4950 O O . LEU B 1 221 ? 18.078 -27 1.202 1 72.81 221 LEU B O 1
ATOM 4954 N N . TYR B 1 222 ? 16.781 -28.562 0.174 1 72.62 222 TYR B N 1
ATOM 4955 C CA . TYR B 1 222 ? 18 -29.203 -0.299 1 72.62 222 TYR B CA 1
ATOM 4956 C C . TYR B 1 222 ? 18.078 -29.172 -1.82 1 72.62 222 TYR B C 1
ATOM 4958 O O . TYR B 1 222 ? 19.125 -29.469 -2.4 1 72.62 222 TYR B O 1
ATOM 4966 N N . THR B 1 223 ? 17.016 -28.891 -2.422 1 66.62 223 THR B N 1
ATOM 4967 C CA . THR B 1 223 ? 17.078 -28.953 -3.877 1 66.62 223 THR B CA 1
ATOM 4968 C C . THR B 1 223 ? 17.281 -27.562 -4.465 1 66.62 223 THR B C 1
ATOM 4970 O O . THR B 1 223 ? 16.625 -26.609 -4.051 1 66.62 223 THR B O 1
ATOM 4973 N N . TYR B 1 224 ? 18.375 -27.469 -5.293 1 61.06 224 TYR B N 1
ATOM 4974 C CA . TYR B 1 224 ? 18.688 -26.25 -6.039 1 61.06 224 TYR B CA 1
ATOM 4975 C C . TYR B 1 224 ? 17.906 -26.203 -7.348 1 61.06 224 TYR B C 1
ATOM 4977 O O . TYR B 1 224 ? 17.906 -27.172 -8.117 1 61.06 224 TYR B O 1
ATOM 4985 N N . ARG B 1 225 ? 17.047 -25.156 -7.453 1 63.72 225 ARG B N 1
ATOM 4986 C CA . ARG B 1 225 ? 16.219 -25.031 -8.648 1 63.72 225 ARG B CA 1
ATOM 4987 C C . ARG B 1 225 ? 16.953 -24.266 -9.742 1 63.72 225 ARG B C 1
ATOM 4989 O O . ARG B 1 225 ? 16.797 -23.047 -9.867 1 63.72 225 ARG B O 1
ATOM 4996 N N . TRP B 1 226 ? 18.062 -24.859 -10.211 1 55.97 226 TRP B N 1
ATOM 4997 C CA . TRP B 1 226 ? 18.797 -24.141 -11.25 1 55.97 226 TRP B CA 1
ATOM 4998 C C . TRP B 1 226 ? 17.953 -24 -12.516 1 55.97 226 TRP B C 1
ATOM 5000 O O . TRP B 1 226 ? 18 -22.969 -13.195 1 55.97 226 TRP B O 1
ATOM 5010 N N . SER B 1 227 ? 17.328 -25.25 -12.938 1 58.69 227 SER B N 1
ATOM 5011 C CA . SER B 1 227 ? 16.594 -25.188 -14.195 1 58.69 227 SER B CA 1
ATOM 5012 C C . SER B 1 227 ? 15.109 -24.906 -13.969 1 58.69 227 SER B C 1
ATOM 5014 O O . SER B 1 227 ? 14.414 -25.703 -13.336 1 58.69 227 SER B O 1
ATOM 5016 N N . GLN B 1 228 ? 14.672 -23.656 -14.227 1 60.31 228 GLN B N 1
ATOM 5017 C CA . GLN B 1 228 ? 13.336 -23.125 -13.945 1 60.31 228 GLN B CA 1
ATOM 5018 C C . GLN B 1 228 ? 12.297 -23.766 -14.859 1 60.31 228 GLN B C 1
ATOM 5020 O O . GLN B 1 228 ? 11.094 -23.719 -14.578 1 60.31 228 GLN B O 1
ATOM 5025 N N . MET B 1 229 ? 12.766 -24.766 -15.742 1 67.56 229 MET B N 1
ATOM 5026 C CA . MET B 1 229 ? 11.805 -25.047 -16.797 1 67.56 229 MET B CA 1
ATOM 5027 C C . MET B 1 229 ? 11.219 -26.453 -16.625 1 67.56 229 MET B C 1
ATOM 5029 O O . MET B 1 229 ? 10.234 -26.797 -17.297 1 67.56 229 MET B O 1
ATOM 5033 N N . VAL B 1 230 ? 11.766 -27.125 -15.719 1 75.88 230 VAL B N 1
ATOM 5034 C CA . VAL B 1 230 ? 11.266 -28.484 -15.562 1 75.88 230 VAL B CA 1
ATOM 5035 C C . VAL B 1 230 ? 10.227 -28.531 -14.445 1 75.88 230 VAL B C 1
ATOM 5037 O O . VAL B 1 230 ? 10.438 -27.984 -13.367 1 75.88 230 VAL B O 1
ATOM 5040 N N . LEU B 1 231 ? 9.133 -29.203 -14.773 1 76.5 231 LEU B N 1
ATOM 5041 C CA . LEU B 1 231 ? 8.031 -29.297 -13.828 1 76.5 231 LEU B CA 1
ATOM 5042 C C . LEU B 1 231 ? 8.469 -30 -12.547 1 76.5 231 LEU B C 1
ATOM 5044 O O . LEU B 1 231 ? 7.996 -29.672 -11.453 1 76.5 231 LEU B O 1
ATOM 5048 N N . SER B 1 232 ? 9.312 -31 -12.711 1 78.44 232 SER B N 1
ATOM 5049 C CA . SER B 1 232 ? 9.711 -31.812 -11.562 1 78.44 232 SER B CA 1
ATOM 5050 C C . SER B 1 232 ? 10.273 -30.953 -10.438 1 78.44 232 SER B C 1
ATOM 5052 O O . SER B 1 232 ? 10.062 -31.25 -9.258 1 78.44 232 SER B O 1
ATOM 5054 N N . ARG B 1 233 ? 10.797 -29.906 -10.797 1 79.25 233 ARG B N 1
ATOM 5055 C CA . ARG B 1 233 ? 11.438 -29.062 -9.797 1 79.25 233 ARG B CA 1
ATOM 5056 C C . ARG B 1 233 ? 10.422 -28.141 -9.125 1 79.25 233 ARG B C 1
ATOM 5058 O O . ARG B 1 233 ? 10.641 -27.672 -8.008 1 79.25 233 ARG B O 1
ATOM 5065 N N . HIS B 1 234 ? 9.336 -27.922 -9.789 1 86.69 234 HIS B N 1
ATOM 5066 C CA . HIS B 1 234 ? 8.328 -27.031 -9.25 1 86.69 234 HIS B CA 1
ATOM 5067 C C . HIS B 1 234 ? 7.117 -27.797 -8.734 1 86.69 234 HIS B C 1
ATOM 5069 O O . HIS B 1 234 ? 6.215 -27.219 -8.125 1 86.69 234 HIS B O 1
ATOM 5075 N N . PHE B 1 235 ? 7.133 -29.078 -8.922 1 89.44 235 PHE B N 1
ATOM 5076 C CA . PHE B 1 235 ? 6.012 -29.938 -8.547 1 89.44 235 PHE B CA 1
ATOM 5077 C C . PHE B 1 235 ? 5.719 -29.812 -7.059 1 89.44 235 PHE B C 1
ATOM 5079 O O . PHE B 1 235 ? 4.555 -29.734 -6.652 1 89.44 235 PHE B O 1
ATOM 5086 N N . PRO B 1 236 ? 6.777 -29.812 -6.234 1 88.81 236 PRO B N 1
ATOM 5087 C CA . PRO B 1 236 ? 6.508 -29.672 -4.801 1 88.81 236 PRO B CA 1
ATOM 5088 C C . PRO B 1 236 ? 5.766 -28.391 -4.457 1 88.81 236 PRO B C 1
ATOM 5090 O O . PRO B 1 236 ? 4.922 -28.375 -3.561 1 88.81 236 PRO B O 1
ATOM 5093 N N . THR B 1 237 ? 6.078 -27.344 -5.133 1 90.44 237 THR B N 1
ATOM 5094 C CA . THR B 1 237 ? 5.422 -26.062 -4.895 1 90.44 237 THR B CA 1
ATOM 5095 C C . THR B 1 237 ? 3.941 -26.141 -5.254 1 90.44 237 THR B C 1
ATOM 5097 O O . THR B 1 237 ? 3.088 -25.703 -4.484 1 90.44 237 THR B O 1
ATOM 5100 N N . PHE B 1 238 ? 3.639 -26.719 -6.375 1 93.75 238 PHE B N 1
ATOM 5101 C CA . PHE B 1 238 ? 2.252 -26.906 -6.789 1 93.75 238 PHE B CA 1
ATOM 5102 C C . PHE B 1 238 ? 1.515 -27.828 -5.824 1 93.75 238 PHE B C 1
ATOM 5104 O O . PHE B 1 238 ? 0.37 -27.562 -5.453 1 93.75 238 PHE B O 1
ATOM 5111 N N . LEU B 1 239 ? 2.238 -28.844 -5.473 1 93.62 239 LEU B N 1
ATOM 5112 C CA . LEU B 1 239 ? 1.646 -29.828 -4.57 1 93.62 239 LEU B CA 1
ATOM 5113 C C . LEU B 1 239 ? 1.332 -29.203 -3.215 1 93.62 239 LEU B C 1
ATOM 5115 O O . LEU B 1 239 ? 0.301 -29.5 -2.609 1 93.62 239 LEU B O 1
ATOM 5119 N N . ALA B 1 240 ? 2.191 -28.375 -2.75 1 93.12 240 ALA B N 1
ATOM 5120 C CA . ALA B 1 240 ? 1.959 -27.672 -1.491 1 93.12 240 ALA B CA 1
ATOM 5121 C C . ALA B 1 240 ? 0.66 -26.875 -1.541 1 93.12 240 ALA B C 1
ATOM 5123 O O . ALA B 1 240 ? -0.118 -26.875 -0.584 1 93.12 240 ALA B O 1
ATOM 5124 N N . GLY B 1 241 ? 0.438 -26.188 -2.631 1 95.69 241 GLY B N 1
ATOM 5125 C CA . GLY B 1 241 ? -0.798 -25.438 -2.801 1 95.69 241 GLY B CA 1
ATOM 5126 C C . GLY B 1 241 ? -2.033 -26.312 -2.795 1 95.69 241 GLY B C 1
ATOM 5127 O O . GLY B 1 241 ? -3.035 -25.984 -2.154 1 95.69 241 GLY B O 1
ATOM 5128 N N . SER B 1 242 ? -1.937 -27.422 -3.441 1 96.31 242 SER B N 1
ATOM 5129 C CA . SER B 1 242 ? -3.061 -28.344 -3.506 1 96.31 242 SER B CA 1
ATOM 5130 C C . SER B 1 242 ? -3.359 -28.953 -2.137 1 96.31 242 SER B C 1
ATOM 5132 O O . SER B 1 242 ? -4.52 -29.047 -1.733 1 96.31 242 SER B O 1
ATOM 5134 N N . ILE B 1 243 ? -2.322 -29.375 -1.461 1 95.31 243 ILE B N 1
ATOM 5135 C CA . ILE B 1 243 ? -2.486 -29.969 -0.133 1 95.31 243 ILE B CA 1
ATOM 5136 C C . ILE B 1 243 ? -3.121 -28.938 0.805 1 95.31 243 ILE B C 1
ATOM 5138 O O . ILE B 1 243 ? -4.035 -29.266 1.563 1 95.31 243 ILE B O 1
ATOM 5142 N N . ALA B 1 244 ? -2.662 -27.766 0.716 1 95.69 244 ALA B N 1
ATOM 5143 C CA . ALA B 1 244 ? -3.199 -26.688 1.562 1 95.69 244 ALA B CA 1
ATOM 5144 C C . ALA B 1 244 ? -4.684 -26.469 1.285 1 95.69 244 ALA B C 1
ATOM 5146 O O . ALA B 1 244 ? -5.461 -26.203 2.207 1 95.69 244 ALA B O 1
ATOM 5147 N N . ALA B 1 245 ? -5.039 -26.5 0.063 1 96.44 245 ALA B N 1
ATOM 5148 C CA . ALA B 1 245 ? -6.441 -26.328 -0.308 1 96.44 245 ALA B CA 1
ATOM 5149 C C . ALA B 1 245 ? -7.309 -27.406 0.33 1 96.44 245 ALA B C 1
ATOM 5151 O O . ALA B 1 245 ? -8.383 -27.109 0.858 1 96.44 245 ALA B O 1
ATOM 5152 N N . VAL B 1 246 ? -6.832 -28.625 0.287 1 96.06 246 VAL B N 1
ATOM 5153 C CA . VAL B 1 246 ? -7.566 -29.734 0.869 1 96.06 246 VAL B CA 1
ATOM 5154 C C . VAL B 1 246 ? -7.703 -29.547 2.377 1 96.06 246 VAL B C 1
ATOM 5156 O O . VAL B 1 246 ? -8.789 -29.719 2.938 1 96.06 246 VAL B O 1
ATOM 5159 N N . ILE B 1 247 ? -6.629 -29.156 2.947 1 94.69 247 ILE B N 1
ATOM 5160 C CA . ILE B 1 247 ? -6.621 -28.938 4.391 1 94.69 247 ILE B CA 1
ATOM 5161 C C . ILE B 1 247 ? -7.617 -27.828 4.75 1 94.69 247 ILE B C 1
ATOM 5163 O O . ILE B 1 247 ? -8.383 -27.969 5.703 1 94.69 247 ILE B O 1
ATOM 5167 N N . PHE B 1 248 ? -7.66 -26.812 4.02 1 94.94 248 PHE B N 1
ATOM 5168 C CA . PHE B 1 248 ? -8.586 -25.703 4.262 1 94.94 248 PHE B CA 1
ATOM 5169 C C . PHE B 1 248 ? -10.031 -26.188 4.168 1 94.94 248 PHE B C 1
ATOM 5171 O O . PHE B 1 248 ? -10.836 -25.922 5.066 1 94.94 248 PHE B O 1
ATOM 5178 N N . VAL B 1 249 ? -10.289 -26.859 3.062 1 94.31 249 VAL B N 1
ATOM 5179 C CA . VAL B 1 249 ? -11.656 -27.297 2.824 1 94.31 249 VAL B CA 1
ATOM 5180 C C . VAL B 1 249 ? -12.102 -28.25 3.938 1 94.31 249 VAL B C 1
ATOM 5182 O O . VAL B 1 249 ? -13.211 -28.125 4.469 1 94.31 249 VAL B O 1
ATOM 5185 N N . LYS B 1 250 ? -11.258 -29.172 4.305 1 93.56 250 LYS B N 1
ATOM 5186 C CA . LYS B 1 250 ? -11.586 -30.156 5.332 1 93.56 250 LYS B CA 1
ATOM 5187 C C . LYS B 1 250 ? -11.766 -29.484 6.691 1 93.56 250 LYS B C 1
ATOM 5189 O O . LYS B 1 250 ? -12.727 -29.781 7.414 1 93.56 250 LYS B O 1
ATOM 5194 N N . ILE B 1 251 ? -10.922 -28.578 7.047 1 93.31 251 ILE B N 1
ATOM 5195 C CA . ILE B 1 251 ? -11 -27.891 8.336 1 93.31 251 ILE B CA 1
ATOM 5196 C C . ILE B 1 251 ? -12.211 -26.969 8.359 1 93.31 251 ILE B C 1
ATOM 5198 O O . ILE B 1 251 ? -12.945 -26.922 9.352 1 93.31 251 ILE B O 1
ATOM 5202 N N . ASN B 1 252 ? -12.367 -26.219 7.305 1 93.31 252 ASN B N 1
ATOM 5203 C CA . ASN B 1 252 ? -13.5 -25.312 7.207 1 93.31 252 ASN B CA 1
ATOM 5204 C C . ASN B 1 252 ? -14.828 -26.062 7.328 1 93.31 252 ASN B C 1
ATOM 5206 O O . ASN B 1 252 ? -15.75 -25.594 7.992 1 93.31 252 ASN B O 1
ATOM 5210 N N . THR B 1 253 ? -14.93 -27.188 6.66 1 90.75 253 THR B N 1
ATOM 5211 C CA . THR B 1 253 ? -16.125 -28.016 6.742 1 90.75 253 THR B CA 1
ATOM 5212 C C . THR B 1 253 ? -16.328 -28.547 8.156 1 90.75 253 THR B C 1
ATOM 5214 O O . THR B 1 253 ? -17.438 -28.547 8.68 1 90.75 253 THR B O 1
ATOM 5217 N N . TRP B 1 254 ? -15.227 -29.016 8.711 1 91.44 254 TRP B N 1
ATOM 5218 C CA . TRP B 1 254 ? -15.289 -29.531 10.078 1 91.44 254 TRP B CA 1
ATOM 5219 C C . TRP B 1 254 ? -15.734 -28.453 11.047 1 91.44 254 TRP B C 1
ATOM 5221 O O . TRP B 1 254 ? -16.547 -28.703 11.945 1 91.44 254 TRP B O 1
ATOM 5231 N N . ILE B 1 255 ? -15.258 -27.281 10.945 1 93.44 255 ILE B N 1
ATOM 5232 C CA . ILE B 1 255 ? -15.609 -26.156 11.805 1 93.44 255 ILE B CA 1
ATOM 5233 C C . ILE B 1 255 ? -17.094 -25.859 11.664 1 93.44 255 ILE B C 1
ATOM 5235 O O . ILE B 1 255 ? -17.797 -25.641 12.664 1 93.44 255 ILE B O 1
ATOM 5239 N N . GLY B 1 256 ? -17.609 -25.797 10.469 1 90.69 256 GLY B N 1
ATOM 5240 C CA . GLY B 1 256 ? -19.016 -25.531 10.211 1 90.69 256 GLY B CA 1
ATOM 5241 C C . GLY B 1 256 ? -19.938 -26.609 10.766 1 90.69 256 GLY B C 1
ATOM 5242 O O . GLY B 1 256 ? -20.938 -26.312 11.414 1 90.69 256 GLY B O 1
ATOM 5243 N N . GLU B 1 257 ? -19.594 -27.812 10.492 1 90.81 257 GLU B N 1
ATOM 5244 C CA . GLU B 1 257 ? -20.406 -28.953 10.906 1 90.81 257 GLU B CA 1
ATOM 5245 C C . GLU B 1 257 ? -20.469 -29.062 12.43 1 90.81 257 GLU B C 1
ATOM 5247 O O . GLU B 1 257 ? -21.484 -29.469 12.984 1 90.81 257 GLU B O 1
ATOM 5252 N N . ASN B 1 258 ? -19.406 -28.688 13.047 1 93.88 258 ASN B N 1
ATOM 5253 C CA . ASN B 1 258 ? -19.328 -28.828 14.5 1 93.88 258 ASN B CA 1
ATOM 5254 C C . ASN B 1 258 ? -19.562 -27.5 15.203 1 93.88 258 ASN B C 1
ATOM 5256 O O . ASN B 1 258 ? -19.5 -27.422 16.438 1 93.88 258 ASN B O 1
ATOM 5260 N N . SER B 1 259 ? -19.797 -26.406 14.461 1 93.62 259 SER B N 1
ATOM 5261 C CA . SER B 1 259 ? -19.969 -25.062 15.008 1 93.62 259 SER B CA 1
ATOM 5262 C C . SER B 1 259 ? -18.828 -24.703 15.969 1 93.62 259 SER B C 1
ATOM 5264 O O . SER B 1 259 ? -19.078 -24.203 17.062 1 93.62 259 SER B O 1
ATOM 5266 N N . PHE B 1 260 ? -17.75 -25.125 15.602 1 92.19 260 PHE B N 1
ATOM 5267 C CA . PHE B 1 260 ? -16.547 -24.906 16.406 1 92.19 260 PHE B CA 1
ATOM 5268 C C . PHE B 1 260 ? -16.156 -23.438 16.406 1 92.19 260 PHE B C 1
ATOM 5270 O O . PHE B 1 260 ? -16.203 -22.781 15.359 1 92.19 260 PHE B O 1
ATOM 5277 N N . THR B 1 261 ? -15.852 -22.906 17.719 1 92.38 261 THR B N 1
ATOM 5278 C CA . THR B 1 261 ? -15.344 -21.547 17.844 1 92.38 261 THR B CA 1
ATOM 5279 C C . THR B 1 261 ? -13.969 -21.531 18.5 1 92.38 261 THR B C 1
ATOM 5281 O O . THR B 1 261 ? -13.734 -22.234 19.484 1 92.38 261 THR B O 1
ATOM 5284 N N . PHE B 1 262 ? -13.086 -20.875 17.875 1 94.12 262 PHE B N 1
ATOM 5285 C CA . PHE B 1 262 ? -11.727 -20.797 18.406 1 94.12 262 PHE B CA 1
ATOM 5286 C C . PHE B 1 262 ? -11.711 -20.016 19.719 1 94.12 262 PHE B C 1
ATOM 5288 O O . PHE B 1 262 ? -12.305 -18.938 19.812 1 94.12 262 PHE B O 1
ATOM 5295 N N . SER B 1 263 ? -11.094 -20.578 20.719 1 94.81 263 SER B N 1
ATOM 5296 C CA . SER B 1 263 ? -10.898 -19.859 21.984 1 94.81 263 SER B CA 1
ATOM 5297 C C . SER B 1 263 ? -9.859 -18.75 21.812 1 94.81 263 SER B C 1
ATOM 5299 O O . SER B 1 263 ? -9.094 -18.75 20.859 1 94.81 263 SER B O 1
ATOM 5301 N N . THR B 1 264 ? -9.812 -17.875 22.766 1 93.94 264 THR B N 1
ATOM 5302 C CA . THR B 1 264 ? -8.867 -16.766 22.719 1 93.94 264 THR B CA 1
ATOM 5303 C C . THR B 1 264 ? -7.43 -17.266 22.766 1 93.94 264 THR B C 1
ATOM 5305 O O . THR B 1 264 ? -6.551 -16.703 22.109 1 93.94 264 THR B O 1
ATOM 5308 N N . TYR B 1 265 ? -7.254 -18.297 23.5 1 95.12 265 TYR B N 1
ATOM 5309 C CA . TYR B 1 265 ? -5.918 -18.875 23.609 1 95.12 265 TYR B CA 1
ATOM 5310 C C . TYR B 1 265 ? -5.504 -19.547 22.297 1 95.12 265 TYR B C 1
ATOM 5312 O O . TYR B 1 265 ? -4.348 -19.453 21.891 1 95.12 265 TYR B O 1
ATOM 5320 N N . GLN B 1 266 ? -6.477 -20.234 21.688 1 95.12 266 GLN B N 1
ATOM 5321 C CA . GLN B 1 266 ? -6.207 -20.875 20.406 1 95.12 266 GLN B CA 1
ATOM 5322 C C . GLN B 1 266 ? -5.898 -19.844 19.328 1 95.12 266 GLN B C 1
ATOM 5324 O O . GLN B 1 266 ? -4.973 -20.016 18.531 1 95.12 266 GLN B O 1
ATOM 5329 N N . VAL B 1 267 ? -6.648 -18.812 19.375 1 95.94 267 VAL B N 1
ATOM 5330 C CA . VAL B 1 267 ? -6.418 -17.734 18.406 1 95.94 267 VAL B CA 1
ATOM 5331 C C . VAL B 1 267 ? -5.035 -17.125 18.641 1 95.94 267 VAL B C 1
ATOM 5333 O O . VAL B 1 267 ? -4.301 -16.875 17.672 1 95.94 267 VAL B O 1
ATOM 5336 N N . GLY B 1 268 ? -4.703 -16.875 19.891 1 95.81 268 GLY B N 1
ATOM 5337 C CA . GLY B 1 268 ? -3.381 -16.359 20.203 1 95.81 268 GLY B CA 1
ATOM 5338 C C . GLY B 1 268 ? -2.256 -17.25 19.719 1 95.81 268 GLY B C 1
ATOM 5339 O O . GLY B 1 268 ? -1.263 -16.75 19.172 1 95.81 268 GLY B O 1
ATOM 5340 N N . ALA B 1 269 ? -2.393 -18.516 19.906 1 96.62 269 ALA B N 1
ATOM 5341 C CA . ALA B 1 269 ? -1.383 -19.469 19.469 1 96.62 269 ALA B CA 1
ATOM 5342 C C . ALA B 1 269 ? -1.263 -19.469 17.938 1 96.62 269 ALA B C 1
ATOM 5344 O O . ALA B 1 269 ? -0.155 -19.5 17.406 1 96.62 269 ALA B O 1
ATOM 5345 N N . ILE B 1 270 ? -2.387 -19.469 17.266 1 96.38 270 ILE B N 1
ATOM 5346 C CA . ILE B 1 270 ? -2.412 -19.484 15.812 1 96.38 270 ILE B CA 1
ATOM 5347 C C . ILE B 1 270 ? -1.753 -18.203 15.281 1 96.38 270 ILE B C 1
ATOM 5349 O O . ILE B 1 270 ? -0.979 -18.266 14.32 1 96.38 270 ILE B O 1
ATOM 5353 N N . ARG B 1 271 ? -2.018 -17.125 15.938 1 96.31 271 ARG B N 1
ATOM 5354 C CA . ARG B 1 271 ? -1.434 -15.852 15.523 1 96.31 271 ARG B CA 1
ATOM 5355 C C . ARG B 1 271 ? 0.075 -15.844 15.742 1 96.31 271 ARG B C 1
ATOM 5357 O O . ARG B 1 271 ? 0.818 -15.234 14.977 1 96.31 271 ARG B O 1
ATOM 5364 N N . ALA B 1 272 ? 0.475 -16.438 16.812 1 96.19 272 ALA B N 1
ATOM 5365 C CA . ALA B 1 272 ? 1.908 -16.547 17.062 1 96.19 272 ALA B CA 1
ATOM 5366 C C . ALA B 1 272 ? 2.6 -17.359 15.977 1 96.19 272 ALA B C 1
ATOM 5368 O O . ALA B 1 272 ? 3.68 -17 15.508 1 96.19 272 ALA B O 1
ATOM 5369 N N . ILE B 1 273 ? 2.023 -18.453 15.602 1 95.75 273 ILE B N 1
ATOM 5370 C CA . ILE B 1 273 ? 2.555 -19.281 14.523 1 95.75 273 ILE B CA 1
ATOM 5371 C C . ILE B 1 273 ? 2.582 -18.5 13.219 1 95.75 273 ILE B C 1
ATOM 5373 O O . ILE B 1 273 ? 3.578 -18.516 12.492 1 95.75 273 ILE B O 1
ATOM 5377 N N . GLU B 1 274 ? 1.505 -17.797 12.953 1 95.75 274 GLU B N 1
ATOM 5378 C CA . GLU B 1 274 ? 1.422 -16.984 11.742 1 95.75 274 GLU B CA 1
ATOM 5379 C C . GLU B 1 274 ? 2.506 -15.906 11.734 1 95.75 274 GLU B C 1
ATOM 5381 O O . GLU B 1 274 ? 3.188 -15.719 10.719 1 95.75 274 GLU B O 1
ATOM 5386 N N . GLY B 1 275 ? 2.639 -15.156 12.859 1 93.62 275 GLY B N 1
ATOM 5387 C CA . GLY B 1 275 ? 3.658 -14.125 12.969 1 93.62 275 GLY B CA 1
ATOM 5388 C C . GLY B 1 275 ? 5.062 -14.656 12.75 1 93.62 275 GLY B C 1
ATOM 5389 O O . GLY B 1 275 ? 5.867 -14.023 12.062 1 93.62 275 GLY B O 1
ATOM 5390 N N . THR B 1 276 ? 5.309 -15.766 13.32 1 92.06 276 THR B N 1
ATOM 5391 C CA . THR B 1 276 ? 6.613 -16.406 13.148 1 92.06 276 THR B CA 1
ATOM 5392 C C . THR B 1 276 ? 6.828 -16.812 11.695 1 92.06 276 THR B C 1
ATOM 5394 O O . THR B 1 276 ? 7.91 -16.609 11.141 1 92.06 276 THR B O 1
ATOM 5397 N N . THR B 1 277 ? 5.812 -17.391 11.094 1 92.94 277 THR B N 1
ATOM 5398 C CA . THR B 1 277 ? 5.895 -17.828 9.703 1 92.94 277 THR B CA 1
ATOM 5399 C C . THR B 1 277 ? 6.145 -16.641 8.773 1 92.94 277 THR B C 1
ATOM 5401 O O . THR B 1 277 ? 6.996 -16.703 7.891 1 92.94 277 THR B O 1
ATOM 5404 N N . VAL B 1 278 ? 5.441 -15.562 9.008 1 92.69 278 VAL B N 1
ATOM 5405 C CA . VAL B 1 278 ? 5.605 -14.359 8.195 1 92.69 278 VAL B CA 1
ATOM 5406 C C . VAL B 1 278 ? 7.016 -13.805 8.383 1 92.69 278 VAL B C 1
ATOM 5408 O O . VAL B 1 278 ? 7.648 -13.367 7.414 1 92.69 278 VAL B O 1
ATOM 5411 N N . SER B 1 279 ? 7.48 -13.812 9.617 1 89.12 279 SER B N 1
ATOM 5412 C CA . SER B 1 279 ? 8.836 -13.344 9.898 1 89.12 279 SER B CA 1
ATOM 5413 C C . SER B 1 279 ? 9.875 -14.164 9.148 1 89.12 279 SER B C 1
ATOM 5415 O O . SER B 1 279 ? 10.859 -13.625 8.648 1 89.12 279 SER B O 1
ATOM 5417 N N . ILE B 1 280 ? 9.664 -15.398 9.039 1 87 280 ILE B N 1
ATOM 5418 C CA . ILE B 1 280 ? 10.586 -16.281 8.336 1 87 280 ILE B CA 1
ATOM 5419 C C . ILE B 1 280 ? 10.523 -16 6.832 1 87 280 ILE B C 1
ATOM 5421 O O . ILE B 1 280 ? 11.555 -15.945 6.164 1 87 280 ILE B O 1
ATOM 5425 N N . ILE B 1 281 ? 9.32 -15.852 6.285 1 88.69 281 ILE B N 1
ATOM 5426 C CA . ILE B 1 281 ? 9.164 -15.531 4.871 1 88.69 281 ILE B CA 1
ATOM 5427 C C . ILE B 1 281 ? 9.922 -14.242 4.543 1 88.69 281 ILE B C 1
ATOM 5429 O O . ILE B 1 281 ? 10.648 -14.18 3.555 1 88.69 281 ILE B O 1
ATOM 5433 N N . MET B 1 282 ? 9.727 -13.266 5.418 1 88.31 282 MET B N 1
ATOM 5434 C CA . MET B 1 282 ? 10.398 -11.984 5.207 1 88.31 282 MET B CA 1
ATOM 5435 C C . MET B 1 282 ? 11.914 -12.148 5.289 1 88.31 282 MET B C 1
ATOM 5437 O O . MET B 1 282 ? 12.656 -11.539 4.512 1 88.31 282 MET B O 1
ATOM 5441 N N . SER B 1 283 ? 12.352 -12.891 6.23 1 85.31 283 SER B N 1
ATOM 5442 C CA . SER B 1 283 ? 13.781 -13.117 6.398 1 85.31 283 SER B CA 1
ATOM 5443 C C . SER B 1 283 ? 14.375 -13.812 5.18 1 85.31 283 SER B C 1
ATOM 5445 O O . SER B 1 283 ? 15.492 -13.492 4.762 1 85.31 283 SER B O 1
ATOM 5447 N N . LEU B 1 284 ? 13.641 -14.727 4.664 1 81.44 284 LEU B N 1
ATOM 5448 C CA . LEU B 1 284 ? 14.109 -15.453 3.482 1 81.44 284 LEU B CA 1
ATOM 5449 C C . LEU B 1 284 ? 14.078 -14.555 2.252 1 81.44 284 LEU B C 1
ATOM 5451 O O . LEU B 1 284 ? 15.008 -14.57 1.442 1 81.44 284 LEU B O 1
ATOM 5455 N N . SER B 1 285 ? 13.039 -13.773 2.102 1 83.62 285 SER B N 1
ATOM 5456 C CA . SER B 1 285 ? 12.852 -12.938 0.923 1 83.62 285 SER B CA 1
ATOM 5457 C C . SER B 1 285 ? 13.859 -11.789 0.894 1 83.62 285 SER B C 1
ATOM 5459 O O . SER B 1 285 ? 14.352 -11.414 -0.173 1 83.62 285 SER B O 1
ATOM 5461 N N . PHE B 1 286 ? 14.156 -11.289 2.129 1 82.94 286 PHE B N 1
ATOM 5462 C CA . PHE B 1 286 ? 15.008 -10.109 2.172 1 82.94 286 PHE B CA 1
ATOM 5463 C C . PHE B 1 286 ? 16.406 -10.469 2.678 1 82.94 286 PHE B C 1
ATOM 5465 O O . PHE B 1 286 ? 17.219 -9.586 2.926 1 82.94 286 PHE B O 1
ATOM 5472 N N . GLN B 1 287 ? 16.641 -11.75 2.84 1 78.31 287 GLN B N 1
ATOM 5473 C CA . GLN B 1 287 ? 17.953 -12.297 3.164 1 78.31 287 GLN B CA 1
ATOM 5474 C C . GLN B 1 287 ? 18.516 -11.664 4.434 1 78.31 287 GLN B C 1
ATOM 5476 O O . GLN B 1 287 ? 19.609 -11.094 4.422 1 78.31 287 GLN B O 1
ATOM 5481 N N . GLY B 1 288 ? 17.938 -11.852 5.57 1 73.75 288 GLY B N 1
ATOM 5482 C CA . GLY B 1 288 ? 18.375 -11.32 6.852 1 73.75 288 GLY B CA 1
ATOM 5483 C C . GLY B 1 288 ? 17.25 -11.203 7.867 1 73.75 288 GLY B C 1
ATOM 5484 O O . GLY B 1 288 ? 16.609 -12.203 8.211 1 73.75 288 GLY B O 1
ATOM 5485 N N . LEU B 1 289 ? 16.938 -9.953 8.219 1 75.44 289 LEU B N 1
ATOM 5486 C CA . LEU B 1 289 ? 15.914 -9.633 9.211 1 75.44 289 LEU B CA 1
ATOM 5487 C C . LEU B 1 289 ? 16 -10.57 10.406 1 75.44 289 LEU B C 1
ATOM 5489 O O . LEU B 1 289 ? 17 -10.562 11.133 1 75.44 289 LEU B O 1
ATOM 5493 N N . PHE B 1 290 ? 15.117 -11.547 10.477 1 68.5 290 PHE B N 1
ATOM 5494 C CA . PHE B 1 290 ? 15.039 -12.453 11.617 1 68.5 290 PHE B CA 1
ATOM 5495 C C . PHE B 1 290 ? 16.297 -13.297 11.727 1 68.5 290 PHE B C 1
ATOM 5497 O O . PHE B 1 290 ? 16.844 -13.477 12.82 1 68.5 290 PHE B O 1
ATOM 5504 N N . PHE B 1 291 ? 16.859 -13.609 10.617 1 68.56 291 PHE B N 1
ATOM 5505 C CA . PHE B 1 291 ? 17.984 -14.531 10.617 1 68.56 291 PHE B CA 1
ATOM 5506 C C . PHE B 1 291 ? 19.281 -13.797 10.914 1 68.56 291 PHE B C 1
ATOM 5508 O O . PHE B 1 291 ? 20.203 -14.359 11.516 1 68.56 291 PHE B O 1
ATOM 5515 N N . HIS B 1 292 ? 19.344 -12.617 10.398 1 70 292 HIS B N 1
ATOM 5516 C CA . HIS B 1 292 ? 20.516 -11.836 10.766 1 70 292 HIS B CA 1
ATOM 5517 C C . HIS B 1 292 ? 20.5 -11.477 12.25 1 70 292 HIS B C 1
ATOM 5519 O O . HIS B 1 292 ? 21.547 -11.477 12.906 1 70 292 HIS B O 1
ATOM 5525 N N . TRP B 1 293 ? 19.344 -11.328 12.594 1 64.5 293 TRP B N 1
ATOM 5526 C CA . TRP B 1 293 ? 19.219 -11.008 14.008 1 64.5 293 TRP B CA 1
ATOM 5527 C C . TRP B 1 293 ? 19.5 -12.234 14.867 1 64.5 293 TRP B C 1
ATOM 5529 O O . TRP B 1 293 ? 20.016 -12.117 15.984 1 64.5 293 TRP B O 1
ATOM 5539 N N . ILE B 1 294 ? 19.25 -13.383 14.188 1 63.03 294 ILE B N 1
ATOM 5540 C CA . ILE B 1 294 ? 19.516 -14.625 14.906 1 63.03 294 ILE B CA 1
ATOM 5541 C C . ILE B 1 294 ? 20.812 -15.25 14.422 1 63.03 294 ILE B C 1
ATOM 5543 O O . ILE B 1 294 ? 21.266 -16.266 14.953 1 63.03 294 ILE B O 1
ATOM 5547 N N . HIS B 1 295 ? 21.641 -14.547 13.641 1 58.47 295 HIS B N 1
ATOM 5548 C CA . HIS B 1 295 ? 22.984 -14.828 13.133 1 58.47 295 HIS B CA 1
ATOM 5549 C C . HIS B 1 295 ? 22.984 -16.109 12.289 1 58.47 295 HIS B C 1
ATOM 5551 O O . HIS B 1 295 ? 24.062 -16.656 12.023 1 58.47 295 HIS B O 1
ATOM 5557 N N . GLU B 1 296 ? 21.875 -16.75 11.883 1 61.56 296 GLU B N 1
ATOM 5558 C CA . GLU B 1 296 ? 21.938 -17.953 11.062 1 61.56 296 GLU B CA 1
ATOM 5559 C C . GLU B 1 296 ? 20.922 -17.922 9.93 1 61.56 296 GLU B C 1
ATOM 5561 O O . GLU B 1 296 ? 19.781 -17.5 10.125 1 61.56 296 GLU B O 1
ATOM 5566 N N . ASN B 1 297 ? 21.406 -17.75 8.648 1 58.78 297 ASN B N 1
ATOM 5567 C CA . ASN B 1 297 ? 20.484 -17.875 7.523 1 58.78 297 ASN B CA 1
ATOM 5568 C C . ASN B 1 297 ? 20.266 -19.344 7.137 1 58.78 297 ASN B C 1
ATOM 5570 O O . ASN B 1 297 ? 21.203 -20.016 6.719 1 58.78 297 ASN B O 1
ATOM 5574 N N . ILE B 1 298 ? 19.234 -19.859 7.551 1 60.22 298 ILE B N 1
ATOM 5575 C CA . ILE B 1 298 ? 18.953 -21.281 7.383 1 60.22 298 ILE B CA 1
ATOM 5576 C C . ILE B 1 298 ? 18.656 -21.578 5.914 1 60.22 298 ILE B C 1
ATOM 5578 O O . ILE B 1 298 ? 18.766 -22.734 5.473 1 60.22 298 ILE B O 1
ATOM 5582 N N . ALA B 1 299 ? 18.312 -20.562 5.133 1 60.5 299 ALA B N 1
ATOM 5583 C CA . ALA B 1 299 ? 17.859 -20.891 3.779 1 60.5 299 ALA B CA 1
ATOM 5584 C C . ALA B 1 299 ? 19.047 -21.047 2.83 1 60.5 299 ALA B C 1
ATOM 5586 O O . ALA B 1 299 ? 20.031 -20.297 2.932 1 60.5 299 ALA B O 1
ATOM 5587 N N . PRO B 1 300 ? 18.938 -22.203 2.057 1 60.22 300 PRO B N 1
ATOM 5588 C CA . PRO B 1 300 ? 19.984 -22.328 1.044 1 60.22 300 PRO B CA 1
ATOM 5589 C C . PRO B 1 300 ? 20.078 -21.109 0.134 1 60.22 300 PRO B C 1
ATOM 5591 O O . PRO B 1 300 ? 19.094 -20.406 -0.066 1 60.22 300 PRO B O 1
ATOM 5594 N N . SER B 1 301 ? 21.25 -20.688 -0.186 1 60.5 301 SER B N 1
ATOM 5595 C CA . SER B 1 301 ? 21.531 -19.578 -1.082 1 60.5 301 SER B CA 1
ATOM 5596 C C . SER B 1 301 ? 20.984 -19.844 -2.482 1 60.5 301 SER B C 1
ATOM 5598 O O . SER B 1 301 ? 21.672 -19.578 -3.477 1 60.5 301 SER B O 1
ATOM 5600 N N . THR B 1 302 ? 19.859 -20.641 -2.592 1 57.84 302 THR B N 1
ATOM 5601 C CA . THR B 1 302 ? 19.375 -20.938 -3.938 1 57.84 302 THR B CA 1
ATOM 5602 C C . THR B 1 302 ? 18.297 -19.938 -4.359 1 57.84 302 THR B C 1
ATOM 5604 O O . THR B 1 302 ? 17.516 -19.484 -3.529 1 57.84 302 THR B O 1
ATOM 5607 N N . PRO B 1 303 ? 18.469 -19.609 -5.645 1 56.31 303 PRO B N 1
ATOM 5608 C CA . PRO B 1 303 ? 17.391 -18.766 -6.172 1 56.31 303 PRO B CA 1
ATOM 5609 C C . PRO B 1 303 ? 16.031 -19.438 -6.125 1 56.31 303 PRO B C 1
ATOM 5611 O O . PRO B 1 303 ? 15.93 -20.656 -6.344 1 56.31 303 PRO B O 1
ATOM 5614 N N . GLY B 1 304 ? 14.836 -18.797 -5.738 1 54.5 304 GLY B N 1
ATOM 5615 C CA . GLY B 1 304 ? 13.492 -19.344 -5.789 1 54.5 304 GLY B CA 1
ATOM 5616 C C . GLY B 1 304 ? 13.219 -20.359 -4.699 1 54.5 304 GLY B C 1
ATOM 5617 O O . GLY B 1 304 ? 12.82 -21.484 -4.984 1 54.5 304 GLY B O 1
ATOM 5618 N N . PHE B 1 305 ? 13.391 -20.125 -3.424 1 58.5 305 PHE B N 1
ATOM 5619 C CA . PHE B 1 305 ? 13.461 -21.078 -2.32 1 58.5 305 PHE B CA 1
ATOM 5620 C C . PHE B 1 305 ? 12.117 -21.781 -2.125 1 58.5 305 PHE B C 1
ATOM 5622 O O . PHE B 1 305 ? 11.109 -21.125 -1.848 1 58.5 305 PHE B O 1
ATOM 5629 N N . PRO B 1 306 ? 11.953 -23.203 -2.756 1 56.16 306 PRO B N 1
ATOM 5630 C CA . PRO B 1 306 ? 10.773 -24.016 -2.445 1 56.16 306 PRO B CA 1
ATOM 5631 C C . PRO B 1 306 ? 10.32 -23.875 -0.996 1 56.16 306 PRO B C 1
ATOM 5633 O O . PRO B 1 306 ? 9.133 -24.016 -0.7 1 56.16 306 PRO B O 1
ATOM 5636 N N . PHE B 1 307 ? 11.109 -23.391 -0.192 1 67.12 307 PHE B N 1
ATOM 5637 C CA . PHE B 1 307 ? 10.844 -23.281 1.237 1 67.12 307 PHE B CA 1
ATOM 5638 C C . PHE B 1 307 ? 9.805 -22.203 1.519 1 67.12 307 PHE B C 1
ATOM 5640 O O . PHE B 1 307 ? 8.938 -22.375 2.377 1 67.12 307 PHE B O 1
ATOM 5647 N N . ILE B 1 308 ? 9.602 -21.406 0.608 1 80.44 308 ILE B N 1
ATOM 5648 C CA . ILE B 1 308 ? 8.664 -20.312 0.85 1 80.44 308 ILE B CA 1
ATOM 5649 C C . ILE B 1 308 ? 7.242 -20.781 0.537 1 80.44 308 ILE B C 1
ATOM 5651 O O . ILE B 1 308 ? 6.281 -20.281 1.132 1 80.44 308 ILE B O 1
ATOM 5655 N N . SER B 1 309 ? 7.141 -21.875 -0.211 1 86.81 309 SER B N 1
ATOM 5656 C CA . SER B 1 309 ? 5.836 -22.375 -0.622 1 86.81 309 SER B CA 1
ATOM 5657 C C . SER B 1 309 ? 5.059 -22.938 0.567 1 86.81 309 SER B C 1
ATOM 5659 O O . SER B 1 309 ? 3.879 -22.625 0.744 1 86.81 309 SER B O 1
ATOM 5661 N N . VAL B 1 310 ? 5.773 -23.688 1.383 1 87.06 310 VAL B N 1
ATOM 5662 C CA . VAL B 1 310 ? 5.125 -24.281 2.543 1 87.06 310 VAL B CA 1
ATOM 5663 C C . VAL B 1 310 ? 4.695 -23.188 3.52 1 87.06 310 VAL B C 1
ATOM 5665 O O . VAL B 1 310 ? 3.59 -23.234 4.062 1 87.06 310 VAL B O 1
ATOM 5668 N N . LEU B 1 311 ? 5.559 -22.297 3.691 1 90.44 311 LEU B N 1
ATOM 5669 C CA . LEU B 1 311 ? 5.266 -21.203 4.605 1 90.44 311 LEU B CA 1
ATOM 5670 C C . LEU B 1 311 ? 4.098 -20.359 4.09 1 90.44 311 LEU B C 1
ATOM 5672 O O . LEU B 1 311 ? 3.203 -20 4.859 1 90.44 311 LEU B O 1
ATOM 5676 N N . LEU B 1 312 ? 4.086 -20.125 2.848 1 93.31 312 LEU B N 1
ATOM 5677 C CA . LEU B 1 312 ? 3.02 -19.344 2.236 1 93.31 312 LEU B CA 1
ATOM 5678 C C . LEU B 1 312 ? 1.675 -20.047 2.383 1 93.31 312 LEU B C 1
ATOM 5680 O O . LEU B 1 312 ? 0.66 -19.406 2.658 1 93.31 312 LEU B O 1
ATOM 5684 N N . THR B 1 313 ? 1.674 -21.312 2.178 1 94.69 313 THR B N 1
ATOM 5685 C CA . THR B 1 313 ? 0.427 -22.062 2.277 1 94.69 313 THR B CA 1
ATOM 5686 C C . THR B 1 313 ? -0.127 -22.016 3.699 1 94.69 313 THR B C 1
ATOM 5688 O O . THR B 1 313 ? -1.343 -21.953 3.895 1 94.69 313 THR B O 1
ATOM 5691 N N . LEU B 1 314 ? 0.776 -22.047 4.66 1 94.31 314 LEU B N 1
ATOM 5692 C CA . LEU B 1 314 ? 0.352 -21.938 6.051 1 94.31 314 LEU B CA 1
ATOM 5693 C C . LEU B 1 314 ? -0.336 -20.609 6.309 1 94.31 314 LEU B C 1
ATOM 5695 O O . LEU B 1 314 ? -1.406 -20.562 6.918 1 94.31 314 LEU B O 1
ATOM 5699 N N . VAL B 1 315 ? 0.227 -19.594 5.84 1 95.81 315 VAL B N 1
ATOM 5700 C CA . VAL B 1 315 ? -0.34 -18.266 6.02 1 95.81 315 VAL B CA 1
ATOM 5701 C C . VAL B 1 315 ? -1.683 -18.172 5.297 1 95.81 315 VAL B C 1
ATOM 5703 O O . VAL B 1 315 ? -2.645 -17.609 5.832 1 95.81 315 VAL B O 1
ATOM 5706 N N . LEU B 1 316 ? -1.75 -18.719 4.113 1 95.12 316 LEU B N 1
ATOM 5707 C CA . LEU B 1 316 ? -2.975 -18.672 3.322 1 95.12 316 LEU B CA 1
ATOM 5708 C C . LEU B 1 316 ? -4.117 -19.375 4.047 1 95.12 316 LEU B C 1
ATOM 5710 O O . LEU B 1 316 ? -5.215 -18.812 4.164 1 95.12 316 LEU B O 1
ATOM 5714 N N . VAL B 1 317 ? -3.834 -20.531 4.555 1 95.19 317 VAL B N 1
ATOM 5715 C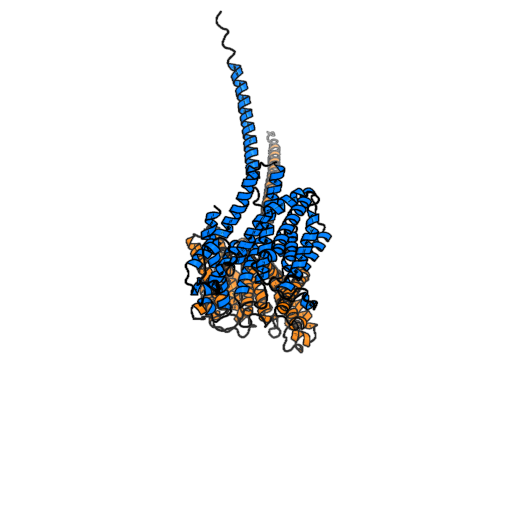 CA . VAL B 1 317 ? -4.867 -21.312 5.219 1 95.19 317 VAL B CA 1
ATOM 5716 C C . VAL B 1 317 ? -5.324 -20.594 6.488 1 95.19 317 VAL B C 1
ATOM 5718 O O . VAL B 1 317 ? -6.527 -20.484 6.746 1 95.19 317 VAL B O 1
ATOM 5721 N N . ILE B 1 318 ? -4.391 -20.062 7.254 1 95.94 318 ILE B N 1
ATOM 5722 C CA . ILE B 1 318 ? -4.723 -19.375 8.5 1 95.94 318 ILE B CA 1
ATOM 5723 C C . ILE B 1 318 ? -5.582 -18.156 8.195 1 95.94 318 ILE B C 1
ATOM 5725 O O . ILE B 1 318 ? -6.617 -17.938 8.836 1 95.94 318 ILE B O 1
ATOM 5729 N N . GLU B 1 319 ? -5.227 -17.422 7.195 1 95.69 319 GLU B N 1
ATOM 5730 C CA . GLU B 1 319 ? -5.949 -16.188 6.887 1 95.69 319 GLU B CA 1
ATOM 5731 C C . GLU B 1 319 ? -7.312 -16.5 6.27 1 95.69 319 GLU B C 1
ATOM 5733 O O . GLU B 1 319 ? -8.242 -15.688 6.371 1 95.69 319 GLU B O 1
ATOM 5738 N N . MET B 1 320 ? -7.426 -17.594 5.656 1 94.19 320 MET B N 1
ATOM 5739 C CA . MET B 1 320 ? -8.727 -17.984 5.113 1 94.19 320 MET B CA 1
ATOM 5740 C C . MET B 1 320 ? -9.672 -18.406 6.227 1 94.19 320 MET B C 1
ATOM 5742 O O . MET B 1 320 ? -10.875 -18.156 6.156 1 94.19 320 MET B O 1
ATOM 5746 N N . LEU B 1 321 ? -9.102 -19.031 7.254 1 93.62 321 LEU B N 1
ATOM 5747 C CA . LEU B 1 321 ? -9.914 -19.516 8.367 1 93.62 321 LEU B CA 1
ATOM 5748 C C . LEU B 1 321 ? -10.164 -18.406 9.383 1 93.62 321 LEU B C 1
ATOM 5750 O O . LEU B 1 321 ? -11.273 -18.297 9.922 1 93.62 321 LEU B O 1
ATOM 5754 N N . LEU B 1 322 ? -9.047 -17.656 9.617 1 93.94 322 LEU B N 1
ATOM 5755 C CA . LEU B 1 322 ? -9.086 -16.594 10.609 1 93.94 322 LEU B CA 1
ATOM 5756 C C . LEU B 1 322 ? -8.5 -15.305 10.047 1 93.94 322 LEU B C 1
ATOM 5758 O O . LEU B 1 322 ? -7.375 -14.93 10.375 1 93.94 322 LEU B O 1
ATOM 5762 N N . PRO B 1 323 ? -9.336 -14.594 9.281 1 93.44 323 PRO B N 1
ATOM 5763 C CA . PRO B 1 323 ? -8.812 -13.352 8.695 1 93.44 323 PRO B CA 1
ATOM 5764 C C . PRO B 1 323 ? -8.305 -12.375 9.758 1 93.44 323 PRO B C 1
ATOM 5766 O O . PRO B 1 323 ? -8.891 -12.266 10.836 1 93.44 323 PRO B O 1
ATOM 5769 N N . SER B 1 324 ? -7.215 -11.68 9.508 1 94.06 324 SER B N 1
ATOM 5770 C CA . SER B 1 324 ? -6.582 -10.734 10.414 1 94.06 324 SER B CA 1
ATOM 5771 C C . SER B 1 324 ? -6.223 -9.438 9.695 1 94.06 324 SER B C 1
ATOM 5773 O O . SER B 1 324 ? -6.723 -9.164 8.602 1 94.06 324 SER B O 1
ATOM 5775 N N . GLY B 1 325 ? -5.391 -8.641 10.383 1 92.81 325 GLY B N 1
ATOM 5776 C CA . GLY B 1 325 ? -4.898 -7.414 9.773 1 92.81 325 GLY B CA 1
ATOM 5777 C C . GLY B 1 325 ? -4.031 -7.656 8.555 1 92.81 325 GLY B C 1
ATOM 5778 O O . GLY B 1 325 ? -3.961 -6.816 7.656 1 92.81 325 GLY B O 1
ATOM 5779 N N . LEU B 1 326 ? -3.477 -8.797 8.531 1 94 326 LEU B N 1
ATOM 5780 C CA . LEU B 1 326 ? -2.637 -9.133 7.387 1 94 326 LEU B CA 1
ATOM 5781 C C . LEU B 1 326 ? -3.471 -9.242 6.113 1 94 326 LEU B C 1
ATOM 5783 O O . LEU B 1 326 ? -3.08 -8.719 5.066 1 94 326 LEU B O 1
ATOM 5787 N N . SER B 1 327 ? -4.559 -9.945 6.184 1 94.81 327 SER B N 1
ATOM 5788 C CA . SER B 1 327 ? -5.449 -10.031 5.027 1 94.81 327 SER B CA 1
ATOM 5789 C C . SER B 1 327 ? -5.965 -8.656 4.621 1 94.81 327 SER B C 1
ATOM 5791 O O . SER B 1 327 ? -6.023 -8.344 3.43 1 94.81 327 SER B O 1
ATOM 5793 N N . SER B 1 328 ? -6.262 -7.836 5.629 1 93.25 328 SER B N 1
ATOM 5794 C CA . SER B 1 328 ? -6.746 -6.488 5.344 1 93.25 328 SER B CA 1
ATOM 5795 C C . SER B 1 328 ? -5.684 -5.66 4.625 1 93.25 328 SER B C 1
ATOM 5797 O O . SER B 1 328 ? -6.004 -4.883 3.723 1 93.25 328 SER B O 1
ATOM 5799 N N . LEU B 1 329 ? -4.527 -5.879 5.039 1 94.62 329 LEU B N 1
ATOM 5800 C CA . LEU B 1 329 ? -3.412 -5.188 4.402 1 94.62 329 LEU B CA 1
ATOM 5801 C C . LEU B 1 329 ? -3.303 -5.574 2.93 1 94.62 329 LEU B C 1
ATOM 5803 O O . LEU B 1 329 ? -3.043 -4.723 2.076 1 94.62 329 LEU B O 1
ATOM 5807 N N . LEU B 1 330 ? -3.551 -6.738 2.643 1 95.62 330 LEU B N 1
ATOM 5808 C CA . LEU B 1 330 ? -3.377 -7.273 1.295 1 95.62 330 LEU B CA 1
ATOM 5809 C C . LEU B 1 330 ? -4.625 -7.035 0.452 1 95.62 330 LEU B C 1
ATOM 5811 O O . LEU B 1 330 ? -4.633 -7.312 -0.749 1 95.62 330 LEU B O 1
ATOM 5815 N N . GLU B 1 331 ? -5.613 -6.516 1.068 1 94.81 331 GLU B N 1
ATOM 5816 C CA . GLU B 1 331 ? -6.844 -6.184 0.355 1 94.81 331 GLU B CA 1
ATOM 5817 C C . GLU B 1 331 ? -6.812 -4.746 -0.158 1 94.81 331 GLU B C 1
ATOM 5819 O O . GLU B 1 331 ? -7.844 -4.195 -0.543 1 94.81 331 GLU B O 1
ATOM 5824 N N . TRP B 1 332 ? -5.652 -4.191 -0.132 1 94.69 332 TRP B N 1
ATOM 5825 C CA . TRP B 1 332 ? -5.457 -2.867 -0.709 1 94.69 332 TRP B CA 1
ATOM 5826 C C . TRP B 1 332 ? -5.969 -2.816 -2.145 1 94.69 332 TRP B C 1
ATOM 5828 O O . TRP B 1 332 ? -5.68 -3.707 -2.947 1 94.69 332 TRP B O 1
ATOM 5838 N N . SER B 1 333 ? -6.699 -1.827 -2.432 1 94.06 333 SER B N 1
ATOM 5839 C CA . SER B 1 333 ? -7.363 -1.734 -3.727 1 94.06 333 SER B CA 1
ATOM 5840 C C . SER B 1 333 ? -6.355 -1.794 -4.871 1 94.06 333 SER B C 1
ATOM 5842 O O . SER B 1 333 ? -6.617 -2.418 -5.902 1 94.06 333 SER B O 1
ATOM 5844 N N . ALA B 1 334 ? -5.25 -1.197 -4.723 1 94.69 334 ALA B N 1
ATOM 5845 C CA . ALA B 1 334 ? -4.23 -1.2 -5.766 1 94.69 334 ALA B CA 1
ATOM 5846 C C . ALA B 1 334 ? -3.674 -2.604 -5.984 1 94.69 334 ALA B C 1
ATOM 5848 O O . ALA B 1 334 ? -3.484 -3.031 -7.129 1 94.69 334 ALA B O 1
ATOM 5849 N N . LEU B 1 335 ? -3.455 -3.27 -4.906 1 96.56 335 LEU B N 1
ATOM 5850 C CA . LEU B 1 335 ? -2.939 -4.629 -5.016 1 96.56 335 LEU B CA 1
ATOM 5851 C C . LEU B 1 335 ? -3.98 -5.559 -5.637 1 96.56 335 LEU B C 1
ATOM 5853 O O . LEU B 1 335 ? -3.648 -6.395 -6.477 1 96.56 335 LEU B O 1
ATOM 5857 N N . ARG B 1 336 ? -5.152 -5.371 -5.195 1 95.38 336 ARG B N 1
ATOM 5858 C CA . ARG B 1 336 ? -6.23 -6.195 -5.734 1 95.38 336 ARG B CA 1
ATOM 5859 C C . ARG B 1 336 ? -6.379 -5.98 -7.238 1 95.38 336 ARG B C 1
ATOM 5861 O O . ARG B 1 336 ? -6.605 -6.934 -7.984 1 95.38 336 ARG B O 1
ATOM 5868 N N . TYR B 1 337 ? -6.242 -4.777 -7.625 1 95 337 TYR B N 1
ATOM 5869 C CA . TYR B 1 337 ? -6.359 -4.504 -9.055 1 95 337 TYR B CA 1
ATOM 5870 C C . TYR B 1 337 ? -5.211 -5.133 -9.828 1 95 337 TYR B C 1
ATOM 5872 O O . TYR B 1 337 ? -5.422 -5.719 -10.891 1 95 337 TYR B O 1
ATOM 5880 N N . CYS B 1 338 ? -4.039 -4.977 -9.281 1 96.56 338 CYS B N 1
ATOM 5881 C CA . CYS B 1 338 ? -2.885 -5.613 -9.906 1 96.56 338 CYS B CA 1
ATOM 5882 C C . CYS B 1 338 ? -3.045 -7.129 -9.938 1 96.56 338 CYS B C 1
ATOM 5884 O O . CYS B 1 338 ? -2.52 -7.793 -10.828 1 96.56 338 CYS B O 1
ATOM 5886 N N . GLY B 1 339 ? -3.723 -7.633 -8.938 1 96 339 GLY B N 1
ATOM 5887 C CA . GLY B 1 339 ? -4.027 -9.055 -8.922 1 96 339 GLY B CA 1
ATOM 5888 C C . GLY B 1 339 ? -4.969 -9.469 -10.039 1 96 339 GLY B C 1
ATOM 5889 O O . GLY B 1 339 ? -4.785 -10.523 -10.656 1 96 339 GLY B O 1
ATOM 5890 N N . LYS B 1 340 ? -5.875 -8.602 -10.281 1 92.69 340 LYS B N 1
ATOM 5891 C CA . LYS B 1 340 ? -6.84 -8.867 -11.352 1 92.69 340 LYS B CA 1
ATOM 5892 C C . LYS B 1 340 ? -6.156 -8.914 -12.711 1 92.69 340 LYS B C 1
ATOM 5894 O O . LYS B 1 340 ? -6.492 -9.75 -13.547 1 92.69 340 LYS B O 1
ATOM 5899 N N . VAL B 1 341 ? -5.156 -8.078 -12.867 1 95.25 341 VAL B N 1
ATOM 5900 C CA . VAL B 1 341 ? -4.484 -8.031 -14.156 1 95.25 341 VAL B CA 1
ATOM 5901 C C . VAL B 1 341 ? -3.082 -8.625 -14.039 1 95.25 341 VAL B C 1
ATOM 5903 O O . VAL B 1 341 ? -2.172 -8.242 -14.781 1 95.25 341 VAL B O 1
ATOM 5906 N N . SER B 1 342 ? -2.889 -9.477 -13.102 1 96.12 342 SER B N 1
ATOM 5907 C CA . SER B 1 342 ? -1.56 -9.969 -12.758 1 96.12 342 SER B CA 1
ATOM 5908 C C . SER B 1 342 ? -0.937 -10.734 -13.922 1 96.12 342 SER B C 1
ATOM 5910 O O . SER B 1 342 ? 0.257 -10.586 -14.195 1 96.12 342 SER B O 1
ATOM 5912 N N . PHE B 1 343 ? -1.732 -11.539 -14.641 1 94.81 343 PHE B N 1
ATOM 5913 C CA . PHE B 1 343 ? -1.194 -12.328 -15.742 1 94.81 343 PHE B CA 1
ATOM 5914 C C . PHE B 1 343 ? -0.741 -11.422 -16.875 1 94.81 343 PHE B C 1
ATOM 5916 O O . PHE B 1 343 ? 0.293 -11.672 -17.5 1 94.81 343 PHE B O 1
ATOM 5923 N N . SER B 1 344 ? -1.536 -10.391 -17.094 1 96.88 344 SER B N 1
ATOM 5924 C CA . SER B 1 344 ? -1.157 -9.414 -18.109 1 96.88 344 SER B CA 1
ATOM 5925 C C . SER B 1 344 ? 0.133 -8.695 -17.734 1 96.88 344 SER B C 1
ATOM 5927 O O . SER B 1 344 ? 1.002 -8.477 -18.578 1 96.88 344 SER B O 1
ATOM 5929 N N . ILE B 1 345 ? 0.236 -8.289 -16.484 1 97.5 345 ILE B N 1
ATOM 5930 C CA . ILE B 1 345 ? 1.461 -7.656 -16.016 1 97.5 345 ILE B CA 1
ATOM 5931 C C . ILE B 1 345 ? 2.645 -8.602 -16.219 1 97.5 345 ILE B C 1
ATOM 5933 O O . ILE B 1 345 ? 3.689 -8.188 -16.719 1 97.5 345 ILE B O 1
ATOM 5937 N N . TYR B 1 346 ? 2.439 -9.828 -15.875 1 96.38 346 TYR B N 1
ATOM 5938 C CA . TYR B 1 346 ? 3.479 -10.844 -15.938 1 96.38 346 TYR B CA 1
ATOM 5939 C C . TYR B 1 346 ? 3.979 -11.031 -17.359 1 96.38 346 TYR B C 1
ATOM 5941 O O . TYR B 1 346 ? 5.184 -11.016 -17.609 1 96.38 346 TYR B O 1
ATOM 5949 N N . LEU B 1 347 ? 3.117 -11.086 -18.281 1 96.25 347 LEU B N 1
ATOM 5950 C CA . LEU B 1 347 ? 3.473 -11.414 -19.656 1 96.25 347 LEU B CA 1
ATOM 5951 C C . LEU B 1 347 ? 3.971 -10.18 -20.406 1 96.25 347 LEU B C 1
ATOM 5953 O O . LEU B 1 347 ? 4.812 -10.289 -21.297 1 96.25 347 LEU B O 1
ATOM 5957 N N . LEU B 1 348 ? 3.504 -8.992 -20.031 1 96.94 348 LEU B N 1
ATOM 5958 C CA . LEU B 1 348 ? 3.717 -7.832 -20.891 1 96.94 348 LEU B CA 1
ATOM 5959 C C . LEU B 1 348 ? 4.812 -6.934 -20.328 1 96.94 348 LEU B C 1
ATOM 5961 O O . LEU B 1 348 ? 5.258 -6 -21 1 96.94 348 LEU B O 1
ATOM 5965 N N . HIS B 1 349 ? 5.262 -7.164 -19.141 1 96.69 349 HIS B N 1
ATOM 5966 C CA . HIS B 1 349 ? 6.176 -6.227 -18.5 1 96.69 349 HIS B CA 1
ATOM 5967 C C . HIS B 1 349 ? 7.469 -6.086 -19.297 1 96.69 349 HIS B C 1
ATOM 5969 O O . HIS B 1 349 ? 8.102 -5.023 -19.281 1 96.69 349 HIS B O 1
ATOM 5975 N N . GLY B 1 350 ? 7.875 -7.098 -19.984 1 95.06 350 GLY B N 1
ATOM 5976 C CA . GLY B 1 350 ? 9.109 -7.051 -20.75 1 95.06 350 GLY B CA 1
ATOM 5977 C C . GLY B 1 350 ? 9.078 -6.043 -21.875 1 95.06 350 GLY B C 1
ATOM 5978 O O . GLY B 1 350 ? 10.078 -5.383 -22.156 1 95.06 350 GLY B O 1
ATOM 5979 N N . PHE B 1 351 ? 7.926 -5.891 -22.516 1 95.56 351 PHE B N 1
ATOM 5980 C CA . PHE B 1 351 ? 7.77 -4.973 -23.625 1 95.56 351 PHE B CA 1
ATOM 5981 C C . PHE B 1 351 ? 7.973 -3.531 -23.188 1 95.56 351 PHE B C 1
ATOM 5983 O O . PHE B 1 351 ? 8.406 -2.688 -23.969 1 95.56 351 PHE B O 1
ATOM 5990 N N . VAL B 1 352 ? 7.738 -3.279 -21.938 1 94.81 352 VAL B N 1
ATOM 5991 C CA . VAL B 1 352 ? 7.832 -1.918 -21.422 1 94.81 352 VAL B CA 1
ATOM 5992 C C . VAL B 1 352 ? 9.203 -1.701 -20.781 1 94.81 352 VAL B C 1
ATOM 5994 O O . VAL B 1 352 ? 9.922 -0.772 -21.141 1 94.81 352 VAL B O 1
ATOM 5997 N N . MET B 1 353 ? 9.523 -2.547 -19.984 1 92.75 353 MET B N 1
ATOM 5998 C CA . MET B 1 353 ? 10.695 -2.367 -19.141 1 92.75 353 MET B CA 1
ATOM 5999 C C . MET B 1 353 ? 11.969 -2.34 -19.984 1 92.75 353 MET B C 1
ATOM 6001 O O . MET B 1 353 ? 12.938 -1.655 -19.641 1 92.75 353 MET B O 1
ATOM 6005 N N . TYR B 1 354 ? 11.953 -3.061 -21.078 1 93.69 354 TYR B N 1
ATOM 6006 C CA . TYR B 1 354 ? 13.172 -3.162 -21.859 1 93.69 354 TYR B CA 1
ATOM 6007 C C . TYR B 1 354 ? 13.125 -2.23 -23.062 1 93.69 354 TYR B C 1
ATOM 6009 O O . TYR B 1 354 ? 14 -2.275 -23.938 1 93.69 354 TYR B O 1
ATOM 6017 N N . ALA B 1 355 ? 12.133 -1.392 -23.125 1 93.25 355 ALA B N 1
ATOM 6018 C CA . ALA B 1 355 ? 12.078 -0.35 -24.141 1 93.25 355 ALA B CA 1
ATOM 6019 C C . ALA B 1 355 ? 13.211 0.658 -23.953 1 93.25 355 ALA B C 1
ATOM 6021 O O . ALA B 1 355 ? 13.555 1.016 -22.828 1 93.25 355 ALA B O 1
ATOM 6022 N N . GLU B 1 356 ? 13.75 1.097 -25.016 1 91.38 356 GLU B N 1
ATOM 6023 C CA . GLU B 1 356 ? 14.867 2.037 -25 1 91.38 356 GLU B CA 1
ATOM 6024 C C . GLU B 1 356 ? 14.477 3.33 -24.281 1 91.38 356 GLU B C 1
ATOM 6026 O O . GLU B 1 356 ? 15.305 3.945 -23.609 1 91.38 356 GLU B O 1
ATOM 6031 N N . ALA B 1 357 ? 13.312 3.746 -24.453 1 87.94 357 ALA B N 1
ATOM 6032 C CA . ALA B 1 357 ? 12.836 4.992 -23.859 1 87.94 357 ALA B CA 1
ATOM 6033 C C . ALA B 1 357 ? 12.914 4.934 -22.344 1 87.94 357 ALA B C 1
ATOM 6035 O O . ALA B 1 357 ? 13.141 5.953 -21.688 1 87.94 357 ALA B O 1
ATOM 6036 N N . VAL B 1 358 ? 12.68 3.791 -21.734 1 87.88 358 VAL B N 1
ATOM 6037 C CA . VAL B 1 358 ? 12.719 3.627 -20.281 1 87.88 358 VAL B CA 1
ATOM 6038 C C . VAL B 1 358 ? 14.164 3.67 -19.797 1 87.88 358 VAL B C 1
ATOM 6040 O O . VAL B 1 358 ? 14.477 4.379 -18.844 1 87.88 358 VAL B O 1
ATOM 6043 N N . GLY B 1 359 ? 15.023 2.963 -20.469 1 86.06 359 GLY B N 1
ATOM 6044 C CA . GLY B 1 359 ? 16.438 2.945 -20.109 1 86.06 359 GLY B CA 1
ATOM 6045 C C . GLY B 1 359 ? 17.125 4.285 -20.297 1 86.06 359 GLY B C 1
ATOM 6046 O O . GLY B 1 359 ? 18.109 4.582 -19.641 1 86.06 359 GLY B O 1
ATOM 6047 N N . ALA B 1 360 ? 16.562 5.09 -21.109 1 86.19 360 ALA B N 1
ATOM 6048 C CA . ALA B 1 360 ? 17.172 6.375 -21.453 1 86.19 360 ALA B CA 1
ATOM 6049 C C . ALA B 1 360 ? 16.859 7.43 -20.406 1 86.19 360 ALA B C 1
ATOM 6051 O O . ALA B 1 360 ? 17.484 8.492 -20.375 1 86.19 360 ALA B O 1
ATOM 6052 N N . GLN B 1 361 ? 15.977 7.09 -19.5 1 84.94 361 GLN B N 1
ATOM 6053 C CA . GLN B 1 361 ? 15.641 8.055 -18.453 1 84.94 361 GLN B CA 1
ATOM 6054 C C . GLN B 1 361 ? 16.812 8.258 -17.5 1 84.94 361 GLN B C 1
ATOM 6056 O O . GLN B 1 361 ? 17.422 7.289 -17.047 1 84.94 361 GLN B O 1
ATOM 6061 N N . ALA B 1 362 ? 17.203 9.461 -17.203 1 78.81 362 ALA B N 1
ATOM 6062 C CA . ALA B 1 362 ? 18.375 9.781 -16.406 1 78.81 362 ALA B CA 1
ATOM 6063 C C . ALA B 1 362 ? 18.094 9.586 -14.914 1 78.81 362 ALA B C 1
ATOM 6065 O O . ALA B 1 362 ? 18.969 9.148 -14.164 1 78.81 362 ALA B O 1
ATOM 6066 N N . ASN B 1 363 ? 16.922 9.93 -14.594 1 84.25 363 ASN B N 1
ATOM 6067 C CA . ASN B 1 363 ? 16.547 9.938 -13.188 1 84.25 363 ASN B CA 1
ATOM 6068 C C . ASN B 1 363 ? 15.961 8.594 -12.758 1 84.25 363 ASN B C 1
ATOM 6070 O O . ASN B 1 363 ? 15.195 7.977 -13.5 1 84.25 363 ASN B O 1
ATOM 6074 N N . TYR B 1 364 ? 16.391 8.141 -11.555 1 84.56 364 TYR B N 1
ATOM 6075 C CA . TYR B 1 364 ? 15.945 6.879 -10.969 1 84.56 364 TYR B CA 1
ATOM 6076 C C . TYR B 1 364 ? 14.422 6.816 -10.914 1 84.56 364 TYR B C 1
ATOM 6078 O O . TYR B 1 364 ? 13.82 5.809 -11.289 1 84.56 364 TYR B O 1
ATOM 6086 N N . TYR B 1 365 ? 13.898 7.891 -10.469 1 85.38 365 TYR B N 1
ATOM 6087 C CA . TYR B 1 365 ? 12.453 7.906 -10.258 1 85.38 365 TYR B CA 1
ATOM 6088 C C . TYR B 1 365 ? 11.711 7.938 -11.586 1 85.38 365 TYR B C 1
ATOM 6090 O O . TYR B 1 365 ? 10.633 7.352 -11.719 1 85.38 365 TYR B O 1
ATOM 6098 N N . ASP B 1 366 ? 12.227 8.57 -12.562 1 86.88 366 ASP B N 1
ATOM 6099 C CA . ASP B 1 366 ? 11.633 8.555 -13.891 1 86.88 366 ASP B CA 1
ATOM 6100 C C . ASP B 1 366 ? 11.609 7.141 -14.469 1 86.88 366 ASP B C 1
ATOM 6102 O O . ASP B 1 366 ? 10.609 6.723 -15.062 1 86.88 366 ASP B O 1
ATOM 6106 N N . ARG B 1 367 ? 12.766 6.465 -14.258 1 88.81 367 ARG B N 1
ATOM 6107 C CA . ARG B 1 367 ? 12.836 5.09 -14.742 1 88.81 367 ARG B CA 1
ATOM 6108 C C . ARG B 1 367 ? 11.836 4.203 -14.008 1 88.81 367 ARG B C 1
ATOM 6110 O O . ARG B 1 367 ? 11.195 3.34 -14.617 1 88.81 367 ARG B O 1
ATOM 6117 N N . PHE B 1 368 ? 11.672 4.441 -12.742 1 89.38 368 PHE B N 1
ATOM 6118 C CA . PHE B 1 368 ? 10.734 3.676 -11.93 1 89.38 368 PHE B CA 1
ATOM 6119 C C . PHE B 1 368 ? 9.305 3.855 -12.438 1 89.38 368 PHE B C 1
ATOM 6121 O O . PHE B 1 368 ? 8.617 2.875 -12.719 1 89.38 368 PHE B O 1
ATOM 6128 N N . PHE B 1 369 ? 8.883 5.031 -12.609 1 88.81 369 PHE B N 1
ATOM 6129 C CA . PHE B 1 369 ? 7.504 5.309 -13.008 1 88.81 369 PHE B CA 1
ATOM 6130 C C . PHE B 1 369 ? 7.277 4.938 -14.469 1 88.81 369 PHE B C 1
ATOM 6132 O O . PHE B 1 369 ? 6.184 4.508 -14.844 1 88.81 369 PHE B O 1
ATOM 6139 N N . ALA B 1 370 ? 8.32 5.07 -15.258 1 89 370 ALA B N 1
ATOM 6140 C CA . ALA B 1 370 ? 8.211 4.727 -16.672 1 89 370 ALA B CA 1
ATOM 6141 C C . ALA B 1 370 ? 8.141 3.215 -16.875 1 89 370 ALA B C 1
ATOM 6143 O O . ALA B 1 370 ? 7.656 2.736 -17.906 1 89 370 ALA B O 1
ATOM 6144 N N . SER B 1 371 ? 8.648 2.469 -15.922 1 91.44 371 SER B N 1
ATOM 6145 C CA . SER B 1 371 ? 8.617 1.014 -16 1 91.44 371 SER B CA 1
ATOM 6146 C C . SER B 1 371 ? 7.305 0.458 -15.453 1 91.44 371 SER B C 1
ATOM 6148 O O . SER B 1 371 ? 6.613 -0.305 -16.125 1 91.44 371 SER B O 1
ATOM 6150 N N . PHE B 1 372 ? 6.895 0.92 -14.32 1 93.19 372 PHE B N 1
ATOM 6151 C CA . PHE B 1 372 ? 5.73 0.348 -13.648 1 93.19 372 PHE B CA 1
ATOM 6152 C C . PHE B 1 372 ? 4.441 0.944 -14.203 1 93.19 372 PHE B C 1
ATOM 6154 O O . PHE B 1 372 ? 3.475 0.221 -14.453 1 93.19 372 PHE B O 1
ATOM 6161 N N . GLY B 1 373 ? 4.398 2.23 -14.438 1 92.88 373 GLY B N 1
ATOM 6162 C CA . GLY B 1 373 ? 3.193 2.898 -14.898 1 92.88 373 GLY B CA 1
ATOM 6163 C C . GLY B 1 373 ? 2.658 2.332 -16.203 1 92.88 373 GLY B C 1
ATOM 6164 O O . GLY B 1 373 ? 1.574 1.748 -16.234 1 92.88 373 GLY B O 1
ATOM 6165 N N . PRO B 1 374 ? 3.461 2.441 -17.219 1 93.62 374 PRO B N 1
ATOM 6166 C CA . PRO B 1 374 ? 2.996 1.931 -18.516 1 93.62 374 PRO B CA 1
ATOM 6167 C C . PRO B 1 374 ? 2.76 0.422 -18.5 1 93.62 374 PRO B C 1
ATOM 6169 O O . PRO B 1 374 ? 1.927 -0.082 -19.25 1 93.62 374 PRO B O 1
ATOM 6172 N N . THR B 1 375 ? 3.516 -0.315 -17.688 1 96.19 375 THR B N 1
ATOM 6173 C CA . THR B 1 375 ? 3.27 -1.749 -17.578 1 96.19 375 THR B CA 1
ATOM 6174 C C . THR B 1 375 ? 1.854 -2.018 -17.078 1 96.19 375 THR B C 1
ATOM 6176 O O . THR B 1 375 ? 1.128 -2.828 -17.656 1 96.19 375 THR B O 1
ATOM 6179 N N . ILE B 1 376 ? 1.499 -1.342 -16.047 1 96.12 376 ILE B N 1
ATOM 6180 C CA . ILE B 1 376 ? 0.166 -1.518 -15.477 1 96.12 376 ILE B CA 1
ATOM 6181 C C . ILE B 1 376 ? -0.885 -1.022 -16.469 1 96.12 376 ILE B C 1
ATOM 6183 O O . ILE B 1 376 ? -1.939 -1.643 -16.625 1 96.12 376 ILE B O 1
ATOM 6187 N N . LEU B 1 377 ? -0.591 0.041 -17.125 1 94.94 377 LEU B N 1
ATOM 6188 C CA . LEU B 1 377 ? -1.52 0.576 -18.109 1 94.94 377 LEU B CA 1
ATOM 6189 C C . LEU B 1 377 ? -1.723 -0.411 -19.266 1 94.94 377 LEU B C 1
ATOM 6191 O O . LEU B 1 377 ? -2.857 -0.682 -19.656 1 94.94 377 LEU B O 1
ATOM 6195 N N . LEU B 1 378 ? -0.613 -0.884 -19.766 1 96.12 378 LEU B N 1
ATOM 6196 C CA . LEU B 1 378 ? -0.688 -1.86 -20.859 1 96.12 378 LEU B CA 1
ATOM 6197 C C . LEU B 1 378 ? -1.42 -3.119 -20.406 1 96.12 378 LEU B C 1
ATOM 6199 O O . LEU B 1 378 ? -2.203 -3.693 -21.156 1 96.12 378 LEU B O 1
ATOM 6203 N N . ALA B 1 379 ? -1.146 -3.545 -19.219 1 96.94 379 ALA B N 1
ATOM 6204 C CA . ALA B 1 379 ? -1.821 -4.715 -18.672 1 96.94 379 ALA B CA 1
ATOM 6205 C C . ALA B 1 379 ? -3.322 -4.469 -18.531 1 96.94 379 ALA B C 1
ATOM 6207 O O . ALA B 1 379 ? -4.129 -5.352 -18.828 1 96.94 379 ALA B O 1
ATOM 6208 N N . THR B 1 380 ? -3.674 -3.332 -18.125 1 94.69 380 THR B N 1
ATOM 6209 C CA . THR B 1 380 ? -5.074 -2.961 -17.953 1 94.69 380 THR B CA 1
ATOM 6210 C C . THR B 1 380 ? -5.805 -2.973 -19.281 1 94.69 380 THR B C 1
ATOM 6212 O O . THR B 1 380 ? -6.902 -3.525 -19.406 1 94.69 380 THR B O 1
ATOM 6215 N N . VAL B 1 381 ? -5.211 -2.41 -20.25 1 94.25 381 VAL B N 1
ATOM 6216 C CA . VAL B 1 381 ? -5.82 -2.346 -21.578 1 94.25 381 VAL B CA 1
ATOM 6217 C C . VAL B 1 381 ? -5.965 -3.756 -22.141 1 94.25 381 VAL B C 1
ATOM 6219 O O . VAL B 1 381 ? -7.023 -4.113 -22.656 1 94.25 381 VAL B O 1
ATOM 6222 N N . SER B 1 382 ? -4.934 -4.539 -22.016 1 93.19 382 SER B N 1
ATOM 6223 C CA . SER B 1 382 ? -4.969 -5.902 -22.547 1 93.19 382 SER B CA 1
ATOM 6224 C C . SER B 1 382 ? -6.035 -6.738 -21.844 1 93.19 382 SER B C 1
ATOM 6226 O O . SER B 1 382 ? -6.73 -7.527 -22.484 1 93.19 382 SER B O 1
ATOM 6228 N N . TYR B 1 383 ? -6.121 -6.555 -20.594 1 89.81 383 TYR B N 1
ATOM 6229 C CA . TYR B 1 383 ? -7.098 -7.309 -19.812 1 89.81 383 TYR B CA 1
ATOM 6230 C C . TYR B 1 383 ? -8.523 -6.961 -20.25 1 89.81 383 TYR B C 1
ATOM 6232 O O . TYR B 1 383 ? -9.352 -7.852 -20.453 1 89.81 383 TYR B O 1
ATOM 6240 N N . HIS B 1 384 ? -8.797 -5.719 -20.422 1 88.62 384 HIS B N 1
ATOM 6241 C CA . HIS B 1 384 ? -10.156 -5.289 -20.703 1 88.62 384 HIS B CA 1
ATOM 6242 C C . HIS B 1 384 ? -10.508 -5.516 -22.172 1 88.62 384 HIS B C 1
ATOM 6244 O O . HIS B 1 384 ? -11.672 -5.75 -22.516 1 88.62 384 HIS B O 1
ATOM 6250 N N . VAL B 1 385 ? -9.609 -5.5 -23 1 87.5 385 VAL B N 1
ATOM 6251 C CA . VAL B 1 385 ? -9.867 -5.699 -24.422 1 87.5 385 VAL B CA 1
ATOM 6252 C C . VAL B 1 385 ? -10.016 -7.191 -24.719 1 87.5 385 VAL B C 1
ATOM 6254 O O . VAL B 1 385 ? -10.875 -7.594 -25.5 1 87.5 385 VAL B O 1
ATOM 6257 N N . LEU B 1 386 ? -9.234 -7.984 -24.094 1 83.25 386 LEU B N 1
ATOM 6258 C CA . LEU B 1 386 ? -9.211 -9.406 -24.422 1 83.25 386 LEU B CA 1
ATOM 6259 C C . LEU B 1 386 ? -10.141 -10.195 -23.5 1 83.25 386 LEU B C 1
ATOM 6261 O O . LEU B 1 386 ? -10.828 -11.117 -23.953 1 83.25 386 LEU B O 1
ATOM 6265 N N . LEU B 1 387 ? -10.078 -9.938 -22.219 1 67.94 387 LEU B N 1
ATOM 6266 C CA . LEU B 1 387 ? -10.703 -10.844 -21.266 1 67.94 387 LEU B CA 1
ATOM 6267 C C . LEU B 1 387 ? -12.102 -10.367 -20.891 1 67.94 387 LEU B C 1
ATOM 6269 O O . LEU B 1 387 ? -12.961 -11.172 -20.547 1 67.94 387 LEU B O 1
ATOM 6273 N N . CYS B 1 388 ? -12.359 -9.125 -20.797 1 61.66 388 CYS B N 1
ATOM 6274 C CA . CYS B 1 388 ? -13.688 -8.672 -20.406 1 61.66 388 CYS B CA 1
ATOM 6275 C C . CYS B 1 388 ? -14.742 -9.18 -21.391 1 61.66 388 CYS B C 1
ATOM 6277 O O . CYS B 1 388 ? -15.805 -9.648 -20.969 1 61.66 388 CYS B O 1
ATOM 6279 N N . PRO B 1 389 ? -14.5 -9.211 -22.609 1 54.47 389 PRO B N 1
ATOM 6280 C CA . PRO B 1 389 ? -15.516 -9.773 -23.5 1 54.47 389 PRO B CA 1
ATOM 6281 C C . PRO B 1 389 ? -15.656 -11.281 -23.375 1 54.47 389 PRO B C 1
ATOM 6283 O O . PRO B 1 389 ? -16.719 -11.836 -23.656 1 54.47 389 PRO B O 1
ATOM 6286 N N . THR B 1 390 ? -14.617 -11.961 -23 1 48.62 390 THR B N 1
ATOM 6287 C CA . THR B 1 390 ? -14.68 -13.422 -22.938 1 48.62 390 THR B CA 1
ATOM 6288 C C . THR B 1 390 ? -15.438 -13.867 -21.688 1 48.62 390 THR B C 1
ATOM 6290 O O . THR B 1 390 ? -15.938 -14.992 -21.625 1 48.62 390 THR B O 1
ATOM 6293 N N . ASN B 1 391 ? -15.438 -13.125 -20.547 1 45.38 391 ASN B N 1
ATOM 6294 C CA . ASN B 1 391 ? -16.203 -13.477 -19.359 1 45.38 391 ASN B CA 1
ATOM 6295 C C . ASN B 1 391 ? -17.688 -13.141 -19.531 1 45.38 391 ASN B C 1
ATOM 6297 O O . ASN B 1 391 ? -18.453 -13.195 -18.578 1 45.38 391 ASN B O 1
ATOM 6301 N N . LEU B 1 392 ? -18.141 -12.461 -20.531 1 32.06 392 LEU B N 1
ATOM 6302 C CA . LEU B 1 392 ? -19.562 -12.422 -20.844 1 32.06 392 LEU B CA 1
ATOM 6303 C C . LEU B 1 392 ? -20.031 -13.75 -21.422 1 32.06 392 LEU B C 1
ATOM 6305 O O . LEU B 1 392 ? -19.297 -14.391 -22.188 1 32.06 392 LEU B O 1
#

Organism: NCBI:txid53985

Sequence (784 aa):
MGHSHNDDAETVTLLAQDALEAQSDVKDVDTKQTEVAKKVSETAAAPSKILFLDGVRGLAALLVVTQHSHEYMQDLNLGACAVDAFFVLSSFLLTMLFMKKSVKLLAQGASIRKWAFTLADYFSKRFFRVYPLFALVATVLWMLPNDAKHQYYRIEEPEKFDLVKVLTFDFHSRYFVLWTLPLEITFYLFIPGFVLAVLRLRQFWWVPFVPAYGWVVYEGLYTYRWSQMVLSRHFPTFLAGSIAAVIFVKINTWIGENSFTFSTYQVGAIRAIEGTTVSIIMSLSFQGLFFHWIHENIAPSTPGFPFISVLLTLVLVIEMLLPSGLSSLLEWSALRYCGKVSFSIYLLHGFVMYAEAVGAQANYYDRFFASFGPTILLATVSYHVLLCPTNLMGHSHNDDAETVTLLAQDALEAQSDVKDVDTKQTEVAKKVSETAAAPSKILFLDGVRGLAALLVVTQHSHEYMQDLNLGACAVDAFFVLSSFLLTMLFMKKSVKLLAQGASIRKWAFTLADYFSKRFFRVYPLFALVATVLWMLPNDAKHQYYRIEEPEKFDLVKVLTFDFHSRYFVLWTLPLEITFYLFIPGFVLAVLRLRQFWWVPFVPAYGWVVYEGLYTYRWSQMVLSRHFPTFLAGSIAAVIFVKINTWIGENSFTFSTYQVGAIRAIEGTTVSIIMSLSFQGLFFHWIHENIAPSTPGFPFISVLLTLVLVIEMLLPSGLSSLLEWSALRYCGKVSFSIYLLHGFVMYAEAVGAQANYYDRFFASFGPTILLATVSYHVLLCPTNL

pLDDT: mean 81.93, std 19.12, range [23.16, 97.56]

Secondary structure (DSSP, 8-state):
---GGGGGGSHHHHHHHHHHHHHHHHHHHHHHHHHHHHHHHHT-------HHHHHHHHHHHHHHHHHHTSSSSTTS-HHHHHHHHHHHHHHHHHHHHHHHHHHHHHHTT--HHHHHHHHHHHHHHHHHHHHHHHHHHHHHHHHS-HHHHHHHH--S-GGG--HHHHHTT-GGG--GGGGHHHHHHHHHHHHHHHHHHHHHTGGGTTTTHHHHHHHHHHHHHH-----TT-HHHHHHHHHHHHHHHHHHHHHHHHHHHHT----HHHHHHHHHHHHHHHHHHHHHHHT-THHHHHT---S-S-SS-THHHHHHHHHHHHHHHS--HHHHHHT-HHHHHHHHTHHHHHHHHHHHHT-HHHHT--SHHHHHHHHHHHHHHHHHHHIIIIITTTT-/--GGGGGGSHHHHHHHHHHHHHHHHHHHHHHHHHHHHHHHHHT-------HHHHHHHHHHHHHHHHHHTSSSSTTS-HHHHHHHHHHHHHHHHHHHHHHHHHHHHHHTT--HHHHHHHHHHHHHHHHHHHHHHHHHHHHHHHHS-HHHHHHHH--S-GGG--HHHHHTT-GGG--GGGGHHHHHHHHHHHHHHHHHHHHHTGGGTTTTHHHHHHHHHHHHHH-----TT-HHHHHHHHHHHHHHHHHHHHHHHHHHHHT----HHHHHHHHHHHHHHHHHHHHHHHT-THHHHHT---S-S-SS-THHHHHHHHHHHHHHHS--HHHHHHT-HHHHHHHHTHHHHHHHHHHHHT-HHHHT--SHHHHHHHHHHHHHHHHHHHIIIIITTTT-

Nearest PDB structures (foldseek):
  7xpz-assembly1_A  TM=1.871E-01  e=3.953E+00  Homo sapiens
  7rtu-assembly1_B  TM=9.652E-02  e=1.707E+00  Mus musculus
  7xq2-assembly1_A  TM=1.951E-01  e=6.015E+00  Homo sapiens
  7xpz-assembly1_A  TM=1.636E-01  e=2.567E+00  Homo sapiens
  7xq2-assembly1_A  TM=2.000E-01  e=4.235E+00  Homo sapiens